Protein AF-0000000078590217 (afdb_homodimer)

Radius of gyration: 34.01 Å; Cα contacts (8 Å, |Δi|>4): 2064; chains: 2; bounding box: 125×107×92 Å

Sequence (1020 aa):
MALLKLSALLLLGFALAVQCAPQKKFRRHMVRGRPMSGFVPKPLKNEKFAGKNLAVAGLFQNKVDHFNASNTAVYNQRYWYNDQWYKPGGPAFLMLGGESAEDPYWVEDGTLEWTQMAAENGAFVFLIEHRFYGESRPTPDMSTPNLVYLSSAQALEDMAAFIIALKQKFPQLAAAPWITFGGSYSGALAAWARVKHPELVAMAVGSSGPVQAEVDFVEYLEVVQNSITRDSAQCAQSVTTAFNLVSSLLTTASGRLSLKTTFNLCEDLDPSNAQQIETFWQTVYSPYMEVVQYSGDSAGLFQKQLTIHNAICRFHDTDASSLTKLKQVNNYFNQLSGYFGCEDIDYQNFIEFMQDTSYGDAQEIRAWVWQTCTEFGYYQSTDSDTAGPFFGGKPALPVKYYIDECTNIYGSQYNSASVASAVANVNAYYGGRDNMQSSYIVLPNGNIDPWHALGKLNSTISTIIPVVIDGTAHCADMYGSSLNDSPSLTAARQKISAQIKEWLQQINQNMALLKLSALLLLGFALAVQCAPQKKFRRHMVRGRPMSGFVPKPLKNEKFAGKNLAVAGLFQNKVDHFNASNTAVYNQRYWYNDQWYKPGGPAFLMLGGESAEDPYWVEDGTLEWTQMAAENGAFVFLIEHRFYGESRPTPDMSTPNLVYLSSAQALEDMAAFIIALKQKFPQLAAAPWITFGGSYSGALAAWARVKHPELVAMAVGSSGPVQAEVDFVEYLEVVQNSITRDSAQCAQSVTTAFNLVSSLLTTASGRLSLKTTFNLCEDLDPSNAQQIETFWQTVYSPYMEVVQYSGDSAGLFQKQLTIHNAICRFHDTDASSLTKLKQVNNYFNQLSGYFGCEDIDYQNFIEFMQDTSYGDAQEIRAWVWQTCTEFGYYQSTDSDTAGPFFGGKPALPVKYYIDECTNIYGSQYNSASVASAVANVNAYYGGRDNMQSSYIVLPNGNIDPWHALGKLNSTISTIIPVVIDGTAHCADMYGSSLNDSPSLTAARQKISAQIKEWLQQINQN

InterPro domains:
  IPR008758 Peptidase S28 [PF05577] (63-496)
  IPR029058 Alpha/Beta hydrolase fold [G3DSA:3.40.50.1820] (60-504)
  IPR029058 Alpha/Beta hydrolase fold [SSF53474] (79-506)
  IPR042269 Serine carboxypeptidase S28, SKS domain [G3DSA:1.20.120.980] (219-396)

Structure (mmCIF, N/CA/C/O backbone):
data_AF-0000000078590217-model_v1
#
loop_
_entity.id
_entity.type
_entity.pdbx_description
1 polymer 'Serine carboxypeptidase S28'
#
loop_
_atom_site.group_PDB
_atom_site.id
_atom_site.type_symbol
_atom_site.label_atom_id
_atom_site.label_alt_id
_atom_site.label_comp_id
_atom_site.label_asym_id
_atom_site.label_entity_id
_atom_site.label_seq_id
_atom_site.pdbx_PDB_ins_code
_atom_site.Cartn_x
_atom_site.Cartn_y
_atom_site.Cartn_z
_atom_site.occupancy
_atom_site.B_iso_or_equiv
_atom_site.auth_seq_id
_atom_site.auth_comp_id
_atom_site.auth_asym_id
_atom_site.auth_atom_id
_atom_site.pdbx_PDB_model_num
ATOM 1 N N . MET A 1 1 ? 62.625 45.531 -32.781 1 22.38 1 MET A N 1
ATOM 2 C CA . MET A 1 1 ? 61.938 46.406 -31.844 1 22.38 1 MET A CA 1
ATOM 3 C C . MET A 1 1 ? 60.5 46.688 -32.281 1 22.38 1 MET A C 1
ATOM 5 O O . MET A 1 1 ? 60.094 47.844 -32.375 1 22.38 1 MET A O 1
ATOM 9 N N . ALA A 1 2 ? 60.062 45.719 -33.219 1 29.25 2 ALA A N 1
ATOM 10 C CA . ALA A 1 2 ? 58.781 45.812 -33.906 1 29.25 2 ALA A CA 1
ATOM 11 C C . ALA A 1 2 ? 57.656 46.062 -32.906 1 29.25 2 ALA A C 1
ATOM 13 O O . ALA A 1 2 ? 57.5 45.312 -31.922 1 29.25 2 ALA A O 1
ATOM 14 N N . LEU A 1 3 ? 57.125 47.281 -32.812 1 24.86 3 LEU A N 1
ATOM 15 C CA . LEU A 1 3 ? 56.125 47.938 -31.953 1 24.86 3 LEU A CA 1
ATOM 16 C C . LEU A 1 3 ? 54.781 47.219 -32.062 1 24.86 3 LEU A C 1
ATOM 18 O O . LEU A 1 3 ? 54.156 47.25 -33.125 1 24.86 3 LEU A O 1
ATOM 22 N N . LEU A 1 4 ? 54.688 46 -31.594 1 29.09 4 LEU A N 1
ATOM 23 C CA . LEU A 1 4 ? 53.438 45.25 -31.562 1 29.09 4 LEU A CA 1
ATOM 24 C C . LEU A 1 4 ? 52.312 46.062 -30.875 1 29.09 4 LEU A C 1
ATOM 26 O O . LEU A 1 4 ? 52.438 46.375 -29.688 1 29.09 4 LEU A O 1
ATOM 30 N N . LYS A 1 5 ? 51.844 47.125 -31.703 1 30.34 5 LYS A N 1
ATOM 31 C CA . LYS A 1 5 ? 50.719 47.906 -31.219 1 30.34 5 LYS A CA 1
ATOM 32 C C . LYS A 1 5 ? 49.594 46.969 -30.719 1 30.34 5 LYS A C 1
ATOM 34 O O . LYS A 1 5 ? 49.062 46.156 -31.484 1 30.34 5 LYS A O 1
ATOM 39 N N . LEU A 1 6 ? 49.5 46.625 -29.391 1 29.3 6 LEU A N 1
ATOM 40 C CA . LEU A 1 6 ? 48.531 45.938 -28.578 1 29.3 6 LEU A CA 1
ATOM 41 C C . LEU A 1 6 ? 47.188 46.625 -28.641 1 29.3 6 LEU A C 1
ATOM 43 O O . LEU A 1 6 ? 47.062 47.781 -28.188 1 29.3 6 LEU A O 1
ATOM 47 N N . SER A 1 7 ? 46.531 46.656 -29.844 1 29.95 7 SER A N 1
ATOM 48 C CA . SER A 1 7 ? 45.188 47.25 -29.875 1 29.95 7 SER A CA 1
ATOM 49 C C . SER A 1 7 ? 44.312 46.656 -28.766 1 29.95 7 SER A C 1
ATOM 51 O O . SER A 1 7 ? 44.25 45.469 -28.578 1 29.95 7 SER A O 1
ATOM 53 N N . ALA A 1 8 ? 44.031 47.5 -27.734 1 31.5 8 ALA A N 1
ATOM 54 C CA . ALA A 1 8 ? 43.125 47.344 -26.609 1 31.5 8 ALA A CA 1
ATOM 55 C C . ALA A 1 8 ? 41.688 47.125 -27.062 1 31.5 8 ALA A C 1
ATOM 57 O O . ALA A 1 8 ? 41.062 48.031 -27.625 1 31.5 8 ALA A O 1
ATOM 58 N N . LEU A 1 9 ? 41.438 46.031 -27.766 1 31.44 9 LEU A N 1
ATOM 59 C CA . LEU A 1 9 ? 40.031 45.812 -28.016 1 31.44 9 LEU A CA 1
ATOM 60 C C . LEU A 1 9 ? 39.219 45.906 -26.719 1 31.44 9 LEU A C 1
ATOM 62 O O . LEU A 1 9 ? 39.469 45.156 -25.766 1 31.44 9 LEU A O 1
ATOM 66 N N . LEU A 1 10 ? 38.719 47.156 -26.422 1 29.91 10 LEU A N 1
ATOM 67 C CA . LEU A 1 10 ? 37.75 47.438 -25.375 1 29.91 10 LEU A CA 1
ATOM 68 C C . LEU A 1 10 ? 36.531 46.531 -25.531 1 29.91 10 LEU A C 1
ATOM 70 O O . LEU A 1 10 ? 35.781 46.625 -26.516 1 29.91 10 LEU A O 1
ATOM 74 N N . LEU A 1 11 ? 36.656 45.25 -25.172 1 30.61 11 LEU A N 1
ATOM 75 C CA . LEU A 1 11 ? 35.469 44.438 -25.047 1 30.61 11 LEU A CA 1
ATOM 76 C C . LEU A 1 11 ? 34.469 45.062 -24.094 1 30.61 11 LEU A C 1
ATOM 78 O O . LEU A 1 11 ? 34.719 45.188 -22.891 1 30.61 11 LEU A O 1
ATOM 82 N N . LEU A 1 12 ? 33.688 46.031 -24.625 1 35.06 12 LEU A N 1
ATOM 83 C CA . LEU A 1 12 ? 32.5 46.469 -23.891 1 35.06 12 LEU A CA 1
ATOM 84 C C . LEU A 1 12 ? 31.609 45.312 -23.5 1 35.06 12 LEU A C 1
ATOM 86 O O . LEU A 1 12 ? 31.078 44.625 -24.359 1 35.06 12 LEU A O 1
ATOM 90 N N . GLY A 1 13 ? 31.953 44.625 -22.422 1 31.02 13 GLY A N 1
ATOM 91 C CA . GLY A 1 13 ? 31.062 43.688 -21.797 1 31.02 13 GLY A CA 1
ATOM 92 C C . GLY A 1 13 ? 29.672 44.219 -21.547 1 31.02 13 GLY A C 1
ATOM 93 O O . GLY A 1 13 ? 29.516 45.219 -20.812 1 31.02 13 GLY A O 1
ATOM 94 N N . PHE A 1 14 ? 28.844 44.219 -22.625 1 36.25 14 PHE A N 1
ATOM 95 C CA . PHE A 1 14 ? 27.438 44.5 -22.375 1 36.25 14 PHE A CA 1
ATOM 96 C C . PHE A 1 14 ? 26.906 43.656 -21.203 1 36.25 14 PHE A C 1
ATOM 98 O O . PHE A 1 14 ? 26.906 42.438 -21.281 1 36.25 14 PHE A O 1
ATOM 105 N N . ALA A 1 15 ? 27.016 44.219 -20 1 35.09 15 ALA A N 1
ATOM 106 C CA . ALA A 1 15 ? 26.266 43.688 -18.859 1 35.09 15 ALA A CA 1
ATOM 107 C C . ALA A 1 15 ? 24.781 43.562 -19.203 1 35.09 15 ALA A C 1
ATOM 109 O O . ALA A 1 15 ? 24.078 44.562 -19.375 1 35.09 15 ALA A O 1
ATOM 110 N N . LEU A 1 16 ? 24.5 42.594 -20.062 1 35.5 16 LEU A N 1
ATOM 111 C CA . LEU A 1 16 ? 23.078 42.281 -20.094 1 35.5 16 LEU A CA 1
ATOM 112 C C . LEU A 1 16 ? 22.516 42.188 -18.672 1 35.5 16 LEU A C 1
ATOM 114 O O . LEU A 1 16 ? 22.891 41.281 -17.906 1 35.5 16 LEU A O 1
ATOM 118 N N . ALA A 1 17 ? 22.141 43.312 -18.156 1 34.88 17 ALA A N 1
ATOM 119 C CA . ALA A 1 17 ? 21.266 43.312 -16.984 1 34.88 17 ALA A CA 1
ATOM 120 C C . ALA A 1 17 ? 20.141 42.281 -17.141 1 34.88 17 ALA A C 1
ATOM 122 O O . ALA A 1 17 ? 19.203 42.5 -17.906 1 34.88 17 ALA A O 1
ATOM 123 N N . VAL A 1 18 ? 20.531 41.094 -17.078 1 35.16 18 VAL A N 1
ATOM 124 C CA . VAL A 1 18 ? 19.391 40.219 -16.828 1 35.16 18 VAL A CA 1
ATOM 125 C C . VAL A 1 18 ? 18.5 40.812 -15.727 1 35.16 18 VAL A C 1
ATOM 127 O O . VAL A 1 18 ? 18.922 40.906 -14.57 1 35.16 18 VAL A O 1
ATOM 130 N N . GLN A 1 19 ? 17.797 41.844 -16.094 1 31.64 19 GLN A N 1
ATOM 131 C CA . GLN A 1 19 ? 16.734 42.25 -15.172 1 31.64 19 GLN A CA 1
ATOM 132 C C . GLN A 1 19 ? 16.031 41 -14.594 1 31.64 19 GLN A C 1
ATOM 134 O O . GLN A 1 19 ? 15.469 40.188 -15.336 1 31.64 19 GLN A O 1
ATOM 139 N N . CYS A 1 20 ? 16.547 40.531 -13.555 1 32.31 20 CYS A N 1
ATOM 140 C CA . CYS A 1 20 ? 15.758 39.562 -12.805 1 32.31 20 CYS A CA 1
ATOM 141 C C . CYS A 1 20 ? 14.289 39.969 -12.75 1 32.31 20 CYS A C 1
ATOM 143 O O . CYS A 1 20 ? 13.977 41.094 -12.359 1 32.31 20 CYS A O 1
ATOM 145 N N . ALA A 1 21 ? 13.539 39.562 -13.625 1 42.19 21 ALA A N 1
ATOM 146 C CA . ALA A 1 21 ? 12.109 39.812 -13.477 1 42.19 21 ALA A CA 1
ATOM 147 C C . ALA A 1 21 ? 11.719 39.906 -12.008 1 42.19 21 ALA A C 1
ATOM 149 O O . ALA A 1 21 ? 12.164 39.125 -11.188 1 42.19 21 ALA A O 1
ATOM 150 N N . PRO A 1 22 ? 11.086 40.969 -11.609 1 38.88 22 PRO A N 1
ATOM 151 C CA . PRO A 1 22 ? 10.648 41.062 -10.211 1 38.88 22 PRO A CA 1
ATOM 152 C C . PRO A 1 22 ? 10.047 39.75 -9.711 1 38.88 22 PRO A C 1
ATOM 154 O O . PRO A 1 22 ? 9.203 39.156 -10.383 1 38.88 22 PRO A O 1
ATOM 157 N N . GLN A 1 23 ? 10.688 39 -8.938 1 44.5 23 GLN A N 1
ATOM 158 C CA . GLN A 1 23 ? 10.211 37.781 -8.297 1 44.5 23 GLN A CA 1
ATOM 159 C C . GLN A 1 23 ? 8.891 38.031 -7.562 1 44.5 23 GLN A C 1
ATOM 161 O O . GLN A 1 23 ? 8.828 38.844 -6.645 1 44.5 23 GLN A O 1
ATOM 166 N N . LYS A 1 24 ? 7.781 38 -8.211 1 48.69 24 LYS A N 1
ATOM 167 C CA . LYS A 1 24 ? 6.465 38.094 -7.594 1 48.69 24 LYS A CA 1
ATOM 168 C C . LYS A 1 24 ? 6.375 37.25 -6.328 1 48.69 24 LYS A C 1
ATOM 170 O O . LYS A 1 24 ? 6.133 36.031 -6.402 1 48.69 24 LYS A O 1
ATOM 175 N N . LYS A 1 25 ? 6.984 37.688 -5.297 1 56.12 25 LYS A N 1
ATOM 176 C CA . LYS A 1 25 ? 6.914 36.969 -4.023 1 56.12 25 LYS A CA 1
ATOM 177 C C . LYS A 1 25 ? 5.582 37.219 -3.326 1 56.12 25 LYS A C 1
ATOM 179 O O . LYS A 1 25 ? 5.129 38.344 -3.223 1 56.12 25 LYS A O 1
ATOM 184 N N . PHE A 1 26 ? 4.617 36.281 -3.482 1 61.06 26 PHE A N 1
ATOM 185 C CA . PHE A 1 26 ? 3.426 36.344 -2.645 1 61.06 26 PHE A CA 1
ATOM 186 C C . PHE A 1 26 ? 3.793 36.219 -1.171 1 61.06 26 PHE A C 1
ATOM 188 O O . PHE A 1 26 ? 4.406 35.25 -0.76 1 61.06 26 PHE A O 1
ATOM 195 N N . ARG A 1 27 ? 3.645 37.25 -0.568 1 61.31 27 ARG A N 1
ATOM 196 C CA . ARG A 1 27 ? 4.078 37.344 0.822 1 61.31 27 ARG A CA 1
ATOM 197 C C . ARG A 1 27 ? 2.988 36.844 1.769 1 61.31 27 ARG A C 1
ATOM 199 O O . ARG A 1 27 ? 1.978 37.531 1.962 1 61.31 27 ARG A O 1
ATOM 206 N N . ARG A 1 28 ? 3.1 35.594 2.109 1 71.19 28 ARG A N 1
ATOM 207 C CA . ARG A 1 28 ? 2.23 35 3.125 1 71.19 28 ARG A CA 1
ATOM 208 C C . ARG A 1 28 ? 3.043 34.25 4.168 1 71.19 28 ARG A C 1
ATOM 210 O O . ARG A 1 28 ? 4.062 33.625 3.84 1 71.19 28 ARG A O 1
ATOM 217 N N . HIS A 1 29 ? 2.596 34.438 5.375 1 73.62 29 HIS A N 1
ATOM 218 C CA . HIS A 1 29 ? 3.316 33.781 6.469 1 73.62 29 HIS A CA 1
ATOM 219 C C . HIS A 1 29 ? 3.045 32.281 6.504 1 73.62 29 HIS A C 1
ATOM 221 O O . HIS A 1 29 ? 3.943 31.5 6.801 1 73.62 29 HIS A O 1
ATOM 227 N N . MET A 1 30 ? 1.796 31.859 6.289 1 81.81 30 MET A N 1
ATOM 228 C CA . MET A 1 30 ? 1.413 30.453 6.352 1 81.81 30 MET A CA 1
ATOM 229 C C . MET A 1 30 ? 0.437 30.109 5.23 1 81.81 30 MET A C 1
ATOM 231 O O . MET A 1 30 ? -0.374 30.938 4.828 1 81.81 30 MET A O 1
ATOM 235 N N . VAL A 1 31 ? 0.634 29.047 4.715 1 80.75 31 VAL A N 1
ATOM 236 C CA . VAL A 1 31 ? -0.308 28.5 3.75 1 80.75 31 VAL A CA 1
ATOM 237 C C . VAL A 1 31 ? -0.817 27.141 4.246 1 80.75 31 VAL A C 1
ATOM 239 O O . VAL A 1 31 ? -0.05 26.188 4.344 1 80.75 31 VAL A O 1
ATOM 242 N N . ARG A 1 32 ? -2.104 27.156 4.574 1 83.38 32 ARG A N 1
ATOM 243 C CA . ARG A 1 32 ? -2.752 25.938 5.047 1 83.38 32 ARG A CA 1
ATOM 244 C C . ARG A 1 32 ? -2.047 25.375 6.277 1 83.38 32 ARG A C 1
ATOM 246 O O . ARG A 1 32 ? -1.693 24.203 6.32 1 83.38 32 ARG A O 1
ATOM 253 N N . GLY A 1 33 ? -1.825 26.219 7.152 1 81.81 33 GLY A N 1
ATOM 254 C CA . GLY A 1 33 ? -1.24 25.859 8.43 1 81.81 33 GLY A CA 1
ATOM 255 C C . GLY A 1 33 ? 0.267 25.688 8.375 1 81.81 33 GLY A C 1
ATOM 256 O O . GLY A 1 33 ? 0.926 25.609 9.414 1 81.81 33 GLY A O 1
ATOM 257 N N . ARG A 1 34 ? 0.763 25.688 7.199 1 81.69 34 ARG A N 1
ATOM 258 C CA . ARG A 1 34 ? 2.195 25.469 7.02 1 81.69 34 ARG A CA 1
ATOM 259 C C . ARG A 1 34 ? 2.938 26.797 6.91 1 81.69 34 ARG A C 1
ATOM 261 O O . ARG A 1 34 ? 2.664 27.594 6.008 1 81.69 34 ARG A O 1
ATOM 268 N N . PRO A 1 35 ? 3.934 27.016 7.801 1 79.44 35 PRO A N 1
ATOM 269 C CA . PRO A 1 35 ? 4.836 28.156 7.566 1 79.44 35 PRO A CA 1
ATOM 270 C C . PRO A 1 35 ? 5.648 28 6.281 1 79.44 35 PRO A C 1
ATOM 272 O O . PRO A 1 35 ? 5.758 26.906 5.742 1 79.44 35 PRO A O 1
ATOM 275 N N . MET A 1 36 ? 6.137 29.078 5.816 1 73 36 MET A N 1
ATOM 276 C CA . MET A 1 36 ? 6.879 29.062 4.559 1 73 36 MET A CA 1
ATOM 277 C C . MET A 1 36 ? 8.102 28.172 4.656 1 73 36 MET A C 1
ATOM 279 O O . MET A 1 36 ? 8.562 27.625 3.648 1 73 36 MET A O 1
ATOM 283 N N . SER A 1 37 ? 8.531 27.875 5.871 1 71.94 37 SER A N 1
ATOM 284 C CA . SER A 1 37 ? 9.734 27.078 6.066 1 71.94 37 SER A CA 1
ATOM 285 C C . SER A 1 37 ? 9.383 25.625 6.406 1 71.94 37 SER A C 1
ATOM 287 O O . SER A 1 37 ? 10.273 24.812 6.633 1 71.94 37 SER A O 1
ATOM 289 N N . GLY A 1 38 ? 8.109 25.297 6.461 1 78.56 38 GLY A N 1
ATOM 290 C CA . GLY A 1 38 ? 7.715 23.938 6.832 1 78.56 38 GLY A CA 1
ATOM 291 C C . GLY A 1 38 ? 7.066 23.859 8.203 1 78.56 38 GLY A C 1
ATOM 292 O O . GLY A 1 38 ? 7.02 24.859 8.93 1 78.56 38 GLY A O 1
ATOM 293 N N . PHE A 1 39 ? 6.621 22.688 8.57 1 83.75 39 PHE A N 1
ATOM 294 C CA . PHE A 1 39 ? 5.809 22.531 9.766 1 83.75 39 PHE A CA 1
ATOM 295 C C . PHE A 1 39 ? 6.691 22.359 11 1 83.75 39 PHE A C 1
ATOM 297 O O . PHE A 1 39 ? 6.215 22.484 12.133 1 83.75 39 PHE A O 1
ATOM 304 N N . VAL A 1 40 ? 7.898 21.984 10.812 1 82.12 40 VAL A N 1
ATOM 305 C CA . VAL A 1 40 ? 8.781 21.797 11.961 1 82.12 40 VAL A CA 1
ATOM 306 C C . VAL A 1 40 ? 9.914 22.828 11.914 1 82.12 40 VAL A C 1
ATOM 308 O O . VAL A 1 40 ? 10.945 22.594 11.281 1 82.12 40 VAL A O 1
ATOM 311 N N . PRO A 1 41 ? 9.719 23.844 12.664 1 74.56 41 PRO A N 1
ATOM 312 C CA . PRO A 1 41 ? 10.758 24.875 12.648 1 74.56 41 PRO A CA 1
ATOM 313 C C . PRO A 1 41 ? 12.125 24.344 13.094 1 74.56 41 PRO A C 1
ATOM 315 O O . PRO A 1 41 ? 12.203 23.531 14.008 1 74.56 41 PRO A O 1
ATOM 318 N N . LYS A 1 42 ? 13.117 24.812 12.461 1 72.62 42 LYS A N 1
ATOM 319 C CA . LYS A 1 42 ? 14.477 24.406 12.797 1 72.62 42 LYS A CA 1
ATOM 320 C C . LYS A 1 42 ? 14.953 25.094 14.078 1 72.62 42 LYS A C 1
ATOM 322 O O . LYS A 1 42 ? 14.703 26.297 14.273 1 72.62 42 LYS A O 1
ATOM 327 N N . PRO A 1 43 ? 15.492 24.328 14.969 1 68.38 43 PRO A N 1
ATOM 328 C CA . PRO A 1 43 ? 16.031 24.984 16.156 1 68.38 43 PRO A CA 1
ATOM 329 C C . PRO A 1 43 ? 17.219 25.891 15.836 1 68.38 43 PRO A C 1
ATOM 331 O O . PRO A 1 43 ? 17.781 25.828 14.742 1 68.38 43 PRO A O 1
ATOM 334 N N . LEU A 1 44 ? 17.344 26.75 16.766 1 67 44 LEU A N 1
ATOM 335 C CA . LEU A 1 44 ? 18.578 27.531 16.656 1 67 44 LEU A CA 1
ATOM 336 C C . LEU A 1 44 ? 19.797 26.609 16.625 1 67 44 LEU A C 1
ATOM 338 O O . LEU A 1 44 ? 19.828 25.594 17.328 1 67 44 LEU A O 1
ATOM 342 N N . LYS A 1 45 ? 20.625 26.891 15.742 1 66.12 45 LYS A N 1
ATOM 343 C CA . LYS A 1 45 ? 21.812 26.062 15.57 1 66.12 45 LYS A CA 1
ATOM 344 C C . LYS A 1 45 ? 22.625 25.984 16.859 1 66.12 45 LYS A C 1
ATOM 346 O O . LYS A 1 45 ? 22.906 27 17.5 1 66.12 45 LYS A O 1
ATOM 351 N N . ASN A 1 46 ? 22.844 24.812 17.203 1 77.06 46 ASN A N 1
ATOM 352 C CA . ASN A 1 46 ? 23.688 24.562 18.359 1 77.06 46 ASN A CA 1
ATOM 353 C C . ASN A 1 46 ? 25.172 24.641 18.016 1 77.06 46 ASN A C 1
ATOM 355 O O . ASN A 1 46 ? 25.703 23.781 17.297 1 77.06 46 ASN A O 1
ATOM 359 N N . GLU A 1 47 ? 25.766 25.578 18.516 1 74 47 GLU A N 1
ATOM 360 C CA . GLU A 1 47 ? 27.141 25.891 18.156 1 74 47 GLU A CA 1
ATOM 361 C C . GLU A 1 47 ? 28.078 24.734 18.516 1 74 47 GLU A C 1
ATOM 363 O O . GLU A 1 47 ? 29.156 24.594 17.906 1 74 47 GLU A O 1
ATOM 368 N N . LYS A 1 48 ? 27.688 23.953 19.422 1 79 48 LYS A N 1
ATOM 369 C CA . LYS A 1 48 ? 28.516 22.828 19.828 1 79 48 LYS A CA 1
ATOM 370 C C . LYS A 1 48 ? 28.656 21.812 18.688 1 79 48 LYS A C 1
ATOM 372 O O . LYS A 1 48 ? 29.656 21.094 18.594 1 79 48 LYS A O 1
ATOM 377 N N . PHE A 1 49 ? 27.703 21.766 17.828 1 78.31 49 PHE A N 1
ATOM 378 C CA . PHE A 1 49 ? 27.688 20.766 16.781 1 78.31 49 PHE A CA 1
ATOM 379 C C . PHE A 1 49 ? 27.891 21.406 15.414 1 78.31 49 PHE A C 1
ATOM 381 O O . PHE A 1 49 ? 28.25 20.719 14.453 1 78.31 49 PHE A O 1
ATOM 388 N N . ALA A 1 50 ? 27.672 22.672 15.422 1 68.62 50 ALA A N 1
ATOM 389 C CA . ALA A 1 50 ? 27.781 23.406 14.164 1 68.62 50 ALA A CA 1
ATOM 390 C C . ALA A 1 50 ? 29.188 23.328 13.602 1 68.62 50 ALA A C 1
ATOM 392 O O . ALA A 1 50 ? 30.172 23.578 14.32 1 68.62 50 ALA A O 1
ATOM 393 N N . GLY A 1 51 ? 29.25 22.953 12.422 1 66 51 GLY A N 1
ATOM 394 C CA . GLY A 1 51 ? 30.531 22.953 11.734 1 66 51 GLY A CA 1
ATOM 395 C C . GLY A 1 51 ? 31.328 21.688 11.953 1 66 51 GLY A C 1
ATOM 396 O O . GLY A 1 51 ? 32.438 21.531 11.398 1 66 51 GLY A O 1
ATOM 397 N N . LYS A 1 52 ? 30.844 20.734 12.688 1 74.19 52 LYS A N 1
ATOM 398 C CA . LYS A 1 52 ? 31.609 19.531 12.969 1 74.19 52 LYS A CA 1
ATOM 399 C C . LYS A 1 52 ? 31.391 18.469 11.883 1 74.19 52 LYS A C 1
ATOM 401 O O . LYS A 1 52 ? 32.094 17.469 11.836 1 74.19 52 LYS A O 1
ATOM 406 N N . ASN A 1 53 ? 30.641 18.703 11.039 1 75.44 53 ASN A N 1
ATOM 407 C CA . ASN A 1 53 ? 30.359 17.828 9.906 1 75.44 53 ASN A CA 1
ATOM 408 C C . ASN A 1 53 ? 30.234 16.375 10.344 1 75.44 53 ASN A C 1
ATOM 410 O O . ASN A 1 53 ? 30.922 15.492 9.82 1 75.44 53 ASN A O 1
ATOM 414 N N . LEU A 1 54 ? 29.344 16.172 11.25 1 87.25 54 LEU A N 1
ATOM 415 C CA . LEU A 1 54 ? 29.188 14.859 11.875 1 87.25 54 LEU A CA 1
ATOM 416 C C . LEU A 1 54 ? 28.312 13.945 11.023 1 87.25 54 LEU A C 1
ATOM 418 O O . LEU A 1 54 ? 28.375 12.719 11.164 1 87.25 54 LEU A O 1
ATOM 422 N N . ALA A 1 55 ? 27.609 14.586 10.141 1 92.94 55 ALA A N 1
ATOM 423 C CA . ALA A 1 55 ? 26.719 13.797 9.297 1 92.94 55 ALA A CA 1
ATOM 424 C C . ALA A 1 55 ? 27.344 13.516 7.938 1 92.94 55 ALA A C 1
ATOM 426 O O . ALA A 1 55 ? 28.094 14.344 7.414 1 92.94 55 ALA A O 1
ATOM 427 N N . VAL A 1 56 ? 27.141 12.414 7.457 1 96.19 56 VAL A N 1
ATOM 428 C CA . VAL A 1 56 ? 27.516 12.07 6.094 1 96.19 56 VAL A CA 1
ATOM 429 C C . VAL A 1 56 ? 26.312 12.211 5.164 1 96.19 56 VAL A C 1
ATOM 431 O O . VAL A 1 56 ? 25.25 11.641 5.43 1 96.19 56 VAL A O 1
ATOM 434 N N . ALA A 1 57 ? 26.469 13.023 4.141 1 96.44 57 ALA A N 1
ATOM 435 C CA . ALA A 1 57 ? 25.422 13.195 3.139 1 96.44 57 ALA A CA 1
ATOM 436 C C . ALA A 1 57 ? 25.516 12.125 2.057 1 96.44 57 ALA A C 1
ATOM 438 O O . ALA A 1 57 ? 26.609 11.711 1.675 1 96.44 57 ALA A O 1
ATOM 439 N N . GLY A 1 58 ? 24.328 11.672 1.589 1 97.06 58 GLY A N 1
ATOM 440 C CA . GLY A 1 58 ? 24.266 10.719 0.491 1 97.06 58 GLY A CA 1
ATOM 441 C C . GLY A 1 58 ? 23.062 10.93 -0.413 1 97.06 58 GLY A C 1
ATOM 442 O O . GLY A 1 58 ? 22.188 11.734 -0.109 1 97.06 58 GLY A O 1
ATOM 443 N N . LEU A 1 59 ? 23.172 10.328 -1.573 1 97.88 59 LEU A N 1
ATOM 444 C CA . LEU A 1 59 ? 22.062 10.242 -2.514 1 97.88 59 LEU A CA 1
ATOM 445 C C . LEU A 1 59 ? 21.625 8.789 -2.689 1 97.88 59 LEU A C 1
ATOM 447 O O . LEU A 1 59 ? 22.453 7.891 -2.816 1 97.88 59 LEU A O 1
ATOM 451 N N . PHE A 1 60 ? 20.391 8.57 -2.596 1 98.19 60 PHE A N 1
ATOM 452 C CA . PHE A 1 60 ? 19.797 7.262 -2.822 1 98.19 60 PHE A CA 1
ATOM 453 C C . PHE A 1 60 ? 18.938 7.266 -4.078 1 98.19 60 PHE A C 1
ATOM 455 O O . PHE A 1 60 ? 18.031 8.102 -4.215 1 98.19 60 PHE A O 1
ATOM 462 N N . GLN A 1 61 ? 19.219 6.352 -4.977 1 97.25 61 GLN A N 1
ATOM 463 C CA . GLN A 1 61 ? 18.391 6.238 -6.168 1 97.25 61 GLN A CA 1
ATOM 464 C C . GLN A 1 61 ? 17.094 5.496 -5.867 1 97.25 61 GLN A C 1
ATOM 466 O O . GLN A 1 61 ? 17.109 4.301 -5.57 1 97.25 61 GLN A O 1
ATOM 471 N N . ASN A 1 62 ? 15.984 6.211 -5.91 1 97.94 62 ASN A N 1
ATOM 472 C CA . ASN A 1 62 ? 14.664 5.66 -5.617 1 97.94 62 ASN A CA 1
ATOM 473 C C . ASN A 1 62 ? 13.758 5.691 -6.848 1 97.94 62 ASN A C 1
ATOM 475 O O . ASN A 1 62 ? 14.039 6.41 -7.809 1 97.94 62 ASN A O 1
ATOM 479 N N . LYS A 1 63 ? 12.727 4.871 -6.855 1 96.06 63 LYS A N 1
ATOM 480 C CA . LYS A 1 63 ? 11.773 4.832 -7.957 1 96.06 63 LYS A CA 1
ATOM 481 C C . LYS A 1 63 ? 10.875 6.066 -7.953 1 96.06 63 LYS A C 1
ATOM 483 O O . LYS A 1 63 ? 10.492 6.559 -6.891 1 96.06 63 LYS A O 1
ATOM 488 N N . VAL A 1 64 ? 10.477 6.5 -9.172 1 97.81 64 VAL A N 1
ATOM 489 C CA . VAL A 1 64 ? 9.516 7.598 -9.281 1 97.81 64 VAL A CA 1
ATOM 490 C C . VAL A 1 64 ? 8.117 7.105 -8.922 1 97.81 64 VAL A C 1
ATOM 492 O O . VAL A 1 64 ? 7.332 7.844 -8.328 1 97.81 64 VAL A O 1
ATOM 495 N N . ASP A 1 65 ? 7.82 5.879 -9.328 1 95.69 65 ASP A N 1
ATOM 496 C CA . ASP A 1 65 ? 6.504 5.289 -9.102 1 95.69 65 ASP A CA 1
ATOM 497 C C . ASP A 1 65 ? 6.625 3.859 -8.578 1 95.69 65 ASP A C 1
ATOM 499 O O . ASP A 1 65 ? 6.988 2.949 -9.328 1 95.69 65 ASP A O 1
ATOM 503 N N . HIS A 1 66 ? 6.246 3.703 -7.344 1 95.31 66 HIS A N 1
ATOM 504 C CA . HIS A 1 66 ? 6.375 2.398 -6.703 1 95.31 66 HIS A CA 1
ATOM 505 C C . HIS A 1 66 ? 5.188 1.501 -7.039 1 95.31 66 HIS A C 1
ATOM 507 O O . HIS A 1 66 ? 5.23 0.293 -6.797 1 95.31 66 HIS A O 1
ATOM 513 N N . PHE A 1 67 ? 4.125 2.033 -7.645 1 93.19 67 PHE A N 1
ATOM 514 C CA . PHE A 1 67 ? 2.889 1.273 -7.801 1 93.19 67 PHE A CA 1
ATOM 515 C C . PHE A 1 67 ? 2.619 0.973 -9.266 1 93.19 67 PHE A C 1
ATOM 517 O O . PHE A 1 67 ? 1.509 0.582 -9.633 1 93.19 67 PHE A O 1
ATOM 524 N N . ASN A 1 68 ? 3.598 1.27 -10.109 1 89.75 68 ASN A N 1
ATOM 525 C CA . ASN A 1 68 ? 3.574 0.946 -11.531 1 89.75 68 ASN A CA 1
ATOM 526 C C . ASN A 1 68 ? 4.883 0.298 -11.984 1 89.75 68 ASN A C 1
ATOM 528 O O . ASN A 1 68 ? 5.867 0.991 -12.234 1 89.75 68 ASN A O 1
ATOM 532 N N . ALA A 1 69 ? 4.883 -0.955 -12.203 1 84.19 69 ALA A N 1
ATOM 533 C CA . ALA A 1 69 ? 6.09 -1.719 -12.516 1 84.19 69 ALA A CA 1
ATOM 534 C C . ALA A 1 69 ? 6.637 -1.335 -13.891 1 84.19 69 ALA A C 1
ATOM 536 O O . ALA A 1 69 ? 7.812 -1.563 -14.18 1 84.19 69 ALA A O 1
ATOM 537 N N . SER A 1 70 ? 5.766 -0.772 -14.711 1 85.19 70 SER A N 1
ATOM 538 C CA . SER A 1 70 ? 6.191 -0.387 -16.062 1 85.19 70 SER A CA 1
ATOM 539 C C . SER A 1 70 ? 6.965 0.928 -16.031 1 85.19 70 SER A C 1
ATOM 541 O O . SER A 1 70 ? 7.637 1.272 -17 1 85.19 70 SER A O 1
ATOM 543 N N . ASN A 1 71 ? 6.785 1.664 -14.992 1 89.75 71 ASN A N 1
ATOM 544 C CA . ASN A 1 71 ? 7.551 2.895 -14.828 1 89.75 71 ASN A CA 1
ATOM 545 C C . ASN A 1 71 ? 8.922 2.623 -14.211 1 89.75 71 ASN A C 1
ATOM 547 O O . ASN A 1 71 ? 9.031 2.379 -13.008 1 89.75 71 ASN A O 1
ATOM 551 N N . THR A 1 72 ? 9.969 2.76 -15.008 1 88.44 72 THR A N 1
ATOM 552 C CA . THR A 1 72 ? 11.297 2.4 -14.539 1 88.44 72 THR A CA 1
ATOM 553 C C . THR A 1 72 ? 12.094 3.645 -14.156 1 88.44 72 THR A C 1
ATOM 555 O O . THR A 1 72 ? 13.289 3.561 -13.867 1 88.44 72 THR A O 1
ATOM 558 N N . ALA A 1 73 ? 11.43 4.785 -14.195 1 93.81 73 ALA A N 1
ATOM 559 C CA . ALA A 1 73 ? 12.125 6.027 -13.875 1 93.81 73 ALA A CA 1
ATOM 560 C C . ALA A 1 73 ? 12.594 6.035 -12.414 1 93.81 73 ALA A C 1
ATOM 562 O O . ALA A 1 73 ? 11.906 5.512 -11.539 1 93.81 73 ALA A O 1
ATOM 563 N N . VAL A 1 74 ? 13.805 6.613 -12.203 1 96.44 74 VAL A N 1
ATOM 564 C CA . VAL A 1 74 ? 14.367 6.754 -10.867 1 96.44 74 VAL A CA 1
ATOM 565 C C . VAL A 1 74 ? 14.797 8.203 -10.633 1 96.44 74 VAL A C 1
ATOM 567 O O . VAL A 1 74 ? 14.82 9.008 -11.57 1 96.44 74 VAL A O 1
ATOM 570 N N . TYR A 1 75 ? 15.008 8.578 -9.422 1 98.19 75 TYR A N 1
ATOM 571 C CA . TYR A 1 75 ? 15.523 9.891 -9.047 1 98.19 75 TYR A CA 1
ATOM 572 C C . TYR A 1 75 ? 16.453 9.789 -7.848 1 98.19 75 TYR A C 1
ATOM 574 O O . TYR A 1 75 ? 16.5 8.758 -7.18 1 98.19 75 TYR A O 1
ATOM 582 N N . ASN A 1 76 ? 17.25 10.797 -7.66 1 98.31 76 ASN A N 1
ATOM 583 C CA . ASN A 1 76 ? 18.156 10.859 -6.512 1 98.31 76 ASN A CA 1
ATOM 584 C C . ASN A 1 76 ? 17.469 11.5 -5.305 1 98.31 76 ASN A C 1
ATOM 586 O O . ASN A 1 76 ? 17.062 12.664 -5.363 1 98.31 76 ASN A O 1
ATOM 590 N N . GLN A 1 77 ? 17.359 10.766 -4.266 1 98.69 77 GLN A N 1
ATOM 591 C CA . GLN A 1 77 ? 16.781 11.227 -3.006 1 98.69 77 GLN A CA 1
ATOM 592 C C . GLN A 1 77 ? 17.875 11.523 -1.979 1 98.69 77 GLN A C 1
ATOM 594 O O . GLN A 1 77 ? 18.766 10.695 -1.745 1 98.69 77 GLN A O 1
ATOM 599 N N . ARG A 1 78 ? 17.797 12.68 -1.372 1 98.5 78 ARG A N 1
ATOM 600 C CA . ARG A 1 78 ? 18.828 13.078 -0.416 1 98.5 78 ARG A CA 1
ATOM 601 C C . ARG A 1 78 ? 18.609 12.422 0.939 1 98.5 78 ARG A C 1
ATOM 603 O O . ARG A 1 78 ? 17.469 12.297 1.395 1 98.5 78 ARG A O 1
ATOM 610 N N . TYR A 1 79 ? 19.719 11.992 1.53 1 98.5 79 TYR A N 1
ATOM 611 C CA . TYR A 1 79 ? 19.656 11.5 2.9 1 98.5 79 TYR A CA 1
ATOM 612 C C . TYR A 1 79 ? 20.953 11.812 3.648 1 98.5 79 TYR A C 1
ATOM 614 O O . TYR A 1 79 ? 21.938 12.234 3.043 1 98.5 79 TYR A O 1
ATOM 622 N N . TRP A 1 80 ? 20.938 11.742 4.969 1 97.81 80 TRP A N 1
ATOM 623 C CA . TRP A 1 80 ? 22.094 11.922 5.848 1 97.81 80 TRP A CA 1
ATOM 624 C C . TRP A 1 80 ? 22.141 10.828 6.914 1 97.81 80 TRP A C 1
ATOM 626 O O . TRP A 1 80 ? 21.109 10.273 7.285 1 97.81 80 TRP A O 1
ATOM 636 N N . TYR A 1 81 ? 23.281 10.469 7.309 1 97.94 81 TYR A N 1
ATOM 637 C CA . TYR A 1 81 ? 23.406 9.555 8.438 1 97.94 81 TYR A CA 1
ATOM 638 C C . TYR A 1 81 ? 24.547 9.953 9.352 1 97.94 81 TYR A C 1
ATOM 640 O O . TYR A 1 81 ? 25.406 10.758 8.969 1 97.94 81 TYR A O 1
ATOM 648 N N . ASN A 1 82 ? 24.5 9.539 10.547 1 97.69 82 ASN A N 1
ATOM 649 C CA . ASN A 1 82 ? 25.5 9.734 11.602 1 97.69 82 ASN A CA 1
ATOM 650 C C . ASN A 1 82 ? 25.562 8.531 12.539 1 97.69 82 ASN A C 1
ATOM 652 O O . ASN A 1 82 ? 24.547 8.164 13.148 1 97.69 82 ASN A O 1
ATOM 656 N N . ASP A 1 83 ? 26.766 7.906 12.656 1 96.12 83 ASP A N 1
ATOM 657 C CA . ASP A 1 83 ? 26.875 6.695 13.461 1 96.12 83 ASP A CA 1
ATOM 658 C C . ASP A 1 83 ? 27.672 6.957 14.734 1 96.12 83 ASP A C 1
ATOM 660 O O . ASP A 1 83 ? 28.219 6.027 15.328 1 96.12 83 ASP A O 1
ATOM 664 N N . GLN A 1 84 ? 27.719 8.164 15.156 1 94.62 84 GLN A N 1
ATOM 665 C CA . GLN A 1 84 ? 28.562 8.508 16.297 1 94.62 84 GLN A CA 1
ATOM 666 C C . GLN A 1 84 ? 28.078 7.832 17.562 1 94.62 84 GLN A C 1
ATOM 668 O O . GLN A 1 84 ? 28.859 7.59 18.484 1 94.62 84 GLN A O 1
ATOM 673 N N . TRP A 1 85 ? 26.812 7.496 17.641 1 96.94 85 TRP A N 1
ATOM 674 C CA . TRP A 1 85 ? 26.234 6.918 18.859 1 96.94 85 TRP A CA 1
ATOM 675 C C . TRP A 1 85 ? 26.094 5.402 18.719 1 96.94 85 TRP A C 1
ATOM 677 O O . TRP A 1 85 ? 25.719 4.723 19.672 1 96.94 85 TRP A O 1
ATOM 687 N N . TYR A 1 86 ? 26.359 4.867 17.562 1 97.5 86 TYR A N 1
ATOM 688 C CA . TYR A 1 86 ? 26.078 3.473 17.25 1 97.5 86 TYR A CA 1
ATOM 689 C C . TYR A 1 86 ? 26.984 2.533 18.031 1 97.5 86 TYR A C 1
ATOM 691 O O . TYR A 1 86 ? 28.172 2.789 18.172 1 97.5 86 TYR A O 1
ATOM 699 N N . LYS A 1 87 ? 26.422 1.516 18.594 1 97.44 87 LYS A N 1
ATOM 700 C CA . LYS A 1 87 ? 27.094 0.353 19.156 1 97.44 87 LYS A CA 1
ATOM 701 C C . LYS A 1 87 ? 26.688 -0.928 18.438 1 97.44 87 LYS A C 1
ATOM 703 O O . LYS A 1 87 ? 25.562 -1.059 17.984 1 97.44 87 LYS A O 1
ATOM 708 N N . PRO A 1 88 ? 27.672 -1.857 18.344 1 95.75 88 PRO A N 1
ATOM 709 C CA . PRO A 1 88 ? 27.328 -3.113 17.672 1 95.75 88 PRO A CA 1
ATOM 710 C C . PRO A 1 88 ? 26.062 -3.76 18.234 1 95.75 88 PRO A C 1
ATOM 712 O O . PRO A 1 88 ? 25.938 -3.914 19.453 1 95.75 88 PRO A O 1
ATOM 715 N N . GLY A 1 89 ? 25.219 -4.043 17.328 1 95 89 GLY A N 1
ATOM 716 C CA . GLY A 1 89 ? 23.953 -4.641 17.734 1 95 89 GLY A CA 1
ATOM 717 C C . GLY A 1 89 ? 22.875 -3.613 18.016 1 95 89 GLY A C 1
ATOM 718 O O . GLY A 1 89 ? 21.719 -3.973 18.25 1 95 89 GLY A O 1
ATOM 719 N N . GLY A 1 90 ? 23.172 -2.352 17.984 1 97.56 90 GLY A N 1
ATOM 720 C CA . GLY A 1 90 ? 22.219 -1.286 18.234 1 97.56 90 GLY A CA 1
ATOM 721 C C . GLY A 1 90 ? 21.188 -1.125 17.125 1 97.56 90 GLY A C 1
ATOM 722 O O . GLY A 1 90 ? 21.344 -1.692 16.047 1 97.56 90 GLY A O 1
ATOM 723 N N . PRO A 1 91 ? 20.156 -0.394 17.422 1 98.44 91 PRO A N 1
ATOM 724 C CA . PRO A 1 91 ? 19.094 -0.177 16.438 1 98.44 91 PRO A CA 1
ATOM 725 C C . PRO A 1 91 ? 19.438 0.896 15.406 1 98.44 91 PRO A C 1
ATOM 727 O O . PRO A 1 91 ? 20.484 1.548 15.523 1 98.44 91 PRO A O 1
ATOM 730 N N . ALA A 1 92 ? 18.641 1.002 14.398 1 98.75 92 ALA A N 1
ATOM 731 C CA . ALA A 1 92 ? 18.703 2.1 13.43 1 98.75 92 ALA A CA 1
ATOM 732 C C . ALA A 1 92 ? 17.516 3.045 13.617 1 98.75 92 ALA A C 1
ATOM 734 O O . ALA A 1 92 ? 16.359 2.607 13.68 1 98.75 92 ALA A O 1
ATOM 735 N N . PHE A 1 93 ? 17.812 4.301 13.836 1 98.88 93 PHE A N 1
ATOM 736 C CA . PHE A 1 93 ? 16.781 5.336 13.922 1 98.88 93 PHE A CA 1
ATOM 737 C C . PHE A 1 93 ? 16.672 6.09 12.602 1 98.88 93 PHE A C 1
ATOM 739 O O . PHE A 1 93 ? 17.672 6.555 12.055 1 98.88 93 PHE A O 1
ATOM 746 N N . LEU A 1 94 ? 15.461 6.203 12.07 1 98.88 94 LEU A N 1
ATOM 747 C CA . LEU A 1 94 ? 15.234 6.879 10.797 1 98.88 94 LEU A CA 1
ATOM 748 C C . LEU A 1 94 ? 14.234 8.016 10.961 1 98.88 94 LEU A C 1
ATOM 750 O O . LEU A 1 94 ? 13.062 7.781 11.289 1 98.88 94 LEU A O 1
ATOM 754 N N . MET A 1 95 ? 14.719 9.219 10.789 1 98.44 95 MET A N 1
ATOM 755 C CA . MET A 1 95 ? 13.844 10.383 10.695 1 98.44 95 MET A CA 1
ATOM 756 C C . MET A 1 95 ? 13.312 10.562 9.281 1 98.44 95 MET A C 1
ATOM 758 O O . MET A 1 95 ? 14.094 10.641 8.328 1 98.44 95 MET A O 1
ATOM 762 N N . LEU A 1 96 ? 11.984 10.578 9.164 1 98.44 96 LEU A N 1
ATOM 763 C CA . LEU A 1 96 ? 11.359 10.836 7.871 1 98.44 96 LEU A CA 1
ATOM 764 C C . LEU A 1 96 ? 11.172 12.328 7.648 1 98.44 96 LEU A C 1
ATOM 766 O O . LEU A 1 96 ? 10.664 13.031 8.523 1 98.44 96 LEU A O 1
ATOM 770 N N . GLY A 1 97 ? 11.609 12.789 6.488 1 96.5 97 GLY A N 1
ATOM 771 C CA . GLY A 1 97 ? 11.375 14.18 6.125 1 96.5 97 GLY A CA 1
ATOM 772 C C . GLY A 1 97 ? 9.922 14.484 5.824 1 96.5 97 GLY A C 1
ATOM 773 O O . GLY A 1 97 ? 9.164 13.594 5.438 1 96.5 97 GLY A O 1
ATOM 774 N N . GLY A 1 98 ? 9.578 15.75 5.988 1 95 98 GLY A N 1
ATOM 775 C CA . GLY A 1 98 ? 8.227 16.219 5.738 1 95 98 GLY A CA 1
ATOM 776 C C . GLY A 1 98 ? 8.148 17.25 4.629 1 95 98 GLY A C 1
ATOM 777 O O . GLY A 1 98 ? 8.75 17.078 3.568 1 95 98 GLY A O 1
ATOM 778 N N . GLU A 1 99 ? 7.43 18.312 4.832 1 94.06 99 GLU A N 1
ATOM 779 C CA . GLU A 1 99 ? 6.992 19.25 3.807 1 94.06 99 GLU A CA 1
ATOM 780 C C . GLU A 1 99 ? 7.992 20.391 3.65 1 94.06 99 GLU A C 1
ATOM 782 O O . GLU A 1 99 ? 7.602 21.562 3.59 1 94.06 99 GLU A O 1
ATOM 787 N N . SER A 1 100 ? 9.281 20.078 3.674 1 93.25 100 SER A N 1
ATOM 788 C CA . SER A 1 100 ? 10.336 21.062 3.443 1 93.25 100 SER A CA 1
ATOM 789 C C . SER A 1 100 ? 11.664 20.375 3.131 1 93.25 100 SER A C 1
ATOM 791 O O . SER A 1 100 ? 11.82 19.172 3.344 1 93.25 100 SER A O 1
ATOM 793 N N . ALA A 1 101 ? 12.531 21.172 2.688 1 93.25 101 ALA A N 1
ATOM 794 C CA . ALA A 1 101 ? 13.906 20.688 2.551 1 93.25 101 ALA A CA 1
ATOM 795 C C . ALA A 1 101 ? 14.477 20.266 3.902 1 93.25 101 ALA A C 1
ATOM 797 O O . ALA A 1 101 ? 14.234 20.938 4.914 1 93.25 101 ALA A O 1
ATOM 798 N N . GLU A 1 102 ? 15.242 19.188 3.904 1 93.38 102 GLU A N 1
ATOM 799 C CA . GLU A 1 102 ? 15.797 18.703 5.16 1 93.38 102 GLU A CA 1
ATOM 800 C C . GLU A 1 102 ? 17.188 19.281 5.414 1 93.38 102 GLU A C 1
ATOM 802 O O . GLU A 1 102 ? 17.844 19.75 4.48 1 93.38 102 GLU A O 1
ATOM 807 N N . ASP A 1 103 ? 17.484 19.297 6.645 1 88.06 103 ASP A N 1
ATOM 808 C CA . ASP A 1 103 ? 18.766 19.797 7.156 1 88.06 103 ASP A CA 1
ATOM 809 C C . ASP A 1 103 ? 19.453 18.75 8.023 1 88.06 103 ASP A C 1
ATOM 811 O O . ASP A 1 103 ? 18.797 18.094 8.836 1 88.06 103 ASP A O 1
ATOM 815 N N . PRO A 1 104 ? 20.766 18.578 7.883 1 91 104 PRO A N 1
ATOM 816 C CA . PRO A 1 104 ? 21.453 17.5 8.602 1 91 104 PRO A CA 1
ATOM 817 C C . PRO A 1 104 ? 21.531 17.766 10.109 1 91 104 PRO A C 1
ATOM 819 O O . PRO A 1 104 ? 21.938 16.875 10.867 1 91 104 PRO A O 1
ATOM 822 N N . TYR A 1 105 ? 21.125 18.938 10.57 1 87.88 105 TYR A N 1
ATOM 823 C CA . TYR A 1 105 ? 21.172 19.219 12.008 1 87.88 105 TYR A CA 1
ATOM 824 C C . TYR A 1 105 ? 20.406 18.156 12.781 1 87.88 105 TYR A C 1
ATOM 826 O O . TYR A 1 105 ? 20.75 17.844 13.922 1 87.88 105 TYR A O 1
ATOM 834 N N . TRP A 1 106 ? 19.391 17.562 12.18 1 90.75 106 TRP A N 1
ATOM 835 C CA . TRP A 1 106 ? 18.562 16.562 12.844 1 90.75 106 TRP A CA 1
ATOM 836 C C . TRP A 1 106 ? 19.375 15.328 13.211 1 90.75 106 TRP A C 1
ATOM 838 O O . TRP A 1 106 ? 19.047 14.625 14.164 1 90.75 106 TRP A O 1
ATOM 848 N N . VAL A 1 107 ? 20.484 15.094 12.445 1 94.44 107 VAL A N 1
ATOM 849 C CA . VAL A 1 107 ? 21.297 13.914 12.75 1 94.44 107 VAL A CA 1
ATOM 850 C C . VAL A 1 107 ? 22.625 14.344 13.375 1 94.44 107 VAL A C 1
ATOM 852 O O . VAL A 1 107 ? 23.453 13.5 13.727 1 94.44 107 VAL A O 1
ATOM 855 N N . GLU A 1 108 ? 22.859 15.602 13.57 1 92.38 108 GLU A N 1
ATOM 856 C CA . GLU A 1 108 ? 24.125 16.078 14.102 1 92.38 108 GLU A CA 1
ATOM 857 C C . GLU A 1 108 ? 23.984 16.578 15.539 1 92.38 108 GLU A C 1
ATOM 859 O O . GLU A 1 108 ? 24.844 16.328 16.375 1 92.38 108 GLU A O 1
ATOM 864 N N . ASP A 1 109 ? 22.891 17.266 15.758 1 91.12 109 ASP A N 1
ATOM 865 C CA . ASP A 1 109 ? 22.688 17.859 17.078 1 91.12 109 ASP A CA 1
ATOM 866 C C . ASP A 1 109 ? 22.359 16.781 18.109 1 91.12 109 ASP A C 1
ATOM 868 O O . ASP A 1 109 ? 21.297 16.172 18.078 1 91.12 109 ASP A O 1
ATOM 872 N N . GLY A 1 110 ? 23.219 16.578 19.062 1 92.25 110 GLY A N 1
ATOM 873 C CA . GLY A 1 110 ? 23.078 15.523 20.062 1 92.25 110 GLY A CA 1
ATOM 874 C C . GLY A 1 110 ? 22.172 15.906 21.203 1 92.25 110 GLY A C 1
ATOM 875 O O . GLY A 1 110 ? 21.953 15.109 22.125 1 92.25 110 GLY A O 1
ATOM 876 N N . THR A 1 111 ? 21.609 17.078 21.125 1 91.12 111 THR A N 1
ATOM 877 C CA . THR A 1 111 ? 20.781 17.547 22.234 1 91.12 111 THR A CA 1
ATOM 878 C C . THR A 1 111 ? 19.312 17.328 21.953 1 91.12 111 THR A C 1
ATOM 880 O O . THR A 1 111 ? 18.469 17.5 22.844 1 91.12 111 THR A O 1
ATOM 883 N N . LEU A 1 112 ? 18.953 16.969 20.75 1 92.94 112 LEU A N 1
ATOM 884 C CA . LEU A 1 112 ? 17.547 16.719 20.406 1 92.94 112 LEU A CA 1
ATOM 885 C C . LEU A 1 112 ? 17.047 15.469 21.109 1 92.94 112 LEU A C 1
ATOM 887 O O . LEU A 1 112 ? 17.812 14.578 21.438 1 92.94 112 LEU A O 1
ATOM 891 N N . GLU A 1 113 ? 15.766 15.445 21.312 1 93.38 113 GLU A N 1
ATOM 892 C CA . GLU A 1 113 ? 15.164 14.328 22.047 1 93.38 113 GLU A CA 1
ATOM 893 C C . GLU A 1 113 ? 15.5 13 21.375 1 93.38 113 GLU A C 1
ATOM 895 O O . GLU A 1 113 ? 15.906 12.047 22.047 1 93.38 113 GLU A O 1
ATOM 900 N N . TRP A 1 114 ? 15.352 12.898 20.031 1 95.69 114 TRP A N 1
ATOM 901 C CA . TRP A 1 114 ? 15.523 11.609 19.375 1 95.69 114 TRP A CA 1
ATOM 902 C C . TRP A 1 114 ? 17 11.227 19.312 1 95.69 114 TRP A C 1
ATOM 904 O O . TRP A 1 114 ? 17.344 10.039 19.359 1 95.69 114 TRP A O 1
ATOM 914 N N . THR A 1 115 ? 17.922 12.203 19.25 1 95.75 115 THR A N 1
ATOM 915 C CA . THR A 1 115 ? 19.344 11.875 19.25 1 95.75 115 THR A CA 1
ATOM 916 C C . THR A 1 115 ? 19.812 11.477 20.641 1 95.75 115 THR A C 1
ATOM 918 O O . THR A 1 115 ? 20.719 10.648 20.781 1 95.75 115 THR A O 1
ATOM 921 N N . GLN A 1 116 ? 19.203 12.047 21.641 1 95.88 116 GLN A N 1
ATOM 922 C CA . GLN A 1 116 ? 19.484 11.57 23 1 95.88 116 GLN A CA 1
ATOM 923 C C . GLN A 1 116 ? 19.047 10.117 23.172 1 95.88 116 GLN A C 1
ATOM 925 O O . GLN A 1 116 ? 19.75 9.328 23.797 1 95.88 116 GLN A O 1
ATOM 930 N N . MET A 1 117 ? 17.891 9.805 22.641 1 97.56 117 MET A N 1
ATOM 931 C CA . MET A 1 117 ? 17.453 8.414 22.641 1 97.56 117 MET A CA 1
ATOM 932 C C . MET A 1 117 ? 18.438 7.527 21.891 1 97.56 117 MET A C 1
ATOM 934 O O . MET A 1 117 ? 18.672 6.383 22.281 1 97.56 117 MET A O 1
ATOM 938 N N . ALA A 1 118 ? 18.969 8.086 20.766 1 98 118 ALA A N 1
ATOM 939 C CA . ALA A 1 118 ? 19.938 7.34 19.984 1 98 118 ALA A CA 1
ATOM 940 C C . ALA A 1 118 ? 21.203 7.047 20.797 1 98 118 ALA A C 1
ATOM 942 O O . ALA A 1 118 ? 21.719 5.926 20.781 1 98 118 ALA A O 1
ATOM 943 N N . ALA A 1 119 ? 21.672 8.016 21.484 1 97.12 119 ALA A N 1
ATOM 944 C CA . ALA A 1 119 ? 22.859 7.852 22.328 1 97.12 119 ALA A CA 1
ATOM 945 C C . ALA A 1 119 ? 22.609 6.82 23.422 1 97.12 119 ALA A C 1
ATOM 947 O O . ALA A 1 119 ? 23.469 5.984 23.703 1 97.12 119 ALA A O 1
ATOM 948 N N . GLU A 1 120 ? 21.453 6.875 23.984 1 97.19 120 GLU A N 1
ATOM 949 C CA . GLU A 1 120 ? 21.094 5.984 25.094 1 97.19 120 GLU A CA 1
ATOM 950 C C . GLU A 1 120 ? 21 4.535 24.625 1 97.19 120 GLU A C 1
ATOM 952 O O . GLU A 1 120 ? 21.297 3.609 25.375 1 97.19 120 GLU A O 1
ATOM 957 N N . ASN A 1 121 ? 20.578 4.32 23.391 1 97.81 121 ASN A N 1
ATOM 958 C CA . ASN A 1 121 ? 20.281 2.973 22.922 1 97.81 121 ASN A CA 1
ATOM 959 C C . ASN A 1 121 ? 21.328 2.469 21.938 1 97.81 121 ASN A C 1
ATOM 961 O O . ASN A 1 121 ? 21.234 1.35 21.438 1 97.81 121 ASN A O 1
ATOM 965 N N . GLY A 1 122 ? 22.375 3.328 21.656 1 98.19 122 GLY A N 1
ATOM 966 C CA . GLY A 1 122 ? 23.422 2.936 20.719 1 98.19 122 GLY A CA 1
ATOM 967 C C . GLY A 1 122 ? 22.922 2.852 19.281 1 98.19 122 GLY A C 1
ATOM 968 O O . GLY A 1 122 ? 23.234 1.895 18.562 1 98.19 122 GLY A O 1
ATOM 969 N N . ALA A 1 123 ? 22.172 3.826 18.859 1 98.56 123 ALA A N 1
ATOM 970 C CA . ALA A 1 123 ? 21.5 3.744 17.562 1 98.56 123 ALA A CA 1
ATOM 971 C C . ALA A 1 123 ? 22.359 4.375 16.469 1 98.56 123 ALA A C 1
ATOM 973 O O . ALA A 1 123 ? 23.125 5.309 16.734 1 98.56 123 ALA A O 1
ATOM 974 N N . PHE A 1 124 ? 22.25 3.828 15.289 1 98.19 124 PHE A N 1
ATOM 975 C CA . PHE A 1 124 ? 22.641 4.445 14.023 1 98.19 124 PHE A CA 1
ATOM 976 C C . PHE A 1 124 ? 21.516 5.344 13.5 1 98.19 124 PHE A C 1
ATOM 978 O O . PHE A 1 124 ? 20.375 4.914 13.398 1 98.19 124 PHE A O 1
ATOM 985 N N . VAL A 1 125 ? 21.875 6.684 13.234 1 98.5 125 VAL A N 1
ATOM 986 C CA . VAL A 1 125 ? 20.766 7.574 12.906 1 98.5 125 VAL A CA 1
ATOM 987 C C . VAL A 1 125 ? 20.828 7.957 11.43 1 98.5 125 VAL A C 1
ATOM 989 O O . VAL A 1 125 ? 21.906 8.156 10.875 1 98.5 125 VAL A O 1
ATOM 992 N N . PHE A 1 126 ? 19.625 8.016 10.797 1 98.69 126 PHE A N 1
ATOM 993 C CA . PHE A 1 126 ? 19.438 8.383 9.398 1 98.69 126 PHE A CA 1
ATOM 994 C C . PHE A 1 126 ? 18.344 9.445 9.25 1 98.69 126 PHE A C 1
ATOM 996 O O . PHE A 1 126 ? 17.438 9.523 10.078 1 98.69 126 PHE A O 1
ATOM 1003 N N . LEU A 1 127 ? 18.5 10.305 8.289 1 98.31 127 LEU A N 1
ATOM 1004 C CA . LEU A 1 127 ? 17.5 11.266 7.832 1 98.31 127 LEU A CA 1
ATOM 1005 C C . LEU A 1 127 ? 17.297 11.164 6.328 1 98.31 127 LEU A C 1
ATOM 1007 O O . LEU A 1 127 ? 18.266 11.156 5.559 1 98.31 127 LEU A O 1
ATOM 1011 N N . ILE A 1 128 ? 16.047 11.008 5.914 1 98.69 128 ILE A N 1
ATOM 1012 C CA . ILE A 1 128 ? 15.773 10.938 4.48 1 98.69 128 ILE A CA 1
ATOM 1013 C C . ILE A 1 128 ?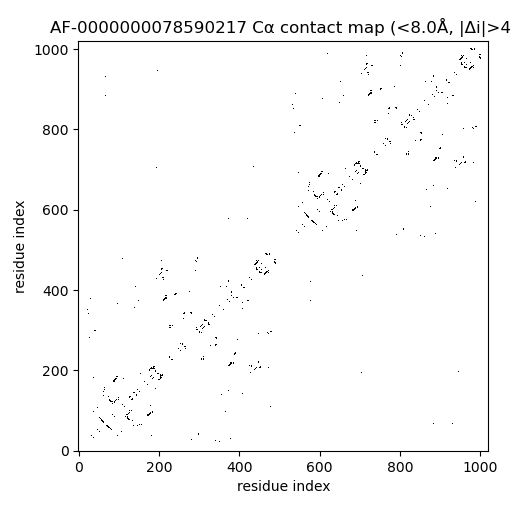 14.789 12.031 4.086 1 98.69 128 ILE A C 1
ATOM 1015 O O . ILE A 1 128 ? 13.789 12.258 4.777 1 98.69 128 ILE A O 1
ATOM 1019 N N . GLU A 1 129 ? 15.109 12.797 3.029 1 98.38 129 GLU A N 1
ATOM 1020 C CA . GLU A 1 129 ? 14.297 13.906 2.553 1 98.38 129 GLU A CA 1
ATOM 1021 C C . GLU A 1 129 ? 13.078 13.406 1.788 1 98.38 129 GLU A C 1
ATOM 1023 O O . GLU A 1 129 ? 13.148 12.391 1.088 1 98.38 129 GLU A O 1
ATOM 1028 N N . HIS A 1 130 ? 11.969 14.039 1.912 1 98.56 130 HIS A N 1
ATOM 1029 C CA . HIS A 1 130 ? 10.719 13.664 1.263 1 98.56 130 HIS A CA 1
ATOM 1030 C C . HIS A 1 130 ? 10.75 13.992 -0.227 1 98.56 130 HIS A C 1
ATOM 1032 O O . HIS A 1 130 ? 11.289 15.023 -0.63 1 98.56 130 HIS A O 1
ATOM 1038 N N . ARG A 1 131 ? 10.188 13.125 -1.03 1 98.69 131 ARG A N 1
ATOM 1039 C CA . ARG A 1 131 ? 10.062 13.406 -2.457 1 98.69 131 ARG A CA 1
ATOM 1040 C C . ARG A 1 131 ? 9.352 14.734 -2.695 1 98.69 131 ARG A C 1
ATOM 1042 O O . ARG A 1 131 ? 8.398 15.07 -1.99 1 98.69 131 ARG A O 1
ATOM 1049 N N . PHE A 1 132 ? 9.828 15.562 -3.703 1 98.38 132 PHE A N 1
ATOM 1050 C CA . PHE A 1 132 ? 9.281 16.812 -4.215 1 98.38 132 PHE A CA 1
ATOM 1051 C C . PHE A 1 132 ? 9.562 17.969 -3.252 1 98.38 132 PHE A C 1
ATOM 1053 O O . PHE A 1 132 ? 9.133 19.094 -3.484 1 98.38 132 PHE A O 1
ATOM 1060 N N . TYR A 1 133 ? 10.25 17.688 -2.191 1 97.38 133 TYR A N 1
ATOM 1061 C CA . TYR A 1 133 ? 10.727 18.75 -1.303 1 97.38 133 TYR A CA 1
ATOM 1062 C C . TYR A 1 133 ? 12.25 18.828 -1.331 1 97.38 133 TYR A C 1
ATOM 1064 O O . TYR A 1 133 ? 12.93 17.844 -1.603 1 97.38 133 TYR A O 1
ATOM 1072 N N . GLY A 1 134 ? 12.742 20.062 -1.062 1 95.94 134 GLY A N 1
ATOM 1073 C CA . GLY A 1 134 ? 14.18 20.25 -1.146 1 95.94 134 GLY A CA 1
ATOM 1074 C C . GLY A 1 134 ? 14.75 19.875 -2.498 1 95.94 134 GLY A C 1
ATOM 1075 O O . GLY A 1 134 ? 14.234 20.297 -3.537 1 95.94 134 GLY A O 1
ATOM 1076 N N . GLU A 1 135 ? 15.797 19.109 -2.457 1 96.94 135 GLU A N 1
ATOM 1077 C CA . GLU A 1 135 ? 16.484 18.75 -3.693 1 96.94 135 GLU A CA 1
ATOM 1078 C C . GLU A 1 135 ? 16.141 17.328 -4.121 1 96.94 135 GLU A C 1
ATOM 1080 O O . GLU A 1 135 ? 16.703 16.812 -5.086 1 96.94 135 GLU A O 1
ATOM 1085 N N . SER A 1 136 ? 15.242 16.688 -3.402 1 98.56 136 SER A N 1
ATOM 1086 C CA . SER A 1 136 ? 14.75 15.375 -3.799 1 98.56 136 SER A CA 1
ATOM 1087 C C . SER A 1 136 ? 13.609 15.492 -4.801 1 98.56 136 SER A C 1
ATOM 1089 O O . SER A 1 136 ? 12.438 15.508 -4.418 1 98.56 136 SER A O 1
ATOM 1091 N N . ARG A 1 137 ? 13.938 15.516 -6.074 1 98.56 137 ARG A N 1
ATOM 1092 C CA . ARG A 1 137 ? 13.039 15.922 -7.148 1 98.56 137 ARG A CA 1
ATOM 1093 C C . ARG A 1 137 ? 12.836 14.781 -8.148 1 98.56 137 ARG A C 1
ATOM 1095 O O . ARG A 1 137 ? 13.594 14.648 -9.102 1 98.56 137 ARG A O 1
ATOM 1102 N N . PRO A 1 138 ? 11.742 14.016 -8.039 1 98.31 138 PRO A N 1
ATOM 1103 C CA . PRO A 1 138 ? 11.531 12.812 -8.844 1 98.31 138 PRO A CA 1
ATOM 1104 C C . PRO A 1 138 ? 11.266 13.125 -10.32 1 98.31 138 PRO A C 1
ATOM 1106 O O . PRO A 1 138 ? 11.461 12.266 -11.18 1 98.31 138 PRO A O 1
ATOM 1109 N N . THR A 1 139 ? 10.797 14.336 -10.672 1 98.38 139 THR A N 1
ATOM 1110 C CA . THR A 1 139 ? 10.391 14.688 -12.031 1 98.38 139 THR A CA 1
ATOM 1111 C C . THR A 1 139 ? 11.047 15.992 -12.469 1 98.38 139 THR A C 1
ATOM 1113 O O . THR A 1 139 ? 11.586 16.734 -11.641 1 98.38 139 THR A O 1
ATOM 1116 N N . PRO A 1 140 ? 11.039 16.234 -13.766 1 97.38 140 PRO A N 1
ATOM 1117 C CA . PRO A 1 140 ? 11.727 17.438 -14.258 1 97.38 140 PRO A CA 1
ATOM 1118 C C . PRO A 1 140 ? 11.07 18.734 -13.789 1 97.38 140 PRO A C 1
ATOM 1120 O O . PRO A 1 140 ? 11.734 19.766 -13.703 1 97.38 140 PRO A O 1
ATOM 1123 N N . ASP A 1 141 ? 9.781 18.703 -13.492 1 98.19 141 ASP A N 1
ATOM 1124 C CA . ASP A 1 141 ? 9.039 19.828 -12.969 1 98.19 141 ASP A CA 1
ATOM 1125 C C . ASP A 1 141 ? 7.883 19.375 -12.086 1 98.19 141 ASP A C 1
ATOM 1127 O O . ASP A 1 141 ? 7.777 18.188 -11.75 1 98.19 141 ASP A O 1
ATOM 1131 N N . MET A 1 142 ? 7.07 20.328 -11.656 1 98.25 142 MET A N 1
ATOM 1132 C CA . MET A 1 142 ? 6 20.031 -10.711 1 98.25 142 MET A CA 1
ATOM 1133 C C . MET A 1 142 ? 4.633 20.234 -11.344 1 98.25 142 MET A C 1
ATOM 1135 O O . MET A 1 142 ? 3.693 20.672 -10.68 1 98.25 142 MET A O 1
ATOM 1139 N N . SER A 1 143 ? 4.516 20.016 -12.641 1 98 143 SER A N 1
ATOM 1140 C CA . SER A 1 143 ? 3.207 20.047 -13.289 1 98 143 SER A CA 1
ATOM 1141 C C . SER A 1 143 ? 2.279 18.984 -12.711 1 98 143 SER A C 1
ATOM 1143 O O . SER A 1 143 ? 2.738 18.031 -12.062 1 98 143 SER A O 1
ATOM 1145 N N . THR A 1 144 ? 0.987 19.125 -12.867 1 96.31 144 THR A N 1
ATOM 1146 C CA . THR A 1 144 ? 0.005 18.25 -12.25 1 96.31 144 THR A CA 1
ATOM 1147 C C . THR A 1 144 ? 0.238 16.797 -12.68 1 96.31 144 THR A C 1
ATOM 1149 O O . THR A 1 144 ? 0.161 15.883 -11.859 1 96.31 144 THR A O 1
ATOM 1152 N N . PRO A 1 145 ? 0.564 16.516 -13.992 1 94.75 145 PRO A N 1
ATOM 1153 C CA . PRO A 1 145 ? 0.858 15.133 -14.375 1 94.75 145 PRO A CA 1
ATOM 1154 C C . PRO A 1 145 ? 2.082 14.57 -13.664 1 94.75 145 PRO A C 1
ATOM 1156 O O . PRO A 1 145 ? 2.227 13.344 -13.547 1 94.75 145 PRO A O 1
ATOM 1159 N N . ASN A 1 146 ? 2.984 15.414 -13.227 1 97.06 146 ASN A N 1
ATOM 1160 C CA . ASN A 1 146 ? 4.172 14.977 -12.492 1 97.06 146 ASN A CA 1
ATOM 1161 C C . ASN A 1 146 ? 3.91 14.898 -10.992 1 97.06 146 ASN A C 1
ATOM 1163 O O . ASN A 1 146 ? 4.441 14.023 -10.312 1 97.06 146 ASN A O 1
ATOM 1167 N N . LEU A 1 147 ? 3.016 15.734 -10.461 1 98.12 147 LEU A N 1
ATOM 1168 C CA . LEU A 1 147 ? 2.752 15.789 -9.023 1 98.12 147 LEU A CA 1
ATOM 1169 C C . LEU A 1 147 ? 1.965 14.562 -8.57 1 98.12 147 LEU A C 1
ATOM 1171 O O . LEU A 1 147 ? 1.867 14.289 -7.375 1 98.12 147 LEU A O 1
ATOM 1175 N N . VAL A 1 148 ? 1.443 13.797 -9.547 1 96.5 148 VAL A N 1
ATOM 1176 C CA . VAL A 1 148 ? 0.675 12.609 -9.188 1 96.5 148 VAL A CA 1
ATOM 1177 C C . VAL A 1 148 ? 1.569 11.617 -8.453 1 96.5 148 VAL A C 1
ATOM 1179 O O . VAL A 1 148 ? 1.077 10.75 -7.73 1 96.5 148 VAL A O 1
ATOM 1182 N N . TYR A 1 149 ? 2.918 11.781 -8.562 1 97.69 149 TYR A N 1
ATOM 1183 C CA . TYR A 1 149 ? 3.867 10.891 -7.898 1 97.69 149 TYR A CA 1
ATOM 1184 C C . TYR A 1 149 ? 4.195 11.391 -6.496 1 97.69 149 TYR A C 1
ATOM 1186 O O . TYR A 1 149 ? 5.043 10.82 -5.809 1 97.69 149 TYR A O 1
ATOM 1194 N N . LEU A 1 150 ? 3.588 12.5 -6.086 1 98.5 150 LEU A N 1
ATOM 1195 C CA . LEU A 1 150 ? 3.689 12.984 -4.711 1 98.5 150 LEU A CA 1
ATOM 1196 C C . LEU A 1 150 ? 2.496 12.516 -3.885 1 98.5 150 LEU A C 1
ATOM 1198 O O . LEU A 1 150 ? 1.386 13.031 -4.043 1 98.5 150 LEU A O 1
ATOM 1202 N N . SER A 1 151 ? 2.744 11.555 -3.068 1 97.94 151 SER A N 1
ATOM 1203 C CA . SER A 1 151 ? 1.752 11.07 -2.113 1 97.94 151 SER A CA 1
ATOM 1204 C C . SER A 1 151 ? 2.418 10.43 -0.899 1 97.94 151 SER A C 1
ATOM 1206 O O . SER A 1 151 ? 3.6 10.086 -0.946 1 97.94 151 SER A O 1
ATOM 1208 N N . SER A 1 152 ? 1.696 10.336 0.157 1 98.38 152 SER A N 1
ATOM 1209 C CA . SER A 1 152 ? 2.193 9.664 1.354 1 98.38 152 SER A CA 1
ATOM 1210 C C . SER A 1 152 ? 2.504 8.195 1.079 1 98.38 152 SER A C 1
ATOM 1212 O O . SER A 1 152 ? 3.471 7.652 1.611 1 98.38 152 SER A O 1
ATOM 1214 N N . ALA A 1 153 ? 1.713 7.543 0.225 1 97.44 153 ALA A N 1
ATOM 1215 C CA . ALA A 1 153 ? 1.953 6.145 -0.115 1 97.44 153 ALA A CA 1
ATOM 1216 C C . ALA A 1 153 ? 3.283 5.977 -0.842 1 97.44 153 ALA A C 1
ATOM 1218 O O . ALA A 1 153 ? 4.059 5.07 -0.531 1 97.44 153 ALA A O 1
ATOM 1219 N N . GLN A 1 154 ? 3.533 6.812 -1.843 1 98 154 GLN A N 1
ATOM 1220 C CA . GLN A 1 154 ? 4.812 6.793 -2.541 1 98 154 GLN A CA 1
ATOM 1221 C C . GLN A 1 154 ? 5.969 7.051 -1.579 1 98 154 GLN A C 1
ATOM 1223 O O . GLN A 1 154 ? 7.012 6.395 -1.662 1 98 154 GLN A O 1
ATOM 1228 N N . ALA A 1 155 ? 5.758 7.996 -0.688 1 98.69 155 ALA A N 1
ATOM 1229 C CA . ALA A 1 155 ? 6.805 8.352 0.263 1 98.69 155 ALA A CA 1
ATOM 1230 C C . ALA A 1 155 ? 7.137 7.176 1.18 1 98.69 155 ALA A C 1
ATOM 1232 O O . ALA A 1 155 ? 8.297 6.957 1.526 1 98.69 155 ALA A O 1
ATOM 1233 N N . LEU A 1 156 ? 6.152 6.438 1.649 1 98.38 156 LEU A N 1
ATOM 1234 C CA . LEU A 1 156 ? 6.391 5.273 2.498 1 98.38 156 LEU A CA 1
ATOM 1235 C C . LEU A 1 156 ? 7.168 4.199 1.748 1 98.38 156 LEU A C 1
ATOM 1237 O O . LEU A 1 156 ? 8.023 3.531 2.326 1 98.38 156 LEU A O 1
ATOM 1241 N N . GLU A 1 157 ? 6.812 4.055 0.456 1 97.75 157 GLU A N 1
ATOM 1242 C CA . GLU A 1 157 ? 7.555 3.066 -0.32 1 97.75 157 GLU A CA 1
ATOM 1243 C C . GLU A 1 157 ? 8.984 3.535 -0.587 1 97.75 157 GLU A C 1
ATOM 1245 O O . GLU A 1 157 ? 9.906 2.721 -0.67 1 97.75 157 GLU A O 1
ATOM 1250 N N . ASP A 1 158 ? 9.219 4.902 -0.708 1 98.5 158 ASP A N 1
ATOM 1251 C CA . ASP A 1 158 ? 10.586 5.406 -0.708 1 98.5 158 ASP A CA 1
ATOM 1252 C C . ASP A 1 158 ? 11.352 4.93 0.525 1 98.5 158 ASP A C 1
ATOM 1254 O O . ASP A 1 158 ? 12.484 4.461 0.416 1 98.5 158 ASP A O 1
ATOM 1258 N N . MET A 1 159 ? 10.719 5.066 1.613 1 98.69 159 MET A N 1
ATOM 1259 C CA . MET A 1 159 ? 11.328 4.676 2.883 1 98.69 159 MET A CA 1
ATOM 1260 C C . MET A 1 159 ? 11.656 3.188 2.893 1 98.69 159 MET A C 1
ATOM 1262 O O . MET A 1 159 ? 12.742 2.789 3.307 1 98.69 159 MET A O 1
ATOM 1266 N N . ALA A 1 160 ? 10.734 2.371 2.486 1 97.56 160 ALA A N 1
ATOM 1267 C CA . ALA A 1 160 ? 10.938 0.923 2.477 1 97.56 160 ALA A CA 1
ATOM 1268 C C . ALA A 1 160 ? 12.133 0.54 1.617 1 97.56 160 ALA A C 1
ATOM 1270 O O . ALA A 1 160 ? 13 -0.232 2.049 1 97.56 160 ALA A O 1
ATOM 1271 N N . ALA A 1 161 ? 12.188 1.102 0.377 1 97 161 ALA A N 1
ATOM 1272 C CA . ALA A 1 161 ? 13.32 0.847 -0.513 1 97 161 ALA A CA 1
ATOM 1273 C C . ALA A 1 161 ? 14.633 1.309 0.117 1 97 161 ALA A C 1
ATOM 1275 O O . ALA A 1 161 ? 15.664 0.645 -0.019 1 97 161 ALA A O 1
ATOM 1276 N N . PHE A 1 162 ? 14.562 2.424 0.796 1 98.56 162 PHE A N 1
ATOM 1277 C CA . PHE A 1 162 ? 15.727 3.002 1.447 1 98.56 162 PHE A CA 1
ATOM 1278 C C . PHE A 1 162 ? 16.25 2.082 2.545 1 98.56 162 PHE A C 1
ATOM 1280 O O . PHE A 1 162 ? 17.438 1.771 2.59 1 98.56 162 PHE A O 1
ATOM 1287 N N . ILE A 1 163 ? 15.398 1.646 3.439 1 98.19 163 ILE A N 1
ATOM 1288 C CA . ILE A 1 163 ? 15.789 0.783 4.551 1 98.19 163 ILE A CA 1
ATOM 1289 C C . ILE A 1 163 ? 16.438 -0.493 4.008 1 98.19 163 ILE A C 1
ATOM 1291 O O . ILE A 1 163 ? 17.5 -0.911 4.48 1 98.19 163 ILE A O 1
ATOM 1295 N N . ILE A 1 164 ? 15.828 -1.104 3.002 1 95.5 164 ILE A N 1
ATOM 1296 C CA . ILE A 1 164 ? 16.328 -2.344 2.422 1 95.5 164 ILE A CA 1
ATOM 1297 C C . ILE A 1 164 ? 17.734 -2.115 1.853 1 95.5 164 ILE A C 1
ATOM 1299 O O . ILE A 1 164 ? 18.641 -2.92 2.076 1 95.5 164 ILE A O 1
ATOM 1303 N N . ALA A 1 165 ? 17.906 -1.009 1.14 1 96.5 165 ALA A N 1
ATOM 1304 C CA . ALA A 1 165 ? 19.203 -0.691 0.536 1 96.5 165 ALA A CA 1
ATOM 1305 C C . ALA A 1 165 ? 20.25 -0.421 1.605 1 96.5 165 ALA A C 1
ATOM 1307 O O . ALA A 1 165 ? 21.406 -0.813 1.456 1 96.5 165 ALA A O 1
ATOM 1308 N N . LEU A 1 166 ? 19.891 0.297 2.668 1 97.75 166 LEU A N 1
ATOM 1309 C CA . LEU A 1 166 ? 20.875 0.67 3.684 1 97.75 166 LEU A CA 1
ATOM 1310 C C . LEU A 1 166 ? 21.266 -0.537 4.527 1 97.75 166 LEU A C 1
ATOM 1312 O O . LEU A 1 166 ? 22.391 -0.611 5.02 1 97.75 166 LEU A O 1
ATOM 1316 N N . LYS A 1 167 ? 20.375 -1.494 4.703 1 95.38 167 LYS A N 1
ATOM 1317 C CA . LYS A 1 167 ? 20.75 -2.748 5.355 1 95.38 167 LYS A CA 1
ATOM 1318 C C . LYS A 1 167 ? 21.812 -3.496 4.562 1 95.38 167 LYS A C 1
ATOM 1320 O O . LYS A 1 167 ? 22.641 -4.195 5.141 1 95.38 167 LYS A O 1
ATOM 1325 N N . GLN A 1 168 ? 21.781 -3.342 3.246 1 94.5 168 GLN A N 1
ATOM 1326 C CA . GLN A 1 168 ? 22.797 -3.951 2.4 1 94.5 168 GLN A CA 1
ATOM 1327 C C . GLN A 1 168 ? 24.094 -3.16 2.459 1 94.5 168 GLN A C 1
ATOM 1329 O O . GLN A 1 168 ? 25.188 -3.746 2.49 1 94.5 168 GLN A O 1
ATOM 1334 N N . LYS A 1 169 ? 23.953 -1.872 2.479 1 96.75 169 LYS A N 1
ATOM 1335 C CA . LYS A 1 169 ? 25.125 -0.991 2.498 1 96.75 169 LYS A CA 1
ATOM 1336 C C . LYS A 1 169 ? 25.891 -1.113 3.814 1 96.75 169 LYS A C 1
ATOM 1338 O O . LYS A 1 169 ? 27.109 -1.023 3.84 1 96.75 169 LYS A O 1
ATOM 1343 N N . PHE A 1 170 ? 25.125 -1.258 4.906 1 97.56 170 PHE A N 1
ATOM 1344 C CA . PHE A 1 170 ? 25.688 -1.393 6.246 1 97.56 170 PHE A CA 1
ATOM 1345 C C . PHE A 1 170 ? 25.328 -2.752 6.84 1 97.56 170 PHE A C 1
ATOM 1347 O O . PHE A 1 170 ? 24.359 -2.879 7.59 1 97.56 170 PHE A O 1
ATOM 1354 N N . PRO A 1 171 ? 26.156 -3.717 6.645 1 95.25 171 PRO A N 1
ATOM 1355 C CA . PRO A 1 171 ? 25.844 -5.086 7.074 1 95.25 171 PRO A CA 1
ATOM 1356 C C . PRO A 1 171 ? 25.609 -5.191 8.578 1 95.25 171 PRO A C 1
ATOM 1358 O O . PRO A 1 171 ? 24.859 -6.066 9.023 1 95.25 171 PRO A O 1
ATOM 1361 N N . GLN A 1 172 ? 26.234 -4.297 9.344 1 95.69 172 GLN A N 1
ATOM 1362 C CA . GLN A 1 172 ? 26.031 -4.316 10.789 1 95.69 172 GLN A CA 1
ATOM 1363 C C . GLN A 1 172 ? 24.594 -3.977 11.156 1 95.69 172 GLN A C 1
ATOM 1365 O O . GLN A 1 172 ? 24.156 -4.191 12.289 1 95.69 172 GLN A O 1
ATOM 1370 N N . LEU A 1 173 ? 23.828 -3.457 10.188 1 97.31 173 LEU A N 1
ATOM 1371 C CA . LEU A 1 173 ? 22.438 -3.1 10.43 1 97.31 173 LEU A CA 1
ATOM 1372 C C . LEU A 1 173 ? 21.484 -4.133 9.828 1 97.31 173 LEU A C 1
ATOM 1374 O O . LEU A 1 173 ? 20.266 -3.963 9.859 1 97.31 173 LEU A O 1
ATOM 1378 N N . ALA A 1 174 ? 21.922 -5.223 9.281 1 93.38 174 ALA A N 1
ATOM 1379 C CA . ALA A 1 174 ? 21.125 -6.215 8.562 1 93.38 174 ALA A CA 1
ATOM 1380 C C . ALA A 1 174 ? 20 -6.746 9.445 1 93.38 174 ALA A C 1
ATOM 1382 O O . ALA A 1 174 ? 18.875 -6.953 8.969 1 93.38 174 ALA A O 1
ATOM 1383 N N . ALA A 1 175 ? 20.312 -6.895 10.719 1 91.19 175 ALA A N 1
ATOM 1384 C CA . ALA A 1 175 ? 19.312 -7.457 11.633 1 91.19 175 ALA A CA 1
ATOM 1385 C C . ALA A 1 175 ? 18.812 -6.402 12.609 1 91.19 175 ALA A C 1
ATOM 1387 O O . ALA A 1 175 ? 18.031 -6.707 13.516 1 91.19 175 ALA A O 1
ATOM 1388 N N . ALA A 1 176 ? 19.25 -5.172 12.453 1 96.31 176 ALA A N 1
ATOM 1389 C CA . ALA A 1 176 ? 18.906 -4.113 13.398 1 96.31 176 ALA A CA 1
ATOM 1390 C C . ALA A 1 176 ? 17.422 -3.752 13.297 1 96.31 176 ALA A C 1
ATOM 1392 O O . ALA A 1 176 ? 16.875 -3.688 12.195 1 96.31 176 ALA A O 1
ATOM 1393 N N . PRO A 1 177 ? 16.719 -3.648 14.438 1 97.38 177 PRO A N 1
ATOM 1394 C CA . PRO A 1 177 ? 15.383 -3.045 14.359 1 97.38 177 PRO A CA 1
ATOM 1395 C C . PRO A 1 177 ? 15.422 -1.578 13.93 1 97.38 177 PRO A C 1
ATOM 1397 O O . PRO A 1 177 ? 16.297 -0.825 14.383 1 97.38 177 PRO A O 1
ATOM 1400 N N . TRP A 1 178 ? 14.547 -1.216 13.078 1 98.5 178 TRP A N 1
ATOM 1401 C CA . TRP A 1 178 ? 14.453 0.164 12.609 1 98.5 178 TRP A CA 1
ATOM 1402 C C . TRP A 1 178 ? 13.289 0.885 13.273 1 98.5 178 TRP A C 1
ATOM 1404 O O . TRP A 1 178 ? 12.18 0.344 13.359 1 98.5 178 TRP A O 1
ATOM 1414 N N . ILE A 1 179 ? 13.5 2.076 13.773 1 98.81 179 ILE A N 1
ATOM 1415 C CA . ILE A 1 179 ? 12.492 2.928 14.398 1 98.81 179 ILE A CA 1
ATOM 1416 C C . ILE A 1 179 ? 12.32 4.207 13.586 1 98.81 179 ILE A C 1
ATOM 1418 O O . ILE A 1 179 ? 13.297 4.883 13.266 1 98.81 179 ILE A O 1
ATOM 1422 N N . THR A 1 180 ? 11.07 4.512 13.219 1 98.88 180 THR A N 1
ATOM 1423 C CA . THR A 1 180 ? 10.828 5.727 12.445 1 98.88 180 THR A CA 1
ATOM 1424 C C . THR A 1 180 ? 10.398 6.867 13.359 1 98.88 180 THR A C 1
ATOM 1426 O O . THR A 1 180 ? 9.68 6.648 14.336 1 98.88 180 THR A O 1
ATOM 1429 N N . PHE A 1 181 ? 10.875 8.031 13.055 1 98.75 181 PHE A N 1
ATOM 1430 C CA . PHE A 1 181 ? 10.547 9.273 13.742 1 98.75 181 PHE A CA 1
ATOM 1431 C C . PHE A 1 181 ? 10.055 10.328 12.758 1 98.75 181 PHE A C 1
ATOM 1433 O O . PHE A 1 181 ? 10.438 10.312 11.586 1 98.75 181 PHE A O 1
ATOM 1440 N N . GLY A 1 182 ? 9.234 11.242 13.188 1 97.5 182 GLY A N 1
ATOM 1441 C CA . GLY A 1 182 ? 8.781 12.383 12.406 1 97.5 182 GLY A CA 1
ATOM 1442 C C . GLY A 1 182 ? 7.906 13.336 13.195 1 97.5 182 GLY A C 1
ATOM 1443 O O . GLY A 1 182 ? 7.418 12.992 14.273 1 97.5 182 GLY A O 1
ATOM 1444 N N . GLY A 1 183 ? 7.766 14.516 12.688 1 96.94 183 GLY A N 1
ATOM 1445 C CA . GLY A 1 183 ? 6.914 15.547 13.266 1 96.94 183 GLY A CA 1
ATOM 1446 C C . GLY A 1 183 ? 5.887 16.094 12.297 1 96.94 183 GLY A C 1
ATOM 1447 O O . GLY A 1 183 ? 6.191 16.312 11.117 1 96.94 183 GLY A O 1
ATOM 1448 N N . SER A 1 184 ? 4.703 16.281 12.844 1 96.38 184 SER A N 1
ATOM 1449 C CA . SER A 1 184 ? 3.635 16.812 12.008 1 96.38 184 SER A CA 1
ATOM 1450 C C . SER A 1 184 ? 3.246 15.828 10.914 1 96.38 184 SER A C 1
ATOM 1452 O O . SER A 1 184 ? 2.955 14.664 11.195 1 96.38 184 SER A O 1
ATOM 1454 N N . TYR A 1 185 ? 3.297 16.344 9.656 1 97.5 185 TYR A N 1
ATOM 1455 C CA . TYR A 1 185 ? 3.018 15.422 8.555 1 97.5 185 TYR A CA 1
ATOM 1456 C C . TYR A 1 185 ? 3.963 14.227 8.586 1 97.5 185 TYR A C 1
ATOM 1458 O O . TYR A 1 185 ? 3.531 13.086 8.438 1 97.5 185 TYR A O 1
ATOM 1466 N N . SER A 1 186 ? 5.18 14.469 8.789 1 97.62 186 SER A N 1
ATOM 1467 C CA . SER A 1 186 ? 6.141 13.367 8.844 1 97.62 186 SER A CA 1
ATOM 1468 C C . SER A 1 186 ? 5.938 12.516 10.094 1 97.62 186 SER A C 1
ATOM 1470 O O . SER A 1 186 ? 6.367 11.367 10.141 1 97.62 186 SER A O 1
ATOM 1472 N N . GLY A 1 187 ? 5.332 13.086 11.156 1 98.44 187 GLY A N 1
ATOM 1473 C CA . GLY A 1 187 ? 4.91 12.266 12.281 1 98.44 187 GLY A CA 1
ATOM 1474 C C . GLY A 1 187 ? 3.861 11.234 11.906 1 98.44 187 GLY A C 1
ATOM 1475 O O . GLY A 1 187 ? 3.934 10.078 12.336 1 98.44 187 GLY A O 1
ATOM 1476 N N . ALA A 1 188 ? 2.873 11.727 11.133 1 98.56 188 ALA A N 1
ATOM 1477 C CA . ALA A 1 188 ? 1.894 10.781 10.609 1 98.56 188 ALA A CA 1
ATOM 1478 C C . ALA A 1 188 ? 2.564 9.727 9.734 1 98.56 188 ALA A C 1
ATOM 1480 O O . ALA A 1 188 ? 2.232 8.539 9.82 1 98.56 188 ALA A O 1
ATOM 1481 N N . LEU A 1 189 ? 3.555 10.125 8.922 1 98.62 189 LEU A N 1
ATOM 1482 C CA . LEU A 1 189 ? 4.285 9.188 8.078 1 98.62 189 LEU A CA 1
ATOM 1483 C C . LEU A 1 189 ? 4.988 8.125 8.922 1 98.62 189 LEU A C 1
ATOM 1485 O O . LEU A 1 189 ? 5.008 6.949 8.555 1 98.62 189 LEU A O 1
ATOM 1489 N N . ALA A 1 190 ? 5.586 8.578 10.016 1 98.75 190 ALA A N 1
ATOM 1490 C CA . ALA A 1 190 ? 6.285 7.637 10.891 1 98.75 190 ALA A CA 1
ATOM 1491 C C . ALA A 1 190 ? 5.336 6.562 11.414 1 98.75 190 ALA A C 1
ATOM 1493 O O . ALA A 1 190 ? 5.664 5.375 11.391 1 98.75 190 ALA A O 1
ATOM 1494 N N . ALA A 1 191 ? 4.191 6.977 11.852 1 98.56 191 ALA A N 1
ATOM 1495 C CA . ALA A 1 191 ? 3.193 6.031 12.336 1 98.56 191 ALA A CA 1
ATOM 1496 C C . ALA A 1 191 ? 2.711 5.117 11.211 1 98.56 191 ALA A C 1
ATOM 1498 O O . ALA A 1 191 ? 2.611 3.902 11.391 1 98.56 191 ALA A O 1
ATOM 1499 N N . TRP A 1 192 ? 2.426 5.734 10.078 1 98.44 192 TRP A N 1
ATOM 1500 C CA . TRP A 1 192 ? 1.923 4.988 8.93 1 98.44 192 TRP A CA 1
ATOM 1501 C C . TRP A 1 192 ? 2.971 4.004 8.414 1 98.44 192 TRP A C 1
ATOM 1503 O O . TRP A 1 192 ? 2.629 2.936 7.906 1 98.44 192 TRP A O 1
ATOM 1513 N N . ALA A 1 193 ? 4.254 4.359 8.586 1 98.19 193 ALA A N 1
ATOM 1514 C CA . ALA A 1 193 ? 5.336 3.449 8.219 1 98.19 193 ALA A CA 1
ATOM 1515 C C . ALA A 1 193 ? 5.223 2.131 8.977 1 98.19 193 ALA A C 1
ATOM 1517 O O . ALA A 1 193 ? 5.379 1.055 8.398 1 98.19 193 ALA A O 1
ATOM 1518 N N . ARG A 1 194 ? 4.945 2.189 10.234 1 97.31 194 ARG A N 1
ATOM 1519 C CA . ARG A 1 194 ? 4.773 0.997 11.062 1 97.31 194 ARG A CA 1
ATOM 1520 C C . ARG A 1 194 ? 3.498 0.249 10.68 1 97.31 194 ARG A C 1
ATOM 1522 O O . ARG A 1 194 ? 3.477 -0.983 10.672 1 97.31 194 ARG A O 1
ATOM 1529 N N . VAL A 1 195 ? 2.475 0.997 10.328 1 95.5 195 VAL A N 1
ATOM 1530 C CA . VAL A 1 195 ? 1.189 0.409 9.961 1 95.5 195 VAL A CA 1
ATOM 1531 C C . VAL A 1 195 ? 1.339 -0.409 8.68 1 95.5 195 VAL A C 1
ATOM 1533 O O . VAL A 1 195 ? 0.836 -1.532 8.594 1 95.5 195 VAL A O 1
ATOM 1536 N N . LYS A 1 196 ? 2.047 0.102 7.727 1 95.25 196 LYS A N 1
ATOM 1537 C CA . LYS A 1 196 ? 2.053 -0.486 6.387 1 95.25 196 LYS A CA 1
ATOM 1538 C C . LYS A 1 196 ? 3.227 -1.443 6.215 1 95.25 196 LYS A C 1
ATOM 1540 O O . LYS A 1 196 ? 3.176 -2.354 5.383 1 95.25 196 LYS A O 1
ATOM 1545 N N . HIS A 1 197 ? 4.344 -1.214 7.02 1 95.69 197 HIS A N 1
ATOM 1546 C CA . HIS A 1 197 ? 5.543 -2.027 6.867 1 95.69 197 HIS A CA 1
ATOM 1547 C C . HIS A 1 197 ? 6.055 -2.518 8.219 1 95.69 197 HIS A C 1
ATOM 1549 O O . HIS A 1 197 ? 7.207 -2.258 8.578 1 95.69 197 HIS A O 1
ATOM 1555 N N . PRO A 1 198 ? 5.254 -3.283 8.914 1 92.56 198 PRO A N 1
ATOM 1556 C CA . PRO A 1 198 ? 5.707 -3.789 10.211 1 92.56 198 PRO A CA 1
ATOM 1557 C C . PRO A 1 198 ? 6.891 -4.746 10.094 1 92.56 198 PRO A C 1
ATOM 1559 O O . PRO A 1 198 ? 7.602 -4.98 11.07 1 92.56 198 PRO A O 1
ATOM 1562 N N . GLU A 1 199 ? 7.18 -5.309 8.898 1 89.19 199 GLU A N 1
ATOM 1563 C CA . GLU A 1 199 ? 8.305 -6.219 8.672 1 89.19 199 GLU A CA 1
ATOM 1564 C C . GLU A 1 199 ? 9.625 -5.461 8.625 1 89.19 199 GLU A C 1
ATOM 1566 O O . GLU A 1 199 ? 10.688 -6.047 8.828 1 89.19 199 GLU A O 1
ATOM 1571 N N . LEU A 1 200 ? 9.516 -4.137 8.352 1 94.94 200 LEU A N 1
ATOM 1572 C CA . LEU A 1 200 ? 10.719 -3.32 8.195 1 94.94 200 LEU A CA 1
ATOM 1573 C C . LEU A 1 200 ? 10.875 -2.355 9.367 1 94.94 200 LEU A C 1
ATOM 1575 O O . LEU A 1 200 ? 11.992 -2.045 9.773 1 94.94 200 LEU A O 1
ATOM 1579 N N . VAL A 1 201 ? 9.75 -1.892 9.875 1 97.31 201 VAL A N 1
ATOM 1580 C CA . VAL A 1 201 ? 9.734 -0.872 10.914 1 97.31 201 VAL A CA 1
ATOM 1581 C C . VAL A 1 201 ? 9.266 -1.485 12.234 1 97.31 201 VAL A C 1
ATOM 1583 O O . VAL A 1 201 ? 8.094 -1.836 12.375 1 97.31 201 VAL A O 1
ATOM 1586 N N . ALA A 1 202 ? 10.172 -1.501 13.148 1 96.81 202 ALA A N 1
ATOM 1587 C CA . ALA A 1 202 ? 9.891 -2.172 14.422 1 96.81 202 ALA A CA 1
ATOM 1588 C C . ALA A 1 202 ? 9.031 -1.298 15.328 1 96.81 202 ALA A C 1
ATOM 1590 O O . ALA A 1 202 ? 8.211 -1.807 16.094 1 96.81 202 ALA A O 1
ATOM 1591 N N . MET A 1 203 ? 9.25 0.003 15.273 1 98 203 MET A N 1
ATOM 1592 C CA . MET A 1 203 ? 8.57 0.979 16.125 1 98 203 MET A CA 1
ATOM 1593 C C . MET A 1 203 ? 8.5 2.34 15.445 1 98 203 MET A C 1
ATOM 1595 O O . MET A 1 203 ? 9.211 2.584 14.461 1 98 203 MET A O 1
ATOM 1599 N N . ALA A 1 204 ? 7.586 3.182 16.031 1 98.81 204 ALA A N 1
ATOM 1600 C CA . ALA A 1 204 ? 7.488 4.527 15.469 1 98.81 204 ALA A CA 1
ATOM 1601 C C . ALA A 1 204 ? 7.164 5.551 16.562 1 98.81 204 ALA A C 1
ATOM 1603 O O . ALA A 1 204 ? 6.457 5.238 17.516 1 98.81 204 ALA A O 1
ATOM 1604 N N . VAL A 1 205 ? 7.73 6.684 16.422 1 98.88 205 VAL A N 1
ATOM 1605 C CA . VAL A 1 205 ? 7.34 7.867 17.188 1 98.88 205 VAL A CA 1
ATOM 1606 C C . VAL A 1 205 ? 6.867 8.961 16.234 1 98.88 205 VAL A C 1
ATOM 1608 O O . VAL A 1 205 ? 7.652 9.484 15.445 1 98.88 205 VAL A O 1
ATOM 1611 N N . GLY A 1 206 ? 5.613 9.258 16.266 1 98.69 206 GLY A N 1
ATOM 1612 C CA . GLY A 1 206 ? 5.016 10.273 15.414 1 98.69 206 GLY A CA 1
ATOM 1613 C C . GLY A 1 206 ? 4.551 11.492 16.188 1 98.69 206 GLY A C 1
ATOM 1614 O O . GLY A 1 206 ? 3.379 11.594 16.547 1 98.69 206 GLY A O 1
ATOM 1615 N N . SER A 1 207 ? 5.41 12.492 16.297 1 98.38 207 SER A N 1
ATOM 1616 C CA . SER A 1 207 ? 5.121 13.688 17.078 1 98.38 207 SER A CA 1
ATOM 1617 C C . SER A 1 207 ? 4.172 14.625 16.328 1 98.38 207 SER A C 1
ATOM 1619 O O . SER A 1 207 ? 4.434 15 15.188 1 98.38 207 SER A O 1
ATOM 1621 N N . SER A 1 208 ? 3.084 15.023 17.031 1 98.06 208 SER A N 1
ATOM 1622 C CA . SER A 1 208 ? 2.104 15.961 16.484 1 98.06 208 SER A CA 1
ATOM 1623 C C . SER A 1 208 ? 1.589 15.484 15.125 1 98.06 208 SER A C 1
ATOM 1625 O O . SER A 1 208 ? 1.351 16.297 14.227 1 98.06 208 SER A O 1
ATOM 1627 N N . GLY A 1 209 ? 1.557 14.148 14.906 1 97.69 209 GLY A N 1
ATOM 1628 C CA . GLY A 1 209 ? 1.136 13.594 13.633 1 97.69 209 GLY A CA 1
ATOM 1629 C C . GLY A 1 209 ? -0.37 13.586 13.453 1 97.69 209 GLY A C 1
ATOM 1630 O O . GLY A 1 209 ? -1.088 12.922 14.203 1 97.69 209 GLY A O 1
ATOM 1631 N N . PRO A 1 210 ? -0.899 14.398 12.531 1 98.19 210 PRO A N 1
ATOM 1632 C CA . PRO A 1 210 ? -2.332 14.336 12.234 1 98.19 210 PRO A CA 1
ATOM 1633 C C . PRO A 1 210 ? -2.713 13.094 11.438 1 98.19 210 PRO A C 1
ATOM 1635 O O . PRO A 1 210 ? -2.904 13.172 10.219 1 98.19 210 PRO A O 1
ATOM 1638 N N . VAL A 1 211 ? -2.975 11.977 12.117 1 98.38 211 VAL A N 1
ATOM 1639 C CA . VAL A 1 211 ? -3.209 10.695 11.469 1 98.38 211 VAL A CA 1
ATOM 1640 C C . VAL A 1 211 ? -4.633 10.641 10.922 1 98.38 211 VAL A C 1
ATOM 1642 O O . VAL A 1 211 ? -4.973 9.75 10.141 1 98.38 211 VAL A O 1
ATOM 1645 N N . GLN A 1 212 ? -5.504 11.602 11.281 1 98.44 212 GLN A N 1
ATOM 1646 C CA . GLN A 1 212 ? -6.84 11.742 10.719 1 98.44 212 GLN A CA 1
ATOM 1647 C C . GLN A 1 212 ? -6.867 12.82 9.633 1 98.44 212 GLN A C 1
ATOM 1649 O O . GLN A 1 212 ? -6.5 13.969 9.891 1 98.44 212 GLN A O 1
ATOM 1654 N N . ALA A 1 213 ? -7.238 12.445 8.406 1 98.12 213 ALA A N 1
ATOM 1655 C CA . ALA A 1 213 ? -7.492 13.445 7.371 1 98.12 213 ALA A CA 1
ATOM 1656 C C . ALA A 1 213 ? -8.906 14 7.477 1 98.12 213 ALA A C 1
ATOM 1658 O O . ALA A 1 213 ? -9.828 13.297 7.898 1 98.12 213 ALA A O 1
ATOM 1659 N N . GLU A 1 214 ? -8.977 15.203 7.156 1 98.44 214 GLU A N 1
ATOM 1660 C CA . GLU A 1 214 ? -10.266 15.891 7.277 1 98.44 214 GLU A CA 1
ATOM 1661 C C . GLU A 1 214 ? -10.367 17.047 6.301 1 98.44 214 GLU A C 1
ATOM 1663 O O . GLU A 1 214 ? -9.453 17.875 6.211 1 98.44 214 GLU A O 1
ATOM 1668 N N . VAL A 1 215 ? -11.5 17.109 5.562 1 98.31 215 VAL A N 1
ATOM 1669 C CA . VAL A 1 215 ? -11.648 18.188 4.602 1 98.31 215 VAL A CA 1
ATOM 1670 C C . VAL A 1 215 ? -11.703 19.531 5.34 1 98.31 215 VAL A C 1
ATOM 1672 O O . VAL A 1 215 ? -10.695 20.234 5.422 1 98.31 215 VAL A O 1
ATOM 1675 N N . ASP A 1 216 ? -12.789 19.734 6.047 1 98.56 216 ASP A N 1
ATOM 1676 C CA . ASP A 1 216 ? -13 20.969 6.809 1 98.56 216 ASP A CA 1
ATOM 1677 C C . ASP A 1 216 ? -12.484 20.812 8.234 1 98.56 216 ASP A C 1
ATOM 1679 O O . ASP A 1 216 ? -13.188 20.297 9.109 1 98.56 216 ASP A O 1
ATOM 1683 N N . PHE A 1 217 ? -11.344 21.328 8.477 1 98.31 217 PHE A N 1
ATOM 1684 C CA . PHE A 1 217 ? -10.641 21.203 9.758 1 98.31 217 PHE A CA 1
ATOM 1685 C C . PHE A 1 217 ? -10.969 22.391 10.656 1 98.31 217 PHE A C 1
ATOM 1687 O O . PHE A 1 217 ? -10.086 23.188 11 1 98.31 217 PHE A O 1
ATOM 1694 N N . VAL A 1 218 ? -12.195 22.5 11.094 1 98.12 218 VAL A N 1
ATOM 1695 C CA . VAL A 1 218 ? -12.703 23.625 11.852 1 98.12 218 VAL A CA 1
ATOM 1696 C C . VAL A 1 218 ? -12.055 23.672 13.227 1 98.12 218 VAL A C 1
ATOM 1698 O O . VAL A 1 218 ? -11.922 24.734 13.828 1 98.12 218 VAL A O 1
ATOM 1701 N N . GLU A 1 219 ? -11.633 22.469 13.672 1 98.38 219 GLU A N 1
ATOM 1702 C CA . GLU A 1 219 ? -11.062 22.359 15.016 1 98.38 219 GLU A CA 1
ATOM 1703 C C . GLU A 1 219 ? -9.766 23.156 15.133 1 98.38 219 GLU A C 1
ATOM 1705 O O . GLU A 1 219 ? -9.375 23.547 16.234 1 98.38 219 GLU A O 1
ATOM 1710 N N . TYR A 1 220 ? -9.102 23.422 13.992 1 98.31 220 TYR A N 1
ATOM 1711 C CA . TYR A 1 220 ? -7.867 24.188 14.023 1 98.31 220 TYR A CA 1
ATOM 1712 C C . TYR A 1 220 ? -8.078 25.531 14.727 1 98.31 220 TYR A C 1
ATOM 1714 O O . TYR A 1 220 ? -7.398 25.844 15.703 1 98.31 220 TYR A O 1
ATOM 1722 N N . LEU A 1 221 ? -9.055 26.281 14.289 1 98.25 221 LEU A N 1
ATOM 1723 C CA . LEU A 1 221 ? -9.281 27.625 14.836 1 98.25 221 LEU A CA 1
ATOM 1724 C C . LEU A 1 221 ? -9.984 27.531 16.188 1 98.25 221 LEU A C 1
ATOM 1726 O O . LEU A 1 221 ? -9.875 28.438 17.016 1 98.25 221 LEU A O 1
ATOM 1730 N N . GLU A 1 222 ? -10.711 26.406 16.406 1 98.62 222 GLU A N 1
ATOM 1731 C CA . GLU A 1 222 ? -11.242 26.203 17.75 1 98.62 222 GLU A CA 1
ATOM 1732 C C . GLU A 1 222 ? -10.125 26.094 18.781 1 98.62 222 GLU A C 1
ATOM 1734 O O . GLU A 1 222 ? -10.211 26.672 19.859 1 98.62 222 GLU A O 1
ATOM 1739 N N . VAL A 1 223 ? -9.078 25.375 18.406 1 98.56 223 VAL A N 1
ATOM 1740 C CA . VAL A 1 223 ? -7.965 25.203 19.328 1 98.56 223 VAL A CA 1
ATOM 1741 C C . VAL A 1 223 ? -7.199 26.531 19.469 1 98.56 223 VAL A C 1
ATOM 1743 O O . VAL A 1 223 ? -6.719 26.859 20.547 1 98.56 223 VAL A O 1
ATOM 1746 N N . VAL A 1 224 ? -7.086 27.281 18.391 1 98.5 224 VAL A N 1
ATOM 1747 C CA . VAL A 1 224 ? -6.449 28.594 18.484 1 98.5 224 VAL A CA 1
ATOM 1748 C C . VAL A 1 224 ? -7.195 29.469 19.484 1 98.5 224 VAL A C 1
ATOM 1750 O O . VAL A 1 224 ? -6.586 30.062 20.375 1 98.5 224 VAL A O 1
ATOM 1753 N N . GLN A 1 225 ? -8.508 29.547 19.359 1 98.44 225 GLN A N 1
ATOM 1754 C CA . GLN A 1 225 ? -9.352 30.281 20.297 1 98.44 225 GLN A CA 1
ATOM 1755 C C . GLN A 1 225 ? -9.141 29.797 21.734 1 98.44 225 GLN A C 1
ATOM 1757 O O . GLN A 1 225 ? -8.922 30.609 22.641 1 98.44 225 GLN A O 1
ATOM 1762 N N . ASN A 1 226 ? -9.195 28.5 21.906 1 98.38 226 ASN A N 1
ATOM 1763 C CA . ASN A 1 226 ? -9.086 27.922 23.234 1 98.38 226 ASN A CA 1
ATOM 1764 C C . ASN A 1 226 ? -7.719 28.188 23.859 1 98.38 226 ASN A C 1
ATOM 1766 O O . ASN A 1 226 ? -7.617 28.422 25.062 1 98.38 226 ASN A O 1
ATOM 1770 N N . SER A 1 227 ? -6.695 28.156 23.062 1 98.38 227 SER A N 1
ATOM 1771 C CA . SER A 1 227 ? -5.34 28.344 23.562 1 98.38 227 SER A CA 1
ATOM 1772 C C . SER A 1 227 ? -5.113 29.797 23.984 1 98.38 227 SER A C 1
ATOM 1774 O O . SER A 1 227 ? -4.453 30.062 24.984 1 98.38 227 SER A O 1
ATOM 1776 N N . ILE A 1 228 ? -5.641 30.734 23.234 1 98.5 228 ILE A N 1
ATOM 1777 C CA . ILE A 1 228 ? -5.578 32.125 23.609 1 98.5 228 ILE A CA 1
ATOM 1778 C C . ILE A 1 228 ? -6.352 32.344 24.906 1 98.5 228 ILE A C 1
ATOM 1780 O O . ILE A 1 228 ? -5.887 33.062 25.812 1 98.5 228 ILE A O 1
ATOM 1784 N N . THR A 1 229 ? -7.535 31.719 25 1 98.19 229 THR A N 1
ATOM 1785 C CA . THR A 1 229 ? -8.367 31.812 26.203 1 98.19 229 THR A CA 1
ATOM 1786 C C . THR A 1 229 ? -7.637 31.266 27.422 1 98.19 229 THR A C 1
ATOM 1788 O O . THR A 1 229 ? -7.734 31.812 28.516 1 98.19 229 THR A O 1
ATOM 1791 N N . ARG A 1 230 ? -6.977 30.172 27.219 1 96.56 230 ARG A N 1
ATOM 1792 C CA . ARG A 1 230 ? -6.207 29.531 28.281 1 96.56 230 ARG A CA 1
ATOM 1793 C C . ARG A 1 230 ? -5.125 30.469 28.812 1 96.56 230 ARG A C 1
ATOM 1795 O O . ARG A 1 230 ? -4.82 30.469 30 1 96.56 230 ARG A O 1
ATOM 1802 N N . ASP A 1 231 ? -4.531 31.219 27.922 1 96.56 231 ASP A N 1
ATOM 1803 C CA . ASP A 1 231 ? -3.506 32.188 28.328 1 96.56 231 ASP A CA 1
ATOM 1804 C C . ASP A 1 231 ? -4.113 33.344 29.125 1 96.56 231 ASP A C 1
ATOM 1806 O O . ASP A 1 231 ? -3.617 33.688 30.203 1 96.56 231 ASP A O 1
ATOM 1810 N N . SER A 1 232 ? -5.184 33.875 28.594 1 97.44 232 SER A N 1
ATOM 1811 C CA . SER A 1 232 ? -5.902 34.969 29.234 1 97.44 232 SER A CA 1
ATOM 1812 C C . SER A 1 232 ? -7.324 35.094 28.688 1 97.44 232 SER A C 1
ATOM 1814 O O . SER A 1 232 ? -7.523 35.312 27.5 1 97.44 232 SER A O 1
ATOM 1816 N N . ALA A 1 233 ? -8.281 34.969 29.562 1 97.5 233 ALA A N 1
ATOM 1817 C CA . ALA A 1 233 ? -9.68 35.125 29.156 1 97.5 233 ALA A CA 1
ATOM 1818 C C . ALA A 1 233 ? -9.953 36.562 28.656 1 97.5 233 ALA A C 1
ATOM 1820 O O . ALA A 1 233 ? -10.734 36.75 27.719 1 97.5 233 ALA A O 1
ATOM 1821 N N . GLN A 1 234 ? -9.367 37.5 29.312 1 97.88 234 GLN A N 1
ATOM 1822 C CA . GLN A 1 234 ? -9.508 38.875 28.906 1 97.88 234 GLN A CA 1
ATOM 1823 C C . GLN A 1 234 ? -8.922 39.125 27.516 1 97.88 234 GLN A C 1
ATOM 1825 O O . GLN A 1 234 ? -9.516 39.812 26.688 1 97.88 234 GLN A O 1
ATOM 1830 N N . CYS A 1 235 ? -7.742 38.531 27.344 1 98.44 235 CYS A N 1
ATOM 1831 C CA . CYS A 1 235 ? -7.113 38.625 26.031 1 98.44 235 CYS A CA 1
ATOM 1832 C C . CYS A 1 235 ? -8.016 38.031 24.969 1 98.44 235 CYS A C 1
ATOM 1834 O O . CYS A 1 235 ? -8.195 38.625 23.906 1 98.44 235 CYS A O 1
ATOM 1836 N N . ALA A 1 236 ? -8.609 36.875 25.219 1 98.56 236 ALA A N 1
ATOM 1837 C CA . ALA A 1 236 ? -9.5 36.219 24.281 1 98.56 236 ALA A CA 1
ATOM 1838 C C . ALA A 1 236 ? -10.703 37.094 23.938 1 98.56 236 ALA A C 1
ATOM 1840 O O . ALA A 1 236 ? -11.094 37.188 22.781 1 98.56 236 ALA A O 1
ATOM 1841 N N . GLN A 1 237 ? -11.266 37.656 24.953 1 98.31 237 GLN A N 1
ATOM 1842 C CA . GLN A 1 237 ? -12.391 38.562 24.734 1 98.31 237 GLN A CA 1
ATOM 1843 C C . GLN A 1 237 ? -11.984 39.75 23.859 1 98.31 237 GLN A C 1
ATOM 1845 O O . GLN A 1 237 ? -12.742 40.188 22.984 1 98.31 237 GLN A O 1
ATOM 1850 N N . SER A 1 238 ? -10.82 40.281 24.156 1 98.69 238 SER A N 1
ATOM 1851 C CA . SER A 1 238 ? -10.297 41.406 23.359 1 98.69 238 SER A CA 1
ATOM 1852 C C . SER A 1 238 ? -10.102 41 21.906 1 98.69 238 SER A C 1
ATOM 1854 O O . SER A 1 238 ? -10.422 41.75 20.984 1 98.69 238 SER A O 1
ATOM 1856 N N . VAL A 1 239 ? -9.531 39.812 21.672 1 98.81 239 VAL A N 1
ATOM 1857 C CA . VAL A 1 239 ? -9.273 39.312 20.328 1 98.81 239 VAL A CA 1
ATOM 1858 C C . VAL A 1 239 ? -10.594 39.188 19.562 1 98.81 239 VAL A C 1
ATOM 1860 O O . VAL A 1 239 ? -10.703 39.656 18.438 1 98.81 239 VAL A O 1
ATOM 1863 N N . THR A 1 240 ? -11.602 38.531 20.141 1 98.69 240 THR A N 1
ATOM 1864 C CA . THR A 1 240 ? -12.875 38.344 19.453 1 98.69 240 THR A CA 1
ATOM 1865 C C . THR A 1 240 ? -13.555 39.688 19.203 1 98.69 240 THR A C 1
ATOM 1867 O O . THR A 1 240 ? -14.172 39.875 18.141 1 98.69 240 THR A O 1
ATOM 1870 N N . THR A 1 241 ? -13.492 40.594 20.141 1 98.56 241 THR A N 1
ATOM 1871 C CA . THR A 1 241 ? -14.039 41.938 19.922 1 98.56 241 THR A CA 1
ATOM 1872 C C . THR A 1 241 ? -13.367 42.625 18.734 1 98.56 241 THR A C 1
ATOM 1874 O O . THR A 1 241 ? -14.039 43.219 17.891 1 98.56 241 THR A O 1
ATOM 1877 N N . ALA A 1 242 ? -12.078 42.531 18.703 1 98.75 242 ALA A N 1
ATOM 1878 C CA . ALA A 1 242 ? -11.305 43.156 17.625 1 98.75 242 ALA A CA 1
ATOM 1879 C C . ALA A 1 242 ? -11.656 42.531 16.266 1 98.75 242 ALA A C 1
ATOM 1881 O O . ALA A 1 242 ? -11.836 43.281 15.289 1 98.75 242 ALA A O 1
ATOM 1882 N N . PHE A 1 243 ? -11.758 41.25 16.109 1 98.62 243 PHE A N 1
ATOM 1883 C CA . PHE A 1 243 ? -12.055 40.594 14.836 1 98.62 243 PHE A CA 1
ATOM 1884 C C . PHE A 1 243 ? -13.484 40.906 14.398 1 98.62 243 PHE A C 1
ATOM 1886 O O . PHE A 1 243 ? -13.766 41.031 13.203 1 98.62 243 PHE A O 1
ATOM 1893 N N . ASN A 1 244 ? -14.383 40.969 15.328 1 98.25 244 ASN A N 1
ATOM 1894 C CA . ASN A 1 244 ? -15.75 41.344 14.977 1 98.25 244 ASN A CA 1
ATOM 1895 C C . ASN A 1 244 ? -15.82 42.781 14.492 1 98.25 244 ASN A C 1
ATOM 1897 O O . ASN A 1 244 ? -16.625 43.125 13.633 1 98.25 244 ASN A O 1
ATOM 1901 N N . LEU A 1 245 ? -15.008 43.656 15.078 1 98.5 245 LEU A N 1
ATOM 1902 C CA . LEU A 1 245 ? -14.898 45 14.547 1 98.5 245 LEU A CA 1
ATOM 1903 C C . LEU A 1 245 ? -14.406 45 13.109 1 98.5 245 LEU A C 1
ATOM 1905 O O . LEU A 1 245 ? -14.875 45.781 12.273 1 98.5 245 LEU A O 1
ATOM 1909 N N . VAL A 1 246 ? -13.414 44.156 12.844 1 98.56 246 VAL A N 1
ATOM 1910 C CA . VAL A 1 246 ? -12.922 44.031 11.477 1 98.56 246 VAL A CA 1
ATOM 1911 C C . VAL A 1 246 ? -14.078 43.719 10.539 1 98.56 246 VAL A C 1
ATOM 1913 O O . VAL A 1 246 ? -14.211 44.312 9.469 1 98.56 246 VAL A O 1
ATOM 1916 N N . SER A 1 247 ? -14.867 42.719 10.906 1 98.06 247 SER A N 1
ATOM 1917 C CA . SER A 1 247 ? -16.031 42.312 10.109 1 98.06 247 SER A CA 1
ATOM 1918 C C . SER A 1 247 ? -16.953 43.5 9.844 1 98.06 247 SER A C 1
ATOM 1920 O O . SER A 1 247 ? -17.438 43.688 8.719 1 98.06 247 SER A O 1
ATOM 1922 N N . SER A 1 248 ? -17.172 44.281 10.82 1 97.88 248 SER A N 1
ATOM 1923 C CA . SER A 1 248 ? -18.031 45.469 10.688 1 97.88 248 SER A CA 1
ATOM 1924 C C . SER A 1 248 ? -17.422 46.5 9.758 1 97.88 248 SER A C 1
ATOM 1926 O O . SER A 1 248 ? -18.109 47.062 8.914 1 97.88 248 SER A O 1
ATOM 1928 N N . LEU A 1 249 ? -16.141 46.719 9.93 1 98.38 249 LEU A N 1
ATOM 1929 C CA . LEU A 1 249 ? -15.438 47.75 9.164 1 98.38 249 LEU A CA 1
ATOM 1930 C C . LEU A 1 249 ? -15.367 47.375 7.691 1 98.38 249 LEU A C 1
ATOM 1932 O O . LEU A 1 249 ? -15.312 48.25 6.824 1 98.38 249 LEU A O 1
ATOM 1936 N N . LEU A 1 250 ? -15.43 46.094 7.344 1 98.12 250 LEU A N 1
ATOM 1937 C CA . LEU A 1 250 ? -15.383 45.625 5.965 1 98.12 250 LEU A CA 1
ATOM 1938 C C . LEU A 1 250 ? -16.609 46.094 5.188 1 98.12 250 LEU A C 1
ATOM 1940 O O . LEU A 1 250 ? -16.578 46.156 3.957 1 98.12 250 LEU A O 1
ATOM 1944 N N . THR A 1 251 ? -17.656 46.5 5.891 1 96.81 251 THR A N 1
ATOM 1945 C CA . THR A 1 251 ? -18.938 46.781 5.238 1 96.81 251 THR A CA 1
ATOM 1946 C C . THR A 1 251 ? -19 48.25 4.766 1 96.81 251 THR A C 1
ATOM 1948 O O . THR A 1 251 ? -19.906 48.594 4.008 1 96.81 251 THR A O 1
ATOM 1951 N N . THR A 1 252 ? -18.047 49.125 5.176 1 97.81 252 THR A N 1
ATOM 1952 C CA . THR A 1 252 ? -18.062 50.531 4.781 1 97.81 252 THR A CA 1
ATOM 1953 C C . THR A 1 252 ? -16.766 50.906 4.074 1 97.81 252 THR A C 1
ATOM 1955 O O . THR A 1 252 ? -15.711 50.312 4.32 1 97.81 252 THR A O 1
ATOM 1958 N N . ALA A 1 253 ? -16.828 51.938 3.26 1 97.38 253 ALA A N 1
ATOM 1959 C CA . ALA A 1 253 ? -15.656 52.406 2.533 1 97.38 253 ALA A CA 1
ATOM 1960 C C . ALA A 1 253 ? -14.594 52.938 3.494 1 97.38 253 ALA A C 1
ATOM 1962 O O . ALA A 1 253 ? -13.406 52.656 3.336 1 97.38 253 ALA A O 1
ATOM 1963 N N . SER A 1 254 ? -15.016 53.75 4.414 1 97.94 254 SER A N 1
ATOM 1964 C CA . SER A 1 254 ? -14.078 54.281 5.391 1 97.94 254 SER A CA 1
ATOM 1965 C C . SER A 1 254 ? -13.469 53.188 6.25 1 97.94 254 SER A C 1
ATOM 1967 O O . SER A 1 254 ? -12.297 53.25 6.617 1 97.94 254 SER A O 1
ATOM 1969 N N . GLY A 1 255 ? -14.297 52.25 6.605 1 98.44 255 GLY A N 1
ATOM 1970 C CA . GLY A 1 255 ? -13.797 51.094 7.359 1 98.44 255 GLY A CA 1
ATOM 1971 C C . GLY A 1 255 ? -12.727 50.312 6.621 1 98.44 255 GLY A C 1
ATOM 1972 O O . GLY A 1 255 ? -11.711 49.938 7.207 1 98.44 255 GLY A O 1
ATOM 1973 N N . ARG A 1 256 ? -12.961 50.031 5.328 1 98.5 256 ARG A N 1
ATOM 1974 C CA . ARG A 1 256 ? -12.016 49.312 4.5 1 98.5 256 ARG A CA 1
ATOM 1975 C C . ARG A 1 256 ? -10.695 50.062 4.371 1 98.5 256 ARG A C 1
ATOM 1977 O O . ARG A 1 256 ? -9.625 49.438 4.328 1 98.5 256 ARG A O 1
ATOM 1984 N N . LEU A 1 257 ? -10.734 51.344 4.309 1 98 257 LEU A N 1
ATOM 1985 C CA . LEU A 1 257 ? -9.523 52.156 4.281 1 98 257 LEU A CA 1
ATOM 1986 C C . LEU A 1 257 ? -8.758 52.031 5.594 1 98 257 LEU A C 1
ATOM 1988 O O . LEU A 1 257 ? -7.527 51.969 5.594 1 98 257 LEU A O 1
ATOM 1992 N N . SER A 1 258 ? -9.484 52.062 6.723 1 98.19 258 SER A N 1
ATOM 1993 C CA . SER A 1 258 ? -8.867 51.875 8.031 1 98.19 258 SER A CA 1
ATOM 1994 C C . SER A 1 258 ? -8.172 50.531 8.141 1 98.19 258 SER A C 1
ATOM 1996 O O . SER A 1 258 ? -7.078 50.438 8.695 1 98.19 258 SER A O 1
ATOM 1998 N N . LEU A 1 259 ? -8.859 49.562 7.613 1 98.5 259 LEU A N 1
ATOM 1999 C CA . LEU A 1 259 ? -8.297 48.219 7.66 1 98.5 259 LEU A CA 1
ATOM 2000 C C . LEU A 1 259 ? -7.051 48.094 6.793 1 98.5 259 LEU A C 1
ATOM 2002 O O . LEU A 1 259 ? -6.086 47.438 7.16 1 98.5 259 LEU A O 1
ATOM 2006 N N . LYS A 1 260 ? -7.086 48.656 5.594 1 97.62 260 LYS A N 1
ATOM 2007 C CA . LYS A 1 260 ? -5.898 48.688 4.738 1 97.62 260 LYS A CA 1
ATOM 2008 C C . LYS A 1 260 ? -4.699 49.25 5.477 1 97.62 260 LYS A C 1
ATOM 2010 O O . LYS A 1 260 ? -3.592 48.719 5.395 1 97.62 260 LYS A O 1
ATOM 2015 N N . THR A 1 261 ? -4.918 50.344 6.199 1 96.5 261 THR A N 1
ATOM 2016 C CA . THR A 1 261 ? -3.852 51 6.949 1 96.5 261 THR A CA 1
ATOM 2017 C C . THR A 1 261 ? -3.412 50.125 8.133 1 96.5 261 THR A C 1
ATOM 2019 O O . THR A 1 261 ? -2.215 49.969 8.375 1 96.5 261 THR A O 1
ATOM 2022 N N . THR A 1 262 ? -4.367 49.656 8.844 1 97.19 262 THR A N 1
ATOM 2023 C CA . THR A 1 262 ? -4.113 48.875 10.047 1 97.19 262 THR A CA 1
ATOM 2024 C C . THR A 1 262 ? -3.217 47.656 9.734 1 97.19 262 THR A C 1
ATOM 2026 O O . THR A 1 262 ? -2.266 47.406 10.461 1 97.19 262 THR A O 1
ATOM 2029 N N . PHE A 1 263 ? -3.482 46.969 8.625 1 95.75 263 PHE A N 1
ATOM 2030 C CA . PHE A 1 263 ? -2.779 45.75 8.32 1 95.75 263 PHE A CA 1
ATOM 2031 C C . PHE A 1 263 ? -1.744 45.969 7.223 1 95.75 263 PHE A C 1
ATOM 2033 O O . PHE A 1 263 ? -1.142 45 6.727 1 95.75 263 PHE A O 1
ATOM 2040 N N . ASN A 1 264 ? -1.535 47.156 6.844 1 93.44 264 ASN A N 1
ATOM 2041 C CA . ASN A 1 264 ? -0.571 47.531 5.809 1 93.44 264 ASN A CA 1
ATOM 2042 C C . ASN A 1 264 ? -0.752 46.688 4.551 1 93.44 264 ASN A C 1
ATOM 2044 O O . ASN A 1 264 ? 0.187 46.031 4.094 1 93.44 264 ASN A O 1
ATOM 2048 N N . LEU A 1 265 ? -1.966 46.75 3.955 1 94.88 265 LEU A N 1
ATOM 2049 C CA . LEU A 1 265 ? -2.299 45.938 2.791 1 94.88 265 LEU A CA 1
ATOM 2050 C C . LEU A 1 265 ? -1.77 46.594 1.513 1 94.88 265 LEU A C 1
ATOM 2052 O O . LEU A 1 265 ? -1.777 47.812 1.377 1 94.88 265 LEU A O 1
ATOM 2056 N N . CYS A 1 266 ? -1.35 45.781 0.572 1 92.19 266 CYS A N 1
ATOM 2057 C CA . CYS A 1 266 ? -0.876 46.281 -0.716 1 92.19 266 CYS A CA 1
ATOM 2058 C C . CYS A 1 266 ? -2.037 46.75 -1.574 1 92.19 266 CYS A C 1
ATOM 2060 O O . CYS A 1 266 ? -1.876 47.656 -2.387 1 92.19 266 CYS A O 1
ATOM 2062 N N . GLU A 1 267 ? -3.15 46.125 -1.443 1 94.25 267 GLU A N 1
ATOM 2063 C CA . GLU A 1 267 ? -4.316 46.406 -2.277 1 94.25 267 GLU A CA 1
ATOM 2064 C C . GLU A 1 267 ? -5.445 47 -1.458 1 94.25 267 GLU A C 1
ATOM 2066 O O . GLU A 1 267 ? -5.52 46.812 -0.245 1 94.25 267 GLU A O 1
ATOM 2071 N N . ASP A 1 268 ? -6.297 47.719 -2.168 1 96.75 268 ASP A N 1
ATOM 2072 C CA . ASP A 1 268 ? -7.543 48.125 -1.541 1 96.75 268 ASP A CA 1
ATOM 2073 C C . ASP A 1 268 ? -8.5 46.969 -1.374 1 96.75 268 ASP A C 1
ATOM 2075 O O . ASP A 1 268 ? -8.516 46.031 -2.195 1 96.75 268 ASP A O 1
ATOM 2079 N N . LEU A 1 269 ? -9.266 47 -0.3 1 98.06 269 LEU A N 1
ATOM 2080 C CA . LEU A 1 269 ? -10.281 46 -0.081 1 98.06 269 LEU A CA 1
ATOM 2081 C C . LEU A 1 269 ? -11.516 46.25 -0.936 1 98.06 269 LEU A C 1
ATOM 2083 O O . LEU A 1 269 ? -12.109 47.344 -0.859 1 98.06 269 LEU A O 1
ATOM 2087 N N . ASP A 1 270 ? -11.852 45.281 -1.739 1 97.25 270 ASP A N 1
ATOM 2088 C CA . ASP A 1 270 ? -13.031 45.344 -2.605 1 97.25 270 ASP A CA 1
ATOM 2089 C C . ASP A 1 270 ? -14.102 44.375 -2.137 1 97.25 270 ASP A C 1
ATOM 2091 O O . ASP A 1 270 ? -14.008 43.156 -2.381 1 97.25 270 ASP A O 1
ATOM 2095 N N . PRO A 1 271 ? -15.156 44.875 -1.481 1 95 271 PRO A N 1
ATOM 2096 C CA . PRO A 1 271 ? -16.172 43.969 -0.911 1 95 271 PRO A CA 1
ATOM 2097 C C . PRO A 1 271 ? -16.891 43.156 -1.971 1 95 271 PRO A C 1
ATOM 2099 O O . PRO A 1 271 ? -17.578 42.156 -1.641 1 95 271 PRO A O 1
ATOM 2102 N N . SER A 1 272 ? -16.797 43.531 -3.23 1 95.62 272 SER A N 1
ATOM 2103 C CA . SER A 1 272 ? -17.469 42.781 -4.297 1 95.62 272 SER A CA 1
ATOM 2104 C C . SER A 1 272 ? -16.609 41.594 -4.758 1 95.62 272 SER A C 1
ATOM 2106 O O . SER A 1 272 ? -17.078 40.75 -5.531 1 95.62 272 SER A O 1
ATOM 2108 N N . ASN A 1 273 ? -15.438 41.562 -4.34 1 97.06 273 ASN A N 1
ATOM 2109 C CA . ASN A 1 273 ? -14.523 40.469 -4.648 1 97.06 273 ASN A CA 1
ATOM 2110 C C . ASN A 1 273 ? -14.375 39.5 -3.469 1 97.06 273 ASN A C 1
ATOM 2112 O O . ASN A 1 273 ? -13.445 39.625 -2.676 1 97.06 273 ASN A O 1
ATOM 2116 N N . ALA A 1 274 ? -15.18 38.5 -3.404 1 96.81 274 ALA A N 1
ATOM 2117 C CA . ALA A 1 274 ? -15.273 37.594 -2.271 1 96.81 274 ALA A CA 1
ATOM 2118 C C . ALA A 1 274 ? -13.945 36.875 -2.023 1 96.81 274 ALA A C 1
ATOM 2120 O O . ALA A 1 274 ? -13.539 36.688 -0.874 1 96.81 274 ALA A O 1
ATOM 2121 N N . GLN A 1 275 ? -13.258 36.531 -3.088 1 96.38 275 GLN A N 1
ATOM 2122 C CA . GLN A 1 275 ? -12.008 35.812 -2.953 1 96.38 275 GLN A CA 1
ATOM 2123 C C . GLN A 1 275 ? -10.922 36.688 -2.34 1 96.38 275 GLN A C 1
ATOM 2125 O O . GLN A 1 275 ? -10.102 36.219 -1.553 1 96.38 275 GLN A O 1
ATOM 2130 N N . GLN A 1 276 ? -10.906 37.875 -2.719 1 96.62 276 GLN A N 1
ATOM 2131 C CA . GLN A 1 276 ? -9.945 38.812 -2.123 1 96.62 276 GLN A CA 1
ATOM 2132 C C . GLN A 1 276 ? -10.219 39 -0.633 1 96.62 276 GLN A C 1
ATOM 2134 O O . GLN A 1 276 ? -9.281 39.062 0.17 1 96.62 276 GLN A O 1
ATOM 2139 N N . ILE A 1 277 ? -11.516 39.156 -0.332 1 97.62 277 ILE A N 1
ATOM 2140 C CA . ILE A 1 277 ? -11.898 39.344 1.064 1 97.62 277 ILE A CA 1
ATOM 2141 C C . ILE A 1 277 ? -11.508 38.125 1.87 1 97.62 277 ILE A C 1
ATOM 2143 O O . ILE A 1 277 ? -11.008 38.219 2.994 1 97.62 277 ILE A O 1
ATOM 2147 N N . GLU A 1 278 ? -11.719 36.938 1.319 1 96.88 278 GLU A N 1
ATOM 2148 C CA . GLU A 1 278 ? -11.336 35.719 1.988 1 96.88 278 GLU A CA 1
ATOM 2149 C C . GLU A 1 278 ? -9.82 35.625 2.143 1 96.88 278 GLU A C 1
ATOM 2151 O O . GLU A 1 278 ? -9.32 35.188 3.182 1 96.88 278 GLU A O 1
ATOM 2156 N N . THR A 1 279 ? -9.094 36 1.143 1 95.44 279 THR A N 1
ATOM 2157 C CA . THR A 1 279 ? -7.641 36.031 1.232 1 95.44 279 THR A CA 1
ATOM 2158 C C . THR A 1 279 ? -7.191 37 2.324 1 95.44 279 THR A C 1
ATOM 2160 O O . THR A 1 279 ? -6.219 36.75 3.029 1 95.44 279 THR A O 1
ATOM 2163 N N . PHE A 1 280 ? -7.898 38.125 2.416 1 96 280 PHE A N 1
ATOM 2164 C CA . PHE A 1 280 ? -7.652 39.094 3.479 1 96 280 PHE A CA 1
ATOM 2165 C C . PHE A 1 280 ? -7.816 38.438 4.848 1 96 280 PHE A C 1
ATOM 2167 O O . PHE A 1 280 ? -6.941 38.562 5.711 1 96 280 PHE A O 1
ATOM 2174 N N . TRP A 1 281 ? -8.898 37.75 5.039 1 96.31 281 TRP A N 1
ATOM 2175 C CA . TRP A 1 281 ? -9.141 37.094 6.316 1 96.31 281 TRP A CA 1
ATOM 2176 C C . TRP A 1 281 ? -8.023 36.094 6.629 1 96.31 281 TRP A C 1
ATOM 2178 O O . TRP A 1 281 ? -7.527 36.031 7.758 1 96.31 281 TRP A O 1
ATOM 2188 N N . GLN A 1 282 ? -7.641 35.281 5.645 1 94.06 282 GLN A N 1
ATOM 2189 C CA . GLN A 1 282 ? -6.555 34.312 5.848 1 94.06 282 GLN A CA 1
ATOM 2190 C C . GLN A 1 282 ? -5.27 35.031 6.277 1 94.06 282 GLN A C 1
ATOM 2192 O O . GLN A 1 282 ? -4.535 34.531 7.129 1 94.06 282 GLN A O 1
ATOM 2197 N N . THR A 1 283 ? -5.02 36.125 5.699 1 91.5 283 THR A N 1
ATOM 2198 C CA . THR A 1 283 ? -3.822 36.906 5.984 1 91.5 283 THR A CA 1
ATOM 2199 C C . THR A 1 283 ? -3.84 37.406 7.422 1 91.5 283 THR A C 1
ATOM 2201 O O . THR A 1 283 ? -2.836 37.344 8.133 1 91.5 283 THR A O 1
ATOM 2204 N N . VAL A 1 284 ? -4.93 37.969 7.855 1 93.25 284 VAL A N 1
ATOM 2205 C CA . VAL A 1 284 ? -4.973 38.594 9.164 1 93.25 284 VAL A CA 1
ATOM 2206 C C . VAL A 1 284 ? -5.02 37.531 10.258 1 93.25 284 VAL A C 1
ATOM 2208 O O . VAL A 1 284 ? -4.605 37.781 11.398 1 93.25 284 VAL A O 1
ATOM 2211 N N . TYR A 1 285 ? -5.52 36.281 9.914 1 95 285 TYR A N 1
ATOM 2212 C CA . TYR A 1 285 ? -5.531 35.188 10.875 1 95 285 TYR A CA 1
ATOM 2213 C C . TYR A 1 285 ? -4.129 34.656 11.102 1 95 285 TYR A C 1
ATOM 2215 O O . TYR A 1 285 ? -3.826 34.125 12.172 1 95 285 TYR A O 1
ATOM 2223 N N . SER A 1 286 ? -3.227 34.719 10.188 1 92.62 286 SER A N 1
ATOM 2224 C CA . SER A 1 286 ? -1.973 33.969 10.094 1 92.62 286 SER A CA 1
ATOM 2225 C C . SER A 1 286 ? -1.103 34.219 11.32 1 92.62 286 SER A C 1
ATOM 2227 O O . SER A 1 286 ? -0.541 33.281 11.875 1 92.62 286 SER A O 1
ATOM 2229 N N . PRO A 1 287 ? -0.93 35.469 11.797 1 93.38 287 PRO A N 1
ATOM 2230 C CA . PRO A 1 287 ? -0.097 35.656 12.984 1 93.38 287 PRO A CA 1
ATOM 2231 C C . PRO A 1 287 ? -0.639 34.938 14.211 1 93.38 287 PRO A C 1
ATOM 2233 O O . PRO A 1 287 ? 0.132 34.344 14.977 1 93.38 287 PRO A O 1
ATOM 2236 N N . TYR A 1 288 ? -1.959 34.969 14.414 1 96.56 288 TYR A N 1
ATOM 2237 C CA . TYR A 1 288 ? -2.578 34.281 15.547 1 96.56 288 TYR A CA 1
ATOM 2238 C C . TYR A 1 288 ? -2.436 32.781 15.438 1 96.56 288 TYR A C 1
ATOM 2240 O O . TYR A 1 288 ? -2.123 32.094 16.422 1 96.56 288 TYR A O 1
ATOM 2248 N N . MET A 1 289 ? -2.645 32.281 14.211 1 96.25 289 MET A N 1
ATOM 2249 C CA . MET A 1 289 ? -2.525 30.859 13.945 1 96.25 289 MET A CA 1
ATOM 2250 C C . MET A 1 289 ? -1.101 30.375 14.195 1 96.25 289 MET A C 1
ATOM 2252 O O . MET A 1 289 ? -0.887 29.406 14.914 1 96.25 289 MET A O 1
ATOM 2256 N N . GLU A 1 290 ? -0.123 31.031 13.656 1 94.5 290 GLU A N 1
ATOM 2257 C CA . GLU A 1 290 ? 1.268 30.594 13.727 1 94.5 290 GLU A CA 1
ATOM 2258 C C . GLU A 1 290 ? 1.811 30.703 15.148 1 94.5 290 GLU A C 1
ATOM 2260 O O . GLU A 1 290 ? 2.51 29.812 15.633 1 94.5 290 GLU A O 1
ATOM 2265 N N . VAL A 1 291 ? 1.516 31.828 15.805 1 95.94 291 VAL A N 1
ATOM 2266 C CA . VAL A 1 291 ? 1.982 32.031 17.172 1 95.94 291 VAL A CA 1
ATOM 2267 C C . VAL A 1 291 ? 1.45 30.906 18.062 1 95.94 291 VAL A C 1
ATOM 2269 O O . VAL A 1 291 ? 2.203 30.312 18.844 1 95.94 291 VAL A O 1
ATOM 2272 N N . VAL A 1 292 ? 0.188 30.609 17.969 1 97.44 292 VAL A N 1
ATOM 2273 C CA . VAL A 1 292 ? -0.411 29.578 18.812 1 97.44 292 VAL A CA 1
ATOM 2274 C C . VAL A 1 292 ? 0.192 28.219 18.469 1 97.44 292 VAL A C 1
ATOM 2276 O O . VAL A 1 292 ? 0.518 27.438 19.359 1 97.44 292 VAL A O 1
ATOM 2279 N N . GLN A 1 293 ? 0.379 27.922 17.219 1 96.19 293 GLN A N 1
ATOM 2280 C CA . GLN A 1 293 ? 0.842 26.625 16.734 1 96.19 293 GLN A CA 1
ATOM 2281 C C . GLN A 1 293 ? 2.223 26.281 17.297 1 96.19 293 GLN A C 1
ATOM 2283 O O . GLN A 1 293 ? 2.549 25.109 17.5 1 96.19 293 GLN A O 1
ATOM 2288 N N . TYR A 1 294 ? 3.029 27.328 17.672 1 94.38 294 TYR A N 1
ATOM 2289 C CA . TYR A 1 294 ? 4.406 27.031 18.047 1 94.38 294 TYR A CA 1
ATOM 2290 C C . TYR A 1 294 ? 4.762 27.672 19.375 1 94.38 294 TYR A C 1
ATOM 2292 O O . TYR A 1 294 ? 5.922 27.656 19.797 1 94.38 294 TYR A O 1
ATOM 2300 N N . SER A 1 295 ? 3.818 28.203 20.047 1 95.06 295 SER A N 1
ATOM 2301 C CA . SER A 1 295 ? 4.047 28.984 21.25 1 95.06 295 SER A CA 1
ATOM 2302 C C . SER A 1 295 ? 4.816 28.172 22.297 1 95.06 295 SER A C 1
ATOM 2304 O O . SER A 1 295 ? 4.359 27.109 22.719 1 95.06 295 SER A O 1
ATOM 2306 N N . GLY A 1 296 ? 5.961 28.688 22.688 1 91.12 296 GLY A N 1
ATOM 2307 C CA . GLY A 1 296 ? 6.699 28.094 23.781 1 91.12 296 GLY A CA 1
ATOM 2308 C C . GLY A 1 296 ? 7.645 26.984 23.344 1 91.12 296 GLY A C 1
ATOM 2309 O O . GLY A 1 296 ? 8.43 26.484 24.156 1 91.12 296 GLY A O 1
ATOM 2310 N N . ASP A 1 297 ? 7.613 26.656 22.078 1 88.5 297 ASP A N 1
ATOM 2311 C CA . ASP A 1 297 ? 8.531 25.641 21.578 1 88.5 297 ASP A CA 1
ATOM 2312 C C . ASP A 1 297 ? 9.977 26.141 21.609 1 88.5 297 ASP A C 1
ATOM 2314 O O . ASP A 1 297 ? 10.234 27.328 21.406 1 88.5 297 ASP A O 1
ATOM 2318 N N . SER A 1 298 ? 10.836 25.188 21.938 1 84 298 SER A N 1
ATOM 2319 C CA . SER A 1 298 ? 12.258 25.531 21.906 1 84 298 SER A CA 1
ATOM 2320 C C . SER A 1 298 ? 12.766 25.625 20.469 1 84 298 SER A C 1
ATOM 2322 O O . SER A 1 298 ? 13.719 24.938 20.094 1 84 298 SER A O 1
ATOM 2324 N N . ALA A 1 299 ? 12.164 26.469 19.703 1 81.69 299 ALA A N 1
ATOM 2325 C CA . ALA A 1 299 ? 12.453 26.656 18.281 1 81.69 299 ALA A CA 1
ATOM 2326 C C . ALA A 1 299 ? 12.555 28.141 17.938 1 81.69 299 ALA A C 1
ATOM 2328 O O . ALA A 1 299 ? 11.586 28.734 17.469 1 81.69 299 ALA A O 1
ATOM 2329 N N . GLY A 1 300 ? 13.664 28.672 18.172 1 81.69 300 GLY A N 1
ATOM 2330 C CA . GLY A 1 300 ? 13.93 30.047 17.766 1 81.69 300 GLY A CA 1
ATOM 2331 C C . GLY A 1 300 ? 13.094 31.062 18.531 1 81.69 300 GLY A C 1
ATOM 2332 O O . GLY A 1 300 ? 13.062 31.047 19.766 1 81.69 300 GLY A O 1
ATOM 2333 N N . LEU A 1 301 ? 12.359 31.844 17.688 1 87.69 301 LEU A N 1
ATOM 2334 C CA . LEU A 1 301 ? 11.641 33 18.234 1 87.69 301 LEU A CA 1
ATOM 2335 C C . LEU A 1 301 ? 10.398 32.562 19 1 87.69 301 LEU A C 1
ATOM 2337 O O . LEU A 1 301 ? 9.852 33.312 19.797 1 87.69 301 LEU A O 1
ATOM 2341 N N . PHE A 1 302 ? 9.977 31.328 18.844 1 90.06 302 PHE A N 1
ATOM 2342 C CA . PHE A 1 302 ? 8.719 30.875 19.422 1 90.06 302 PHE A CA 1
ATOM 2343 C C . PHE A 1 302 ? 8.898 30.516 20.891 1 90.06 302 PHE A C 1
ATOM 2345 O O . PHE A 1 302 ? 7.922 30.359 21.625 1 90.06 302 PHE A O 1
ATOM 2352 N N . GLN A 1 303 ? 10.109 30.375 21.312 1 89.38 303 GLN A N 1
ATOM 2353 C CA . GLN A 1 303 ? 10.391 30 22.688 1 89.38 303 GLN A CA 1
ATOM 2354 C C . GLN A 1 303 ? 9.961 31.109 23.656 1 89.38 303 GLN A C 1
ATOM 2356 O O . GLN A 1 303 ? 9.406 30.844 24.719 1 89.38 303 GLN A O 1
ATOM 2361 N N . LYS A 1 304 ? 10.18 32.375 23.203 1 91.75 304 LYS A N 1
ATOM 2362 C CA . LYS A 1 304 ? 9.922 33.469 24.141 1 91.75 304 LYS A CA 1
ATOM 2363 C C . LYS A 1 304 ? 9.227 34.625 23.453 1 91.75 304 LYS A C 1
ATOM 2365 O O . LYS A 1 304 ? 8.258 35.188 23.984 1 91.75 304 LYS A O 1
ATOM 2370 N N . GLN A 1 305 ? 9.664 35 22.25 1 94.38 305 GLN A N 1
ATOM 2371 C CA . GLN A 1 305 ? 9.211 36.25 21.625 1 94.38 305 GLN A CA 1
ATOM 2372 C C . GLN A 1 305 ? 7.855 36.062 20.953 1 94.38 305 GLN A C 1
ATOM 2374 O O . GLN A 1 305 ? 7 36.938 21.016 1 94.38 305 GLN A O 1
ATOM 2379 N N . LEU A 1 306 ? 7.684 34.938 20.312 1 94.44 306 LEU A N 1
ATOM 2380 C CA . LEU A 1 306 ? 6.457 34.688 19.578 1 94.44 306 LEU A CA 1
ATOM 2381 C C . LEU A 1 306 ? 5.574 33.688 20.312 1 94.44 306 LEU A C 1
ATOM 2383 O O . LEU A 1 306 ? 5.121 32.719 19.719 1 94.44 306 LEU A O 1
ATOM 2387 N N . THR A 1 307 ? 5.355 33.906 21.547 1 96.56 307 THR A N 1
ATOM 2388 C CA . THR A 1 307 ? 4.414 33.125 22.359 1 96.56 307 THR A CA 1
ATOM 2389 C C . THR A 1 307 ? 3.051 33.812 22.391 1 96.56 307 THR A C 1
ATOM 2391 O O . THR A 1 307 ? 2.93 34.969 22.078 1 96.56 307 THR A O 1
ATOM 2394 N N . ILE A 1 308 ? 2.045 33.094 22.812 1 98.12 308 ILE A N 1
ATOM 2395 C CA . ILE A 1 308 ? 0.698 33.625 22.922 1 98.12 308 ILE A CA 1
ATOM 2396 C C . ILE A 1 308 ? 0.714 34.844 23.844 1 98.12 308 ILE A C 1
ATOM 2398 O O . ILE A 1 308 ? 0.136 35.875 23.516 1 98.12 308 ILE A O 1
ATOM 2402 N N . HIS A 1 309 ? 1.402 34.75 24.953 1 97.62 309 HIS A N 1
ATOM 2403 C CA . HIS A 1 309 ? 1.441 35.812 25.922 1 97.62 309 HIS A CA 1
ATOM 2404 C C . HIS A 1 309 ? 2.162 37.031 25.375 1 97.62 309 HIS A C 1
ATOM 2406 O O . HIS A 1 309 ? 1.659 38.156 25.469 1 97.62 309 HIS A O 1
ATOM 2412 N N . ASN A 1 310 ? 3.289 36.812 24.75 1 97.81 310 ASN A N 1
ATOM 2413 C CA . ASN A 1 310 ? 4.164 37.938 24.391 1 97.81 310 ASN A CA 1
ATOM 2414 C C . ASN A 1 310 ? 3.795 38.531 23.031 1 97.81 310 ASN A C 1
ATOM 2416 O O . ASN A 1 310 ? 4.031 39.719 22.781 1 97.81 310 ASN A O 1
ATOM 2420 N N . ALA A 1 311 ? 3.219 37.719 22.203 1 98.12 311 ALA A N 1
ATOM 2421 C CA . ALA A 1 311 ? 3.016 38.188 20.828 1 98.12 311 ALA A CA 1
ATOM 2422 C C . ALA A 1 311 ? 1.547 38.531 20.578 1 98.12 311 ALA A C 1
ATOM 2424 O O . ALA A 1 311 ? 1.216 39.188 19.594 1 98.12 311 ALA A O 1
ATOM 2425 N N . ILE A 1 312 ? 0.634 38.094 21.406 1 98.44 312 ILE A N 1
ATOM 2426 C CA . ILE A 1 312 ? -0.788 38.375 21.219 1 98.44 312 ILE A CA 1
ATOM 2427 C C . ILE A 1 312 ? -1.341 39.094 22.438 1 98.44 312 ILE A C 1
ATOM 2429 O O . ILE A 1 312 ? -1.669 40.281 22.359 1 98.44 312 ILE A O 1
ATOM 2433 N N . CYS A 1 313 ? -1.284 38.5 23.594 1 98.56 313 CYS A N 1
ATOM 2434 C CA . CYS A 1 313 ? -2.023 39 24.75 1 98.56 313 CYS A CA 1
ATOM 2435 C C . CYS A 1 313 ? -1.388 40.25 25.312 1 98.56 313 CYS A C 1
ATOM 2437 O O . CYS A 1 313 ? -2.084 41.125 25.844 1 98.56 313 CYS A O 1
ATOM 2439 N N . ARG A 1 314 ? -0.102 40.344 25.156 1 98.19 314 ARG A N 1
ATOM 2440 C CA . ARG A 1 314 ? 0.561 41.562 25.578 1 98.19 314 ARG A CA 1
ATOM 2441 C C . ARG A 1 314 ? -0.087 42.781 24.922 1 98.19 314 ARG A C 1
ATOM 2443 O O . ARG A 1 314 ? -0.194 43.844 25.547 1 98.19 314 ARG A O 1
ATOM 2450 N N . PHE A 1 315 ? -0.495 42.688 23.734 1 98.19 315 PHE A N 1
ATOM 2451 C CA . PHE A 1 315 ? -1.073 43.812 23 1 98.19 315 PHE A CA 1
ATOM 2452 C C . PHE A 1 315 ? -2.574 43.906 23.25 1 98.19 315 PHE A C 1
ATOM 2454 O O . PHE A 1 315 ? -3.143 45 23.266 1 98.19 315 PHE A O 1
ATOM 2461 N N . HIS A 1 316 ? -3.236 42.844 23.438 1 98.12 316 HIS A N 1
ATOM 2462 C CA . HIS A 1 316 ? -4.688 42.812 23.562 1 98.12 316 HIS A CA 1
ATOM 2463 C C . HIS A 1 316 ? -5.121 43.156 24.984 1 98.12 316 HIS A C 1
ATOM 2465 O O . HIS A 1 316 ? -6.266 43.562 25.219 1 98.12 316 HIS A O 1
ATOM 2471 N N . ASP A 1 317 ? -4.254 42.875 25.906 1 96.31 317 ASP A N 1
ATOM 2472 C CA . ASP A 1 317 ? -4.566 43.188 27.297 1 96.31 317 ASP A CA 1
ATOM 2473 C C . ASP A 1 317 ? -4.184 44.625 27.656 1 96.31 317 ASP A C 1
ATOM 2475 O O . ASP A 1 317 ? -3.424 44.875 28.594 1 96.31 317 ASP A O 1
ATOM 2479 N N . THR A 1 318 ? -4.547 45.5 26.859 1 96.44 318 THR A N 1
ATOM 2480 C CA . THR A 1 318 ? -4.332 46.938 27.062 1 96.44 318 THR A CA 1
ATOM 2481 C C . THR A 1 318 ? -5.633 47.719 26.859 1 96.44 318 THR A C 1
ATOM 2483 O O . THR A 1 318 ? -6.664 47.125 26.531 1 96.44 318 THR A O 1
ATOM 2486 N N . ASP A 1 319 ? -5.527 49.094 27.016 1 95.94 319 ASP A N 1
ATOM 2487 C CA . ASP A 1 319 ? -6.707 49.938 26.844 1 95.94 319 ASP A CA 1
ATOM 2488 C C . ASP A 1 319 ? -6.719 50.562 25.453 1 95.94 319 ASP A C 1
ATOM 2490 O O . ASP A 1 319 ? -7.535 51.438 25.172 1 95.94 319 ASP A O 1
ATOM 2494 N N . ALA A 1 320 ? -5.875 50.094 24.625 1 97.12 320 ALA A N 1
ATOM 2495 C CA . ALA A 1 320 ? -5.844 50.625 23.266 1 97.12 320 ALA A CA 1
ATOM 2496 C C . ALA A 1 320 ? -7.102 50.219 22.5 1 97.12 320 ALA A C 1
ATOM 2498 O O . ALA A 1 320 ? -7.863 49.375 22.938 1 97.12 320 ALA A O 1
ATOM 2499 N N . SER A 1 321 ? -7.301 50.969 21.375 1 97.69 321 SER A N 1
ATOM 2500 C CA . SER A 1 321 ? -8.422 50.594 20.516 1 97.69 321 SER A CA 1
ATOM 2501 C C . SER A 1 321 ? -8.195 49.219 19.875 1 97.69 321 SER A C 1
ATOM 2503 O O . SER A 1 321 ? -7.051 48.781 19.703 1 97.69 321 SER A O 1
ATOM 2505 N N . SER A 1 322 ? -9.258 48.594 19.484 1 97.69 322 SER A N 1
ATOM 2506 C CA . SER A 1 322 ? -9.18 47.281 18.844 1 97.69 322 SER A CA 1
ATOM 2507 C C . SER A 1 322 ? -8.289 47.312 17.609 1 97.69 322 SER A C 1
ATOM 2509 O O . SER A 1 322 ? -7.488 46.406 17.391 1 97.69 322 SER A O 1
ATOM 2511 N N . LEU A 1 323 ? -8.406 48.281 16.797 1 97.88 323 LEU A N 1
ATOM 2512 C CA . LEU A 1 323 ? -7.602 48.375 15.586 1 97.88 323 LEU A CA 1
ATOM 2513 C C . LEU A 1 323 ? -6.121 48.531 15.922 1 97.88 323 LEU A C 1
ATOM 2515 O O . LEU A 1 323 ? -5.258 48 15.234 1 97.88 323 LEU A O 1
ATOM 2519 N N . THR A 1 324 ? -5.852 49.375 16.953 1 98.12 324 THR A N 1
ATOM 2520 C CA . THR A 1 324 ? -4.469 49.531 17.391 1 98.12 324 THR A CA 1
ATOM 2521 C C . THR A 1 324 ? -3.885 48.219 17.859 1 98.12 324 THR A C 1
ATOM 2523 O O . THR A 1 324 ? -2.738 47.875 17.547 1 98.12 324 THR A O 1
ATOM 2526 N N . LYS A 1 325 ? -4.664 47.5 18.625 1 98.5 325 LYS A N 1
ATOM 2527 C CA . LYS A 1 325 ? -4.23 46.188 19.125 1 98.5 325 LYS A CA 1
ATOM 2528 C C . LYS A 1 325 ? -3.902 45.25 17.969 1 98.5 325 LYS A C 1
ATOM 2530 O O . LYS A 1 325 ? -2.861 44.594 17.984 1 98.5 325 LYS A O 1
ATOM 2535 N N . LEU A 1 326 ? -4.82 45.156 16.969 1 98.31 326 LEU A N 1
ATOM 2536 C CA . LEU A 1 326 ? -4.605 44.312 15.805 1 98.31 326 LEU A CA 1
ATOM 2537 C C . LEU A 1 326 ? -3.352 44.75 15.055 1 98.31 326 LEU A C 1
ATOM 2539 O O . LEU A 1 326 ? -2.574 43.906 14.609 1 98.31 326 LEU A O 1
ATOM 2543 N N . LYS A 1 327 ? -3.148 46 14.891 1 97.5 327 LYS A N 1
ATOM 2544 C CA . LYS A 1 327 ? -1.979 46.562 14.203 1 97.5 327 LYS A CA 1
ATOM 2545 C C . LYS A 1 327 ? -0.691 46.156 14.922 1 97.5 327 LYS A C 1
ATOM 2547 O O . LYS A 1 327 ? 0.295 45.781 14.281 1 97.5 327 LYS A O 1
ATOM 2552 N N . GLN A 1 328 ? -0.67 46.25 16.219 1 97.81 328 GLN A N 1
ATOM 2553 C CA . GLN A 1 328 ? 0.518 45.938 17.016 1 97.81 328 GLN A CA 1
ATOM 2554 C C . GLN A 1 328 ? 0.892 44.469 16.906 1 97.81 328 GLN A C 1
ATOM 2556 O O . GLN A 1 328 ? 2.068 44.125 16.766 1 97.81 328 GLN A O 1
ATOM 2561 N N . VAL A 1 329 ? -0.132 43.562 16.984 1 97.38 329 VAL A N 1
ATOM 2562 C CA . VAL A 1 329 ? 0.134 42.156 16.812 1 97.38 329 VAL A CA 1
ATOM 2563 C C . VAL A 1 329 ? 0.719 41.906 15.422 1 97.38 329 VAL A C 1
ATOM 2565 O O . VAL A 1 329 ? 1.735 41.219 15.281 1 97.38 329 VAL A O 1
ATOM 2568 N N . ASN A 1 330 ? 0.056 42.438 14.422 1 94.69 330 ASN A N 1
ATOM 2569 C CA . ASN A 1 330 ? 0.491 42.281 13.039 1 94.69 330 ASN A CA 1
ATOM 2570 C C . ASN A 1 330 ? 1.913 42.781 12.828 1 94.69 330 ASN A C 1
ATOM 2572 O O . ASN A 1 330 ? 2.742 42.094 12.227 1 94.69 330 ASN A O 1
ATOM 2576 N N . ASN A 1 331 ? 2.232 43.969 13.281 1 94.25 331 ASN A N 1
ATOM 2577 C CA . ASN A 1 331 ? 3.547 44.594 13.109 1 94.25 331 ASN A CA 1
ATOM 2578 C C . ASN A 1 331 ? 4.629 43.812 13.844 1 94.25 331 ASN A C 1
ATOM 2580 O O . ASN A 1 331 ? 5.727 43.625 13.32 1 94.25 331 ASN A O 1
ATOM 2584 N N . TYR A 1 332 ? 4.332 43.438 15.07 1 95.12 332 TYR A N 1
ATOM 2585 C CA . TYR A 1 332 ? 5.293 42.688 15.867 1 95.12 332 TYR A CA 1
ATOM 2586 C C . TYR A 1 332 ? 5.652 41.344 15.188 1 95.12 332 TYR A C 1
ATOM 2588 O O . TYR A 1 332 ? 6.828 41 15.078 1 95.12 332 TYR A O 1
ATOM 2596 N N . PHE A 1 333 ? 4.609 40.688 14.758 1 93.5 333 PHE A N 1
ATOM 2597 C CA . PHE A 1 333 ? 4.812 39.406 14.086 1 93.5 333 PHE A CA 1
ATOM 2598 C C . PHE A 1 333 ? 5.617 39.594 12.805 1 93.5 333 PHE A C 1
ATOM 2600 O O . PHE A 1 333 ? 6.566 38.844 12.547 1 93.5 333 PHE A O 1
ATOM 2607 N N . ASN A 1 334 ? 5.234 40.5 11.961 1 90.38 334 ASN A N 1
ATOM 2608 C CA . ASN A 1 334 ? 5.922 40.781 10.703 1 90.38 334 ASN A CA 1
ATOM 2609 C C . ASN A 1 334 ? 7.383 41.156 10.93 1 90.38 334 ASN A C 1
ATOM 2611 O O . ASN A 1 334 ? 8.266 40.719 10.203 1 90.38 334 ASN A O 1
ATOM 2615 N N . GLN A 1 335 ? 7.59 41.938 11.898 1 90 335 GLN A N 1
ATOM 2616 C CA . GLN A 1 335 ? 8.945 42.375 12.219 1 90 335 GLN A CA 1
ATOM 2617 C C . GLN A 1 335 ? 9.836 41.188 12.586 1 90 335 GLN A C 1
ATOM 2619 O O . GLN A 1 335 ? 10.938 41.062 12.047 1 90 335 GLN A O 1
ATOM 2624 N N . LEU A 1 336 ? 9.344 40.375 13.438 1 89.12 336 LEU A N 1
ATOM 2625 C CA . LEU A 1 336 ? 10.133 39.25 13.922 1 89.12 336 LEU A CA 1
ATOM 2626 C C . LEU A 1 336 ? 10.281 38.188 12.844 1 89.12 336 LEU A C 1
ATOM 2628 O O . LEU A 1 336 ? 11.297 37.5 12.789 1 89.12 336 LEU A O 1
ATOM 2632 N N . SER A 1 337 ? 9.273 38.125 12.016 1 84.5 337 SER A N 1
ATOM 2633 C CA . SER A 1 337 ? 9.312 37.125 10.945 1 84.5 337 SER A CA 1
ATOM 2634 C C . SER A 1 337 ? 10.117 37.625 9.75 1 84.5 337 SER A C 1
ATOM 2636 O O . SER A 1 337 ? 10.297 36.906 8.773 1 84.5 337 SER A O 1
ATOM 2638 N N . GLY A 1 338 ? 10.555 38.844 9.82 1 78.88 338 GLY A N 1
ATOM 2639 C CA . GLY A 1 338 ? 11.352 39.438 8.758 1 78.88 338 GLY A CA 1
ATOM 2640 C C . GLY A 1 338 ? 10.523 39.844 7.551 1 78.88 338 GLY A C 1
ATOM 2641 O O . GLY A 1 338 ? 11.016 39.781 6.418 1 78.88 338 GLY A O 1
ATOM 2642 N N . TYR A 1 339 ? 9.383 40 7.797 1 76.19 339 TYR A N 1
ATOM 2643 C CA . TYR A 1 339 ? 8.484 40.469 6.738 1 76.19 339 TYR A CA 1
ATOM 2644 C C . TYR A 1 339 ? 8.367 41.969 6.742 1 76.19 339 TYR A C 1
ATOM 2646 O O . TYR A 1 339 ? 7.82 42.562 7.68 1 76.19 339 TYR A O 1
ATOM 2654 N N . PHE A 1 340 ? 8.992 42.469 5.617 1 78.5 340 PHE A N 1
ATOM 2655 C CA . PHE A 1 340 ? 8.977 43.938 5.516 1 78.5 340 PHE A CA 1
ATOM 2656 C C . PHE A 1 340 ? 8.148 44.375 4.312 1 78.5 340 PHE A C 1
ATOM 2658 O O . PHE A 1 340 ? 8.156 43.719 3.27 1 78.5 340 PHE A O 1
ATOM 2665 N N . GLY A 1 341 ? 7.105 45.156 4.531 1 80.38 341 GLY A N 1
ATOM 2666 C CA . GLY A 1 341 ? 6.281 45.688 3.453 1 80.38 341 GLY A CA 1
ATOM 2667 C C . GLY A 1 341 ? 4.801 45.438 3.654 1 80.38 341 GLY A C 1
ATOM 2668 O O . GLY A 1 341 ? 4.379 45 4.734 1 80.38 341 GLY A O 1
ATOM 2669 N N . CYS A 1 342 ? 4.148 45.656 2.543 1 89.06 342 CYS A N 1
ATOM 2670 C CA . CYS A 1 342 ? 2.697 45.531 2.631 1 89.06 342 CYS A CA 1
ATOM 2671 C C . CYS A 1 342 ? 2.277 44.062 2.486 1 89.06 342 CYS A C 1
ATOM 2673 O O . CYS A 1 342 ? 3.031 43.25 1.956 1 89.06 342 CYS A O 1
ATOM 2675 N N . GLU A 1 343 ? 1.167 43.688 3.006 1 88.94 343 GLU A N 1
ATOM 2676 C CA . GLU A 1 343 ? 0.598 42.344 2.93 1 88.94 343 GLU A CA 1
ATOM 2677 C C . GLU A 1 343 ? -0.246 42.156 1.67 1 88.94 343 GLU A C 1
ATOM 2679 O O . GLU A 1 343 ? -1.146 42.969 1.406 1 88.94 343 GLU A O 1
ATOM 2684 N N . ASP A 1 344 ? 0.034 41.094 0.926 1 87.94 344 ASP A N 1
ATOM 2685 C CA . ASP A 1 344 ? -0.708 40.812 -0.3 1 87.94 344 ASP A CA 1
ATOM 2686 C C . ASP A 1 344 ? -2.021 40.094 0.005 1 87.94 344 ASP A C 1
ATOM 2688 O O . ASP A 1 344 ? -2.029 39.062 0.686 1 87.94 344 ASP A O 1
ATOM 2692 N N . ILE A 1 345 ? -3.102 40.594 -0.556 1 93.88 345 ILE A N 1
ATOM 2693 C CA . ILE A 1 345 ? -4.387 39.938 -0.347 1 93.88 345 ILE A CA 1
ATOM 2694 C C . ILE A 1 345 ? -5.051 39.656 -1.694 1 93.88 345 ILE A C 1
ATOM 2696 O O . ILE A 1 345 ? -6.242 39.375 -1.755 1 93.88 345 ILE A O 1
ATOM 2700 N N . ASP A 1 346 ? -4.328 39.875 -2.777 1 93.5 346 ASP A N 1
ATOM 2701 C CA . ASP A 1 346 ? -4.871 39.594 -4.102 1 93.5 346 ASP A CA 1
ATOM 2702 C C . ASP A 1 346 ? -4.906 38.094 -4.367 1 93.5 346 ASP A C 1
ATOM 2704 O O . ASP A 1 346 ? -3.857 37.438 -4.473 1 93.5 346 ASP A O 1
ATOM 2708 N N . TYR A 1 347 ? -6.074 37.594 -4.5 1 95.12 347 TYR A N 1
ATOM 2709 C CA . TYR A 1 347 ? -6.293 36.156 -4.703 1 95.12 347 TYR A CA 1
ATOM 2710 C C . TYR A 1 347 ? -5.656 35.688 -6.008 1 95.12 347 TYR A C 1
ATOM 2712 O O . TYR A 1 347 ? -5.008 34.625 -6.047 1 95.12 347 TYR A O 1
ATOM 2720 N N . GLN A 1 348 ? -5.805 36.438 -7.062 1 94.5 348 GLN A N 1
ATOM 2721 C CA . GLN A 1 348 ? -5.301 36.031 -8.375 1 94.5 348 GLN A CA 1
ATOM 2722 C C . GLN A 1 348 ? -3.775 36 -8.391 1 94.5 348 GLN A C 1
ATOM 2724 O O . GLN A 1 348 ? -3.17 35.156 -9.047 1 94.5 348 GLN A O 1
ATOM 2729 N N . ASN A 1 349 ? -3.205 36.969 -7.672 1 92.44 349 ASN A N 1
ATOM 2730 C CA . ASN A 1 349 ? -1.75 36.969 -7.551 1 92.44 349 ASN A CA 1
ATOM 2731 C C . ASN A 1 349 ? -1.25 35.688 -6.891 1 92.44 349 ASN A C 1
ATOM 2733 O O . ASN A 1 349 ? -0.237 35.125 -7.309 1 92.44 349 ASN A O 1
ATOM 2737 N N . PHE A 1 350 ? -1.899 35.281 -5.891 1 93.06 350 PHE A N 1
ATOM 2738 C CA . PHE A 1 350 ? -1.525 34.031 -5.211 1 93.06 350 PHE A CA 1
ATOM 2739 C C . PHE A 1 350 ? -1.669 32.844 -6.141 1 93.06 350 PHE A C 1
ATOM 2741 O O . PHE A 1 350 ? -0.789 31.984 -6.195 1 93.06 350 PHE A O 1
ATOM 2748 N N . ILE A 1 351 ? -2.773 32.781 -6.859 1 96.19 351 ILE A N 1
ATOM 2749 C CA . ILE A 1 351 ? -3.027 31.688 -7.781 1 96.19 351 ILE A CA 1
ATOM 2750 C C . ILE A 1 351 ? -1.922 31.625 -8.836 1 96.19 351 ILE A C 1
ATOM 2752 O O . ILE A 1 351 ? -1.396 30.562 -9.133 1 96.19 351 ILE A O 1
ATOM 2756 N N . GLU A 1 352 ? -1.579 32.719 -9.375 1 93.88 352 GLU A N 1
ATOM 2757 C CA . GLU A 1 352 ? -0.535 32.781 -10.391 1 93.88 352 GLU A CA 1
ATOM 2758 C C . GLU A 1 352 ? 0.808 32.312 -9.828 1 93.88 352 GLU A C 1
ATOM 2760 O O . GLU A 1 352 ? 1.548 31.594 -10.5 1 93.88 352 GLU A O 1
ATOM 2765 N N . PHE A 1 353 ? 1.117 32.781 -8.633 1 93.12 353 PHE A N 1
ATOM 2766 C CA . PHE A 1 353 ? 2.322 32.312 -7.945 1 93.12 353 PHE A CA 1
ATOM 2767 C C . PHE A 1 353 ? 2.338 30.812 -7.812 1 93.12 353 PHE A C 1
ATOM 2769 O O . PHE A 1 353 ? 3.338 30.156 -8.133 1 93.12 353 PHE A O 1
ATOM 2776 N N . MET A 1 354 ? 1.223 30.234 -7.469 1 96.25 354 MET A N 1
ATOM 2777 C CA . MET A 1 354 ? 1.098 28.797 -7.195 1 96.25 354 MET A CA 1
ATOM 2778 C C . MET A 1 354 ? 1.075 28 -8.492 1 96.25 354 MET A C 1
ATOM 2780 O O . MET A 1 354 ? 1.292 26.797 -8.484 1 96.25 354 MET A O 1
ATOM 2784 N N . GLN A 1 355 ? 0.835 28.594 -9.562 1 96.62 355 GLN A N 1
ATOM 2785 C CA . GLN A 1 355 ? 0.761 27.891 -10.844 1 96.62 355 GLN A CA 1
ATOM 2786 C C . GLN A 1 355 ? 2.148 27.719 -11.461 1 96.62 355 GLN A C 1
ATOM 2788 O O . GLN A 1 355 ? 2.307 27.031 -12.461 1 96.62 355 GLN A O 1
ATOM 2793 N N . ASP A 1 356 ? 3.148 28.359 -10.773 1 95.69 356 ASP A N 1
ATOM 2794 C CA . ASP A 1 356 ? 4.523 28.094 -11.188 1 95.69 356 ASP A CA 1
ATOM 2795 C C . ASP A 1 356 ? 4.891 26.625 -10.953 1 95.69 356 ASP A C 1
ATOM 2797 O O . ASP A 1 356 ? 4.914 26.172 -9.812 1 95.69 356 ASP A O 1
ATOM 2801 N N . THR A 1 357 ? 5.25 25.875 -11.977 1 97.62 357 THR A N 1
ATOM 2802 C CA . THR A 1 357 ? 5.465 24.438 -11.867 1 97.62 357 THR A CA 1
ATOM 2803 C C . THR A 1 357 ? 6.953 24.125 -11.797 1 97.62 357 THR A C 1
ATOM 2805 O O . THR A 1 357 ? 7.344 22.953 -11.82 1 97.62 357 THR A O 1
ATOM 2808 N N . SER A 1 358 ? 7.809 25.125 -11.773 1 96.38 358 SER A N 1
ATOM 2809 C CA . SER A 1 358 ? 9.242 24.891 -11.633 1 96.38 358 SER A CA 1
ATOM 2810 C C . SER A 1 358 ? 9.609 24.547 -10.195 1 96.38 358 SER A C 1
ATOM 2812 O O . SER A 1 358 ? 8.797 24.734 -9.281 1 96.38 358 SER A O 1
ATOM 2814 N N . TYR A 1 359 ? 10.805 23.969 -10.039 1 96.31 359 TYR A N 1
ATOM 2815 C CA . TYR A 1 359 ? 11.359 23.812 -8.695 1 96.31 359 TYR A CA 1
ATOM 2816 C C . TYR A 1 359 ? 11.945 25.125 -8.195 1 96.31 359 TYR A C 1
ATOM 2818 O O . TYR A 1 359 ? 13.141 25.219 -7.918 1 96.31 359 TYR A O 1
ATOM 2826 N N . GLY A 1 360 ? 11.094 26.109 -8.07 1 92.38 360 GLY A N 1
ATOM 2827 C CA . GLY A 1 360 ? 11.469 27.469 -7.68 1 92.38 360 GLY A CA 1
ATOM 2828 C C . GLY A 1 360 ? 10.844 27.906 -6.367 1 92.38 360 GLY A C 1
ATOM 2829 O O . GLY A 1 360 ? 10.734 27.109 -5.43 1 92.38 360 GLY A O 1
ATOM 2830 N N . ASP A 1 361 ? 10.438 29.078 -6.266 1 87.88 361 ASP A N 1
ATOM 2831 C CA . ASP A 1 361 ? 9.992 29.719 -5.027 1 87.88 361 ASP A CA 1
ATOM 2832 C C . ASP A 1 361 ? 8.719 29.062 -4.504 1 87.88 361 ASP A C 1
ATOM 2834 O O . ASP A 1 361 ? 8.5 28.984 -3.291 1 87.88 361 ASP A O 1
ATOM 2838 N N . ALA A 1 362 ? 7.875 28.578 -5.379 1 92.31 362 ALA A N 1
ATOM 2839 C CA . ALA A 1 362 ? 6.582 28.047 -4.965 1 92.31 362 ALA A CA 1
ATOM 2840 C C . ALA A 1 362 ? 6.68 26.547 -4.672 1 92.31 362 ALA A C 1
ATOM 2842 O O . ALA A 1 362 ? 5.723 25.938 -4.184 1 92.31 362 ALA A O 1
ATOM 2843 N N . GLN A 1 363 ? 7.801 25.938 -4.875 1 94.19 363 GLN A N 1
ATOM 2844 C CA . GLN A 1 363 ? 7.957 24.484 -4.898 1 94.19 363 GLN A CA 1
ATOM 2845 C C . GLN A 1 363 ? 7.34 23.844 -3.662 1 94.19 363 GLN A C 1
ATOM 2847 O O . GLN A 1 363 ? 6.426 23.016 -3.773 1 94.19 363 GLN A O 1
ATOM 2852 N N . GLU A 1 364 ? 7.832 24.234 -2.535 1 93.62 364 GLU A N 1
ATOM 2853 C CA . GLU A 1 364 ? 7.465 23.547 -1.304 1 93.62 364 GLU A CA 1
ATOM 2854 C C . GLU A 1 364 ? 6 23.781 -0.952 1 93.62 364 GLU A C 1
ATOM 2856 O O . GLU A 1 364 ? 5.309 22.875 -0.493 1 93.62 364 GLU A O 1
ATOM 2861 N N . ILE A 1 365 ? 5.555 25.016 -1.201 1 94.62 365 ILE A N 1
ATOM 2862 C CA . ILE A 1 365 ? 4.164 25.328 -0.912 1 94.62 365 ILE A CA 1
ATOM 2863 C C . ILE A 1 365 ? 3.252 24.625 -1.913 1 94.62 365 ILE A C 1
ATOM 2865 O O . ILE A 1 365 ? 2.195 24.109 -1.544 1 94.62 365 ILE A O 1
ATOM 2869 N N . ARG A 1 366 ? 3.652 24.672 -3.154 1 96.62 366 ARG A N 1
ATOM 2870 C CA . ARG A 1 366 ? 2.875 23.984 -4.18 1 96.62 366 ARG A CA 1
ATOM 2871 C C . ARG A 1 366 ? 2.746 22.5 -3.863 1 96.62 366 ARG A C 1
ATOM 2873 O O . ARG A 1 366 ? 1.675 21.922 -4.035 1 96.62 366 ARG A O 1
ATOM 2880 N N . ALA A 1 367 ? 3.826 21.891 -3.365 1 97.69 367 ALA A N 1
ATOM 2881 C CA . ALA A 1 367 ? 3.822 20.484 -2.996 1 97.69 367 ALA A CA 1
ATOM 2882 C C . ALA A 1 367 ? 2.857 20.219 -1.843 1 97.69 367 ALA A C 1
ATOM 2884 O O . ALA A 1 367 ? 2.047 19.297 -1.903 1 97.69 367 ALA A O 1
ATOM 2885 N N . TRP A 1 368 ? 2.932 21.031 -0.856 1 97.31 368 TRP A N 1
ATOM 2886 C CA . TRP A 1 368 ? 2.088 20.828 0.319 1 97.31 368 TRP A CA 1
ATOM 2887 C C . TRP A 1 368 ? 0.616 21.016 -0.032 1 97.31 368 TRP A C 1
ATOM 2889 O O . TRP A 1 368 ? -0.229 20.219 0.366 1 97.31 368 TRP A O 1
ATOM 2899 N N . VAL A 1 369 ? 0.316 22.062 -0.771 1 97.75 369 VAL A N 1
ATOM 2900 C CA . VAL A 1 369 ? -1.069 22.328 -1.147 1 97.75 369 VAL A CA 1
ATOM 2901 C C . VAL A 1 369 ? -1.597 21.172 -2.004 1 97.75 369 VAL A C 1
ATOM 2903 O O . VAL A 1 369 ? -2.76 20.781 -1.882 1 97.75 369 VAL A O 1
ATOM 2906 N N . TRP A 1 370 ? -0.729 20.625 -2.836 1 98.25 370 TRP A N 1
ATOM 2907 C CA . TRP A 1 370 ? -1.109 19.453 -3.617 1 98.25 370 TRP A CA 1
ATOM 2908 C C . TRP A 1 370 ? -1.559 18.328 -2.709 1 98.25 370 TRP A C 1
ATOM 2910 O O . TRP A 1 370 ? -2.611 17.719 -2.932 1 98.25 370 TRP A O 1
ATOM 2920 N N . GLN A 1 371 ? -0.792 18.016 -1.732 1 98.25 371 GLN A N 1
ATOM 2921 C CA . GLN A 1 371 ? -1.12 16.922 -0.819 1 98.25 371 GLN A CA 1
ATOM 2922 C C . GLN A 1 371 ? -2.418 17.219 -0.069 1 98.25 371 GLN A C 1
ATOM 2924 O O . GLN A 1 371 ? -3.189 16.297 0.217 1 98.25 371 GLN A O 1
ATOM 2929 N N . THR A 1 372 ? -2.676 18.484 0.285 1 98.31 372 THR A N 1
ATOM 2930 C CA . THR A 1 372 ? -3.938 18.812 0.942 1 98.31 372 THR A CA 1
ATOM 2931 C C . THR A 1 372 ? -5.113 18.594 -0.008 1 98.31 372 THR A C 1
ATOM 2933 O O . THR A 1 372 ? -6.207 18.234 0.423 1 98.31 372 THR A O 1
ATOM 2936 N N . CYS A 1 373 ? -4.922 18.859 -1.321 1 98.31 373 CYS A N 1
ATOM 2937 C CA . CYS A 1 373 ? -5.98 18.734 -2.316 1 98.31 373 CYS A CA 1
ATOM 2938 C C . CYS A 1 373 ? -6.211 17.266 -2.691 1 98.31 373 CYS A C 1
ATOM 2940 O O . CYS A 1 373 ? -7.324 16.891 -3.049 1 98.31 373 CYS A O 1
ATOM 2942 N N . THR A 1 374 ? -5.148 16.453 -2.512 1 98.25 374 THR A N 1
ATOM 2943 C CA . THR A 1 374 ? -5.242 15.125 -3.111 1 98.25 374 THR A CA 1
ATOM 2944 C C . THR A 1 374 ? -5.141 14.039 -2.041 1 98.25 374 THR A C 1
ATOM 2946 O O . THR A 1 374 ? -5.191 12.852 -2.352 1 98.25 374 THR A O 1
ATOM 2949 N N . GLU A 1 375 ? -5.004 14.445 -0.774 1 97.94 375 GLU A N 1
ATOM 2950 C CA . GLU A 1 375 ? -4.914 13.43 0.268 1 97.94 375 GLU A CA 1
ATOM 2951 C C . GLU A 1 375 ? -5.621 13.883 1.542 1 97.94 375 GLU A C 1
ATOM 2953 O O . GLU A 1 375 ? -6.484 13.172 2.064 1 97.94 375 GLU A O 1
ATOM 2958 N N . PHE A 1 376 ? -5.352 15.148 2.082 1 98.25 376 PHE A N 1
ATOM 2959 C CA . PHE A 1 376 ? -5.531 15.312 3.52 1 98.25 376 PHE A CA 1
ATOM 2960 C C . PHE A 1 376 ? -6.664 16.297 3.818 1 98.25 376 PHE A C 1
ATOM 2962 O O . PHE A 1 376 ? -7.293 16.219 4.875 1 98.25 376 PHE A O 1
ATOM 2969 N N . GLY A 1 377 ? -6.891 17.25 2.859 1 98.25 377 GLY A N 1
ATOM 2970 C CA . GLY A 1 377 ? -7.719 18.375 3.268 1 98.25 377 GLY A CA 1
ATOM 2971 C C . GLY A 1 377 ? -7.031 19.297 4.258 1 98.25 377 GLY A C 1
ATOM 2972 O O . GLY A 1 377 ? -6.012 19.906 3.938 1 98.25 377 GLY A O 1
ATOM 2973 N N . TYR A 1 378 ? -7.469 19.312 5.484 1 98.25 378 TYR A N 1
ATOM 2974 C CA . TYR A 1 378 ? -6.867 20.078 6.57 1 98.25 378 TYR A CA 1
ATOM 2975 C C . TYR A 1 378 ? -7.152 21.562 6.41 1 98.25 378 TYR A C 1
ATOM 2977 O O . TYR A 1 378 ? -6.293 22.406 6.691 1 98.25 378 TYR A O 1
ATOM 2985 N N . TYR A 1 379 ? -8.328 21.906 5.879 1 98.25 379 TYR A N 1
ATOM 2986 C CA . TYR A 1 379 ? -8.609 23.312 5.613 1 98.25 379 TYR A CA 1
ATOM 2987 C C . TYR A 1 379 ? -9.086 24.016 6.879 1 98.25 379 TYR A C 1
ATOM 2989 O O . TYR A 1 379 ? -10.102 23.641 7.469 1 98.25 379 TYR A O 1
ATOM 2997 N N . GLN A 1 380 ? -8.43 25.031 7.281 1 97.44 380 GLN A N 1
ATOM 2998 C CA . GLN A 1 380 ? -8.641 25.734 8.555 1 97.44 380 GLN A CA 1
ATOM 2999 C C . GLN A 1 380 ? -9.68 26.844 8.406 1 97.44 380 GLN A C 1
ATOM 3001 O O . GLN A 1 380 ? -9.367 28.016 8.609 1 97.44 380 GLN A O 1
ATOM 3006 N N . SER A 1 381 ? -10.93 26.484 8.211 1 97.94 381 SER A N 1
ATOM 3007 C CA . SER A 1 381 ? -12.016 27.422 7.914 1 97.94 381 SER A CA 1
ATOM 3008 C C . SER A 1 381 ? -12.602 28.016 9.188 1 97.94 381 SER A C 1
ATOM 3010 O O . SER A 1 381 ? -12.234 27.609 10.297 1 97.94 381 SER A O 1
ATOM 3012 N N . THR A 1 382 ? -13.43 29.031 9.031 1 98.44 382 THR A N 1
ATOM 3013 C CA . THR A 1 382 ? -14.195 29.594 10.133 1 98.44 382 THR A CA 1
ATOM 3014 C C . THR A 1 382 ? -15.633 29.078 10.109 1 98.44 382 THR A C 1
ATOM 3016 O O . THR A 1 382 ? -16.562 29.797 10.516 1 98.44 382 THR A O 1
ATOM 3019 N N . ASP A 1 383 ? -15.805 27.859 9.656 1 98.19 383 ASP A N 1
ATOM 3020 C CA . ASP A 1 383 ? -17.125 27.266 9.555 1 98.19 383 ASP A CA 1
ATOM 3021 C C . ASP A 1 383 ? -17.641 26.797 10.922 1 98.19 383 ASP A C 1
ATOM 3023 O O . ASP A 1 383 ? -18.812 26.469 11.078 1 98.19 383 ASP A O 1
ATOM 3027 N N . SER A 1 384 ? -16.812 26.859 11.898 1 97.62 384 SER A N 1
ATOM 3028 C CA . SER A 1 384 ? -17.141 26.406 13.25 1 97.62 384 SER A CA 1
ATOM 3029 C C . SER A 1 384 ? -18.172 27.297 13.898 1 97.62 384 SER A C 1
ATOM 3031 O O . SER A 1 384 ? -18.141 28.516 13.742 1 97.62 384 SER A O 1
ATOM 3033 N N . ASP A 1 385 ? -19.047 26.719 14.727 1 96.62 385 ASP A N 1
ATOM 3034 C CA . ASP A 1 385 ? -20.062 27.453 15.453 1 96.62 385 ASP A CA 1
ATOM 3035 C C . ASP A 1 385 ? -19.453 28.297 16.562 1 96.62 385 ASP A C 1
ATOM 3037 O O . ASP A 1 385 ? -20.047 29.297 17 1 96.62 385 ASP A O 1
ATOM 3041 N N . THR A 1 386 ? -18.281 27.891 17 1 96.19 386 THR A N 1
ATOM 3042 C CA . THR A 1 386 ? -17.656 28.609 18.109 1 96.19 386 THR A CA 1
ATOM 3043 C C . THR A 1 386 ? -16.516 29.484 17.609 1 96.19 386 THR A C 1
ATOM 3045 O O . THR A 1 386 ? -16.469 30.672 17.922 1 96.19 386 THR A O 1
ATOM 3048 N N . ALA A 1 387 ? -15.641 28.938 16.75 1 96.88 387 ALA A N 1
ATOM 3049 C CA . ALA A 1 387 ? -14.477 29.703 16.297 1 96.88 387 ALA A CA 1
ATOM 3050 C C . ALA A 1 387 ? -14.883 30.734 15.234 1 96.88 387 ALA A C 1
ATOM 3052 O O . ALA A 1 387 ? -14.281 31.797 15.141 1 96.88 387 ALA A O 1
ATOM 3053 N N . GLY A 1 388 ? -15.914 30.391 14.445 1 97.19 388 GLY A N 1
ATOM 3054 C CA . GLY A 1 388 ? -16.359 31.328 13.43 1 97.19 388 GLY A CA 1
ATOM 3055 C C . GLY A 1 388 ? -16.672 32.719 13.977 1 97.19 388 GLY A C 1
ATOM 3056 O O . GLY A 1 388 ? -15.977 33.688 13.656 1 97.19 388 GLY A O 1
ATOM 3057 N N . PRO A 1 389 ? -17.656 32.75 14.914 1 97.31 389 PRO A N 1
ATOM 3058 C CA . PRO A 1 389 ? -18 34.062 15.508 1 97.31 389 PRO A CA 1
ATOM 3059 C C . PRO A 1 389 ? -16.828 34.688 16.266 1 97.31 389 PRO A C 1
ATOM 3061 O O . PRO A 1 389 ? -16.703 35.906 16.312 1 97.31 389 PRO A O 1
ATOM 3064 N N . PHE A 1 390 ? -15.992 33.875 16.812 1 97.88 390 PHE A N 1
ATOM 3065 C CA . PHE A 1 390 ? -14.82 34.375 17.531 1 97.88 390 PHE A CA 1
ATOM 3066 C C . PHE A 1 390 ? -13.883 35.094 16.594 1 97.88 390 PHE A C 1
ATOM 3068 O O . PHE A 1 390 ? -13.281 36.125 16.969 1 97.88 390 PHE A O 1
ATOM 3075 N N . PHE A 1 391 ? -13.805 34.625 15.383 1 97.94 391 PHE A N 1
ATOM 3076 C CA . PHE A 1 391 ? -12.867 35.219 14.422 1 97.94 391 PHE A CA 1
ATOM 3077 C C . PHE A 1 391 ? -13.594 36.031 13.375 1 97.94 391 PHE A C 1
ATOM 3079 O O . PHE A 1 391 ? -13.164 36.094 12.219 1 97.94 391 PHE A O 1
ATOM 3086 N N . GLY A 1 392 ? -14.703 36.656 13.672 1 96.69 392 GLY A N 1
ATOM 3087 C CA . GLY A 1 392 ? -15.281 37.75 12.898 1 96.69 392 GLY A CA 1
ATOM 3088 C C . GLY A 1 392 ? -16.406 37.281 11.977 1 96.69 392 GLY A C 1
ATOM 3089 O O . GLY A 1 392 ? -16.984 38.094 11.258 1 96.69 392 GLY A O 1
ATOM 3090 N N . GLY A 1 393 ? -16.703 35.875 11.953 1 95.38 393 GLY A N 1
ATOM 3091 C CA . GLY A 1 393 ? -17.812 35.469 11.109 1 95.38 393 GLY A CA 1
ATOM 3092 C C . GLY A 1 393 ? -17.906 33.969 10.922 1 95.38 393 GLY A C 1
ATOM 3093 O O . GLY A 1 393 ? -16.891 33.281 10.836 1 95.38 393 GLY A O 1
ATOM 3094 N N . LYS A 1 394 ? -19.109 33.562 10.688 1 95.94 394 LYS A N 1
ATOM 3095 C CA . LYS A 1 394 ? -19.391 32.156 10.391 1 95.94 394 LYS A CA 1
ATOM 3096 C C . LYS A 1 394 ? -20.109 32.031 9.047 1 95.94 394 LYS A C 1
ATOM 3098 O O . LYS A 1 394 ? -21.344 31.938 9 1 95.94 394 LYS A O 1
ATOM 3103 N N . PRO A 1 395 ? -19.391 31.828 7.84 1 94.81 395 PRO A N 1
ATOM 3104 C CA . PRO A 1 395 ? -17.922 31.875 7.828 1 94.81 395 PRO A CA 1
ATOM 3105 C C . PRO A 1 395 ? -17.375 33.188 7.258 1 94.81 395 PRO A C 1
ATOM 3107 O O . PRO A 1 395 ? -17.969 33.75 6.348 1 94.81 395 PRO A O 1
ATOM 3110 N N . ALA A 1 396 ? -16.391 33.688 7.781 1 96.88 396 ALA A N 1
ATOM 3111 C CA . ALA A 1 396 ? -15.57 34.719 7.148 1 96.88 396 ALA A CA 1
ATOM 3112 C C . ALA A 1 396 ? -14.594 34.094 6.148 1 96.88 396 ALA A C 1
ATOM 3114 O O . ALA A 1 396 ? -14.281 34.688 5.121 1 96.88 396 ALA A O 1
ATOM 3115 N N . LEU A 1 397 ? -14.164 32.938 6.395 1 97.62 397 LEU A N 1
ATOM 3116 C CA . LEU A 1 397 ? -13.281 32.156 5.562 1 97.62 397 LEU A CA 1
ATOM 3117 C C . LEU A 1 397 ? -13.812 30.719 5.414 1 97.62 397 LEU A C 1
ATOM 3119 O O . LEU A 1 397 ? -13.391 29.812 6.148 1 97.62 397 LEU A O 1
ATOM 3123 N N . PRO A 1 398 ? -14.617 30.5 4.418 1 98.12 398 PRO A N 1
ATOM 3124 C CA . PRO A 1 398 ? -15.273 29.203 4.25 1 98.12 398 PRO A CA 1
ATOM 3125 C C . PRO A 1 398 ? -14.344 28.141 3.678 1 98.12 398 PRO A C 1
ATOM 3127 O O . PRO A 1 398 ? -13.375 28.469 2.984 1 98.12 398 PRO A O 1
ATOM 3130 N N . VAL A 1 399 ? -14.664 26.891 3.924 1 98.44 399 VAL A N 1
ATOM 3131 C CA . VAL A 1 399 ? -13.914 25.766 3.414 1 98.44 399 VAL A CA 1
ATOM 3132 C C . VAL A 1 399 ? -13.852 25.812 1.89 1 98.44 399 VAL A C 1
ATOM 3134 O O . VAL A 1 399 ? -12.852 25.438 1.284 1 98.44 399 VAL A O 1
ATOM 3137 N N . LYS A 1 400 ? -14.844 26.375 1.26 1 97.88 400 LYS A N 1
ATOM 3138 C CA . LYS A 1 400 ? -14.914 26.484 -0.194 1 97.88 400 LYS A CA 1
ATOM 3139 C C . LYS A 1 400 ? -13.734 27.281 -0.743 1 97.88 400 LYS A C 1
ATOM 3141 O O . LYS A 1 400 ? -13.25 27.016 -1.844 1 97.88 400 LYS A O 1
ATOM 3146 N N . TYR A 1 401 ? -13.273 28.266 -0.023 1 97.5 401 TYR A N 1
ATOM 3147 C CA . TYR A 1 401 ? -12.117 29.062 -0.414 1 97.5 401 TYR A CA 1
ATOM 3148 C C . TYR A 1 401 ? -10.914 28.172 -0.712 1 97.5 401 TYR A C 1
ATOM 3150 O O . TYR A 1 401 ? -10.25 28.328 -1.739 1 97.5 401 TYR A O 1
ATOM 3158 N N . TYR A 1 402 ? -10.656 27.203 0.145 1 98 402 TYR A N 1
ATOM 3159 C CA . TYR A 1 402 ? -9.523 26.297 0.01 1 98 402 TYR A CA 1
ATOM 3160 C C . TYR A 1 402 ? -9.727 25.344 -1.155 1 98 402 TYR A C 1
ATOM 3162 O O . TYR A 1 402 ? -8.789 25.047 -1.904 1 98 402 TYR A O 1
ATOM 3170 N N . ILE A 1 403 ? -10.891 24.844 -1.284 1 98.31 403 ILE A N 1
ATOM 3171 C CA . ILE A 1 403 ? -11.211 23.906 -2.359 1 98.31 403 ILE A CA 1
ATOM 3172 C C . ILE A 1 403 ? -11.086 24.609 -3.707 1 98.31 403 ILE A C 1
ATOM 3174 O O . ILE A 1 403 ? -10.562 24.047 -4.668 1 98.31 403 ILE A O 1
ATOM 3178 N N . ASP A 1 404 ? -11.57 25.891 -3.764 1 97.88 404 ASP A N 1
ATOM 3179 C CA . ASP A 1 404 ? -11.453 26.672 -4.992 1 97.88 404 ASP A CA 1
ATOM 3180 C C . ASP A 1 404 ? -9.984 26.859 -5.375 1 97.88 404 ASP A C 1
ATOM 3182 O O . ASP A 1 404 ? -9.648 26.891 -6.559 1 97.88 404 ASP A O 1
ATOM 3186 N N . GLU A 1 405 ? -9.156 27.047 -4.387 1 97.69 405 GLU A N 1
ATOM 3187 C CA . GLU A 1 405 ? -7.727 27.141 -4.664 1 97.69 405 GLU A CA 1
ATOM 3188 C C . GLU A 1 405 ? -7.199 25.891 -5.344 1 97.69 405 GLU A C 1
ATOM 3190 O O . GLU A 1 405 ? -6.371 25.969 -6.25 1 97.69 405 GLU A O 1
ATOM 3195 N N . CYS A 1 406 ? -7.66 24.703 -4.867 1 98.25 406 CYS A N 1
ATOM 3196 C CA . CYS A 1 406 ? -7.246 23.453 -5.512 1 98.25 406 CYS A CA 1
ATOM 3197 C C . CYS A 1 406 ? -7.605 23.469 -6.992 1 98.25 406 CYS A C 1
ATOM 3199 O O . CYS A 1 406 ? -6.77 23.141 -7.84 1 98.25 406 CYS A O 1
ATOM 3201 N N . THR A 1 407 ? -8.82 23.859 -7.254 1 98.19 407 THR A N 1
ATOM 3202 C CA . THR A 1 407 ? -9.32 23.922 -8.625 1 98.19 407 THR A CA 1
ATOM 3203 C C . THR A 1 407 ? -8.523 24.922 -9.453 1 98.19 407 THR A C 1
ATOM 3205 O O . THR A 1 407 ? -8.117 24.625 -10.578 1 98.19 407 THR A O 1
ATOM 3208 N N . ASN A 1 408 ? -8.312 26.094 -8.898 1 98.25 408 ASN A N 1
ATOM 3209 C CA . ASN A 1 408 ? -7.695 27.188 -9.633 1 98.25 408 ASN A CA 1
ATOM 3210 C C . ASN A 1 408 ? -6.203 26.953 -9.836 1 98.25 408 ASN A C 1
ATOM 3212 O O . ASN A 1 408 ? -5.633 27.391 -10.836 1 98.25 408 ASN A O 1
ATOM 3216 N N . ILE A 1 409 ? -5.566 26.25 -8.922 1 98.12 409 ILE A N 1
ATOM 3217 C CA . ILE A 1 409 ? -4.125 26.031 -9 1 98.12 409 ILE A CA 1
ATOM 3218 C C . ILE A 1 409 ? -3.822 24.828 -9.883 1 98.12 409 ILE A C 1
ATOM 3220 O O . ILE A 1 409 ? -2.906 24.875 -10.711 1 98.12 409 ILE A O 1
ATOM 3224 N N . TYR A 1 410 ? -4.656 23.734 -9.742 1 98.19 410 TYR A N 1
ATOM 3225 C CA . TYR A 1 410 ? -4.215 22.469 -10.312 1 98.19 410 TYR A CA 1
ATOM 3226 C C . TYR A 1 410 ? -5.133 22.031 -11.445 1 98.19 410 TYR A C 1
ATOM 3228 O O . TYR A 1 410 ? -4.762 21.188 -12.258 1 98.19 410 TYR A O 1
ATOM 3236 N N . GLY A 1 411 ? -6.371 22.5 -11.461 1 96.81 411 GLY A N 1
ATOM 3237 C CA . GLY A 1 411 ? -7.293 22.141 -12.523 1 96.81 411 GLY A CA 1
ATOM 3238 C C . GLY A 1 411 ? -8.688 21.812 -12.016 1 96.81 411 GLY A C 1
ATOM 3239 O O . GLY A 1 411 ? -8.875 21.547 -10.828 1 96.81 411 GLY A O 1
ATOM 3240 N N . SER A 1 412 ? -9.617 21.781 -12.898 1 95.81 412 SER A N 1
ATOM 3241 C CA . SER A 1 412 ? -11.039 21.688 -12.57 1 95.81 412 SER A CA 1
ATOM 3242 C C . SER A 1 412 ? -11.383 20.344 -11.953 1 95.81 412 SER A C 1
ATOM 3244 O O . SER A 1 412 ? -12.383 20.203 -11.242 1 95.81 412 SER A O 1
ATOM 3246 N N . GLN A 1 413 ? -10.57 19.328 -12.164 1 93.5 413 GLN A N 1
ATOM 3247 C CA . GLN A 1 413 ? -10.859 18.016 -11.625 1 93.5 413 GLN A CA 1
ATOM 3248 C C . GLN A 1 413 ? -10.609 17.969 -10.117 1 93.5 413 GLN A C 1
ATOM 3250 O O . GLN A 1 413 ? -11.07 17.047 -9.438 1 93.5 413 GLN A O 1
ATOM 3255 N N . TYR A 1 414 ? -9.867 18.891 -9.648 1 97.12 414 TYR A N 1
ATOM 3256 C CA . TYR A 1 414 ? -9.633 18.984 -8.211 1 97.12 414 TYR A CA 1
ATOM 3257 C C . TYR A 1 414 ? -10.641 19.922 -7.555 1 97.12 414 TYR A C 1
ATOM 3259 O O . TYR A 1 414 ? -10.391 21.125 -7.418 1 97.12 414 TYR A O 1
ATOM 3267 N N . ASN A 1 415 ? -11.773 19.391 -7.172 1 97.38 415 ASN A N 1
ATOM 3268 C CA . ASN A 1 415 ? -12.938 20.109 -6.668 1 97.38 415 ASN A CA 1
ATOM 3269 C C . ASN A 1 415 ? -13.477 19.484 -5.387 1 97.38 415 ASN A C 1
ATOM 3271 O O . ASN A 1 415 ? -12.805 18.656 -4.766 1 97.38 415 ASN A O 1
ATOM 3275 N N . SER A 1 416 ? -14.633 19.922 -4.996 1 97.31 416 SER A N 1
ATOM 3276 C CA . SER A 1 416 ? -15.195 19.484 -3.727 1 97.31 416 SER A CA 1
ATOM 3277 C C . SER A 1 416 ? -15.336 17.969 -3.68 1 97.31 416 SER A C 1
ATOM 3279 O O . SER A 1 416 ? -14.977 17.344 -2.682 1 97.31 416 SER A O 1
ATOM 3281 N N . ALA A 1 417 ? -15.805 17.406 -4.73 1 95.06 417 ALA A N 1
ATOM 3282 C CA . ALA A 1 417 ? -16.031 15.961 -4.777 1 95.06 417 ALA A CA 1
ATOM 3283 C C . ALA A 1 417 ? -14.703 15.203 -4.734 1 95.06 417 ALA A C 1
ATOM 3285 O O . ALA A 1 417 ? -14.578 14.195 -4.031 1 95.06 417 ALA A O 1
ATOM 3286 N N . SER A 1 418 ? -13.711 15.617 -5.52 1 95.56 418 SER A N 1
ATOM 3287 C CA . SER A 1 418 ? -12.422 14.93 -5.566 1 95.56 418 SER A CA 1
ATOM 3288 C C . SER A 1 418 ? -11.688 15.039 -4.234 1 95.56 418 SER A C 1
ATOM 3290 O O . SER A 1 418 ? -11.039 14.086 -3.795 1 95.56 418 SER A O 1
ATOM 3292 N N . VAL A 1 419 ? -11.797 16.188 -3.58 1 97.31 419 VAL A N 1
ATOM 3293 C CA . VAL A 1 419 ? -11.156 16.391 -2.287 1 97.31 419 VAL A CA 1
ATOM 3294 C C . VAL A 1 419 ? -11.797 15.469 -1.244 1 97.31 419 VAL A C 1
ATOM 3296 O O . VAL A 1 419 ? -11.102 14.836 -0.449 1 97.31 419 VAL A O 1
ATOM 3299 N N . ALA A 1 420 ? -13.07 15.43 -1.251 1 96.44 420 ALA A N 1
ATOM 3300 C CA . ALA A 1 420 ? -13.773 14.547 -0.323 1 96.44 420 ALA A CA 1
ATOM 3301 C C . ALA A 1 420 ? -13.367 13.094 -0.532 1 96.44 420 ALA A C 1
ATOM 3303 O O . ALA A 1 420 ? -13.156 12.352 0.434 1 96.44 420 ALA A O 1
ATOM 3304 N N . SER A 1 421 ? -13.281 12.711 -1.756 1 93.69 421 SER A N 1
ATOM 3305 C CA . SER A 1 421 ? -12.883 11.352 -2.094 1 93.69 421 SER A CA 1
ATOM 3306 C C . SER A 1 421 ? -11.453 11.07 -1.646 1 93.69 421 SER A C 1
ATOM 3308 O O . SER A 1 421 ? -11.156 9.977 -1.145 1 93.69 421 SER A O 1
ATOM 3310 N N . ALA A 1 422 ? -10.609 11.992 -1.842 1 95.38 422 ALA A N 1
ATOM 3311 C CA . ALA A 1 422 ? -9.203 11.844 -1.467 1 95.38 422 ALA A CA 1
ATOM 3312 C C . ALA A 1 422 ? -9.062 11.641 0.039 1 95.38 422 ALA A C 1
ATOM 3314 O O . ALA A 1 422 ? -8.305 10.773 0.487 1 95.38 422 ALA A O 1
ATOM 3315 N N . VAL A 1 423 ? -9.75 12.422 0.782 1 97.12 423 VAL A N 1
ATOM 3316 C CA . VAL A 1 423 ? -9.703 12.352 2.238 1 97.12 423 VAL A CA 1
ATOM 3317 C C . VAL A 1 423 ? -10.234 10.992 2.703 1 97.12 423 VAL A C 1
ATOM 3319 O O . VAL A 1 423 ? -9.633 10.352 3.568 1 97.12 423 VAL A O 1
ATOM 3322 N N . ALA A 1 424 ? -11.289 10.562 2.117 1 93.75 424 ALA A N 1
ATOM 3323 C CA . ALA A 1 424 ? -11.859 9.258 2.451 1 93.75 424 ALA A CA 1
ATOM 3324 C C . ALA A 1 424 ? -10.875 8.133 2.135 1 93.75 424 ALA A C 1
ATOM 3326 O O . ALA A 1 424 ? -10.75 7.176 2.898 1 93.75 424 ALA A O 1
ATOM 3327 N N . ASN A 1 425 ? -10.203 8.266 1.023 1 92.94 425 ASN A N 1
ATOM 3328 C CA . ASN A 1 425 ? -9.25 7.246 0.594 1 92.94 425 ASN A CA 1
ATOM 3329 C C . ASN A 1 425 ? -8.078 7.125 1.568 1 92.94 425 ASN A C 1
ATOM 3331 O O . ASN A 1 425 ? -7.648 6.016 1.89 1 92.94 425 ASN A O 1
ATOM 3335 N N . VAL A 1 426 ? -7.594 8.211 2.018 1 95.94 426 VAL A N 1
ATOM 3336 C CA . VAL A 1 426 ? -6.457 8.203 2.934 1 95.94 426 VAL A CA 1
ATOM 3337 C C . VAL A 1 426 ? -6.863 7.562 4.258 1 95.94 426 VAL A C 1
ATOM 3339 O O . VAL A 1 426 ? -6.125 6.746 4.809 1 95.94 426 VAL A O 1
ATOM 3342 N N . ASN A 1 427 ? -8.008 7.961 4.75 1 95.31 427 ASN A N 1
ATOM 3343 C CA . ASN A 1 427 ? -8.477 7.395 6.012 1 95.31 427 ASN A CA 1
ATOM 3344 C C . ASN A 1 427 ? -8.734 5.898 5.891 1 95.31 427 ASN A C 1
ATOM 3346 O O . ASN A 1 427 ? -8.492 5.141 6.832 1 95.31 427 ASN A O 1
ATOM 3350 N N . ALA A 1 428 ? -9.203 5.52 4.738 1 91.69 428 ALA A N 1
ATOM 3351 C CA . ALA A 1 428 ? -9.422 4.094 4.512 1 91.69 428 ALA A CA 1
ATOM 3352 C C . ALA A 1 428 ? -8.094 3.344 4.41 1 91.69 428 ALA A C 1
ATOM 3354 O O . ALA A 1 428 ? -7.973 2.215 4.891 1 91.69 428 ALA A O 1
ATOM 3355 N N . TYR A 1 429 ? -7.133 3.908 3.729 1 94.5 429 TYR A N 1
ATOM 3356 C CA . TYR A 1 429 ? -5.852 3.273 3.455 1 94.5 429 TYR A CA 1
ATOM 3357 C C . TYR A 1 429 ? -5.055 3.072 4.738 1 94.5 429 TYR A C 1
ATOM 3359 O O . TYR A 1 429 ? -4.402 2.041 4.918 1 94.5 429 TYR A O 1
ATOM 3367 N N . TYR A 1 430 ? -5.156 4.023 5.723 1 95.94 430 TYR A N 1
ATOM 3368 C CA . TYR A 1 430 ? -4.309 3.984 6.91 1 95.94 430 TYR A CA 1
ATOM 3369 C C . TYR A 1 430 ? -5.125 3.654 8.156 1 95.94 430 TYR A C 1
ATOM 3371 O O . TYR A 1 430 ? -4.566 3.367 9.211 1 95.94 430 TYR A O 1
ATOM 3379 N N . GLY A 1 431 ? -6.41 3.783 8.086 1 93.12 431 GLY A N 1
ATOM 3380 C CA . GLY A 1 431 ? -7.281 3.48 9.211 1 93.12 431 GLY A CA 1
ATOM 3381 C C . GLY A 1 431 ? -7.719 4.715 9.969 1 93.12 431 GLY A C 1
ATOM 3382 O O . GLY A 1 431 ? -8.57 4.633 10.859 1 93.12 431 GLY A O 1
ATOM 3383 N N . GLY A 1 432 ? -7.176 5.926 9.586 1 94.75 432 GLY A N 1
ATOM 3384 C CA . GLY A 1 432 ? -7.477 7.113 10.367 1 94.75 432 GLY A CA 1
ATOM 3385 C C . GLY A 1 432 ? -7.117 6.973 11.836 1 94.75 432 GLY A C 1
ATOM 3386 O O . GLY A 1 432 ? -6.418 6.035 12.219 1 94.75 432 GLY A O 1
ATOM 3387 N N . ARG A 1 433 ? -7.582 7.922 12.586 1 94.94 433 ARG A N 1
ATOM 3388 C CA . ARG A 1 433 ? -7.281 7.969 14.016 1 94.94 433 ARG A CA 1
ATOM 3389 C C . ARG A 1 433 ? -7.961 6.824 14.758 1 94.94 433 ARG A C 1
ATOM 3391 O O . ARG A 1 433 ? -7.379 6.238 15.672 1 94.94 433 ARG A O 1
ATOM 3398 N N . ASP 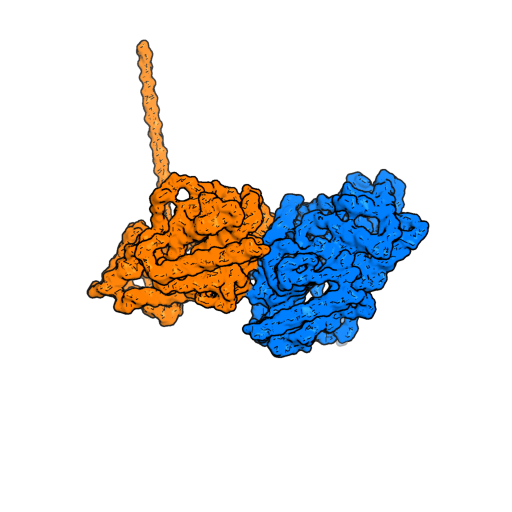A 1 434 ? -9.102 6.473 14.359 1 91.94 434 ASP A N 1
ATOM 3399 C CA . ASP A 1 434 ? -9.953 5.613 15.172 1 91.94 434 ASP A CA 1
ATOM 3400 C C . ASP A 1 434 ? -9.781 4.145 14.789 1 91.94 434 ASP A C 1
ATOM 3402 O O . ASP A 1 434 ? -10.016 3.252 15.609 1 91.94 434 ASP A O 1
ATOM 3406 N N . ASN A 1 435 ? -9.312 3.92 13.57 1 90.94 435 ASN A N 1
ATOM 3407 C CA . ASN A 1 435 ? -9.266 2.539 13.109 1 90.94 435 ASN A CA 1
ATOM 3408 C C . ASN A 1 435 ? -7.836 2.109 12.781 1 90.94 435 ASN A C 1
ATOM 3410 O O . ASN A 1 435 ? -7.625 1.064 12.164 1 90.94 435 ASN A O 1
ATOM 3414 N N . MET A 1 436 ? -6.891 2.869 13.188 1 91.69 436 MET A N 1
ATOM 3415 C CA . MET A 1 436 ? -5.492 2.488 12.984 1 91.69 436 MET A CA 1
ATOM 3416 C C . MET A 1 436 ? -5.164 1.214 13.758 1 91.69 436 MET A C 1
ATOM 3418 O O . MET A 1 436 ? -5.285 1.173 14.984 1 91.69 436 MET A O 1
ATOM 3422 N N . GLN A 1 437 ? -4.863 0.137 13.055 1 88.94 437 GLN A N 1
ATOM 3423 C CA . GLN A 1 437 ? -4.496 -1.134 13.672 1 88.94 437 GLN A CA 1
ATOM 3424 C C . GLN A 1 437 ? -3.023 -1.455 13.43 1 88.94 437 GLN A C 1
ATOM 3426 O O . GLN A 1 437 ? -2.604 -1.648 12.289 1 88.94 437 GLN A O 1
ATOM 3431 N N . SER A 1 438 ? -2.26 -1.437 14.438 1 92.56 438 SER A N 1
ATOM 3432 C CA . SER A 1 438 ? -0.828 -1.716 14.453 1 92.56 438 SER A CA 1
ATOM 3433 C C . SER A 1 438 ? -0.318 -1.895 15.883 1 92.56 438 SER A C 1
ATOM 3435 O O . SER A 1 438 ? -1.098 -2.172 16.797 1 92.56 438 SER A O 1
ATOM 3437 N N . SER A 1 439 ? 0.99 -1.893 16.031 1 92.88 439 SER A N 1
ATOM 3438 C CA . SER A 1 439 ? 1.617 -2.014 17.344 1 92.88 439 SER A CA 1
ATOM 3439 C C . SER A 1 439 ? 2.902 -1.197 17.422 1 92.88 439 SER A C 1
ATOM 3441 O O . SER A 1 439 ? 3.502 -0.875 16.391 1 92.88 439 SER A O 1
ATOM 3443 N N . TYR A 1 440 ? 3.262 -0.803 18.641 1 97.25 440 TYR A N 1
ATOM 3444 C CA . TYR A 1 440 ? 4.543 -0.192 18.984 1 97.25 440 TYR A CA 1
ATOM 3445 C C . TYR A 1 440 ? 4.688 1.174 18.328 1 97.25 440 TYR A C 1
ATOM 3447 O O . TYR A 1 440 ? 5.676 1.434 17.641 1 97.25 440 TYR A O 1
ATOM 3455 N N . ILE A 1 441 ? 3.666 1.993 18.562 1 98.56 441 ILE A N 1
ATOM 3456 C CA . ILE A 1 441 ? 3.645 3.363 18.062 1 98.56 441 ILE A CA 1
ATOM 3457 C C . ILE A 1 441 ? 3.412 4.332 19.219 1 98.56 441 ILE A C 1
ATOM 3459 O O . ILE A 1 441 ? 2.484 4.148 20.016 1 98.56 441 ILE A O 1
ATOM 3463 N N . VAL A 1 442 ? 4.312 5.309 19.391 1 98.81 442 VAL A N 1
ATOM 3464 C CA . VAL A 1 442 ? 4.113 6.398 20.344 1 98.81 442 VAL A CA 1
ATOM 3465 C C . VAL A 1 442 ? 3.699 7.664 19.609 1 98.81 442 VAL A C 1
ATOM 3467 O O . VAL A 1 442 ? 4.344 8.062 18.625 1 98.81 442 VAL A O 1
ATOM 3470 N N . LEU A 1 443 ? 2.609 8.336 20.062 1 98.69 443 LEU A N 1
ATOM 3471 C CA . LEU A 1 443 ? 2.053 9.492 19.375 1 98.69 443 LEU A CA 1
ATOM 3472 C C . LEU A 1 443 ? 1.931 10.68 20.328 1 98.69 443 LEU A C 1
ATOM 3474 O O . LEU A 1 443 ? 0.87 10.906 20.906 1 98.69 443 LEU A O 1
ATOM 3478 N N . PRO A 1 444 ? 2.988 11.492 20.422 1 98.62 444 PRO A N 1
ATOM 3479 C CA . PRO A 1 444 ? 2.922 12.703 21.234 1 98.62 444 PRO A CA 1
ATOM 3480 C C . PRO A 1 444 ? 2.098 13.812 20.578 1 98.62 444 PRO A C 1
ATOM 3482 O O . PRO A 1 444 ? 2.195 14.031 19.375 1 98.62 444 PRO A O 1
ATOM 3485 N N . ASN A 1 445 ? 1.269 14.539 21.391 1 98.31 445 ASN A N 1
ATOM 3486 C CA . ASN A 1 445 ? 0.447 15.664 20.938 1 98.31 445 ASN A CA 1
ATOM 3487 C C . ASN A 1 445 ? 0.322 16.719 22.031 1 98.31 445 ASN A C 1
ATOM 3489 O O . ASN A 1 445 ? -0.139 16.438 23.141 1 98.31 445 ASN A O 1
ATOM 3493 N N . GLY A 1 446 ? 0.728 17.984 21.719 1 97.94 446 GLY A N 1
ATOM 3494 C CA . GLY A 1 446 ? 0.466 19.078 22.641 1 97.94 446 GLY A CA 1
ATOM 3495 C C . GLY A 1 446 ? -0.942 19.625 22.531 1 97.94 446 GLY A C 1
ATOM 3496 O O . GLY A 1 446 ? -1.48 19.75 21.422 1 97.94 446 GLY A O 1
ATOM 3497 N N . ASN A 1 447 ? -1.517 20 23.609 1 97.12 447 ASN A N 1
ATOM 3498 C CA . ASN A 1 447 ? -2.924 20.391 23.547 1 97.12 447 ASN A CA 1
ATOM 3499 C C . ASN A 1 447 ? -3.092 21.859 23.188 1 97.12 447 ASN A C 1
ATOM 3501 O O . ASN A 1 447 ? -4.207 22.312 22.922 1 97.12 447 ASN A O 1
ATOM 3505 N N . ILE A 1 448 ? -1.992 22.641 23.141 1 96.94 448 ILE A N 1
ATOM 3506 C CA . ILE A 1 448 ? -2.008 24 22.578 1 96.94 448 ILE A CA 1
ATOM 3507 C C . ILE A 1 448 ? -1.927 23.922 21.062 1 96.94 448 ILE A C 1
ATOM 3509 O O . ILE A 1 448 ? -2.389 24.828 20.359 1 96.94 448 ILE A O 1
ATOM 3513 N N . ASP A 1 449 ? -1.381 22.875 20.562 1 97.31 449 ASP A N 1
ATOM 3514 C CA . ASP A 1 449 ? -1.197 22.594 19.141 1 97.31 449 ASP A CA 1
ATOM 3515 C C . ASP A 1 449 ? -2.539 22.375 18.438 1 97.31 449 ASP A C 1
ATOM 3517 O O . ASP A 1 449 ? -3.248 21.422 18.734 1 97.31 449 ASP A O 1
ATOM 3521 N N . PRO A 1 450 ? -2.873 23.234 17.5 1 98.12 450 PRO A N 1
ATOM 3522 C CA . PRO A 1 450 ? -4.152 23.016 16.812 1 98.12 450 PRO A CA 1
ATOM 3523 C C . PRO A 1 450 ? -4.227 21.656 16.125 1 98.12 450 PRO A C 1
ATOM 3525 O O . PRO A 1 450 ? -5.305 21.047 16.062 1 98.12 450 PRO A O 1
ATOM 3528 N N . TRP A 1 451 ? -3.125 21.109 15.734 1 98.06 451 TRP A N 1
ATOM 3529 C CA . TRP A 1 451 ? -3.092 19.891 14.93 1 98.06 451 TRP A CA 1
ATOM 3530 C C . TRP A 1 451 ? -3.385 18.656 15.797 1 98.06 451 TRP A C 1
ATOM 3532 O O . TRP A 1 451 ? -3.701 17.594 15.273 1 98.06 451 TRP A O 1
ATOM 3542 N N . HIS A 1 452 ? -3.303 18.766 17.141 1 98.25 452 HIS A N 1
ATOM 3543 C CA . HIS A 1 452 ? -3.566 17.625 18 1 98.25 452 HIS A CA 1
ATOM 3544 C C . HIS A 1 452 ? -4.996 17.125 17.828 1 98.25 452 HIS A C 1
ATOM 3546 O O . HIS A 1 452 ? -5.285 15.953 18.094 1 98.25 452 HIS A O 1
ATOM 3552 N N . ALA A 1 453 ? -5.863 18.062 17.344 1 98.25 453 ALA A N 1
ATOM 3553 C CA . ALA A 1 453 ? -7.266 17.703 17.141 1 98.25 453 ALA A CA 1
ATOM 3554 C C . ALA A 1 453 ? -7.402 16.562 16.125 1 98.25 453 ALA A C 1
ATOM 3556 O O . ALA A 1 453 ? -8.398 15.836 16.141 1 98.25 453 ALA A O 1
ATOM 3557 N N . LEU A 1 454 ? -6.402 16.422 15.289 1 98.25 454 LEU A N 1
ATOM 3558 C CA . LEU A 1 454 ? -6.434 15.375 14.266 1 98.25 454 LEU A CA 1
ATOM 3559 C C . LEU A 1 454 ? -5.48 14.234 14.625 1 98.25 454 LEU A C 1
ATOM 3561 O O . LEU A 1 454 ? -5.316 13.297 13.844 1 98.25 454 LEU A O 1
ATOM 3565 N N . GLY A 1 455 ? -4.828 14.305 15.773 1 98.12 455 GLY A N 1
ATOM 3566 C CA . GLY A 1 455 ? -3.982 13.234 16.266 1 98.12 455 GLY A CA 1
ATOM 3567 C C . GLY A 1 455 ? -4.762 12.133 16.969 1 98.12 455 GLY A C 1
ATOM 3568 O O . GLY A 1 455 ? -5.98 12.227 17.125 1 98.12 455 GLY A O 1
ATOM 3569 N N . LYS A 1 456 ? -4.156 11.086 17.266 1 97.31 456 LYS A N 1
ATOM 3570 C CA . LYS A 1 456 ? -4.723 10.039 18.109 1 97.31 456 LYS A CA 1
ATOM 3571 C C . LYS A 1 456 ? -4.461 10.32 19.578 1 97.31 456 LYS A C 1
ATOM 3573 O O . LYS A 1 456 ? -3.328 10.195 20.047 1 97.31 456 LYS A O 1
ATOM 3578 N N . LEU A 1 457 ? -5.508 10.625 20.344 1 97.56 457 LEU A N 1
ATOM 3579 C CA . LEU A 1 457 ? -5.352 11.148 21.688 1 97.56 457 LEU A CA 1
ATOM 3580 C C . LEU A 1 457 ? -5.727 10.086 22.734 1 97.56 457 LEU A C 1
ATOM 3582 O O . LEU A 1 457 ? -5.438 10.25 23.922 1 97.56 457 LEU A O 1
ATOM 3586 N N . ASN A 1 458 ? -6.348 9.047 22.266 1 95.69 458 ASN A N 1
ATOM 3587 C CA . ASN A 1 458 ? -6.688 7.879 23.078 1 95.69 458 ASN A CA 1
ATOM 3588 C C . ASN A 1 458 ? -6.578 6.59 22.266 1 95.69 458 ASN A C 1
ATOM 3590 O O . ASN A 1 458 ? -6.637 6.621 21.031 1 95.69 458 ASN A O 1
ATOM 3594 N N . SER A 1 459 ? -6.297 5.531 22.953 1 94.62 459 SER A N 1
ATOM 3595 C CA . SER A 1 459 ? -6.164 4.262 22.25 1 94.62 459 SER A CA 1
ATOM 3596 C C . SER A 1 459 ? -6.625 3.096 23.109 1 94.62 459 SER A C 1
ATOM 3598 O O . SER A 1 459 ? -6.395 3.084 24.328 1 94.62 459 SER A O 1
ATOM 3600 N N . THR A 1 460 ? -7.285 2.09 22.469 1 90.94 460 THR A N 1
ATOM 3601 C CA . THR A 1 460 ? -7.648 0.85 23.141 1 90.94 460 THR A CA 1
ATOM 3602 C C . THR A 1 460 ? -6.582 -0.221 22.922 1 90.94 460 THR A C 1
ATOM 3604 O O . THR A 1 460 ? -6.613 -1.276 23.562 1 90.94 460 THR A O 1
ATOM 3607 N N . ILE A 1 461 ? -5.711 0.018 22.031 1 90.94 461 ILE A N 1
ATOM 3608 C CA . ILE A 1 461 ? -4.59 -0.878 21.781 1 90.94 461 ILE A CA 1
ATOM 3609 C C . ILE A 1 461 ? -3.43 -0.526 22.703 1 90.94 461 ILE A C 1
ATOM 3611 O O . ILE A 1 461 ? -2.924 0.598 22.688 1 90.94 461 ILE A O 1
ATOM 3615 N N . SER A 1 462 ? -2.887 -1.42 23.469 1 93.38 462 SER A N 1
ATOM 3616 C CA . SER A 1 462 ? -1.946 -1.154 24.547 1 93.38 462 SER A CA 1
ATOM 3617 C C . SER A 1 462 ? -0.585 -0.728 24.016 1 93.38 462 SER A C 1
ATOM 3619 O O . SER A 1 462 ? 0.182 -0.058 24.703 1 93.38 462 SER A O 1
ATOM 3621 N N . THR A 1 463 ? -0.309 -1.084 22.734 1 95.81 463 THR A N 1
ATOM 3622 C CA . THR A 1 463 ? 1.017 -0.787 22.203 1 95.81 463 THR A CA 1
ATOM 3623 C C . THR A 1 463 ? 0.964 0.411 21.266 1 95.81 463 THR A C 1
ATOM 3625 O O . THR A 1 463 ? 1.944 0.712 20.578 1 95.81 463 THR A O 1
ATOM 3628 N N . ILE A 1 464 ? -0.164 0.975 21.109 1 97.38 464 ILE A N 1
ATOM 3629 C CA . ILE A 1 464 ? -0.283 2.314 20.547 1 97.38 464 ILE A CA 1
ATOM 3630 C C . ILE A 1 464 ? -0.499 3.328 21.656 1 97.38 464 ILE A C 1
ATOM 3632 O O . ILE A 1 464 ? -1.563 3.357 22.281 1 97.38 464 ILE A O 1
ATOM 3636 N N . ILE A 1 465 ? 0.503 4.188 21.875 1 98 465 ILE A N 1
ATOM 3637 C CA . ILE A 1 465 ? 0.539 4.98 23.094 1 98 465 ILE A CA 1
ATOM 3638 C C . ILE A 1 465 ? 0.43 6.465 22.75 1 98 465 ILE A C 1
ATOM 3640 O O . ILE A 1 465 ? 1.438 7.117 22.469 1 98 465 ILE A O 1
ATOM 3644 N N . PRO A 1 466 ? -0.756 7.035 22.891 1 97.94 466 PRO A N 1
ATOM 3645 C CA . PRO A 1 466 ? -0.845 8.5 22.828 1 97.94 466 PRO A CA 1
ATOM 3646 C C . PRO A 1 466 ? -0.209 9.18 24.031 1 97.94 466 PRO A C 1
ATOM 3648 O O . PRO A 1 466 ? -0.385 8.727 25.172 1 97.94 466 PRO A O 1
ATOM 3651 N N . VAL A 1 467 ? 0.586 10.219 23.812 1 98.31 467 VAL A N 1
ATOM 3652 C CA . VAL A 1 467 ? 1.172 11.039 24.859 1 98.31 467 VAL A CA 1
ATOM 3653 C C . VAL A 1 467 ? 0.682 12.477 24.734 1 98.31 467 VAL A C 1
ATOM 3655 O O . VAL A 1 467 ? 1.31 13.289 24.047 1 98.31 467 VAL A O 1
ATOM 3658 N N . VAL A 1 468 ? -0.385 12.812 25.422 1 98.06 468 VAL A N 1
ATOM 3659 C CA . VAL A 1 468 ? -0.918 14.172 25.391 1 98.06 468 VAL A CA 1
ATOM 3660 C C . VAL A 1 468 ? -0.14 15.062 26.344 1 98.06 468 VAL A C 1
ATOM 3662 O O . VAL A 1 468 ? -0.052 14.766 27.547 1 98.06 468 VAL A O 1
ATOM 3665 N N . ILE A 1 469 ? 0.358 16.125 25.891 1 98.25 469 ILE A N 1
ATOM 3666 C CA . ILE A 1 469 ? 1.228 17 26.672 1 98.25 469 ILE A CA 1
ATOM 3667 C C . ILE A 1 469 ? 0.5 18.297 26.984 1 98.25 469 ILE A C 1
ATOM 3669 O O . ILE A 1 469 ? 0.256 19.109 26.078 1 98.25 469 ILE A O 1
ATOM 3673 N N . ASP A 1 470 ? 0.292 18.5 28.188 1 97.06 470 ASP A N 1
ATOM 3674 C CA . ASP A 1 470 ? -0.441 19.703 28.609 1 97.06 470 ASP A CA 1
ATOM 3675 C C . ASP A 1 470 ? 0.423 20.953 28.469 1 97.06 470 ASP A C 1
ATOM 3677 O O . ASP A 1 470 ? 1.544 21 28.969 1 97.06 470 ASP A O 1
ATOM 3681 N N . GLY A 1 471 ? -0.084 21.938 27.734 1 95.75 471 GLY A N 1
ATOM 3682 C CA . GLY A 1 471 ? 0.541 23.25 27.688 1 95.75 471 GLY A CA 1
ATOM 3683 C C . GLY A 1 471 ? 1.613 23.359 26.625 1 95.75 471 GLY A C 1
ATOM 3684 O O . GLY A 1 471 ? 2.412 24.297 26.641 1 95.75 471 GLY A O 1
ATOM 3685 N N . THR A 1 472 ? 1.636 22.406 25.781 1 96.31 472 THR A N 1
ATOM 3686 C CA . THR A 1 472 ? 2.689 22.484 24.781 1 96.31 472 THR A CA 1
ATOM 3687 C C . THR A 1 472 ? 2.092 22.594 23.375 1 96.31 472 THR A C 1
ATOM 3689 O O . THR A 1 472 ? 0.934 22.234 23.156 1 96.31 472 THR A O 1
ATOM 3692 N N . ALA A 1 473 ? 2.961 23.125 22.516 1 95.94 473 ALA A N 1
ATOM 3693 C CA . ALA A 1 473 ? 2.539 23.391 21.141 1 95.94 473 ALA A CA 1
ATOM 3694 C C . ALA A 1 473 ? 3.084 22.328 20.188 1 95.94 473 ALA A C 1
ATOM 3696 O O . ALA A 1 473 ? 3.355 21.188 20.594 1 95.94 473 ALA A O 1
ATOM 3697 N N . HIS A 1 474 ? 3.086 22.688 18.859 1 95.69 474 HIS A N 1
ATOM 3698 C CA . HIS A 1 474 ? 3.311 21.766 17.75 1 95.69 474 HIS A CA 1
ATOM 3699 C C . HIS A 1 474 ? 4.734 21.219 17.766 1 95.69 474 HIS A C 1
ATOM 3701 O O . HIS A 1 474 ? 5.695 21.984 17.641 1 95.69 474 HIS A O 1
ATOM 3707 N N . CYS A 1 475 ? 4.938 19.875 17.953 1 95.25 475 CYS A N 1
ATOM 3708 C CA . CYS A 1 475 ? 6.195 19.141 17.875 1 95.25 475 CYS A CA 1
ATOM 3709 C C . CYS A 1 475 ? 7.148 19.562 18.984 1 95.25 475 CYS A C 1
ATOM 3711 O O . CYS A 1 475 ? 8.367 19.406 18.859 1 95.25 475 CYS A O 1
ATOM 3713 N N . ALA A 1 476 ? 6.668 20.094 20.078 1 95.12 476 ALA A N 1
ATOM 3714 C CA . ALA A 1 476 ? 7.508 20.609 21.156 1 95.12 476 ALA A CA 1
ATOM 3715 C C . ALA A 1 476 ? 8.438 19.531 21.688 1 95.12 476 ALA A C 1
ATOM 3717 O O . ALA A 1 476 ? 9.57 19.812 22.078 1 95.12 476 ALA A O 1
ATOM 3718 N N . ASP A 1 477 ? 7.992 18.359 21.688 1 96.31 477 ASP A N 1
ATOM 3719 C CA . ASP A 1 477 ? 8.711 17.25 22.297 1 96.31 477 ASP A CA 1
ATOM 3720 C C . ASP A 1 477 ? 9.953 16.891 21.484 1 96.31 477 ASP A C 1
ATOM 3722 O O . ASP A 1 477 ? 10.836 16.172 21.984 1 96.31 477 ASP A O 1
ATOM 3726 N N . MET A 1 478 ? 10.07 17.359 20.281 1 95 478 MET A N 1
ATOM 3727 C CA . MET A 1 478 ? 11.133 16.906 19.391 1 95 478 MET A CA 1
ATOM 3728 C C . MET A 1 478 ? 12.43 17.672 19.672 1 95 478 MET A C 1
ATOM 3730 O O . MET A 1 478 ? 13.508 17.219 19.297 1 95 478 MET A O 1
ATOM 3734 N N . TYR A 1 479 ? 12.312 18.812 20.266 1 91.75 479 TYR A N 1
ATOM 3735 C CA . TYR A 1 479 ? 13.477 19.672 20.484 1 91.75 479 TYR A CA 1
ATOM 3736 C C . TYR A 1 479 ? 14.211 19.281 21.766 1 91.75 479 TYR A C 1
ATOM 3738 O O . TYR A 1 479 ? 13.734 18.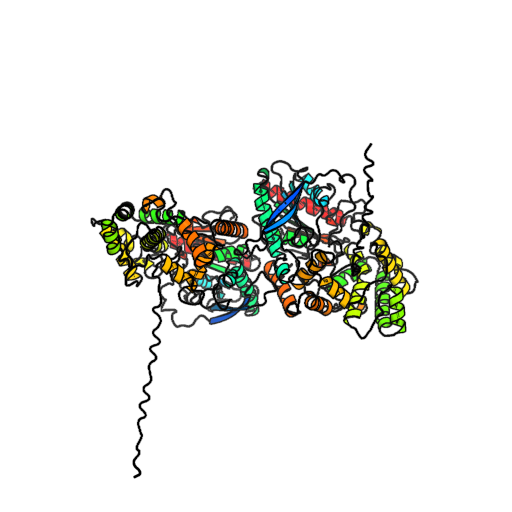422 22.516 1 91.75 479 TYR A O 1
ATOM 3746 N N . GLY A 1 480 ? 15.367 19.875 21.938 1 87.75 480 GLY A N 1
ATOM 3747 C CA . GLY A 1 480 ? 16.156 19.562 23.125 1 87.75 480 GLY A CA 1
ATOM 3748 C C . GLY A 1 480 ? 15.555 20.125 24.406 1 87.75 480 GLY A C 1
ATOM 3749 O O . GLY A 1 480 ? 14.773 21.078 24.359 1 87.75 480 GLY A O 1
ATOM 3750 N N . SER A 1 481 ? 15.945 19.484 25.438 1 87.75 481 SER A N 1
ATOM 3751 C CA . SER A 1 481 ? 15.508 19.953 26.734 1 87.75 481 SER A CA 1
ATOM 3752 C C . SER A 1 481 ? 15.969 21.391 26.984 1 87.75 481 SER A C 1
ATOM 3754 O O . SER A 1 481 ? 17.016 21.797 26.5 1 87.75 481 SER A O 1
ATOM 3756 N N . SER A 1 482 ? 15.172 22.062 27.672 1 85.38 482 SER A N 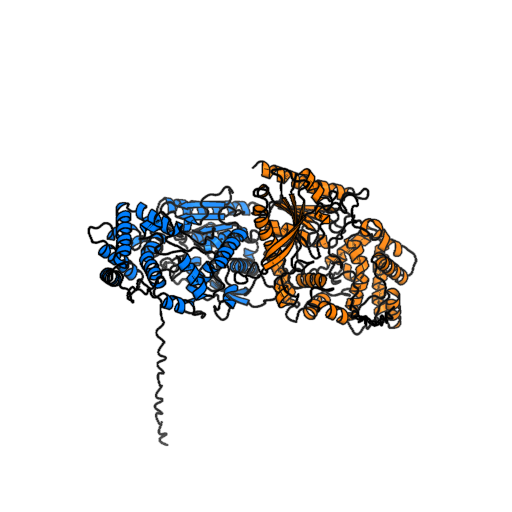1
ATOM 3757 C CA . SER A 1 482 ? 15.438 23.453 28.047 1 85.38 482 SER A CA 1
ATOM 3758 C C . SER A 1 482 ? 15.008 23.734 29.469 1 85.38 482 SER A C 1
ATOM 3760 O O . SER A 1 482 ? 14.117 23.078 30.016 1 85.38 482 SER A O 1
ATOM 3762 N N . LEU A 1 483 ? 15.68 24.719 30.047 1 85.94 483 LEU A N 1
ATOM 3763 C CA . LEU A 1 483 ? 15.312 25.156 31.391 1 85.94 483 LEU A CA 1
ATOM 3764 C C . LEU A 1 483 ? 13.898 25.734 31.406 1 85.94 483 LEU A C 1
ATOM 3766 O O . LEU A 1 483 ? 13.258 25.797 32.469 1 85.94 483 LEU A O 1
ATOM 3770 N N . ASN A 1 484 ? 13.391 26.047 30.344 1 84.25 484 ASN A N 1
ATOM 3771 C CA . ASN A 1 484 ? 12.07 26.656 30.234 1 84.25 484 ASN A CA 1
ATOM 3772 C C . ASN A 1 484 ? 10.992 25.594 30 1 84.25 484 ASN A C 1
ATOM 3774 O O . ASN A 1 484 ? 9.805 25.922 29.922 1 84.25 484 ASN A O 1
ATOM 3778 N N . ASP A 1 485 ? 11.375 24.375 29.953 1 90.94 485 ASP A N 1
ATOM 3779 C CA . ASP A 1 485 ? 10.406 23.312 29.703 1 90.94 485 ASP A CA 1
ATOM 3780 C C . ASP A 1 485 ? 9.383 23.219 30.844 1 90.94 485 ASP A C 1
ATOM 3782 O O . ASP A 1 485 ? 9.742 23.375 32 1 90.94 485 ASP A O 1
ATOM 3786 N N . SER A 1 486 ? 8.156 23.062 30.484 1 92.38 486 SER A N 1
ATOM 3787 C CA . SER A 1 486 ? 7.16 22.719 31.5 1 92.38 486 SER A CA 1
ATOM 3788 C C . SER A 1 486 ? 7.387 21.312 32.062 1 92.38 486 SER A C 1
ATOM 3790 O O . SER A 1 486 ? 7.988 20.469 31.391 1 92.38 486 SER A O 1
ATOM 3792 N N . PRO A 1 487 ? 6.898 21.094 33.281 1 95 487 PRO A N 1
ATOM 3793 C CA . PRO A 1 487 ? 6.996 19.734 33.812 1 95 487 PRO A CA 1
ATOM 3794 C C . PRO A 1 487 ? 6.32 18.688 32.938 1 95 487 PRO A C 1
ATOM 3796 O O . PRO A 1 487 ? 6.812 17.562 32.812 1 95 487 PRO A O 1
ATOM 3799 N N . SER A 1 488 ? 5.219 19.078 32.312 1 97.06 488 SER A N 1
ATOM 3800 C CA . SER A 1 488 ? 4.508 18.141 31.438 1 97.06 488 SER A CA 1
ATOM 3801 C C . SER A 1 488 ? 5.352 17.766 30.234 1 97.06 488 SER A C 1
ATOM 3803 O O . SER A 1 488 ? 5.328 16.609 29.797 1 97.06 488 SER A O 1
ATOM 3805 N N . LEU A 1 489 ? 6.035 18.688 29.672 1 97.12 489 LEU A N 1
ATOM 3806 C CA . LEU A 1 489 ? 6.902 18.406 28.531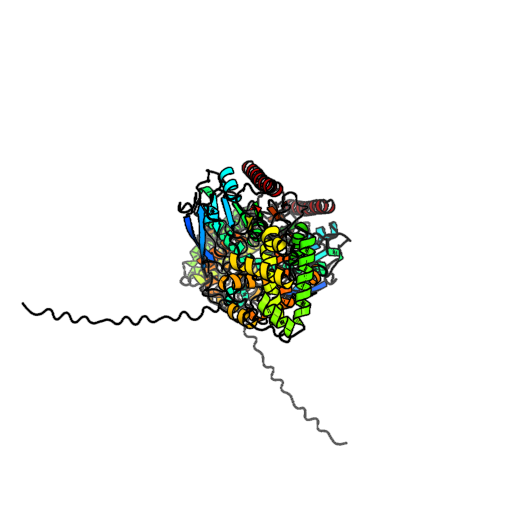 1 97.12 489 LEU A CA 1
ATOM 3807 C C . LEU A 1 489 ? 8.047 17.484 28.938 1 97.12 489 LEU A C 1
ATOM 3809 O O . LEU A 1 489 ? 8.375 16.547 28.219 1 97.12 489 LEU A O 1
ATOM 3813 N N . THR A 1 490 ? 8.672 17.766 30.062 1 96.44 490 THR A N 1
ATOM 3814 C CA . THR A 1 490 ? 9.742 16.938 30.578 1 96.44 490 THR A CA 1
ATOM 3815 C C . THR A 1 490 ? 9.258 15.5 30.797 1 96.44 490 THR A C 1
ATOM 3817 O O . THR A 1 490 ? 9.922 14.547 30.391 1 96.44 490 THR A O 1
ATOM 3820 N N . ALA A 1 491 ? 8.109 15.398 31.391 1 97.5 491 ALA A N 1
ATOM 3821 C CA . ALA A 1 491 ? 7.535 14.086 31.672 1 97.5 491 ALA A CA 1
ATOM 3822 C C . ALA A 1 491 ? 7.23 13.336 30.375 1 97.5 491 ALA A C 1
ATOM 3824 O O . ALA A 1 491 ? 7.406 12.117 30.297 1 97.5 491 ALA A O 1
ATOM 3825 N N . ALA A 1 492 ? 6.711 14.062 29.438 1 97.88 492 ALA A N 1
ATOM 3826 C CA . ALA A 1 492 ? 6.379 13.453 28.156 1 97.88 492 ALA A CA 1
ATOM 3827 C C . ALA A 1 492 ? 7.625 12.898 27.469 1 97.88 492 ALA A C 1
ATOM 3829 O O . ALA A 1 492 ? 7.605 11.781 26.938 1 97.88 492 ALA A O 1
ATOM 3830 N N . ARG A 1 493 ? 8.672 13.648 27.422 1 97.31 493 ARG A N 1
ATOM 3831 C CA . ARG A 1 493 ? 9.93 13.195 26.828 1 97.31 493 ARG A CA 1
ATOM 3832 C C . ARG A 1 493 ? 10.445 11.938 27.516 1 97.31 493 ARG A C 1
ATOM 3834 O O . ARG A 1 493 ? 10.906 11.008 26.859 1 97.31 493 ARG A O 1
ATOM 3841 N N . GLN A 1 494 ? 10.359 11.938 28.797 1 96.81 494 GLN A N 1
ATOM 3842 C CA . GLN A 1 494 ? 10.789 10.773 29.562 1 96.81 494 GLN A CA 1
ATOM 3843 C C . GLN A 1 494 ? 9.93 9.555 29.234 1 96.81 494 GLN A C 1
ATOM 3845 O O . GLN A 1 494 ? 10.445 8.445 29.094 1 96.81 494 GLN A O 1
ATOM 3850 N N . LYS A 1 495 ? 8.664 9.805 29.109 1 97.81 495 LYS A N 1
ATOM 3851 C CA . LYS A 1 495 ? 7.754 8.711 28.781 1 97.81 495 LYS A CA 1
ATOM 3852 C C . LYS A 1 495 ? 8.07 8.133 27.406 1 97.81 495 LYS A C 1
ATOM 3854 O O . LYS A 1 495 ? 8.086 6.91 27.234 1 97.81 495 LYS A O 1
ATOM 3859 N N . ILE A 1 496 ? 8.289 8.945 26.469 1 98.19 496 ILE A N 1
ATOM 3860 C CA . ILE A 1 496 ? 8.602 8.516 25.109 1 98.19 496 ILE A CA 1
ATOM 3861 C C . ILE A 1 496 ? 9.898 7.707 25.109 1 98.19 496 ILE A C 1
ATOM 3863 O O . ILE A 1 496 ? 9.938 6.594 24.578 1 98.19 496 ILE A O 1
ATOM 3867 N N . SER A 1 497 ? 10.914 8.273 25.719 1 97.81 497 SER A N 1
ATOM 3868 C CA . SER A 1 497 ? 12.219 7.629 25.75 1 97.81 497 SER A CA 1
ATOM 3869 C C . SER A 1 497 ? 12.164 6.297 26.5 1 97.81 497 SER A C 1
ATOM 3871 O O . SER A 1 497 ? 12.727 5.301 26.031 1 97.81 497 SER A O 1
ATOM 3873 N N . ALA A 1 498 ? 11.492 6.273 27.594 1 97.88 498 ALA A N 1
ATOM 3874 C CA . ALA A 1 498 ? 11.391 5.059 28.406 1 97.88 498 ALA A CA 1
ATOM 3875 C C . ALA A 1 498 ? 10.656 3.957 27.641 1 97.88 498 ALA A C 1
ATOM 3877 O O . ALA A 1 498 ? 11.016 2.781 27.734 1 97.88 498 ALA A O 1
ATOM 3878 N N . GLN A 1 499 ? 9.625 4.348 26.938 1 97.88 499 GLN A N 1
ATOM 3879 C CA . GLN A 1 499 ? 8.836 3.367 26.203 1 97.88 499 GLN A CA 1
ATOM 3880 C C . GLN A 1 499 ? 9.648 2.734 25.078 1 97.88 499 GLN A C 1
ATOM 3882 O O . GLN A 1 499 ? 9.594 1.521 24.875 1 97.88 499 GLN A O 1
ATOM 3887 N N . ILE A 1 500 ? 10.359 3.52 24.312 1 98 500 ILE A N 1
ATOM 3888 C CA . ILE A 1 500 ? 11.195 3.014 23.234 1 98 500 ILE A CA 1
ATOM 3889 C C . ILE A 1 500 ? 12.273 2.088 23.797 1 98 500 ILE A C 1
ATOM 3891 O O . ILE A 1 500 ? 12.523 1.013 23.25 1 98 500 ILE A O 1
ATOM 3895 N N . LYS A 1 501 ? 12.898 2.518 24.891 1 97 501 LYS A N 1
ATOM 3896 C CA . LYS A 1 501 ? 13.922 1.704 25.547 1 97 501 LYS A CA 1
ATOM 3897 C C . LYS A 1 501 ? 13.352 0.357 25.984 1 97 501 LYS A C 1
ATOM 3899 O O . LYS A 1 501 ? 13.977 -0.684 25.766 1 97 501 LYS A O 1
ATOM 3904 N N . GLU A 1 502 ? 12.195 0.375 26.547 1 97.19 502 GLU A N 1
ATOM 3905 C CA . GLU A 1 502 ? 11.547 -0.848 27.016 1 97.19 502 GLU A CA 1
ATOM 3906 C C . GLU A 1 502 ? 11.273 -1.804 25.859 1 97.19 502 GLU A C 1
ATOM 3908 O O . GLU A 1 502 ? 11.555 -3 25.953 1 97.19 502 GLU A O 1
ATOM 3913 N N . TRP A 1 503 ? 10.711 -1.271 24.812 1 97.25 503 TRP A N 1
ATOM 3914 C CA . TRP A 1 503 ? 10.383 -2.107 23.672 1 97.25 503 TRP A CA 1
ATOM 3915 C C . TRP A 1 503 ? 11.648 -2.664 23.016 1 97.25 503 TRP A C 1
ATOM 3917 O O . TRP A 1 503 ? 11.656 -3.801 22.547 1 97.25 503 TRP A O 1
ATOM 3927 N N . LEU A 1 504 ? 12.711 -1.864 22.938 1 96.38 504 LEU A N 1
ATOM 3928 C CA . LEU A 1 504 ? 13.969 -2.322 22.375 1 96.38 504 LEU A CA 1
ATOM 3929 C C . LEU A 1 504 ? 14.57 -3.451 23.203 1 96.38 504 LEU A C 1
ATOM 3931 O O . LEU A 1 504 ? 15.141 -4.398 22.656 1 96.38 504 LEU A O 1
ATOM 3935 N N . GLN A 1 505 ? 14.406 -3.348 24.469 1 94.25 505 GLN A N 1
ATOM 3936 C CA . GLN A 1 505 ? 14.883 -4.406 25.359 1 94.25 505 GLN A CA 1
ATOM 3937 C C . GLN A 1 505 ? 14.094 -5.695 25.141 1 94.25 505 GLN A C 1
ATOM 3939 O O . GLN A 1 505 ? 14.664 -6.789 25.188 1 94.25 505 GLN A O 1
ATOM 3944 N N . GLN A 1 506 ? 12.828 -5.582 24.891 1 91.5 506 GLN A N 1
ATOM 3945 C CA . GLN A 1 506 ? 11.977 -6.742 24.641 1 91.5 506 GLN A CA 1
ATOM 3946 C C . GLN A 1 506 ? 12.375 -7.449 23.344 1 91.5 506 GLN A C 1
ATOM 3948 O O . GLN A 1 506 ? 12.359 -8.68 23.266 1 91.5 506 GLN A O 1
ATOM 3953 N N . ILE A 1 507 ? 12.664 -6.703 22.312 1 86.44 507 ILE A N 1
ATOM 3954 C CA . ILE A 1 507 ? 13.055 -7.258 21.016 1 86.44 507 ILE A CA 1
ATOM 3955 C C . ILE A 1 507 ? 14.383 -8.008 21.172 1 86.44 507 ILE A C 1
ATOM 3957 O O . ILE A 1 507 ? 14.578 -9.055 20.547 1 86.44 507 ILE A O 1
ATOM 3961 N N . ASN A 1 508 ? 15.32 -7.527 21.953 1 80.5 508 ASN A N 1
ATOM 3962 C CA . ASN A 1 508 ? 16.641 -8.125 22.125 1 80.5 508 ASN A CA 1
ATOM 3963 C C . ASN A 1 508 ? 16.562 -9.406 22.938 1 80.5 508 ASN A C 1
ATOM 3965 O O . ASN A 1 508 ? 17.453 -10.258 22.844 1 80.5 508 ASN A O 1
ATOM 3969 N N . GLN A 1 509 ? 15.539 -9.555 23.688 1 73.88 509 GLN A N 1
ATOM 3970 C CA . GLN A 1 509 ? 15.375 -10.758 24.5 1 73.88 509 GLN A CA 1
ATOM 3971 C C . GLN A 1 509 ? 14.727 -11.883 23.688 1 73.88 509 GLN A C 1
ATOM 3973 O O . GLN A 1 509 ? 14.883 -13.062 24.016 1 73.88 509 GLN A O 1
ATOM 3978 N N . ASN A 1 510 ? 13.992 -11.594 22.656 1 63.28 510 ASN A N 1
ATOM 3979 C CA . ASN A 1 510 ? 13.328 -12.602 21.844 1 63.28 510 ASN A CA 1
ATOM 3980 C C . ASN A 1 510 ? 14.188 -13.008 20.656 1 63.28 510 ASN A C 1
ATOM 3982 O O . ASN A 1 510 ? 13.984 -14.078 20.078 1 63.28 510 ASN A O 1
ATOM 3986 N N . MET B 1 1 ? -63.562 -10.508 -57.188 1 25.48 1 MET B N 1
ATOM 3987 C CA . MET B 1 1 ? -62.688 -11.641 -56.969 1 25.48 1 MET B CA 1
ATOM 3988 C C . MET B 1 1 ? -61.25 -11.305 -57.406 1 25.48 1 MET B C 1
ATOM 3990 O O . MET B 1 1 ? -60.875 -11.609 -58.562 1 25.48 1 MET B O 1
ATOM 3994 N N . ALA B 1 2 ? -60.969 -9.977 -57.219 1 32.31 2 ALA B N 1
ATOM 3995 C CA . ALA B 1 2 ? -59.688 -9.391 -57.625 1 32.31 2 ALA B CA 1
ATOM 3996 C C . ALA B 1 2 ? -58.5 -10.195 -57.094 1 32.31 2 ALA B C 1
ATOM 3998 O O . ALA B 1 2 ? -58.469 -10.539 -55.906 1 32.31 2 ALA B O 1
ATOM 3999 N N . LEU B 1 3 ? -57.781 -10.898 -58.031 1 28.23 3 LEU B N 1
ATOM 4000 C CA . LEU B 1 3 ? -56.562 -11.727 -58.031 1 28.23 3 LEU B CA 1
ATOM 4001 C C . LEU B 1 3 ? -55.438 -11.047 -57.281 1 28.23 3 LEU B C 1
ATOM 4003 O O . LEU B 1 3 ? -55.156 -9.875 -57.5 1 28.23 3 LEU B O 1
ATOM 4007 N N . LEU B 1 4 ? -55.094 -11.57 -56.062 1 25.97 4 LEU B N 1
ATOM 4008 C CA . LEU B 1 4 ? -54.188 -11.5 -54.906 1 25.97 4 LEU B CA 1
ATOM 4009 C C . LEU B 1 4 ? -52.75 -11.695 -55.344 1 25.97 4 LEU B C 1
ATOM 4011 O O . LEU B 1 4 ? -52.312 -12.828 -55.562 1 25.97 4 LEU B O 1
ATOM 4015 N N . LYS B 1 5 ? -52.406 -11.055 -56.625 1 32.16 5 LYS B N 1
ATOM 4016 C CA . LYS B 1 5 ? -51.062 -11.523 -57 1 32.16 5 LYS B CA 1
ATOM 4017 C C . LYS B 1 5 ? -50.062 -11.227 -55.906 1 32.16 5 LYS B C 1
ATOM 4019 O O . LYS B 1 5 ? -49.719 -10.062 -55.656 1 32.16 5 LYS B O 1
ATOM 4024 N N . LEU B 1 6 ? -50.062 -11.945 -54.719 1 27.05 6 LEU B N 1
ATOM 4025 C CA . LEU B 1 6 ? -49.062 -11.805 -53.656 1 27.05 6 LEU B CA 1
ATOM 4026 C C . LEU B 1 6 ? -47.656 -12.117 -54.156 1 27.05 6 LEU B C 1
ATOM 4028 O O . LEU B 1 6 ? -47.375 -13.25 -54.562 1 27.05 6 LEU B O 1
ATOM 4032 N N . SER B 1 7 ? -47.094 -11.211 -55 1 28.94 7 SER B N 1
ATOM 4033 C CA . SER B 1 7 ? -45.719 -11.414 -55.375 1 28.94 7 SER B CA 1
ATOM 4034 C C . SER B 1 7 ? -44.844 -11.68 -54.156 1 28.94 7 SER B C 1
ATOM 4036 O O . SER B 1 7 ? -44.875 -10.93 -53.188 1 28.94 7 SER B O 1
ATOM 4038 N N . ALA B 1 8 ? -44.5 -12.961 -53.938 1 29.36 8 ALA B N 1
ATOM 4039 C CA . ALA B 1 8 ? -43.562 -13.5 -52.969 1 29.36 8 ALA B CA 1
ATOM 4040 C C . ALA B 1 8 ? -42.156 -12.914 -53.156 1 29.36 8 ALA B C 1
ATOM 4042 O O . ALA B 1 8 ? -41.531 -13.156 -54.188 1 29.36 8 ALA B O 1
ATOM 4043 N N . LEU B 1 9 ? -42.031 -11.617 -52.875 1 30.84 9 LEU B N 1
ATOM 4044 C CA . LEU B 1 9 ? -40.656 -11.141 -52.875 1 30.84 9 LEU B CA 1
ATOM 4045 C C . LEU B 1 9 ? -39.781 -12.055 -52.031 1 30.84 9 LEU B C 1
ATOM 4047 O O . LEU B 1 9 ? -40.031 -12.234 -50.844 1 30.84 9 LEU B O 1
ATOM 4051 N N . LEU B 1 10 ? -39.219 -13.102 -52.656 1 29.75 10 LEU B N 1
ATOM 4052 C CA . LEU B 1 10 ? -38.156 -13.938 -52.094 1 29.75 10 LEU B CA 1
ATOM 4053 C C . LEU B 1 10 ? -37 -13.078 -51.594 1 29.75 10 LEU B C 1
ATOM 4055 O O . LEU B 1 10 ? -36.312 -12.398 -52.375 1 29.75 10 LEU B O 1
ATOM 4059 N N . LEU B 1 11 ? -37.219 -12.422 -50.438 1 30.39 11 LEU B N 1
ATOM 4060 C CA . LEU B 1 11 ? -36.062 -11.828 -49.75 1 30.39 11 LEU B CA 1
ATOM 4061 C C . LEU B 1 11 ? -34.969 -12.859 -49.562 1 30.39 11 LEU B C 1
ATOM 4063 O O . LEU B 1 11 ? -35.156 -13.836 -48.812 1 30.39 11 LEU B O 1
ATOM 4067 N N . LEU B 1 12 ? -34.156 -13.078 -50.594 1 33.81 12 LEU B N 1
ATOM 4068 C CA . LEU B 1 12 ? -32.906 -13.82 -50.406 1 33.81 12 LEU B CA 1
ATOM 4069 C C . LEU B 1 12 ? -32.094 -13.211 -49.281 1 33.81 12 LEU B C 1
ATOM 4071 O O . LEU B 1 12 ? -31.625 -12.078 -49.375 1 33.81 12 LEU B O 1
ATOM 4075 N N . GLY B 1 13 ? -32.438 -13.508 -48.031 1 30.16 13 GLY B N 1
ATOM 4076 C CA . GLY B 1 13 ? -31.562 -13.234 -46.906 1 30.16 13 GLY B CA 1
ATOM 4077 C C . GLY B 1 13 ? -30.125 -13.688 -47.125 1 30.16 13 GLY B C 1
ATOM 4078 O O . GLY B 1 13 ? -29.875 -14.875 -47.344 1 30.16 13 GLY B O 1
ATOM 4079 N N . PHE B 1 14 ? -29.359 -12.828 -47.812 1 36 14 PHE B N 1
ATOM 4080 C CA . PHE B 1 14 ? -27.922 -13.086 -47.844 1 36 14 PHE B CA 1
ATOM 4081 C C . PHE B 1 14 ? -27.406 -13.344 -46.438 1 36 14 PHE B C 1
ATOM 4083 O O . PHE B 1 14 ? -27.469 -12.469 -45.562 1 36 14 PHE B O 1
ATOM 4090 N N . ALA B 1 15 ? -27.453 -14.586 -46 1 33.81 15 ALA B N 1
ATOM 4091 C CA . ALA B 1 15 ? -26.656 -15.008 -44.844 1 33.81 15 ALA B CA 1
ATOM 4092 C C . ALA B 1 15 ? -25.203 -14.555 -44.969 1 33.81 15 ALA B C 1
ATOM 4094 O O . ALA B 1 15 ? -24.469 -15.047 -45.844 1 33.81 15 ALA B O 1
ATOM 4095 N N . LEU B 1 16 ? -24.969 -13.25 -44.781 1 34.75 16 LEU B N 1
ATOM 4096 C CA . LEU B 1 16 ? -23.562 -12.93 -44.562 1 34.75 16 LEU B CA 1
ATOM 4097 C C . LEU B 1 16 ? -22.922 -13.898 -43.594 1 34.75 16 LEU B C 1
ATOM 4099 O O . LEU B 1 16 ? -23.25 -13.898 -42.406 1 34.75 16 LEU B O 1
ATOM 4103 N N . ALA B 1 17 ? -22.547 -15.039 -44.156 1 35.78 17 ALA B N 1
ATOM 4104 C CA . ALA B 1 17 ? -21.594 -15.859 -43.406 1 35.78 17 ALA B CA 1
ATOM 4105 C C . ALA B 1 17 ? -20.484 -15 -42.812 1 35.78 17 ALA B C 1
ATOM 4107 O O . ALA B 1 17 ? -19.609 -14.508 -43.5 1 35.78 17 ALA B O 1
ATOM 4108 N N . VAL B 1 18 ? -20.844 -14.266 -41.844 1 35.19 18 VAL B N 1
ATOM 4109 C CA . VAL B 1 18 ? -19.703 -13.797 -41.062 1 35.19 18 VAL B CA 1
ATOM 4110 C C . VAL B 1 18 ? -18.719 -14.938 -40.844 1 35.19 18 VAL B C 1
ATOM 4112 O O . VAL B 1 18 ? -19.031 -15.906 -40.156 1 35.19 18 VAL B O 1
ATOM 4115 N N . GLN B 1 19 ? -18.016 -15.211 -41.938 1 30.33 19 GLN B N 1
ATOM 4116 C CA . GLN B 1 19 ? -16.844 -16.047 -41.656 1 30.33 19 GLN B CA 1
ATOM 4117 C C . GLN B 1 19 ? -16.188 -15.664 -40.344 1 30.33 19 GLN B C 1
ATOM 4119 O O . GLN B 1 19 ? -15.727 -14.531 -40.188 1 30.33 19 GLN B O 1
ATOM 4124 N N . CYS B 1 20 ? -16.641 -16.203 -39.312 1 31.91 20 CYS B N 1
ATOM 4125 C CA . CYS B 1 20 ? -15.82 -16.109 -38.125 1 31.91 20 CYS B CA 1
ATOM 4126 C C . CYS B 1 20 ? -14.344 -16.25 -38.469 1 31.91 20 CYS B C 1
ATOM 4128 O O . CYS B 1 20 ? -13.938 -17.219 -39.125 1 31.91 20 CYS B O 1
ATOM 4130 N N . ALA B 1 21 ? -13.719 -15.234 -38.688 1 42.5 21 ALA B N 1
ATOM 4131 C CA . ALA B 1 21 ? -12.273 -15.367 -38.812 1 42.5 21 ALA B CA 1
ATOM 4132 C C . ALA B 1 21 ? -11.75 -16.562 -38.031 1 42.5 21 ALA B C 1
ATOM 4134 O O . ALA B 1 21 ? -12.172 -16.797 -36.906 1 42.5 21 ALA B O 1
ATOM 4135 N N . PRO B 1 22 ? -11.023 -17.484 -38.688 1 38.25 22 PRO B N 1
ATOM 4136 C CA . PRO B 1 22 ? -10.469 -18.578 -37.875 1 38.25 22 PRO B CA 1
ATOM 4137 C C . PRO B 1 22 ? -9.93 -18.125 -36.531 1 38.25 22 PRO B C 1
ATOM 4139 O O . PRO B 1 22 ? -9.188 -17.141 -36.469 1 38.25 22 PRO B O 1
ATOM 4142 N N . GLN B 1 23 ? -10.609 -18.312 -35.5 1 43.88 23 GLN B N 1
ATOM 4143 C CA . GLN B 1 23 ? -10.164 -18.031 -34.156 1 43.88 23 GLN B CA 1
ATOM 4144 C C . GLN B 1 23 ? -8.766 -18.609 -33.906 1 43.88 23 GLN B C 1
ATOM 4146 O O . GLN B 1 23 ? -8.539 -19.812 -34.062 1 43.88 23 GLN B O 1
ATOM 4151 N N . LYS B 1 24 ? -7.73 -17.922 -34.25 1 49.41 24 LYS B N 1
ATOM 4152 C CA . LYS B 1 24 ? -6.355 -18.312 -33.969 1 49.41 24 LYS B CA 1
ATOM 4153 C C . LYS B 1 24 ? -6.23 -18.859 -32.562 1 49.41 24 LYS B C 1
ATOM 4155 O O . LYS B 1 24 ? -6.012 -18.109 -31.609 1 49.41 24 LYS B O 1
ATOM 4160 N N . LYS B 1 25 ? -6.816 -19.969 -32.281 1 56.75 25 LYS B N 1
ATOM 4161 C CA . LYS B 1 25 ? -6.738 -20.562 -30.938 1 56.75 25 LYS B CA 1
ATOM 4162 C C . LYS B 1 25 ? -5.398 -21.25 -30.719 1 56.75 25 LYS B C 1
ATOM 4164 O O . LYS B 1 25 ? -4.945 -22.016 -31.578 1 56.75 25 LYS B O 1
ATOM 4169 N N . PHE B 1 26 ? -4.41 -20.578 -30.078 1 60.56 26 PHE B N 1
ATOM 4170 C CA . PHE B 1 26 ? -3.227 -21.281 -29.609 1 60.56 26 PHE B CA 1
ATOM 4171 C C . PHE B 1 26 ? -3.6 -22.312 -28.547 1 60.56 26 PHE B C 1
ATOM 4173 O O . PHE B 1 26 ? -4.168 -21.984 -27.516 1 60.56 26 PHE B O 1
ATOM 4180 N N . ARG B 1 27 ? -3.508 -23.438 -28.922 1 62.09 27 ARG B N 1
ATOM 4181 C CA . ARG B 1 27 ? -3.945 -24.547 -28.078 1 62.09 27 ARG B CA 1
ATOM 4182 C C . ARG B 1 27 ? -2.854 -24.938 -27.094 1 62.09 27 ARG B C 1
ATOM 4184 O O . ARG B 1 27 ? -1.83 -25.5 -27.484 1 62.09 27 ARG B O 1
ATOM 4191 N N . ARG B 1 28 ? -2.994 -24.406 -25.922 1 71.69 28 ARG B N 1
ATOM 4192 C CA . ARG B 1 28 ? -2.131 -24.812 -24.812 1 71.69 28 ARG B CA 1
ATOM 4193 C C . ARG B 1 28 ? -2.953 -25.125 -23.562 1 71.69 28 ARG B C 1
ATOM 4195 O O . ARG B 1 28 ? -3.977 -24.484 -23.312 1 71.69 28 ARG B O 1
ATOM 4202 N N . HIS B 1 29 ? -2.521 -26.156 -22.922 1 74.31 29 HIS B N 1
ATOM 4203 C CA . HIS B 1 29 ? -3.252 -26.594 -21.734 1 74.31 29 HIS B CA 1
ATOM 4204 C C . HIS B 1 29 ? -2.988 -25.656 -20.562 1 74.31 29 HIS B C 1
ATOM 4206 O O . HIS B 1 29 ? -3.893 -25.375 -19.781 1 74.31 29 HIS B O 1
ATOM 4212 N N . MET B 1 30 ? -1.749 -25.219 -20.375 1 81.69 30 MET B N 1
ATOM 4213 C CA . MET B 1 30 ? -1.367 -24.375 -19.25 1 81.69 30 MET B CA 1
ATOM 4214 C C . MET B 1 30 ? -0.381 -23.297 -19.688 1 81.69 30 MET B C 1
ATOM 4216 O O . MET B 1 30 ? 0.432 -23.516 -20.594 1 81.69 30 MET B O 1
ATOM 4220 N N . VAL B 1 31 ? -0.578 -22.219 -19.219 1 80.81 31 VAL B N 1
ATOM 4221 C CA . VAL B 1 31 ? 0.371 -21.125 -19.391 1 80.81 31 VAL B CA 1
ATOM 4222 C C . VAL B 1 31 ? 0.87 -20.641 -18.031 1 80.81 31 VAL B C 1
ATOM 4224 O O . VAL B 1 31 ? 0.099 -20.094 -17.234 1 80.81 31 VAL B O 1
ATOM 4227 N N . ARG B 1 32 ? 2.152 -20.891 -17.828 1 83.56 32 ARG B N 1
ATOM 4228 C CA . ARG B 1 32 ? 2.791 -20.469 -16.594 1 83.56 32 ARG B CA 1
ATOM 4229 C C . ARG B 1 32 ? 2.076 -21.062 -15.375 1 83.56 32 ARG B C 1
ATOM 4231 O O . ARG B 1 32 ? 1.714 -20.328 -14.453 1 83.56 32 ARG B O 1
ATOM 4238 N N . GLY B 1 33 ? 1.861 -22.266 -15.461 1 81.88 33 GLY B N 1
ATOM 4239 C CA . GLY B 1 33 ? 1.265 -23.016 -14.359 1 81.88 33 GLY B CA 1
ATOM 4240 C C . GLY B 1 33 ? -0.243 -22.859 -14.289 1 81.88 33 GLY B C 1
ATOM 4241 O O . GLY B 1 33 ? -0.911 -23.609 -13.562 1 81.88 33 GLY B O 1
ATOM 4242 N N . ARG B 1 34 ? -0.739 -21.969 -15.039 1 81.69 34 ARG B N 1
ATOM 4243 C CA . ARG B 1 34 ? -2.17 -21.688 -15.008 1 81.69 34 ARG B CA 1
ATOM 4244 C C . ARG B 1 34 ? -2.904 -22.453 -16.109 1 81.69 34 ARG B C 1
ATOM 4246 O O . ARG B 1 34 ? -2.625 -22.266 -17.297 1 81.69 34 ARG B O 1
ATOM 4253 N N . PRO B 1 35 ? -3.898 -23.266 -15.719 1 79.44 35 PRO B N 1
ATOM 4254 C CA . PRO B 1 35 ? -4.797 -23.797 -16.734 1 79.44 35 PRO B CA 1
ATOM 4255 C C . PRO B 1 35 ? -5.598 -22.719 -17.453 1 79.44 35 PRO B C 1
ATOM 4257 O O . PRO B 1 35 ? -5.711 -21.594 -16.953 1 79.44 35 PRO B O 1
ATOM 4260 N N . MET B 1 36 ? -6.074 -23.047 -18.594 1 72.94 36 MET B N 1
ATOM 4261 C CA . MET B 1 36 ? -6.805 -22.078 -19.391 1 72.94 36 MET B CA 1
ATOM 4262 C C . MET B 1 36 ? -8.039 -21.562 -18.656 1 72.94 36 MET B C 1
ATOM 4264 O O . MET B 1 36 ? -8.492 -20.453 -18.891 1 72.94 36 MET B O 1
ATOM 4268 N N . SER B 1 37 ? -8.477 -22.312 -17.656 1 71.94 37 SER B N 1
ATOM 4269 C CA . SER B 1 37 ? -9.688 -21.953 -16.922 1 71.94 37 SER B CA 1
ATOM 4270 C C . SER B 1 37 ? -9.352 -21.281 -15.594 1 71.94 37 SER B C 1
ATOM 4272 O O . SER B 1 37 ? -10.242 -20.922 -14.82 1 71.94 37 SER B O 1
ATOM 4274 N N . GLY B 1 38 ? -8.07 -21.125 -15.289 1 78.5 38 GLY B N 1
ATOM 4275 C CA . GLY B 1 38 ? -7.684 -20.531 -14.016 1 78.5 38 GLY B CA 1
ATOM 4276 C C . GLY B 1 38 ? -7.051 -21.547 -13.062 1 78.5 38 GLY B C 1
ATOM 4277 O O . GLY B 1 38 ? -7.008 -22.734 -13.359 1 78.5 38 GLY B O 1
ATOM 4278 N N . PHE B 1 39 ? -6.613 -21.062 -11.922 1 83.69 39 PHE B N 1
ATOM 4279 C CA . PHE B 1 39 ? -5.82 -21.891 -11.016 1 83.69 39 PHE B CA 1
ATOM 4280 C C . PHE B 1 39 ? -6.715 -22.719 -10.117 1 83.69 39 PHE B C 1
ATOM 4282 O O . PHE B 1 39 ? -6.254 -23.672 -9.477 1 83.69 39 PHE B O 1
ATOM 4289 N N . VAL B 1 40 ? -7.914 -22.328 -9.953 1 82.19 40 VAL B N 1
ATOM 4290 C CA . VAL B 1 40 ? -8.812 -23.078 -9.078 1 82.19 40 VAL B CA 1
ATOM 4291 C C . VAL B 1 40 ? -9.93 -23.703 -9.898 1 82.19 40 VAL B C 1
ATOM 4293 O O . VAL B 1 40 ? -10.953 -23.062 -10.164 1 82.19 40 VAL B O 1
ATOM 4296 N N . PRO B 1 41 ? -9.75 -24.922 -10.188 1 73.81 41 PRO B N 1
ATOM 4297 C CA . PRO B 1 41 ? -10.789 -25.578 -11 1 73.81 41 PRO B CA 1
ATOM 4298 C C . PRO B 1 41 ? -12.156 -25.562 -10.32 1 73.81 41 PRO B C 1
ATOM 4300 O O . PRO B 1 41 ? -12.242 -25.734 -9.102 1 73.81 41 PRO B O 1
ATOM 4303 N N . LYS B 1 42 ? -13.156 -25.359 -11.102 1 72.69 42 LYS B N 1
ATOM 4304 C CA . LYS B 1 42 ? -14.523 -25.375 -10.586 1 72.69 42 LYS B CA 1
ATOM 4305 C C . LYS B 1 42 ? -15 -26.781 -10.297 1 72.69 42 LYS B C 1
ATOM 4307 O O . LYS B 1 42 ? -14.742 -27.703 -11.078 1 72.69 42 LYS B O 1
ATOM 4312 N N . PRO B 1 43 ? -15.547 -26.953 -9.125 1 68.12 43 PRO B N 1
ATOM 4313 C CA . PRO B 1 43 ? -16.094 -28.297 -8.859 1 68.12 43 PRO B CA 1
ATOM 4314 C C . PRO B 1 43 ? -17.266 -28.641 -9.773 1 68.12 43 PRO B C 1
ATOM 4316 O O . PRO B 1 43 ? -17.828 -27.766 -10.438 1 68.12 43 PRO B O 1
ATOM 4319 N N . LEU B 1 44 ? -17.391 -29.906 -9.828 1 67 44 LEU B N 1
ATOM 4320 C CA . LEU B 1 44 ? -18.625 -30.328 -10.492 1 67 44 LEU B CA 1
ATOM 4321 C C . LEU B 1 44 ? -19.844 -29.703 -9.828 1 67 44 LEU B C 1
ATOM 4323 O O . LEU B 1 44 ? -19.891 -29.594 -8.602 1 67 44 LEU B O 1
ATOM 4327 N N . LYS B 1 45 ? -20.672 -29.266 -10.641 1 65.5 45 LYS B N 1
ATOM 4328 C CA . LYS B 1 45 ? -21.875 -28.594 -10.148 1 65.5 45 LYS B CA 1
ATOM 4329 C C . LYS B 1 45 ? -22.688 -29.516 -9.242 1 65.5 45 LYS B C 1
ATOM 4331 O O . LYS B 1 45 ? -22.984 -30.656 -9.609 1 65.5 45 LYS B O 1
ATOM 4336 N N . ASN B 1 46 ? -22.906 -29.016 -8.117 1 76.56 46 ASN B N 1
ATOM 4337 C CA . ASN B 1 46 ? -23.766 -29.719 -7.176 1 76.56 46 ASN B CA 1
ATOM 4338 C C . ASN B 1 46 ? -25.25 -29.484 -7.48 1 76.56 46 ASN B C 1
ATOM 4340 O O . ASN B 1 46 ? -25.766 -28.391 -7.301 1 76.56 46 ASN B O 1
ATOM 4344 N N . GLU B 1 47 ? -25.875 -30.469 -7.875 1 73.69 47 GLU B N 1
ATOM 4345 C CA . GLU B 1 47 ? -27.25 -30.391 -8.359 1 73.69 47 GLU B CA 1
ATOM 4346 C C . GLU B 1 47 ? -28.188 -29.922 -7.254 1 73.69 47 GLU B C 1
ATOM 4348 O O . GLU B 1 47 ? -29.25 -29.344 -7.531 1 73.69 47 GLU B O 1
ATOM 4353 N N . LYS B 1 48 ? -27.812 -30.109 -6.062 1 78.25 48 LYS B N 1
ATOM 4354 C CA . LYS B 1 48 ? -28.641 -29.688 -4.941 1 78.25 48 LYS B CA 1
ATOM 4355 C C . LYS B 1 48 ? -28.75 -28.156 -4.898 1 78.25 48 LYS B C 1
ATOM 4357 O O . LYS B 1 48 ? -29.75 -27.625 -4.406 1 78.25 48 LYS B O 1
ATOM 4362 N N . PHE B 1 49 ? -27.797 -27.484 -5.414 1 78.19 49 PHE B N 1
ATOM 4363 C CA . PHE B 1 49 ? -27.766 -26.031 -5.32 1 78.19 49 PHE B CA 1
ATOM 4364 C C . PHE B 1 49 ? -27.953 -25.391 -6.691 1 78.19 49 PHE B C 1
ATOM 4366 O O . PHE B 1 49 ? -28.312 -24.219 -6.793 1 78.19 49 PHE B O 1
ATOM 4373 N N . ALA B 1 50 ? -27.719 -26.203 -7.652 1 68.12 50 ALA B N 1
ATOM 4374 C CA . ALA B 1 50 ? -27.812 -25.703 -9.023 1 68.12 50 ALA B CA 1
ATOM 4375 C C . ALA B 1 50 ? -29.219 -25.234 -9.352 1 68.12 50 ALA B C 1
ATOM 4377 O O . ALA B 1 50 ? -30.203 -25.953 -9.094 1 68.12 50 ALA B O 1
ATOM 4378 N N . GLY B 1 51 ? -29.266 -24.094 -9.812 1 66.12 51 GLY B N 1
ATOM 4379 C CA . GLY B 1 51 ? -30.547 -23.578 -10.273 1 66.12 51 GLY B CA 1
ATOM 4380 C C . GLY B 1 51 ? -31.359 -22.922 -9.18 1 66.12 51 GLY B C 1
ATOM 4381 O O . GLY B 1 51 ? -32.469 -22.406 -9.43 1 66.12 51 GLY B O 1
ATOM 4382 N N . LYS B 1 52 ? -30.891 -22.875 -7.961 1 74.88 52 LYS B N 1
ATOM 4383 C CA . LYS B 1 52 ? -31.672 -22.297 -6.867 1 74.88 52 LYS B CA 1
ATOM 4384 C C . LYS B 1 52 ? -31.438 -20.797 -6.75 1 74.88 52 LYS B C 1
ATOM 4386 O O . LYS B 1 52 ? -32.156 -20.109 -6.016 1 74.88 52 LYS B O 1
ATOM 4391 N N . ASN B 1 53 ? -30.656 -20.297 -7.488 1 76.12 53 ASN B N 1
ATOM 4392 C CA . ASN B 1 53 ? -30.375 -18.875 -7.543 1 76.12 53 ASN B CA 1
ATOM 4393 C C . ASN B 1 53 ? -30.25 -18.266 -6.148 1 76.12 53 ASN B C 1
ATOM 4395 O O . ASN B 1 53 ? -30.938 -17.297 -5.824 1 76.12 53 ASN B O 1
ATOM 4399 N N . LEU B 1 54 ? -29.375 -18.859 -5.395 1 87.25 54 LEU B N 1
ATOM 4400 C CA . LEU B 1 54 ? -29.234 -18.484 -3.986 1 87.25 54 LEU B CA 1
ATOM 4401 C C . LEU B 1 54 ? -28.359 -17.25 -3.83 1 87.25 54 LEU B C 1
ATOM 4403 O O . LEU B 1 54 ? -28.406 -16.578 -2.797 1 87.25 54 LEU B O 1
ATOM 4407 N N . ALA B 1 55 ? -27.656 -17 -4.875 1 93 55 ALA B N 1
ATOM 4408 C CA . ALA B 1 55 ? -26.75 -15.844 -4.812 1 93 55 ALA B CA 1
ATOM 4409 C C . ALA B 1 55 ? -27.359 -14.625 -5.48 1 93 55 ALA B C 1
ATOM 4411 O O . ALA B 1 55 ? -28.109 -14.75 -6.457 1 93 55 ALA B O 1
ATOM 4412 N N . VAL B 1 56 ? -27.156 -13.531 -4.941 1 96.19 56 VAL B N 1
ATOM 4413 C CA . VAL B 1 56 ? -27.531 -12.266 -5.559 1 96.19 56 VAL B CA 1
ATOM 4414 C C . VAL B 1 56 ? -26.312 -11.648 -6.25 1 96.19 56 VAL B C 1
ATOM 4416 O O . VAL B 1 56 ? -25.266 -11.492 -5.637 1 96.19 56 VAL B O 1
ATOM 4419 N N . ALA B 1 57 ? -26.469 -11.383 -7.539 1 96.44 57 ALA B N 1
ATOM 4420 C CA . ALA B 1 57 ? -25.422 -10.727 -8.305 1 96.44 57 ALA B CA 1
ATOM 4421 C C . ALA B 1 57 ? -25.5 -9.211 -8.172 1 96.44 57 ALA B C 1
ATOM 4423 O O . ALA B 1 57 ? -26.594 -8.648 -8.094 1 96.44 57 ALA B O 1
ATOM 4424 N N . GLY B 1 58 ? -24.312 -8.555 -8.109 1 97.12 58 GLY B N 1
ATOM 4425 C CA . GLY B 1 58 ? -24.25 -7.102 -8.086 1 97.12 58 GLY B CA 1
ATOM 4426 C C . GLY B 1 58 ? -23.031 -6.547 -8.812 1 97.12 58 GLY B C 1
ATOM 4427 O O . GLY B 1 58 ? -22.156 -7.305 -9.227 1 97.12 58 GLY B O 1
ATOM 4428 N N . LEU B 1 59 ? -23.125 -5.285 -9.094 1 97.94 59 LEU B N 1
ATOM 4429 C CA . LEU B 1 59 ? -22 -4.508 -9.617 1 97.94 59 LEU B CA 1
ATOM 4430 C C . LEU B 1 59 ? -21.562 -3.447 -8.617 1 97.94 59 LEU B C 1
ATOM 4432 O O . LEU B 1 59 ? -22.406 -2.768 -8.016 1 97.94 59 LEU B O 1
ATOM 4436 N N . PHE B 1 60 ? -20.344 -3.381 -8.383 1 98.19 60 PHE B N 1
ATOM 4437 C CA . PHE B 1 60 ? -19.75 -2.371 -7.516 1 98.19 60 PHE B CA 1
ATOM 4438 C C . PHE B 1 60 ? -18.875 -1.412 -8.32 1 98.19 60 PHE B C 1
ATOM 4440 O O . PHE B 1 60 ? -17.984 -1.842 -9.047 1 98.19 60 PHE B O 1
ATOM 4447 N N . GLN B 1 61 ? -19.156 -0.139 -8.188 1 97.31 61 GLN B N 1
ATOM 4448 C CA . GLN B 1 61 ? -18.312 0.849 -8.867 1 97.31 61 GLN B CA 1
ATOM 4449 C C . GLN B 1 61 ? -17.016 1.086 -8.094 1 97.31 61 GLN B C 1
ATOM 4451 O O . GLN B 1 61 ? -17.047 1.621 -6.984 1 97.31 61 GLN B O 1
ATOM 4456 N N . ASN B 1 62 ? -15.922 0.667 -8.664 1 97.94 62 ASN B N 1
ATOM 4457 C CA . ASN B 1 62 ? -14.602 0.791 -8.039 1 97.94 62 ASN B CA 1
ATOM 4458 C C . ASN B 1 62 ? -13.688 1.707 -8.852 1 97.94 62 ASN B C 1
ATOM 4460 O O . ASN B 1 62 ? -13.953 1.984 -10.016 1 97.94 62 ASN B O 1
ATOM 4464 N N . LYS B 1 63 ? -12.656 2.236 -8.219 1 96.19 63 LYS B N 1
ATOM 4465 C CA . LYS B 1 63 ? -11.688 3.102 -8.891 1 96.19 63 LYS B CA 1
ATOM 4466 C C . LYS B 1 63 ? -10.789 2.301 -9.828 1 96.19 63 LYS B C 1
ATOM 4468 O O . LYS B 1 63 ? -10.414 1.168 -9.516 1 96.19 63 LYS B O 1
ATOM 4473 N N . VAL B 1 64 ? -10.383 2.947 -10.945 1 97.81 64 VAL B N 1
ATOM 4474 C CA . VAL B 1 64 ? -9.422 2.326 -11.852 1 97.81 64 VAL B CA 1
ATOM 4475 C C . VAL B 1 64 ? -8.031 2.361 -11.227 1 97.81 64 VAL B C 1
ATOM 4477 O O . VAL B 1 64 ? -7.242 1.429 -11.406 1 97.81 64 VAL B O 1
ATOM 4480 N N . ASP B 1 65 ? -7.734 3.455 -10.547 1 95.75 65 ASP B N 1
ATOM 4481 C CA . ASP B 1 65 ? -6.422 3.656 -9.938 1 95.75 65 ASP B CA 1
ATOM 4482 C C . ASP B 1 65 ? -6.551 4.176 -8.508 1 95.75 65 ASP B C 1
ATOM 4484 O O . ASP B 1 65 ? -6.914 5.332 -8.297 1 95.75 65 ASP B O 1
ATOM 4488 N N . HIS B 1 66 ? -6.176 3.332 -7.594 1 95.38 66 HIS B N 1
ATOM 4489 C CA . HIS B 1 66 ? -6.316 3.68 -6.184 1 95.38 66 HIS B CA 1
ATOM 4490 C C . HIS B 1 66 ? -5.129 4.512 -5.703 1 95.38 66 HIS B C 1
ATOM 4492 O O . HIS B 1 66 ? -5.176 5.102 -4.625 1 95.38 66 HIS B O 1
ATOM 4498 N N . PHE B 1 67 ? -4.055 4.633 -6.484 1 93.19 67 PHE B N 1
ATOM 4499 C CA . PHE B 1 67 ? -2.82 5.234 -5.992 1 93.19 67 PHE B CA 1
ATOM 4500 C C . PHE B 1 67 ? -2.539 6.551 -6.703 1 93.19 67 PHE B C 1
ATOM 4502 O O . PHE B 1 67 ? -1.427 7.078 -6.625 1 93.19 67 PHE B O 1
ATOM 4509 N N . ASN B 1 68 ? -3.51 7.008 -7.473 1 90 68 ASN B N 1
ATOM 4510 C CA . ASN B 1 68 ? -3.479 8.305 -8.133 1 90 68 ASN B CA 1
ATOM 4511 C C . ASN B 1 68 ? -4.781 9.07 -7.938 1 90 68 ASN B C 1
ATOM 4513 O O . ASN B 1 68 ? -5.766 8.828 -8.641 1 90 68 ASN B O 1
ATOM 4517 N N . ALA B 1 69 ? -4.785 10.039 -7.117 1 84.69 69 ALA B N 1
ATOM 4518 C CA . ALA B 1 69 ? -5.992 10.781 -6.742 1 84.69 69 ALA B CA 1
ATOM 4519 C C . ALA B 1 69 ? -6.527 11.586 -7.918 1 84.69 69 ALA B C 1
ATOM 4521 O O . ALA B 1 69 ? -7.703 11.961 -7.938 1 84.69 69 ALA B O 1
ATOM 4522 N N . SER B 1 70 ? -5.645 11.852 -8.875 1 85.38 70 SER B N 1
ATOM 4523 C CA . SER B 1 70 ? -6.059 12.641 -10.031 1 85.38 70 SER B CA 1
ATOM 4524 C C . SER B 1 70 ? -6.828 11.789 -11.031 1 85.38 70 SER B C 1
ATOM 4526 O O . SER B 1 70 ? -7.488 12.32 -11.93 1 85.38 70 SER B O 1
ATOM 4528 N N . ASN B 1 71 ? -6.66 10.508 -10.93 1 89.75 71 ASN B N 1
ATOM 4529 C CA . ASN B 1 71 ? -7.422 9.602 -11.773 1 89.75 71 ASN B CA 1
ATOM 4530 C C . ASN B 1 71 ? -8.797 9.297 -11.18 1 89.75 71 ASN B C 1
ATOM 4532 O O . ASN B 1 71 ? -8.906 8.523 -10.227 1 89.75 71 ASN B O 1
ATOM 4536 N N . THR B 1 72 ? -9.836 9.82 -11.797 1 88.44 72 THR B N 1
ATOM 4537 C CA . THR B 1 72 ? -11.172 9.688 -11.227 1 88.44 72 THR B CA 1
ATOM 4538 C C . THR B 1 72 ? -11.969 8.609 -11.945 1 88.44 72 THR B C 1
ATOM 4540 O O . THR B 1 72 ? -13.164 8.445 -11.703 1 88.44 72 THR B O 1
ATOM 4543 N N . ALA B 1 73 ? -11.305 7.91 -12.836 1 93.94 73 ALA B N 1
ATOM 4544 C CA . ALA B 1 73 ? -12 6.871 -13.594 1 93.94 73 ALA B CA 1
ATOM 4545 C C . ALA B 1 73 ? -12.477 5.75 -12.672 1 93.94 73 ALA B C 1
ATOM 4547 O O . ALA B 1 73 ? -11.797 5.406 -11.703 1 93.94 73 ALA B O 1
ATOM 4548 N N . VAL B 1 74 ? -13.68 5.211 -12.992 1 96.5 74 VAL B N 1
ATOM 4549 C CA . VAL B 1 74 ? -14.258 4.098 -12.25 1 96.5 74 VAL B CA 1
ATOM 4550 C C . VAL B 1 74 ? -14.68 2.994 -13.219 1 96.5 74 VAL B C 1
ATOM 4552 O O . VAL B 1 74 ? -14.703 3.203 -14.43 1 96.5 74 VAL B O 1
ATOM 4555 N N . TYR B 1 75 ? -14.906 1.829 -12.727 1 98.19 75 TYR B N 1
ATOM 4556 C CA . TYR B 1 75 ? -15.422 0.704 -13.5 1 98.19 75 TYR B CA 1
ATOM 4557 C C . TYR B 1 75 ? -16.375 -0.145 -12.656 1 98.19 75 TYR B C 1
ATOM 4559 O O . TYR B 1 75 ? -16.422 0.004 -11.43 1 98.19 75 TYR B O 1
ATOM 4567 N N . ASN B 1 76 ? -17.156 -0.936 -13.32 1 98.31 76 ASN B N 1
ATOM 4568 C CA . ASN B 1 76 ? -18.062 -1.854 -12.641 1 98.31 76 ASN B CA 1
ATOM 4569 C C . ASN B 1 76 ? -17.391 -3.193 -12.352 1 98.31 76 ASN B C 1
ATOM 4571 O O . ASN B 1 76 ? -16.984 -3.895 -13.273 1 98.31 76 ASN B O 1
ATOM 4575 N N . GLN B 1 77 ? -17.297 -3.512 -11.109 1 98.69 77 GLN B N 1
ATOM 4576 C CA . GLN B 1 77 ? -16.719 -4.777 -10.656 1 98.69 77 GLN B CA 1
ATOM 4577 C C . GLN B 1 77 ? -17.828 -5.75 -10.234 1 98.69 77 GLN B C 1
ATOM 4579 O O . GLN B 1 77 ? -18.703 -5.395 -9.453 1 98.69 77 GLN B O 1
ATOM 4584 N N . ARG B 1 78 ? -17.75 -6.949 -10.727 1 98.5 78 ARG B N 1
ATOM 4585 C CA . ARG B 1 78 ? -18.781 -7.938 -10.438 1 98.5 78 ARG B CA 1
ATOM 4586 C C . ARG B 1 78 ? -18.562 -8.555 -9.055 1 98.5 78 ARG B C 1
ATOM 4588 O O . ARG B 1 78 ? -17.438 -8.836 -8.664 1 98.5 78 ARG B O 1
ATOM 4595 N N . TYR B 1 79 ? -19.688 -8.742 -8.367 1 98.5 79 TYR B N 1
ATOM 4596 C CA . TYR B 1 79 ? -19.656 -9.477 -7.105 1 98.5 79 TYR B CA 1
ATOM 4597 C C . TYR B 1 79 ? -20.953 -10.25 -6.875 1 98.5 79 TYR B C 1
ATOM 4599 O O . TYR B 1 79 ? -21.922 -10.055 -7.598 1 98.5 79 TYR B O 1
ATOM 4607 N N . TRP B 1 80 ? -20.953 -11.219 -5.969 1 97.81 80 TRP B N 1
ATOM 4608 C CA . TRP B 1 80 ? -22.109 -12.008 -5.555 1 97.81 80 TRP B CA 1
ATOM 4609 C C . TRP B 1 80 ? -22.156 -12.125 -4.035 1 97.81 80 TRP B C 1
ATOM 4611 O O . TRP B 1 80 ? -21.125 -12.055 -3.359 1 97.81 80 TRP B O 1
ATOM 4621 N N . TYR B 1 81 ? -23.312 -12.195 -3.514 1 97.88 81 TYR B N 1
ATOM 4622 C CA . TYR B 1 81 ? -23.438 -12.469 -2.086 1 97.88 81 TYR B CA 1
ATOM 4623 C C . TYR B 1 81 ? -24.594 -13.422 -1.813 1 97.88 81 TYR B C 1
ATOM 4625 O O . TYR B 1 81 ? -25.438 -13.648 -2.684 1 97.88 81 TYR B O 1
ATOM 4633 N N . ASN B 1 82 ? -24.562 -14.062 -0.72 1 97.69 82 ASN B N 1
ATOM 4634 C CA . ASN B 1 82 ? -25.562 -14.992 -0.201 1 97.69 82 ASN B CA 1
ATOM 4635 C C . ASN B 1 82 ? -25.641 -14.938 1.322 1 97.69 82 ASN B C 1
ATOM 4637 O O . ASN B 1 82 ? -24.641 -15.156 2.006 1 97.69 82 ASN B O 1
ATOM 4641 N N . ASP B 1 83 ? -26.859 -14.641 1.863 1 96.12 83 ASP B N 1
ATOM 4642 C CA . ASP B 1 83 ? -26.984 -14.469 3.309 1 96.12 83 ASP B CA 1
ATOM 4643 C C . ASP B 1 83 ? -27.797 -15.617 3.92 1 96.12 83 ASP B C 1
ATOM 4645 O O . ASP B 1 83 ? -28.344 -15.477 5.012 1 96.12 83 ASP B O 1
ATOM 4649 N N . GLN B 1 84 ? -27.828 -16.703 3.262 1 94.62 84 GLN B N 1
ATOM 4650 C CA . GLN B 1 84 ? -28.688 -17.797 3.725 1 94.62 84 GLN B CA 1
ATOM 4651 C C . GLN B 1 84 ? -28.203 -18.344 5.066 1 94.62 84 GLN B C 1
ATOM 4653 O O . GLN B 1 84 ? -29 -18.891 5.844 1 94.62 84 GLN B O 1
ATOM 4658 N N . TRP B 1 85 ? -26.953 -18.188 5.387 1 96.94 85 TRP B N 1
ATOM 4659 C CA . TRP B 1 85 ? -26.375 -18.734 6.613 1 96.94 85 TRP B CA 1
ATOM 4660 C C . TRP B 1 85 ? -26.25 -17.672 7.688 1 96.94 85 TRP B C 1
ATOM 4662 O O . TRP B 1 85 ? -25.875 -17.953 8.828 1 96.94 85 TRP B O 1
ATOM 4672 N N . TYR B 1 86 ? -26.5 -16.438 7.352 1 97.5 86 TYR B N 1
ATOM 4673 C CA . TYR B 1 86 ? -26.219 -15.297 8.211 1 97.5 86 TYR B CA 1
ATOM 4674 C C . TYR B 1 86 ? -27.125 -15.289 9.43 1 97.5 86 TYR B C 1
ATOM 4676 O O . TYR B 1 86 ? -28.328 -15.555 9.32 1 97.5 86 TYR B O 1
ATOM 4684 N N . LYS B 1 87 ? -26.594 -15.055 10.57 1 97.44 87 LYS B N 1
ATOM 4685 C CA . LYS B 1 87 ? -27.266 -14.75 11.828 1 97.44 87 LYS B CA 1
ATOM 4686 C C . LYS B 1 87 ? -26.859 -13.367 12.344 1 97.44 87 LYS B C 1
ATOM 4688 O O . LYS B 1 87 ? -25.719 -12.945 12.156 1 97.44 87 LYS B O 1
ATOM 4693 N N . PRO B 1 88 ? -27.844 -12.703 12.984 1 95.69 88 PRO B N 1
ATOM 4694 C CA . PRO B 1 88 ? -27.484 -11.383 13.523 1 95.69 88 PRO B CA 1
ATOM 4695 C C . PRO B 1 88 ? -26.234 -11.414 14.391 1 95.69 88 PRO B C 1
ATOM 4697 O O . PRO B 1 88 ? -26.125 -12.25 15.289 1 95.69 88 PRO B O 1
ATOM 4700 N N . GLY B 1 89 ? -25.375 -10.539 14.047 1 94.88 89 GLY B N 1
ATOM 4701 C CA . GLY B 1 89 ? -24.109 -10.484 14.781 1 94.88 89 GLY B CA 1
ATOM 4702 C C . GLY B 1 89 ? -23.031 -11.359 14.172 1 94.88 89 GLY B C 1
ATOM 4703 O O . GLY B 1 89 ? -21.875 -11.32 14.609 1 94.88 89 GLY B O 1
ATOM 4704 N N . GLY B 1 90 ? -23.328 -12.141 13.18 1 97.5 90 GLY B N 1
ATOM 4705 C CA . GLY B 1 90 ? -22.375 -13.023 12.531 1 97.5 90 GLY B CA 1
ATOM 4706 C C . GLY B 1 90 ? -21.344 -12.273 11.711 1 97.5 90 GLY B C 1
ATOM 4707 O O . GLY B 1 90 ? -21.484 -11.078 11.453 1 97.5 90 GLY B O 1
ATOM 4708 N N . PRO B 1 91 ? -20.312 -12.961 11.336 1 98.44 91 PRO B N 1
ATOM 4709 C CA . PRO B 1 91 ? -19.234 -12.359 10.555 1 98.44 91 PRO B CA 1
ATOM 4710 C C . PRO B 1 91 ? -19.578 -12.258 9.07 1 98.44 91 PRO B C 1
ATOM 4712 O O . PRO B 1 91 ? -20.609 -12.758 8.633 1 98.44 91 PRO B O 1
ATOM 4715 N N . ALA B 1 92 ? -18.781 -11.555 8.336 1 98.75 92 ALA B N 1
ATOM 4716 C CA . ALA B 1 92 ? -18.812 -11.516 6.879 1 98.75 92 ALA B CA 1
ATOM 4717 C C . ALA B 1 92 ? -17.625 -12.273 6.281 1 98.75 92 ALA B C 1
ATOM 4719 O O . ALA B 1 92 ? -16.484 -12.039 6.664 1 98.75 92 ALA B O 1
ATOM 4720 N N . PHE B 1 93 ? -17.922 -13.25 5.469 1 98.88 93 PHE B N 1
ATOM 4721 C CA . PHE B 1 93 ? -16.891 -13.984 4.734 1 98.88 93 PHE B CA 1
ATOM 4722 C C . PHE B 1 93 ? -16.766 -13.461 3.311 1 98.88 93 PHE B C 1
ATOM 4724 O O . PHE B 1 93 ? -17.766 -13.336 2.596 1 98.88 93 PHE B O 1
ATOM 4731 N N . LEU B 1 94 ? -15.547 -13.125 2.883 1 98.88 94 LEU B N 1
ATOM 4732 C CA . LEU B 1 94 ? -15.312 -12.594 1.547 1 98.88 94 LEU B CA 1
ATOM 4733 C C . LEU B 1 94 ? -14.305 -13.445 0.787 1 98.88 94 LEU B C 1
ATOM 4735 O O . LEU B 1 94 ? -13.141 -13.547 1.184 1 98.88 94 LEU B O 1
ATOM 4739 N N . MET B 1 95 ? -14.781 -14.078 -0.242 1 98.38 95 MET B N 1
ATOM 4740 C CA . MET B 1 95 ? -13.898 -14.758 -1.188 1 98.38 95 MET B CA 1
ATOM 4741 C C . MET B 1 95 ? -13.359 -13.789 -2.229 1 98.38 95 MET B C 1
ATOM 4743 O O . MET B 1 95 ? -14.133 -13.102 -2.906 1 98.38 95 MET B O 1
ATOM 4747 N N . LEU B 1 96 ? -12.023 -13.727 -2.301 1 98.44 96 LEU B N 1
ATOM 4748 C CA . LEU B 1 96 ? -11.391 -12.898 -3.324 1 98.44 96 LEU B CA 1
ATOM 4749 C C . LEU B 1 96 ? -11.195 -13.688 -4.613 1 98.44 96 LEU B C 1
ATOM 4751 O O . LEU B 1 96 ? -10.688 -14.812 -4.59 1 98.44 96 LEU B O 1
ATOM 4755 N N . GLY B 1 97 ? -11.617 -13.086 -5.711 1 96.5 97 GLY B N 1
ATOM 4756 C CA . GLY B 1 97 ? -11.383 -13.703 -7.004 1 96.5 97 GLY B CA 1
ATOM 4757 C C . GLY B 1 97 ? -9.922 -13.672 -7.418 1 96.5 97 GLY B C 1
ATOM 4758 O O . GLY B 1 97 ? -9.156 -12.812 -6.969 1 96.5 97 GLY B O 1
ATOM 4759 N N . GLY B 1 98 ? -9.578 -14.625 -8.273 1 95 98 GLY B N 1
ATOM 4760 C CA . GLY B 1 98 ? -8.219 -14.734 -8.781 1 95 98 GLY B CA 1
ATOM 4761 C C . GLY B 1 98 ? -8.125 -14.547 -10.289 1 95 98 GLY B C 1
ATOM 4762 O O . GLY B 1 98 ? -8.719 -13.617 -10.836 1 95 98 GLY B O 1
ATOM 4763 N N . GLU B 1 99 ? -7.398 -15.375 -10.969 1 94.06 99 GLU B N 1
ATOM 4764 C CA . GLU B 1 99 ? -6.957 -15.203 -12.344 1 94.06 99 GLU B CA 1
ATOM 4765 C C . GLU B 1 99 ? -7.949 -15.812 -13.328 1 94.06 99 GLU B C 1
ATOM 4767 O O . GLU B 1 99 ? -7.562 -16.562 -14.227 1 94.06 99 GLU B O 1
ATOM 4772 N N . SER B 1 100 ? -9.242 -15.625 -13.086 1 93.19 100 SER B N 1
ATOM 4773 C CA . SER B 1 100 ? -10.289 -16.078 -13.992 1 93.19 100 SER B CA 1
ATOM 4774 C C . SER B 1 100 ? -11.617 -15.391 -13.68 1 93.19 100 SER B C 1
ATOM 4776 O O . SER B 1 100 ? -11.781 -14.781 -12.625 1 93.19 100 SER B O 1
ATOM 4778 N N . ALA B 1 101 ? -12.477 -15.539 -14.586 1 93.25 101 ALA B N 1
ATOM 4779 C CA . ALA B 1 101 ? -13.852 -15.125 -14.32 1 93.25 101 ALA B CA 1
ATOM 4780 C C . ALA B 1 101 ? -14.438 -15.898 -13.141 1 93.25 101 ALA B C 1
ATOM 4782 O O . ALA B 1 101 ? -14.195 -17.094 -13 1 93.25 101 ALA B O 1
ATOM 4783 N N . GLU B 1 102 ? -15.211 -15.219 -12.328 1 93.31 102 GLU B N 1
ATOM 4784 C CA . GLU B 1 102 ? -15.781 -15.867 -11.148 1 93.31 102 GLU B CA 1
ATOM 4785 C C . GLU B 1 102 ? -17.172 -16.422 -11.438 1 93.31 102 GLU B C 1
ATOM 4787 O O . GLU B 1 102 ? -17.828 -15.992 -12.391 1 93.31 102 GLU B O 1
ATOM 4792 N N . ASP B 1 103 ? -17.469 -17.375 -10.672 1 87.81 103 ASP B N 1
ATOM 4793 C CA . ASP B 1 103 ? -18.75 -18.078 -10.727 1 87.81 103 ASP B CA 1
ATOM 4794 C C . ASP B 1 103 ? -19.438 -18.062 -9.367 1 87.81 103 ASP B C 1
ATOM 4796 O O . ASP B 1 103 ? -18.797 -18.266 -8.336 1 87.81 103 ASP B O 1
ATOM 4800 N N . PRO B 1 104 ? -20.75 -17.844 -9.336 1 90.88 104 PRO B N 1
ATOM 4801 C CA . PRO B 1 104 ? -21.453 -17.703 -8.055 1 90.88 104 PRO B CA 1
ATOM 4802 C C . PRO B 1 104 ? -21.531 -19.016 -7.285 1 90.88 104 PRO B C 1
ATOM 4804 O O . PRO B 1 104 ? -21.953 -19.031 -6.121 1 90.88 104 PRO B O 1
ATOM 4807 N N . TYR B 1 105 ? -21.141 -20.141 -7.871 1 87.62 105 TYR B N 1
ATOM 4808 C CA . TYR B 1 105 ? -21.188 -21.406 -7.156 1 87.62 105 TYR B CA 1
ATOM 4809 C C . TYR B 1 105 ? -20.438 -21.328 -5.832 1 87.62 105 TYR B C 1
ATOM 4811 O O . TYR B 1 105 ? -20.812 -22 -4.863 1 87.62 105 TYR B O 1
ATOM 4819 N N . TRP B 1 106 ? -19.422 -20.484 -5.762 1 90.62 106 TRP B N 1
ATOM 4820 C CA . TRP B 1 106 ? -18.609 -20.359 -4.559 1 90.62 106 TRP B CA 1
ATOM 4821 C C . TRP B 1 106 ? -19.438 -19.844 -3.385 1 90.62 106 TRP B C 1
ATOM 4823 O O . TRP B 1 106 ? -19.125 -20.125 -2.227 1 90.62 106 TRP B O 1
ATOM 4833 N N . VAL B 1 107 ? -20.547 -19.109 -3.719 1 94.31 107 VAL B N 1
ATOM 4834 C CA . VAL B 1 107 ? -21.359 -18.578 -2.629 1 94.31 107 VAL B CA 1
ATOM 4835 C C . VAL B 1 107 ? -22.688 -19.312 -2.568 1 94.31 107 VAL B C 1
ATOM 4837 O O . VAL B 1 107 ? -23.531 -19.047 -1.703 1 94.31 107 VAL B O 1
ATOM 4840 N N . GLU B 1 108 ? -22.922 -20.281 -3.412 1 92.31 108 GLU B N 1
ATOM 4841 C CA . GLU B 1 108 ? -24.203 -20.984 -3.451 1 92.31 108 GLU B CA 1
ATOM 4842 C C . GLU B 1 108 ? -24.062 -22.406 -2.902 1 92.31 108 GLU B C 1
ATOM 4844 O O . GLU B 1 108 ? -24.938 -22.891 -2.184 1 92.31 108 GLU B O 1
ATOM 4849 N N . ASP B 1 109 ? -22.969 -23.031 -3.275 1 91 109 ASP B N 1
ATOM 4850 C CA . ASP B 1 109 ? -22.766 -24.422 -2.881 1 91 109 ASP B CA 1
ATOM 4851 C C . ASP B 1 109 ? -22.469 -24.531 -1.39 1 91 109 ASP B C 1
ATOM 4853 O O . ASP B 1 109 ? -21.391 -24.109 -0.938 1 91 109 ASP B O 1
ATOM 4857 N N . GLY B 1 110 ? -23.328 -25.125 -0.633 1 92.19 110 GLY B N 1
ATOM 4858 C CA . GLY B 1 110 ? -23.203 -25.219 0.813 1 92.19 110 GLY B CA 1
ATOM 4859 C C . GLY B 1 110 ? -22.297 -26.344 1.268 1 92.19 110 GLY B C 1
ATOM 4860 O O . GLY B 1 110 ? -22.094 -26.531 2.467 1 92.19 110 GLY B O 1
ATOM 4861 N N . THR B 1 111 ? -21.719 -27.031 0.324 1 91 111 THR B N 1
ATOM 4862 C CA . THR B 1 111 ? -20.906 -28.188 0.694 1 91 111 THR B CA 1
ATOM 4863 C C . THR B 1 111 ? -19.422 -27.828 0.688 1 91 111 THR B C 1
ATOM 4865 O O . THR B 1 111 ? -18.594 -28.625 1.139 1 91 111 THR B O 1
ATOM 4868 N N . LEU B 1 112 ? -19.062 -26.688 0.193 1 92.81 112 LEU B N 1
ATOM 4869 C CA . LEU B 1 112 ? -17.672 -26.266 0.175 1 92.81 112 LEU B CA 1
ATOM 4870 C C . LEU B 1 112 ? -17.156 -26 1.589 1 92.81 112 LEU B C 1
ATOM 4872 O O . LEU B 1 112 ? -17.953 -25.688 2.482 1 92.81 112 LEU B O 1
ATOM 4876 N N . GLU B 1 113 ? -15.891 -26.141 1.748 1 93.31 113 GLU B N 1
ATOM 4877 C CA . GLU B 1 113 ? -15.297 -25.984 3.072 1 93.31 113 GLU B CA 1
ATOM 4878 C C . GLU B 1 113 ? -15.633 -24.609 3.658 1 93.31 113 GLU B C 1
ATOM 4880 O O . GLU B 1 113 ? -16.047 -24.516 4.816 1 93.31 113 GLU B O 1
ATOM 4885 N N . TRP B 1 114 ? -15.469 -23.516 2.871 1 95.56 114 TRP B N 1
ATOM 4886 C CA . TRP B 1 114 ? -15.648 -22.188 3.436 1 95.56 114 TRP B CA 1
ATOM 4887 C C . TRP B 1 114 ? -17.125 -21.891 3.678 1 95.56 114 TRP B C 1
ATOM 4889 O O . TRP B 1 114 ? -17.484 -21.156 4.605 1 95.56 114 TRP B O 1
ATOM 4899 N N . THR B 1 115 ? -18.047 -22.484 2.885 1 95.69 115 THR B N 1
ATOM 4900 C CA . THR B 1 115 ? -19.469 -22.25 3.123 1 95.69 115 THR B CA 1
ATOM 4901 C C . THR B 1 115 ? -19.953 -23.062 4.32 1 95.69 115 THR B C 1
ATOM 4903 O O . THR B 1 115 ? -20.859 -22.641 5.039 1 95.69 115 THR B O 1
ATOM 4906 N N . GLN B 1 116 ? -19.359 -24.203 4.531 1 95.75 116 GLN B N 1
ATOM 4907 C CA . GLN B 1 116 ? -19.656 -24.938 5.762 1 95.75 116 GLN B CA 1
ATOM 4908 C C . GLN B 1 116 ? -19.219 -24.141 6.992 1 95.75 116 GLN B C 1
ATOM 4910 O O . GLN B 1 116 ? -19.938 -24.109 7.996 1 95.75 116 GLN B O 1
ATOM 4915 N N . MET B 1 117 ? -18.062 -23.531 6.902 1 97.5 117 MET B N 1
ATOM 4916 C CA . MET B 1 117 ? -17.625 -22.641 7.973 1 97.5 117 MET B CA 1
ATOM 4917 C C . MET B 1 117 ? -18.609 -21.484 8.156 1 97.5 117 MET B C 1
ATOM 4919 O O . MET B 1 117 ? -18.859 -21.047 9.281 1 97.5 117 MET B O 1
ATOM 4923 N N . ALA B 1 118 ? -19.125 -20.984 7.012 1 98 118 ALA B N 1
ATOM 4924 C CA . ALA B 1 118 ? -20.094 -19.906 7.066 1 98 118 ALA B CA 1
ATOM 4925 C C . ALA B 1 118 ? -21.359 -20.328 7.809 1 98 118 ALA B C 1
ATOM 4927 O O . ALA B 1 118 ? -21.875 -19.594 8.648 1 98 118 ALA B O 1
ATOM 4928 N N . ALA B 1 119 ? -21.844 -21.484 7.5 1 97.06 119 ALA B N 1
ATOM 4929 C CA . ALA B 1 119 ? -23.031 -22.016 8.156 1 97.06 119 ALA B CA 1
ATOM 4930 C C . ALA B 1 119 ? -22.797 -22.203 9.656 1 97.06 119 ALA B C 1
ATOM 4932 O O . ALA B 1 119 ? -23.656 -21.875 10.469 1 97.06 119 ALA B O 1
ATOM 4933 N N . GLU B 1 120 ? -21.641 -22.672 9.984 1 97.19 120 GLU B N 1
ATOM 4934 C CA . GLU B 1 120 ? -21.312 -22.953 11.375 1 97.19 120 GLU B CA 1
ATOM 4935 C C . GLU B 1 120 ? -21.203 -21.656 12.188 1 97.19 120 GLU B C 1
ATOM 4937 O O . GLU B 1 120 ? -21.516 -21.641 13.375 1 97.19 120 GLU B O 1
ATOM 4942 N N . ASN B 1 121 ? -20.781 -20.578 11.555 1 97.81 121 ASN B N 1
ATOM 4943 C CA . ASN B 1 121 ? -20.469 -19.344 12.289 1 97.81 121 ASN B CA 1
ATOM 4944 C C . ASN B 1 121 ? -21.516 -18.266 12.047 1 97.81 121 ASN B C 1
ATOM 4946 O O . ASN B 1 121 ? -21.422 -17.172 12.578 1 97.81 121 ASN B O 1
ATOM 4950 N N . GLY B 1 122 ? -22.562 -18.594 11.188 1 98.19 122 GLY B N 1
ATOM 4951 C CA . GLY B 1 122 ? -23.594 -17.625 10.875 1 98.19 122 GLY B CA 1
ATOM 4952 C C . GLY B 1 122 ? -23.094 -16.469 10.023 1 98.19 122 GLY B C 1
ATOM 4953 O O . GLY B 1 122 ? -23.391 -15.312 10.297 1 98.19 122 GLY B O 1
ATOM 4954 N N . ALA B 1 123 ? -22.328 -16.781 9.016 1 98.56 123 ALA B N 1
ATOM 4955 C CA . ALA B 1 123 ? -21.641 -15.742 8.25 1 98.56 123 ALA B CA 1
ATOM 4956 C C . ALA B 1 123 ? -22.484 -15.297 7.059 1 98.56 123 ALA B C 1
ATOM 4958 O O . ALA B 1 123 ? -23.25 -16.094 6.504 1 98.56 123 ALA B O 1
ATOM 4959 N N . PHE B 1 124 ? -22.375 -14.039 6.719 1 98.25 124 PHE B N 1
ATOM 4960 C CA . PHE B 1 124 ? -22.75 -13.461 5.434 1 98.25 124 PHE B CA 1
ATOM 4961 C C . PHE B 1 124 ? -21.625 -13.641 4.418 1 98.25 124 PHE B C 1
ATOM 4963 O O . PHE B 1 124 ? -20.469 -13.289 4.688 1 98.25 124 PHE B O 1
ATOM 4970 N N . VAL B 1 125 ? -21.969 -14.289 3.209 1 98.5 125 VAL B N 1
ATOM 4971 C CA . VAL B 1 125 ? -20.859 -14.625 2.328 1 98.5 125 VAL B CA 1
ATOM 4972 C C . VAL B 1 125 ? -20.891 -13.734 1.086 1 98.5 125 VAL B C 1
ATOM 4974 O O . VAL B 1 125 ? -21.969 -13.438 0.567 1 98.5 125 VAL B O 1
ATOM 4977 N N . PHE B 1 126 ? -19.688 -13.297 0.642 1 98.69 126 PHE B N 1
ATOM 4978 C CA . PHE B 1 126 ? -19.484 -12.461 -0.534 1 98.69 126 PHE B CA 1
ATOM 4979 C C . PHE B 1 126 ? -18.406 -13.039 -1.43 1 98.69 126 PHE B C 1
ATOM 4981 O O . PHE B 1 126 ? -17.5 -13.719 -0.95 1 98.69 126 PHE B O 1
ATOM 4988 N N . LEU B 1 127 ? -18.547 -12.852 -2.709 1 98.31 127 LEU B N 1
ATOM 4989 C CA . LEU B 1 127 ? -17.547 -13.125 -3.725 1 98.31 127 LEU B CA 1
ATOM 4990 C C . LEU B 1 127 ? -17.312 -11.898 -4.609 1 98.31 127 LEU B C 1
ATOM 4992 O O . LEU B 1 127 ? -18.266 -11.305 -5.109 1 98.31 127 LEU B O 1
ATOM 4996 N N . ILE B 1 128 ? -16.047 -11.484 -4.746 1 98.69 128 ILE B N 1
ATOM 4997 C CA . ILE B 1 128 ? -15.773 -10.344 -5.609 1 98.69 128 ILE B CA 1
ATOM 4998 C C . ILE B 1 128 ? -14.781 -10.75 -6.695 1 98.69 128 ILE B C 1
ATOM 5000 O O . ILE B 1 128 ? -13.789 -11.422 -6.414 1 98.69 128 ILE B O 1
ATOM 5004 N N . GLU B 1 129 ? -15.102 -10.422 -7.961 1 98.38 129 GLU B N 1
ATOM 5005 C CA . GLU B 1 129 ? -14.273 -10.773 -9.117 1 98.38 129 GLU B CA 1
ATOM 5006 C C . GLU B 1 129 ? -13.047 -9.875 -9.211 1 98.38 129 GLU B C 1
ATOM 5008 O O . GLU B 1 129 ? -13.117 -8.688 -8.883 1 98.38 129 GLU B O 1
ATOM 5013 N N . HIS B 1 130 ? -11.938 -10.383 -9.609 1 98.56 130 HIS B N 1
ATOM 5014 C CA . HIS B 1 130 ? -10.68 -9.648 -9.727 1 98.56 130 HIS B CA 1
ATOM 5015 C C . HIS B 1 130 ? -10.703 -8.711 -10.93 1 98.56 130 HIS B C 1
ATOM 5017 O O . HIS B 1 130 ? -11.234 -9.062 -11.984 1 98.56 130 HIS B O 1
ATOM 5023 N N . ARG B 1 131 ? -10.133 -7.543 -10.773 1 98.69 131 ARG B N 1
ATOM 5024 C CA . ARG B 1 131 ? -9.992 -6.625 -11.906 1 98.69 131 ARG B CA 1
ATOM 5025 C C . ARG B 1 131 ? -9.281 -7.301 -13.07 1 98.69 131 ARG B C 1
ATOM 5027 O O . ARG B 1 131 ? -8.328 -8.062 -12.867 1 98.69 131 ARG B O 1
ATOM 5034 N N . PHE B 1 132 ? -9.734 -7.066 -14.359 1 98.38 132 PHE B N 1
ATOM 5035 C CA . PHE B 1 132 ? -9.18 -7.477 -15.641 1 98.38 132 PHE B CA 1
ATOM 5036 C C . PHE B 1 132 ? -9.469 -8.953 -15.906 1 98.38 132 PHE B C 1
ATOM 5038 O O . PHE B 1 132 ? -9.016 -9.508 -16.906 1 98.38 132 PHE B O 1
ATOM 5045 N N . TYR B 1 133 ? -10.172 -9.586 -15.023 1 97.31 133 TYR B N 1
ATOM 5046 C CA . TYR B 1 133 ? -10.656 -10.938 -15.266 1 97.31 133 TYR B CA 1
ATOM 5047 C C . TYR B 1 133 ? -12.172 -10.969 -15.367 1 97.31 133 TYR B C 1
ATOM 5049 O O . TYR B 1 133 ? -12.859 -10.125 -14.773 1 97.31 133 TYR B O 1
ATOM 5057 N N . GLY B 1 134 ? -12.664 -11.961 -16.141 1 95.88 134 GLY B N 1
ATOM 5058 C CA . GLY B 1 134 ? -14.102 -12.016 -16.359 1 95.88 134 GLY B CA 1
ATOM 5059 C C . GLY B 1 134 ? -14.664 -10.734 -16.953 1 95.88 134 GLY B C 1
ATOM 5060 O O . GLY B 1 134 ? -14.125 -10.203 -17.922 1 95.88 134 GLY B O 1
ATOM 5061 N N . GLU B 1 135 ? -15.711 -10.266 -16.344 1 96.88 135 GLU B N 1
ATOM 5062 C CA . GLU B 1 135 ? -16.391 -9.086 -16.859 1 96.88 135 GLU B CA 1
ATOM 5063 C C . GLU B 1 135 ? -16.047 -7.844 -16.047 1 96.88 135 GLU B C 1
ATOM 5065 O O . GLU B 1 135 ? -16.609 -6.766 -16.266 1 96.88 135 GLU B O 1
ATOM 5070 N N . SER B 1 136 ? -15.172 -7.992 -15.086 1 98.56 136 SER B N 1
ATOM 5071 C CA . SER B 1 136 ? -14.672 -6.848 -14.328 1 98.56 136 SER B CA 1
ATOM 5072 C C . SER B 1 136 ? -13.523 -6.164 -15.055 1 98.56 136 SER B C 1
ATOM 5074 O O . SER B 1 136 ? -12.352 -6.477 -14.812 1 98.56 136 SER B O 1
ATOM 5076 N N . ARG B 1 137 ? -13.836 -5.191 -15.891 1 98.56 137 ARG B N 1
ATOM 5077 C CA . ARG B 1 137 ? -12.93 -4.629 -16.891 1 98.56 137 ARG B CA 1
ATOM 5078 C C . ARG B 1 137 ? -12.719 -3.137 -16.656 1 98.56 137 ARG B C 1
ATOM 5080 O O . ARG B 1 137 ? -13.469 -2.311 -17.172 1 98.56 137 ARG B O 1
ATOM 5087 N N . PRO B 1 138 ? -11.633 -2.734 -15.977 1 98.38 138 PRO B N 1
ATOM 5088 C CA . PRO B 1 138 ? -11.422 -1.345 -15.57 1 98.38 138 PRO B CA 1
ATOM 5089 C C . PRO B 1 138 ? -11.141 -0.417 -16.75 1 98.38 138 PRO B C 1
ATOM 5091 O O . PRO B 1 138 ? -11.336 0.797 -16.641 1 98.38 138 PRO B O 1
ATOM 5094 N N . THR B 1 139 ? -10.664 -0.93 -17.906 1 98.38 139 THR B N 1
ATOM 5095 C CA . THR B 1 139 ? -10.242 -0.117 -19.031 1 98.38 139 THR B CA 1
ATOM 5096 C C . THR B 1 139 ? -10.898 -0.61 -20.328 1 98.38 139 THR B C 1
ATOM 5098 O O . THR B 1 139 ? -11.438 -1.717 -20.375 1 98.38 139 THR B O 1
ATOM 5101 N N . PRO B 1 140 ? -10.875 0.229 -21.344 1 97.44 140 PRO B N 1
ATOM 5102 C CA . PRO B 1 140 ? -11.555 -0.156 -22.594 1 97.44 140 PRO B CA 1
ATOM 5103 C C . PRO B 1 140 ? -10.898 -1.351 -23.281 1 97.44 140 PRO B C 1
ATOM 5105 O O . PRO B 1 140 ? -11.555 -2.084 -24.016 1 97.44 140 PRO B O 1
ATOM 5108 N N . ASP B 1 141 ? -9.617 -1.567 -23.047 1 98.19 141 ASP B N 1
ATOM 5109 C CA . ASP B 1 141 ? -8.867 -2.703 -23.578 1 98.19 141 ASP B CA 1
ATOM 5110 C C . ASP B 1 141 ? -7.719 -3.09 -22.641 1 98.19 141 ASP B C 1
ATOM 5112 O O . ASP B 1 141 ? -7.621 -2.582 -21.531 1 98.19 141 ASP B O 1
ATOM 5116 N N . MET B 1 142 ? -6.91 -4.043 -23.094 1 98.25 142 MET B N 1
ATOM 5117 C CA . MET B 1 142 ? -5.848 -4.578 -22.25 1 98.25 142 MET B CA 1
ATOM 5118 C C . MET B 1 142 ? -4.473 -4.23 -22.812 1 98.25 142 MET B C 1
ATOM 5120 O O . MET B 1 142 ? -3.539 -5.027 -22.719 1 98.25 142 MET B O 1
ATOM 5124 N N . SER B 1 143 ? -4.352 -3.092 -23.484 1 98 143 SER B N 1
ATOM 5125 C CA . SER B 1 143 ? -3.037 -2.621 -23.906 1 98 143 SER B CA 1
ATOM 5126 C C . SER B 1 143 ? -2.117 -2.387 -22.719 1 98 143 SER B C 1
ATOM 5128 O O . SER B 1 143 ? -2.584 -2.277 -21.578 1 98 143 SER B O 1
ATOM 5130 N N . THR B 1 144 ? -0.823 -2.361 -22.922 1 96.31 144 THR B N 1
ATOM 5131 C CA . THR B 1 144 ? 0.154 -2.268 -21.844 1 96.31 144 THR B CA 1
ATOM 5132 C C . THR B 1 144 ? -0.081 -1.012 -21 1 96.31 144 THR B C 1
ATOM 5134 O O . THR B 1 144 ? -0.011 -1.056 -19.781 1 96.31 144 THR B O 1
ATOM 5137 N N . PRO B 1 145 ? -0.4 0.174 -21.625 1 94.69 145 PRO B N 1
ATOM 5138 C CA . PRO B 1 145 ? -0.694 1.357 -20.812 1 94.69 145 PRO B CA 1
ATOM 5139 C C . PRO B 1 145 ? -1.925 1.176 -19.938 1 94.69 145 PRO B C 1
ATOM 5141 O O . PRO B 1 145 ? -2.072 1.868 -18.922 1 94.69 145 PRO B O 1
ATOM 5144 N N . ASN B 1 146 ? -2.828 0.293 -20.297 1 97.12 146 ASN B N 1
ATOM 5145 C CA . ASN B 1 146 ? -4.023 0.017 -19.516 1 97.12 146 ASN B CA 1
ATOM 5146 C C . ASN B 1 146 ? -3.771 -1.086 -18.484 1 97.12 146 ASN B C 1
ATOM 5148 O O . ASN B 1 146 ? -4.312 -1.046 -17.375 1 97.12 146 ASN B O 1
ATOM 5152 N N . LEU B 1 147 ? -2.875 -2.029 -18.781 1 98.12 147 LEU B N 1
ATOM 5153 C CA . LEU B 1 147 ? -2.619 -3.164 -17.891 1 98.12 147 LEU B CA 1
ATOM 5154 C C . LEU B 1 147 ? -1.843 -2.729 -16.656 1 98.12 147 LEU B C 1
ATOM 5156 O O . LEU B 1 147 ? -1.757 -3.475 -15.68 1 98.12 147 LEU B O 1
ATOM 5160 N N . VAL B 1 148 ? -1.314 -1.482 -16.703 1 96.5 148 VAL B N 1
ATOM 5161 C CA . VAL B 1 148 ? -0.554 -0.998 -15.547 1 96.5 148 VAL B CA 1
ATOM 5162 C C . VAL B 1 148 ? -1.459 -0.925 -14.32 1 96.5 148 VAL B C 1
ATOM 5164 O O . VAL B 1 148 ? -0.977 -0.917 -13.188 1 96.5 148 VAL B O 1
ATOM 5167 N N . TYR B 1 149 ? -2.807 -0.944 -14.531 1 97.69 149 TYR B N 1
ATOM 5168 C CA . TYR B 1 149 ? -3.766 -0.876 -13.43 1 97.69 149 TYR B CA 1
ATOM 5169 C C . TYR B 1 149 ? -4.102 -2.27 -12.914 1 97.69 149 TYR B C 1
ATOM 5171 O O . TYR B 1 149 ? -4.949 -2.424 -12.031 1 97.69 149 TYR B O 1
ATOM 5179 N N . LEU B 1 150 ? -3.498 -3.301 -13.492 1 98.5 150 LEU B N 1
ATOM 5180 C CA . LEU B 1 150 ? -3.609 -4.664 -12.984 1 98.5 150 LEU B CA 1
ATOM 5181 C C . LEU B 1 150 ? -2.424 -5.004 -12.086 1 98.5 150 LEU B C 1
ATOM 5183 O O . LEU B 1 150 ? -1.31 -5.207 -12.57 1 98.5 150 LEU B O 1
ATOM 5187 N N . SER B 1 151 ? -2.684 -5.008 -10.828 1 97.94 151 SER B N 1
ATOM 5188 C CA . SER B 1 151 ? -1.702 -5.434 -9.836 1 97.94 151 SER B CA 1
ATOM 5189 C C . SER B 1 151 ? -2.381 -5.945 -8.57 1 97.94 151 SER B C 1
ATOM 5191 O O . SER B 1 151 ? -3.562 -5.68 -8.336 1 97.94 151 SER B O 1
ATOM 5193 N N . SER B 1 152 ? -1.669 -6.691 -7.805 1 98.44 152 SER B N 1
ATOM 5194 C CA . SER B 1 152 ? -2.178 -7.176 -6.527 1 98.44 152 SER B CA 1
ATOM 5195 C C . SER B 1 152 ? -2.492 -6.02 -5.582 1 98.44 152 SER B C 1
ATOM 5197 O O . SER B 1 152 ? -3.467 -6.074 -4.832 1 98.44 152 SER B O 1
ATOM 5199 N N . ALA B 1 153 ? -1.696 -4.949 -5.617 1 97.44 153 ALA B N 1
ATOM 5200 C CA . ALA B 1 153 ? -1.939 -3.791 -4.766 1 97.44 153 ALA B CA 1
ATOM 5201 C C . ALA B 1 153 ? -3.264 -3.119 -5.117 1 97.44 153 ALA B C 1
ATOM 5203 O O . ALA B 1 153 ? -4.047 -2.775 -4.227 1 97.44 153 ALA B O 1
ATOM 5204 N N . GLN B 1 154 ? -3.502 -2.889 -6.406 1 98 154 GLN B N 1
ATOM 5205 C CA . GLN B 1 154 ? -4.777 -2.334 -6.848 1 98 154 GLN B CA 1
ATOM 5206 C C . GLN B 1 154 ? -5.941 -3.232 -6.438 1 98 154 GLN B C 1
ATOM 5208 O O . GLN B 1 154 ? -6.984 -2.744 -6 1 98 154 GLN B O 1
ATOM 5213 N N . ALA B 1 155 ? -5.73 -4.523 -6.59 1 98.69 155 ALA B N 1
ATOM 5214 C CA . ALA B 1 155 ? -6.785 -5.477 -6.262 1 98.69 155 ALA B CA 1
ATOM 5215 C C . ALA B 1 155 ? -7.129 -5.426 -4.773 1 98.69 155 ALA B C 1
ATOM 5217 O O . ALA B 1 155 ? -8.297 -5.551 -4.395 1 98.69 155 ALA B O 1
ATOM 5218 N N . LEU B 1 156 ? -6.156 -5.316 -3.898 1 98.44 156 LEU B N 1
ATOM 5219 C CA . LEU B 1 156 ? -6.402 -5.223 -2.463 1 98.44 156 LEU B CA 1
ATOM 5220 C C . LEU B 1 156 ? -7.18 -3.953 -2.129 1 98.44 156 LEU B C 1
ATOM 5222 O O . LEU B 1 156 ? -8.047 -3.965 -1.25 1 98.44 156 LEU B O 1
ATOM 5226 N N . GLU B 1 157 ? -6.809 -2.867 -2.844 1 97.75 157 GLU B N 1
ATOM 5227 C CA . GLU B 1 157 ? -7.547 -1.636 -2.594 1 97.75 157 GLU B CA 1
ATOM 5228 C C . GLU B 1 157 ? -8.969 -1.727 -3.135 1 97.75 157 GLU B C 1
ATOM 5230 O O . GLU B 1 157 ? -9.898 -1.138 -2.57 1 97.75 157 GLU B O 1
ATOM 5235 N N . ASP B 1 158 ? -9.203 -2.512 -4.262 1 98.5 158 ASP B N 1
ATOM 5236 C CA . ASP B 1 158 ? -10.57 -2.832 -4.66 1 98.5 158 ASP B CA 1
ATOM 5237 C C . ASP B 1 158 ? -11.352 -3.467 -3.508 1 98.5 158 ASP B C 1
ATOM 5239 O O . ASP B 1 158 ? -12.484 -3.076 -3.229 1 98.5 158 ASP B O 1
ATOM 5243 N N . MET B 1 159 ? -10.727 -4.398 -2.91 1 98.69 159 MET B N 1
ATOM 5244 C CA . MET B 1 159 ? -11.344 -5.117 -1.801 1 98.69 159 MET B CA 1
ATOM 5245 C C . MET B 1 159 ? -11.68 -4.168 -0.655 1 98.69 159 MET B C 1
ATOM 5247 O O . MET B 1 159 ? -12.773 -4.223 -0.094 1 98.69 159 MET B O 1
ATOM 5251 N N . ALA B 1 160 ? -10.766 -3.328 -0.283 1 97.62 160 ALA B N 1
ATOM 5252 C CA . ALA B 1 160 ? -10.969 -2.393 0.818 1 97.62 160 ALA B CA 1
ATOM 5253 C C . ALA B 1 160 ? -12.164 -1.483 0.548 1 97.62 160 ALA B C 1
ATOM 5255 O O . ALA B 1 160 ? -13.031 -1.319 1.408 1 97.62 160 ALA B O 1
ATOM 5256 N N . ALA B 1 161 ? -12.203 -0.896 -0.681 1 97.06 161 ALA B N 1
ATOM 5257 C CA . ALA B 1 161 ? -13.328 -0.047 -1.068 1 97.06 161 ALA B CA 1
ATOM 5258 C C . ALA B 1 161 ? -14.641 -0.822 -1.029 1 97.06 161 ALA B C 1
ATOM 5260 O O . ALA B 1 161 ? -15.672 -0.287 -0.619 1 97.06 161 ALA B O 1
ATOM 5261 N N . PHE B 1 162 ? -14.57 -2.057 -1.446 1 98.56 162 PHE B N 1
ATOM 5262 C CA . PHE B 1 162 ? -15.742 -2.922 -1.482 1 98.56 162 PHE B CA 1
ATOM 5263 C C . PHE B 1 162 ? -16.281 -3.172 -0.076 1 98.56 162 PHE B C 1
ATOM 5265 O O . PHE B 1 162 ? -17.469 -3.002 0.181 1 98.56 162 PHE B O 1
ATOM 5272 N N . ILE B 1 163 ? -15.445 -3.584 0.842 1 98.19 163 ILE B N 1
ATOM 5273 C CA . ILE B 1 163 ? -15.844 -3.877 2.213 1 98.19 163 ILE B CA 1
ATOM 5274 C C . ILE B 1 163 ? -16.484 -2.641 2.838 1 98.19 163 ILE B C 1
ATOM 5276 O O . ILE B 1 163 ? -17.547 -2.73 3.451 1 98.19 163 ILE B O 1
ATOM 5280 N N . ILE B 1 164 ? -15.875 -1.477 2.664 1 95.5 164 ILE B N 1
ATOM 5281 C CA . ILE B 1 164 ? -16.375 -0.234 3.236 1 95.5 164 ILE B CA 1
ATOM 5282 C C . ILE B 1 164 ? -17.766 0.061 2.684 1 95.5 164 ILE B C 1
ATOM 5284 O O . ILE B 1 164 ? -18.688 0.408 3.438 1 95.5 164 ILE B O 1
ATOM 5288 N N . ALA B 1 165 ? -17.938 -0.104 1.374 1 96.5 165 ALA B N 1
ATOM 5289 C CA . ALA B 1 165 ? -19.219 0.161 0.731 1 96.5 165 ALA B CA 1
ATOM 5290 C C . ALA B 1 165 ? -20.281 -0.828 1.202 1 96.5 165 ALA B C 1
ATOM 5292 O O . ALA B 1 165 ? -21.438 -0.456 1.396 1 96.5 165 ALA B O 1
ATOM 5293 N N . LEU B 1 166 ? -19.938 -2.109 1.343 1 97.75 166 LEU B N 1
ATOM 5294 C CA . LEU B 1 166 ? -20.922 -3.125 1.701 1 97.75 166 LEU B CA 1
ATOM 5295 C C . LEU B 1 166 ? -21.328 -2.992 3.164 1 97.75 166 LEU B C 1
ATOM 5297 O O . LEU B 1 166 ? -22.453 -3.322 3.529 1 97.75 166 LEU B O 1
ATOM 5301 N N . LYS B 1 167 ? -20.438 -2.506 4.016 1 95.38 167 LYS B N 1
ATOM 5302 C CA . LYS B 1 167 ? -20.812 -2.205 5.395 1 95.38 167 LYS B CA 1
ATOM 5303 C C . LYS B 1 167 ? -21.875 -1.113 5.449 1 95.38 167 LYS B C 1
ATOM 5305 O O . LYS B 1 167 ? -22.719 -1.104 6.352 1 95.38 167 LYS B O 1
ATOM 5310 N N . GLN B 1 168 ? -21.828 -0.198 4.484 1 94.56 168 GLN B N 1
ATOM 5311 C CA . GLN B 1 168 ? -22.844 0.843 4.402 1 94.56 168 GLN B CA 1
ATOM 5312 C C . GLN B 1 168 ? -24.141 0.294 3.82 1 94.56 168 GLN B C 1
ATOM 5314 O O . GLN B 1 168 ? -25.234 0.646 4.281 1 94.56 168 GLN B O 1
ATOM 5319 N N . LYS B 1 169 ? -24 -0.553 2.846 1 96.75 169 LYS B N 1
ATOM 5320 C CA . LYS B 1 169 ? -25.172 -1.129 2.17 1 96.75 169 LYS B CA 1
ATOM 5321 C C . LYS B 1 169 ? -25.938 -2.061 3.1 1 96.75 169 LYS B C 1
ATOM 5323 O O . LYS B 1 169 ? -27.172 -2.135 3.033 1 96.75 169 LYS B O 1
ATOM 5328 N N . PHE B 1 170 ? -25.188 -2.799 3.918 1 97.62 170 PHE B N 1
ATOM 5329 C CA . PHE B 1 170 ? -25.75 -3.738 4.875 1 97.62 170 PHE B CA 1
ATOM 5330 C C . PHE B 1 170 ? -25.422 -3.324 6.305 1 97.62 170 PHE B C 1
ATOM 5332 O O . PHE B 1 170 ? -24.453 -3.822 6.895 1 97.62 170 PHE B O 1
ATOM 5339 N N . PRO B 1 171 ? -26.25 -2.557 6.91 1 95.38 171 PRO B N 1
ATOM 5340 C CA . PRO B 1 171 ? -25.953 -2.006 8.234 1 95.38 171 PRO B CA 1
ATOM 5341 C C . PRO B 1 171 ? -25.719 -3.09 9.289 1 95.38 171 PRO B C 1
ATOM 5343 O O . PRO B 1 171 ? -24.969 -2.871 10.25 1 95.38 171 PRO B O 1
ATOM 5346 N N . GLN B 1 172 ? -26.344 -4.254 9.086 1 95.69 172 GLN B N 1
ATOM 5347 C CA . GLN B 1 172 ? -26.156 -5.348 10.031 1 95.69 172 GLN B CA 1
ATOM 5348 C C . GLN B 1 172 ? -24.719 -5.848 10.016 1 95.69 172 GLN B C 1
ATOM 5350 O O . GLN B 1 172 ? -24.297 -6.582 10.914 1 95.69 172 GLN B O 1
ATOM 5355 N N . LEU B 1 173 ? -23.938 -5.438 9.008 1 97.31 173 LEU B N 1
ATOM 5356 C CA . LEU B 1 173 ? -22.547 -5.863 8.906 1 97.31 173 LEU B CA 1
ATOM 5357 C C . LEU B 1 173 ? -21.594 -4.738 9.32 1 97.31 173 LEU B C 1
ATOM 5359 O O . LEU B 1 173 ? -20.375 -4.879 9.219 1 97.31 173 LEU B O 1
ATOM 5363 N N . ALA B 1 174 ? -22.047 -3.627 9.805 1 93.44 174 ALA B N 1
ATOM 5364 C CA . ALA B 1 174 ? -21.25 -2.447 10.117 1 93.44 174 ALA B CA 1
ATOM 5365 C C . ALA B 1 174 ? -20.125 -2.785 11.094 1 93.44 174 ALA B C 1
ATOM 5367 O O . ALA B 1 174 ? -19 -2.291 10.961 1 93.44 174 ALA B O 1
ATOM 5368 N N . ALA B 1 175 ? -20.438 -3.67 12.023 1 91.25 175 ALA B N 1
ATOM 5369 C CA . ALA B 1 175 ? -19.453 -4.016 13.047 1 91.25 175 ALA B CA 1
ATOM 5370 C C . ALA B 1 175 ? -18.953 -5.449 12.867 1 91.25 175 ALA B C 1
ATOM 5372 O O . ALA B 1 175 ? -18.188 -5.953 13.688 1 91.25 175 ALA B O 1
ATOM 5373 N N . ALA B 1 176 ? -19.391 -6.109 11.812 1 96.38 176 ALA B N 1
ATOM 5374 C CA . ALA B 1 176 ? -19.047 -7.512 11.609 1 96.38 176 ALA B CA 1
ATOM 5375 C C . ALA B 1 176 ? -17.562 -7.668 11.281 1 96.38 176 ALA B C 1
ATOM 5377 O O . ALA B 1 176 ? -17 -6.867 10.531 1 96.38 176 ALA B O 1
ATOM 5378 N N . PRO B 1 177 ? -16.859 -8.617 11.945 1 97.38 177 PRO B N 1
ATOM 5379 C CA . PRO B 1 177 ? -15.523 -8.945 11.445 1 97.38 177 PRO B CA 1
ATOM 5380 C C . PRO B 1 177 ? -15.555 -9.562 10.047 1 97.38 177 PRO B C 1
ATOM 5382 O O . PRO B 1 177 ? -16.422 -10.391 9.75 1 97.38 177 PRO B O 1
ATOM 5385 N N . TRP B 1 178 ? -14.672 -9.141 9.219 1 98.5 178 TRP B N 1
ATOM 5386 C CA . TRP B 1 178 ? -14.57 -9.672 7.863 1 98.5 178 TRP B CA 1
ATOM 5387 C C . TRP B 1 178 ? -13.406 -10.648 7.746 1 98.5 178 TRP B C 1
ATOM 5389 O O . TRP B 1 178 ? -12.305 -10.367 8.227 1 98.5 178 TRP B O 1
ATOM 5399 N N . ILE B 1 179 ? -13.609 -11.789 7.156 1 98.81 179 ILE B N 1
ATOM 5400 C CA . ILE B 1 179 ? -12.609 -12.82 6.918 1 98.81 179 ILE B CA 1
ATOM 5401 C C . ILE B 1 179 ? -12.422 -13.016 5.414 1 98.81 179 ILE B C 1
ATOM 5403 O O . ILE B 1 179 ? -13.398 -13.203 4.684 1 98.81 179 ILE B O 1
ATOM 5407 N N . THR B 1 180 ? -11.18 -12.93 4.961 1 98.88 180 THR B N 1
ATOM 5408 C CA . THR B 1 180 ? -10.922 -13.117 3.537 1 98.88 180 THR B CA 1
ATOM 5409 C C . THR B 1 180 ? -10.492 -14.555 3.25 1 98.88 180 THR B C 1
ATOM 5411 O O . THR B 1 180 ? -9.781 -15.172 4.047 1 98.88 180 THR B O 1
ATOM 5414 N N . PHE B 1 181 ? -10.961 -15.062 2.156 1 98.69 181 PHE B N 1
ATOM 5415 C CA . PHE B 1 181 ? -10.633 -16.391 1.649 1 98.69 181 PHE B CA 1
ATOM 5416 C C . PHE B 1 181 ? -10.133 -16.312 0.211 1 98.69 181 PHE B C 1
ATOM 5418 O O . PHE B 1 181 ? -10.508 -15.406 -0.533 1 98.69 181 PHE B O 1
ATOM 5425 N N . GLY B 1 182 ? -9.312 -17.234 -0.208 1 97.44 182 GLY B N 1
ATOM 5426 C CA . GLY B 1 182 ? -8.852 -17.375 -1.58 1 97.44 182 GLY B CA 1
ATOM 5427 C C . GLY B 1 182 ? -7.977 -18.594 -1.794 1 97.44 182 GLY B C 1
ATOM 5428 O O . GLY B 1 182 ? -7.5 -19.203 -0.832 1 97.44 182 GLY B O 1
ATOM 5429 N N . GLY B 1 183 ? -7.82 -18.953 -3.025 1 96.88 183 GLY B N 1
ATOM 5430 C CA . GLY B 1 183 ? -6.973 -20.062 -3.428 1 96.88 183 GLY B CA 1
ATOM 5431 C C . GLY B 1 183 ? -5.938 -19.672 -4.469 1 96.88 183 GLY B C 1
ATOM 5432 O O . GLY B 1 183 ? -6.234 -18.922 -5.395 1 96.88 183 GLY B O 1
ATOM 5433 N N . SER B 1 184 ? -4.758 -20.234 -4.254 1 96.38 184 SER B N 1
ATOM 5434 C CA . SER B 1 184 ? -3.684 -19.938 -5.195 1 96.38 184 SER B CA 1
ATOM 5435 C C . SER B 1 184 ? -3.287 -18.469 -5.133 1 96.38 184 SER B C 1
ATOM 5437 O O . SER B 1 184 ? -2.998 -17.938 -4.059 1 96.38 184 SER B O 1
ATOM 5439 N N . TYR B 1 185 ? -3.318 -17.828 -6.324 1 97.5 185 TYR B N 1
ATOM 5440 C CA . TYR B 1 185 ? -3.031 -16.391 -6.328 1 97.5 185 TYR B CA 1
ATOM 5441 C C . TYR B 1 185 ? -3.98 -15.641 -5.398 1 97.5 185 TYR B C 1
ATOM 5443 O O . TYR B 1 185 ? -3.551 -14.797 -4.617 1 97.5 185 TYR B O 1
ATOM 5451 N N . SER B 1 186 ? -5.203 -15.945 -5.465 1 97.56 186 SER B N 1
ATOM 5452 C CA . SER B 1 186 ? -6.168 -15.281 -4.598 1 97.56 186 SER B CA 1
ATOM 5453 C C . SER B 1 186 ? -5.98 -15.695 -3.141 1 97.56 186 SER B C 1
ATOM 5455 O O . SER B 1 186 ? -6.414 -14.992 -2.229 1 97.56 186 SER B O 1
ATOM 5457 N N . GLY B 1 187 ? -5.375 -16.875 -2.889 1 98.44 187 GLY B N 1
ATOM 5458 C CA . GLY B 1 187 ? -4.969 -17.203 -1.532 1 98.44 187 GLY B CA 1
ATOM 5459 C C . GLY B 1 187 ? -3.922 -16.266 -0.972 1 98.44 187 GLY B C 1
ATOM 5460 O O . GLY B 1 187 ? -4.004 -15.852 0.187 1 98.44 187 GLY B O 1
ATOM 5461 N N . ALA B 1 188 ? -2.926 -16 -1.841 1 98.56 188 ALA B N 1
ATOM 5462 C CA . ALA B 1 188 ? -1.947 -14.984 -1.446 1 98.56 188 ALA B CA 1
ATOM 5463 C C . ALA B 1 188 ? -2.619 -13.641 -1.197 1 98.56 188 ALA B C 1
ATOM 5465 O O . ALA B 1 188 ? -2.293 -12.945 -0.232 1 98.56 188 ALA B O 1
ATOM 5466 N N . LEU B 1 189 ? -3.59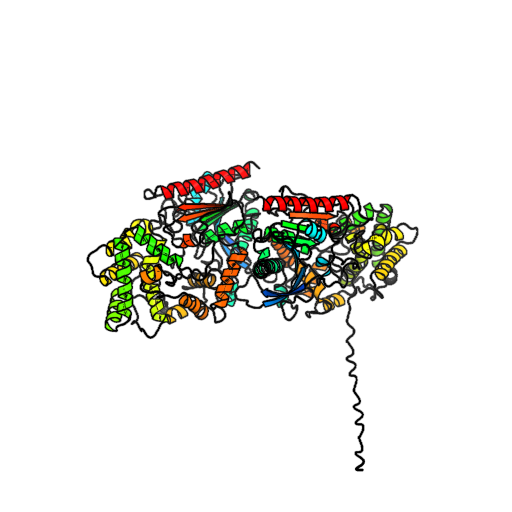4 -13.273 -2.031 1 98.56 189 LEU B N 1
ATOM 5467 C CA . LEU B 1 189 ? -4.328 -12.023 -1.863 1 98.56 189 LEU B CA 1
ATOM 5468 C C . LEU B 1 189 ? -5.039 -11.984 -0.517 1 98.56 189 LEU B C 1
ATOM 5470 O O . LEU B 1 189 ? -5.062 -10.945 0.151 1 98.56 189 LEU B O 1
ATOM 5474 N N . ALA B 1 190 ? -5.648 -13.109 -0.168 1 98.75 190 ALA B N 1
ATOM 5475 C CA . ALA B 1 190 ? -6.359 -13.172 1.104 1 98.75 190 ALA B CA 1
ATOM 5476 C C . ALA B 1 190 ? -5.422 -12.891 2.273 1 98.75 190 ALA B C 1
ATOM 5478 O O . ALA B 1 190 ? -5.754 -12.117 3.172 1 98.75 190 ALA B O 1
ATOM 5479 N N . ALA B 1 191 ? -4.277 -13.5 2.244 1 98.62 191 ALA B N 1
ATOM 5480 C CA . ALA B 1 191 ? -3.287 -13.273 3.291 1 98.62 191 ALA B CA 1
ATOM 5481 C C . ALA B 1 191 ? -2.799 -11.82 3.275 1 98.62 191 ALA B C 1
ATOM 5483 O O . ALA B 1 191 ? -2.709 -11.18 4.324 1 98.62 191 ALA B O 1
ATOM 5484 N N . TRP B 1 192 ? -2.508 -11.344 2.078 1 98.5 192 TRP B N 1
ATOM 5485 C CA . TRP B 1 192 ? -1.998 -9.984 1.918 1 98.5 192 TRP B CA 1
ATOM 5486 C C . TRP B 1 192 ? -3.045 -8.953 2.334 1 98.5 192 TRP B C 1
ATOM 5488 O O . TRP B 1 192 ? -2.705 -7.879 2.83 1 98.5 192 TRP B O 1
ATOM 5498 N N . ALA B 1 193 ? -4.324 -9.305 2.156 1 98.25 193 ALA B N 1
ATOM 5499 C CA . ALA B 1 193 ? -5.406 -8.438 2.611 1 98.25 193 ALA B CA 1
ATOM 5500 C C . ALA B 1 193 ? -5.305 -8.172 4.109 1 98.25 193 ALA B C 1
ATOM 5502 O O . ALA B 1 193 ? -5.465 -7.039 4.562 1 98.25 193 ALA B O 1
ATOM 5503 N N . ARG B 1 194 ? -5.035 -9.172 4.875 1 97.31 194 ARG B N 1
ATOM 5504 C CA . ARG B 1 194 ? -4.871 -9.039 6.32 1 97.31 194 ARG B CA 1
ATOM 5505 C C . ARG B 1 194 ? -3.6 -8.273 6.66 1 97.31 194 ARG B C 1
ATOM 5507 O O . ARG B 1 194 ? -3.582 -7.477 7.598 1 97.31 194 ARG B O 1
ATOM 5514 N N . VAL B 1 195 ? -2.574 -8.484 5.863 1 95.44 195 VAL B N 1
ATOM 5515 C CA . VAL B 1 195 ? -1.287 -7.836 6.09 1 95.44 195 VAL B CA 1
ATOM 5516 C C . VAL B 1 195 ? -1.431 -6.328 5.895 1 95.44 195 VAL B C 1
ATOM 5518 O O . VAL B 1 195 ? -0.93 -5.539 6.703 1 95.44 195 VAL B O 1
ATOM 5521 N N . LYS B 1 196 ? -2.127 -5.922 4.887 1 95.25 196 LYS B N 1
ATOM 5522 C CA . LYS B 1 196 ? -2.125 -4.52 4.48 1 95.25 196 LYS B CA 1
ATOM 5523 C C . LYS B 1 196 ? -3.305 -3.768 5.09 1 95.25 196 LYS B C 1
ATOM 5525 O O . LYS B 1 196 ? -3.25 -2.547 5.258 1 95.25 196 LYS B O 1
ATOM 5530 N N . HIS B 1 197 ? -4.43 -4.531 5.43 1 95.62 197 HIS B N 1
ATOM 5531 C CA . HIS B 1 197 ? -5.633 -3.887 5.945 1 95.62 197 HIS B CA 1
ATOM 5532 C C . HIS B 1 197 ? -6.156 -4.605 7.184 1 95.62 197 HIS B C 1
ATOM 5534 O O . HIS B 1 197 ? -7.305 -5.051 7.207 1 95.62 197 HIS B O 1
ATOM 5540 N N . PRO B 1 198 ? -5.355 -4.645 8.219 1 92.5 198 PRO B N 1
ATOM 5541 C CA . PRO B 1 198 ? -5.82 -5.316 9.438 1 92.5 198 PRO B CA 1
ATOM 5542 C C . PRO B 1 198 ? -7.008 -4.605 10.086 1 92.5 198 PRO B C 1
ATOM 5544 O O . PRO B 1 198 ? -7.723 -5.207 10.891 1 92.5 198 PRO B O 1
ATOM 5547 N N . GLU B 1 199 ? -7.285 -3.334 9.758 1 89.12 199 GLU B N 1
ATOM 5548 C CA . GLU B 1 199 ? -8.414 -2.576 10.297 1 89.12 199 GLU B CA 1
ATOM 5549 C C . GLU B 1 199 ? -9.727 -3.021 9.672 1 89.12 199 GLU B C 1
ATOM 5551 O O . GLU B 1 199 ? -10.797 -2.803 10.242 1 89.12 199 GLU B O 1
ATOM 5556 N N . LEU B 1 200 ? -9.625 -3.658 8.477 1 94.88 200 LEU B N 1
ATOM 5557 C CA . LEU B 1 200 ? -10.812 -4.059 7.738 1 94.88 200 LEU B CA 1
ATOM 5558 C C . LEU B 1 200 ? -10.977 -5.574 7.746 1 94.88 200 LEU B C 1
ATOM 5560 O O . LEU B 1 200 ? -12.102 -6.082 7.754 1 94.88 200 LEU B O 1
ATOM 5564 N N . VAL B 1 201 ? -9.852 -6.27 7.73 1 97.31 201 VAL B N 1
ATOM 5565 C CA . VAL B 1 201 ? -9.844 -7.727 7.613 1 97.31 201 VAL B CA 1
ATOM 5566 C C . VAL B 1 201 ? -9.383 -8.344 8.93 1 97.31 201 VAL B C 1
ATOM 5568 O O . VAL B 1 201 ? -8.211 -8.234 9.305 1 97.31 201 VAL B O 1
ATOM 5571 N N . ALA B 1 202 ? -10.297 -9.031 9.531 1 96.81 202 ALA B N 1
ATOM 5572 C CA . ALA B 1 202 ? -10.023 -9.57 10.859 1 96.81 202 ALA B CA 1
ATOM 5573 C C . ALA B 1 202 ? -9.172 -10.828 10.773 1 96.81 202 ALA B C 1
ATOM 5575 O O . ALA B 1 202 ? -8.367 -11.102 11.672 1 96.81 202 ALA B O 1
ATOM 5576 N N . MET B 1 203 ? -9.383 -11.625 9.742 1 98 203 MET B N 1
ATOM 5577 C CA . MET B 1 203 ? -8.711 -12.906 9.555 1 98 203 MET B CA 1
ATOM 5578 C C . MET B 1 203 ? -8.633 -13.258 8.07 1 98 203 MET B C 1
ATOM 5580 O O . MET B 1 203 ? -9.328 -12.664 7.246 1 98 203 MET B O 1
ATOM 5584 N N . ALA B 1 204 ? -7.715 -14.258 7.812 1 98.81 204 ALA B N 1
ATOM 5585 C CA . ALA B 1 204 ? -7.609 -14.688 6.422 1 98.81 204 ALA B CA 1
ATOM 5586 C C . ALA B 1 204 ? -7.289 -16.188 6.336 1 98.81 204 ALA B C 1
ATOM 5588 O O . ALA B 1 204 ? -6.59 -16.719 7.195 1 98.81 204 ALA B O 1
ATOM 5589 N N . VAL B 1 205 ? -7.848 -16.797 5.379 1 98.88 205 VAL B N 1
ATOM 5590 C CA . VAL B 1 205 ? -7.461 -18.141 4.965 1 98.88 205 VAL B CA 1
ATOM 5591 C C . VAL B 1 205 ? -6.973 -18.109 3.518 1 98.88 205 VAL B C 1
ATOM 5593 O O . VAL B 1 205 ? -7.746 -17.844 2.598 1 98.88 205 VAL B O 1
ATOM 5596 N N . GLY B 1 206 ? -5.723 -18.344 3.318 1 98.69 206 GLY B N 1
ATOM 5597 C CA . GLY B 1 206 ? -5.109 -18.344 1.999 1 98.69 206 GLY B CA 1
ATOM 5598 C C . GLY B 1 206 ? -4.648 -19.719 1.552 1 98.69 206 GLY B C 1
ATOM 5599 O O . GLY B 1 206 ? -3.477 -20.062 1.712 1 98.69 206 GLY B O 1
ATOM 5600 N N . SER B 1 207 ? -5.5 -20.438 0.866 1 98.38 207 SER B N 1
ATOM 5601 C CA . SER B 1 207 ? -5.219 -21.812 0.456 1 98.38 207 SER B CA 1
ATOM 5602 C C . SER B 1 207 ? -4.262 -21.844 -0.729 1 98.38 207 SER B C 1
ATOM 5604 O O . SER B 1 207 ? -4.512 -21.219 -1.758 1 98.38 207 SER B O 1
ATOM 5606 N N . SER B 1 208 ? -3.17 -22.641 -0.588 1 98.06 208 SER B N 1
ATOM 5607 C CA . SER B 1 208 ? -2.182 -22.828 -1.646 1 98.06 208 SER B CA 1
ATOM 5608 C C . SER B 1 208 ? -1.656 -21.484 -2.148 1 98.06 208 SER B C 1
ATOM 5610 O O . SER B 1 208 ? -1.405 -21.312 -3.344 1 98.06 208 SER B O 1
ATOM 5612 N N . GLY B 1 209 ? -1.635 -20.453 -1.265 1 97.75 209 GLY B N 1
ATOM 5613 C CA . GLY B 1 209 ? -1.207 -19.125 -1.657 1 97.75 209 GLY B CA 1
ATOM 5614 C C . GLY B 1 209 ? 0.301 -18.984 -1.756 1 97.75 209 GLY B C 1
ATOM 5615 O O . GLY B 1 209 ? 1.009 -19.141 -0.757 1 97.75 209 GLY B O 1
ATOM 5616 N N . PRO B 1 210 ? 0.846 -18.797 -2.955 1 98.19 210 PRO B N 1
ATOM 5617 C CA . PRO B 1 210 ? 2.281 -18.531 -3.086 1 98.19 210 PRO B CA 1
ATOM 5618 C C . PRO B 1 210 ? 2.664 -17.125 -2.639 1 98.19 210 PRO B C 1
ATOM 5620 O O . PRO B 1 210 ? 2.869 -16.234 -3.475 1 98.19 210 PRO B O 1
ATOM 5623 N N . VAL B 1 211 ? 2.916 -16.938 -1.35 1 98.44 211 VAL B N 1
ATOM 5624 C CA . VAL B 1 211 ? 3.148 -15.617 -0.778 1 98.44 211 VAL B CA 1
ATOM 5625 C C . VAL B 1 211 ? 4.578 -15.172 -1.075 1 98.44 211 VAL B C 1
ATOM 5627 O O . VAL B 1 211 ? 4.922 -14 -0.888 1 98.44 211 VAL B O 1
ATOM 5630 N N . GLN B 1 212 ? 5.453 -16.062 -1.572 1 98.5 212 GLN B N 1
ATOM 5631 C CA . GLN B 1 212 ? 6.797 -15.727 -2.035 1 98.5 212 GLN B CA 1
ATOM 5632 C C . GLN B 1 212 ? 6.836 -15.594 -3.557 1 98.5 212 GLN B C 1
ATOM 5634 O O . GLN B 1 212 ? 6.477 -16.531 -4.273 1 98.5 212 GLN B O 1
ATOM 5639 N N . ALA B 1 213 ? 7.215 -14.422 -4.066 1 98.12 213 ALA B N 1
ATOM 5640 C CA . ALA B 1 213 ? 7.48 -14.266 -5.496 1 98.12 213 ALA B CA 1
ATOM 5641 C C . ALA B 1 213 ? 8.898 -14.719 -5.844 1 98.12 213 ALA B C 1
ATOM 5643 O O . ALA B 1 213 ? 9.812 -14.594 -5.023 1 98.12 213 ALA B O 1
ATOM 5644 N N . GLU B 1 214 ? 8.969 -15.227 -6.969 1 98.38 214 GLU B N 1
ATOM 5645 C CA . GLU B 1 214 ? 10.258 -15.766 -7.406 1 98.38 214 GLU B CA 1
ATOM 5646 C C . GLU B 1 214 ? 10.367 -15.766 -8.93 1 98.38 214 GLU B C 1
ATOM 5648 O O . GLU B 1 214 ? 9.453 -16.219 -9.625 1 98.38 214 GLU B O 1
ATOM 5653 N N . VAL B 1 215 ? 11.508 -15.242 -9.43 1 98.31 215 VAL B N 1
ATOM 5654 C CA . VAL B 1 215 ? 11.664 -15.203 -10.875 1 98.31 215 VAL B CA 1
ATOM 5655 C C . VAL B 1 215 ? 11.719 -16.625 -11.43 1 98.31 215 VAL B C 1
ATOM 5657 O O . VAL B 1 215 ? 10.719 -17.141 -11.938 1 98.31 215 VAL B O 1
ATOM 5660 N N . ASP B 1 216 ? 12.805 -17.312 -11.133 1 98.56 216 ASP B N 1
ATOM 5661 C CA . ASP B 1 216 ? 13.016 -18.672 -11.586 1 98.56 216 ASP B CA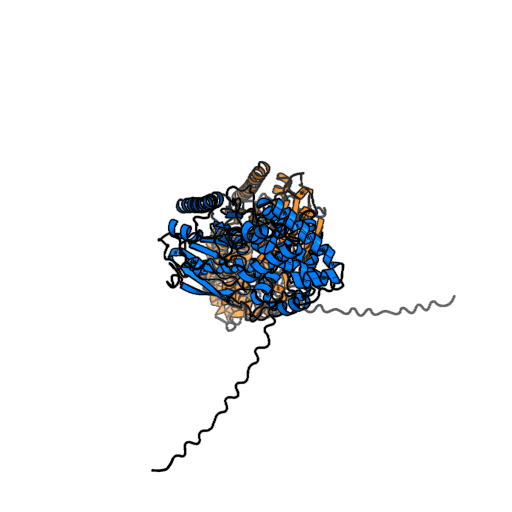 1
ATOM 5662 C C . ASP B 1 216 ? 12.492 -19.688 -10.562 1 98.56 216 ASP B C 1
ATOM 5664 O O . ASP B 1 216 ? 13.18 -20.016 -9.602 1 98.56 216 ASP B O 1
ATOM 5668 N N . PHE B 1 217 ? 11.336 -20.188 -10.812 1 98.31 217 PHE B N 1
ATOM 5669 C CA . PHE B 1 217 ? 10.625 -21.094 -9.914 1 98.31 217 PHE B CA 1
ATOM 5670 C C . PHE B 1 217 ? 10.953 -22.547 -10.242 1 98.31 217 PHE B C 1
ATOM 5672 O O . PHE B 1 217 ? 10.062 -23.312 -10.633 1 98.31 217 PHE B O 1
ATOM 5679 N N . VAL B 1 218 ? 12.172 -22.938 -10.023 1 98.12 218 VAL B N 1
ATOM 5680 C CA . VAL B 1 218 ? 12.68 -24.25 -10.406 1 98.12 218 VAL B CA 1
ATOM 5681 C C . VAL B 1 218 ? 12.016 -25.328 -9.555 1 98.12 218 VAL B C 1
ATOM 5683 O O . VAL B 1 218 ? 11.883 -26.484 -9.984 1 98.12 218 VAL B O 1
ATOM 5686 N N . GLU B 1 219 ? 11.594 -24.891 -8.344 1 98.38 219 GLU B N 1
ATOM 5687 C CA . GLU B 1 219 ? 11.016 -25.859 -7.402 1 98.38 219 GLU B CA 1
ATOM 5688 C C . GLU B 1 219 ? 9.719 -26.453 -7.945 1 98.38 219 GLU B C 1
ATOM 5690 O O . GLU B 1 219 ? 9.32 -27.547 -7.543 1 98.38 219 GLU B O 1
ATOM 5695 N N . TYR B 1 220 ? 9.062 -25.734 -8.875 1 98.31 220 TYR B N 1
ATOM 5696 C CA . TYR B 1 220 ? 7.828 -26.266 -9.453 1 98.31 220 TYR B CA 1
ATOM 5697 C C . TYR B 1 220 ? 8.039 -27.656 -10.031 1 98.31 220 TYR B C 1
ATOM 5699 O O . TYR B 1 220 ? 7.355 -28.609 -9.648 1 98.31 220 TYR B O 1
ATOM 5707 N N . LEU B 1 221 ? 9.023 -27.812 -10.891 1 98.31 221 LEU B N 1
ATOM 5708 C CA . LEU B 1 221 ? 9.258 -29.094 -11.555 1 98.31 221 LEU B CA 1
ATOM 5709 C C . LEU B 1 221 ? 9.945 -30.078 -10.617 1 98.31 221 LEU B C 1
ATOM 5711 O O . LEU B 1 221 ? 9.828 -31.297 -10.781 1 98.31 221 LEU B O 1
ATOM 5715 N N . GLU B 1 222 ? 10.664 -29.516 -9.609 1 98.62 222 GLU B N 1
ATOM 5716 C CA . GLU B 1 222 ? 11.188 -30.422 -8.578 1 98.62 222 GLU B CA 1
ATOM 5717 C C . GLU B 1 222 ? 10.055 -31.141 -7.848 1 98.62 222 GLU B C 1
ATOM 5719 O O . GLU B 1 222 ? 10.133 -32.344 -7.602 1 98.62 222 GLU B O 1
ATOM 5724 N N . VAL B 1 223 ? 9.016 -30.391 -7.547 1 98.56 223 VAL B N 1
ATOM 5725 C CA . VAL B 1 223 ? 7.895 -30.984 -6.832 1 98.56 223 VAL B CA 1
ATOM 5726 C C . VAL B 1 223 ? 7.133 -31.938 -7.762 1 98.56 223 VAL B C 1
ATOM 5728 O O . VAL B 1 223 ? 6.648 -32.969 -7.328 1 98.56 223 VAL B O 1
ATOM 5731 N N . VAL B 1 224 ? 7.027 -31.594 -9.023 1 98.5 224 VAL B N 1
ATOM 5732 C CA . VAL B 1 224 ? 6.395 -32.5 -9.984 1 98.5 224 VAL B CA 1
ATOM 5733 C C . VAL B 1 224 ? 7.137 -33.844 -10 1 98.5 224 VAL B C 1
ATOM 5735 O O . VAL B 1 224 ? 6.523 -34.906 -9.883 1 98.5 224 VAL B O 1
ATOM 5738 N N . GLN B 1 225 ? 8.453 -33.781 -10.125 1 98.44 225 GLN B N 1
ATOM 5739 C CA . GLN B 1 225 ? 9.289 -35 -10.094 1 98.44 225 GLN B CA 1
ATOM 5740 C C . GLN B 1 225 ? 9.062 -35.781 -8.805 1 98.44 225 GLN B C 1
ATOM 5742 O O . GLN B 1 225 ? 8.844 -37 -8.844 1 98.44 225 GLN B O 1
ATOM 5747 N N . ASN B 1 226 ? 9.117 -35.062 -7.699 1 98.38 226 ASN B N 1
ATOM 5748 C CA . ASN B 1 226 ? 8.992 -35.719 -6.395 1 98.38 226 ASN B CA 1
ATOM 5749 C C . ASN B 1 226 ? 7.625 -36.344 -6.211 1 98.38 226 ASN B C 1
ATOM 5751 O O . ASN B 1 226 ? 7.512 -37.438 -5.617 1 98.38 226 ASN B O 1
ATOM 5755 N N . SER B 1 227 ? 6.609 -35.719 -6.703 1 98.38 227 SER B N 1
ATOM 5756 C CA . SER B 1 227 ? 5.254 -36.25 -6.547 1 98.38 227 SER B CA 1
ATOM 5757 C C . SER B 1 227 ? 5.027 -37.469 -7.395 1 98.38 227 SER B C 1
ATOM 5759 O O . SER B 1 227 ? 4.359 -38.438 -6.957 1 98.38 227 SER B O 1
ATOM 5761 N N . ILE B 1 228 ? 5.566 -37.5 -8.594 1 98.5 228 ILE B N 1
ATOM 5762 C CA . ILE B 1 228 ? 5.504 -38.719 -9.422 1 98.5 228 ILE B CA 1
ATOM 5763 C C . ILE B 1 228 ? 6.27 -39.844 -8.742 1 98.5 228 ILE B C 1
ATOM 5765 O O . ILE B 1 228 ? 5.797 -40.969 -8.703 1 98.5 228 ILE B O 1
ATOM 5769 N N . THR B 1 229 ? 7.445 -39.5 -8.18 1 98.19 229 THR B N 1
ATOM 5770 C CA . THR B 1 229 ? 8.266 -40.5 -7.488 1 98.19 229 THR B CA 1
ATOM 5771 C C . THR B 1 229 ? 7.527 -41.062 -6.281 1 98.19 229 THR B C 1
ATOM 5773 O O . THR B 1 229 ? 7.617 -42.25 -6 1 98.19 229 THR B O 1
ATOM 5776 N N . ARG B 1 230 ? 6.859 -40.219 -5.578 1 96.5 230 ARG B N 1
ATOM 5777 C CA . ARG B 1 230 ? 6.078 -40.625 -4.414 1 96.5 230 ARG B CA 1
ATOM 5778 C C . ARG B 1 230 ? 4.992 -41.625 -4.805 1 96.5 230 ARG B C 1
ATOM 5780 O O . ARG B 1 230 ? 4.68 -42.531 -4.043 1 96.5 230 ARG B O 1
ATOM 5787 N N . ASP B 1 231 ? 4.41 -41.406 -5.953 1 96.5 231 ASP B N 1
ATOM 5788 C CA . ASP B 1 231 ? 3.383 -42.344 -6.434 1 96.5 231 ASP B CA 1
ATOM 5789 C C . ASP B 1 231 ? 3.988 -43.688 -6.805 1 96.5 231 ASP B C 1
ATOM 5791 O O . ASP B 1 231 ? 3.486 -44.75 -6.387 1 96.5 231 ASP B O 1
ATOM 5795 N N . SER B 1 232 ? 5.074 -43.656 -7.559 1 97.44 232 SER B N 1
ATOM 5796 C CA . SER B 1 232 ? 5.789 -44.844 -7.98 1 97.44 232 SER B CA 1
ATOM 5797 C C . SER B 1 232 ? 7.219 -44.5 -8.406 1 97.44 232 SER B C 1
ATOM 5799 O O . SER B 1 232 ? 7.43 -43.719 -9.336 1 97.44 232 SER B O 1
ATOM 5801 N N . ALA B 1 233 ? 8.172 -45.125 -7.75 1 97.5 233 ALA B N 1
ATOM 5802 C CA . ALA B 1 233 ? 9.57 -44.906 -8.117 1 97.5 233 ALA B CA 1
ATOM 5803 C C . ALA B 1 233 ? 9.852 -45.438 -9.523 1 97.5 233 ALA B C 1
ATOM 5805 O O . ALA B 1 233 ? 10.641 -44.844 -10.266 1 97.5 233 ALA B O 1
ATOM 5806 N N . GLN B 1 234 ? 9.258 -46.531 -9.828 1 97.88 234 GLN B N 1
ATOM 5807 C CA . GLN B 1 234 ? 9.414 -47.125 -11.164 1 97.88 234 GLN B CA 1
ATOM 5808 C C . GLN B 1 234 ? 8.836 -46.188 -12.234 1 97.88 234 GLN B C 1
ATOM 5810 O O . GLN B 1 234 ? 9.438 -46 -13.297 1 97.88 234 GLN B O 1
ATOM 5815 N N . CYS B 1 235 ? 7.656 -45.688 -11.914 1 98.44 235 CYS B N 1
ATOM 5816 C CA . CYS B 1 235 ? 7.035 -44.719 -12.82 1 98.44 235 CYS B CA 1
ATOM 5817 C C . CYS B 1 235 ? 7.945 -43.531 -13.055 1 98.44 235 CYS B C 1
ATOM 5819 O O . CYS B 1 235 ? 8.133 -43.094 -14.195 1 98.44 235 CYS B O 1
ATOM 5821 N N . ALA B 1 236 ? 8.539 -43 -11.992 1 98.56 236 ALA B N 1
ATOM 5822 C CA . ALA B 1 236 ? 9.438 -41.844 -12.086 1 98.56 236 ALA B CA 1
ATOM 5823 C C . ALA B 1 236 ? 10.641 -42.156 -12.977 1 98.56 236 ALA B C 1
ATOM 5825 O O . ALA B 1 236 ? 11.039 -41.344 -13.797 1 98.56 236 ALA B O 1
ATOM 5826 N N . GLN B 1 237 ? 11.203 -43.312 -12.75 1 98.31 237 GLN B N 1
ATOM 5827 C CA . GLN B 1 237 ? 12.328 -43.719 -13.57 1 98.31 237 GLN B CA 1
ATOM 5828 C C . GLN B 1 237 ? 11.93 -43.812 -15.039 1 98.31 237 GLN B C 1
ATOM 5830 O O . GLN B 1 237 ? 12.695 -43.438 -15.922 1 98.31 237 GLN B O 1
ATOM 5835 N N . SER B 1 238 ? 10.766 -44.375 -15.281 1 98.69 238 SER B N 1
ATOM 5836 C CA . SER B 1 238 ? 10.25 -44.469 -16.641 1 98.69 238 SER B CA 1
ATOM 5837 C C . SER B 1 238 ? 10.07 -43.094 -17.266 1 98.69 238 SER B C 1
ATOM 5839 O O . SER B 1 238 ? 10.406 -42.906 -18.438 1 98.69 238 SER B O 1
ATOM 5841 N N . VAL B 1 239 ? 9.492 -42.156 -16.516 1 98.81 239 VAL B N 1
ATOM 5842 C CA . VAL B 1 239 ? 9.25 -40.812 -16.984 1 98.81 239 VAL B CA 1
ATOM 5843 C C . VAL B 1 239 ? 10.57 -40.156 -17.375 1 98.81 239 VAL B C 1
ATOM 5845 O O . VAL B 1 239 ? 10.688 -39.594 -18.469 1 98.81 239 VAL B O 1
ATOM 5848 N N . THR B 1 240 ? 11.578 -40.188 -16.5 1 98.69 240 THR B N 1
ATOM 5849 C CA . THR B 1 240 ? 12.852 -39.531 -16.797 1 98.69 240 THR B CA 1
ATOM 5850 C C . THR B 1 240 ? 13.539 -40.219 -17.984 1 98.69 240 THR B C 1
ATOM 5852 O O . THR B 1 240 ? 14.164 -39.531 -18.797 1 98.69 240 THR B O 1
ATOM 5855 N N . THR B 1 241 ? 13.477 -41.5 -18.078 1 98.56 241 THR B N 1
ATOM 5856 C CA . THR B 1 241 ? 14.023 -42.219 -19.234 1 98.56 241 THR B CA 1
ATOM 5857 C C . THR B 1 241 ? 13.367 -41.719 -20.531 1 98.56 241 THR B C 1
ATOM 5859 O O . THR B 1 241 ? 14.047 -41.5 -21.531 1 98.56 241 THR B O 1
ATOM 5862 N N . ALA B 1 242 ? 12.078 -41.625 -20.484 1 98.75 242 ALA B N 1
ATOM 5863 C CA . ALA B 1 242 ? 11.32 -41.219 -21.656 1 98.75 242 ALA B CA 1
ATOM 5864 C C . ALA B 1 242 ? 11.68 -39.781 -22.062 1 98.75 242 ALA B C 1
ATOM 5866 O O . ALA B 1 242 ? 11.875 -39.5 -23.25 1 98.75 242 ALA B O 1
ATOM 5867 N N . PHE B 1 243 ? 11.781 -38.812 -21.156 1 98.62 243 PHE B N 1
ATOM 5868 C CA . PHE B 1 243 ? 12.078 -37.438 -21.5 1 98.62 243 PHE B CA 1
ATOM 5869 C C . PHE B 1 243 ? 13.516 -37.281 -21.984 1 98.62 243 PHE B C 1
ATOM 5871 O O . PHE B 1 243 ? 13.805 -36.469 -22.844 1 98.62 243 PHE B O 1
ATOM 5878 N N . ASN B 1 244 ? 14.414 -38.062 -21.438 1 98.25 244 ASN B N 1
ATOM 5879 C CA . ASN B 1 244 ? 15.781 -38.031 -21.938 1 98.25 244 ASN B CA 1
ATOM 5880 C C . ASN B 1 244 ? 15.859 -38.594 -23.359 1 98.25 244 ASN B C 1
ATOM 5882 O O . ASN B 1 244 ? 16.688 -38.156 -24.156 1 98.25 244 ASN B O 1
ATOM 5886 N N . LEU B 1 245 ? 15.055 -39.594 -23.656 1 98.5 245 LEU B N 1
ATOM 5887 C CA . LEU B 1 245 ? 14.953 -40.062 -25.031 1 98.5 245 LEU B CA 1
ATOM 5888 C C . LEU B 1 245 ? 14.469 -38.938 -25.953 1 98.5 245 LEU B C 1
ATOM 5890 O O . LEU B 1 245 ? 14.953 -38.812 -27.078 1 98.5 245 LEU B O 1
ATOM 5894 N N . VAL B 1 246 ? 13.469 -38.219 -25.5 1 98.56 246 VAL B N 1
ATOM 5895 C CA . VAL B 1 246 ? 12.984 -37.094 -26.281 1 98.56 246 VAL B CA 1
ATOM 5896 C C . VAL B 1 246 ? 14.148 -36.156 -26.625 1 98.56 246 VAL B C 1
ATOM 5898 O O . VAL B 1 246 ? 14.297 -35.719 -27.766 1 98.56 246 VAL B O 1
ATOM 5901 N N . SER B 1 247 ? 14.93 -35.812 -25.625 1 98.06 247 SER B N 1
ATOM 5902 C CA . SER B 1 247 ? 16.094 -34.938 -25.812 1 98.06 247 SER B CA 1
ATOM 5903 C C . SER B 1 247 ? 17.016 -35.5 -26.891 1 98.06 247 SER B C 1
ATOM 5905 O O . SER B 1 247 ? 17.516 -34.75 -27.75 1 98.06 247 SER B O 1
ATOM 5907 N N . SER B 1 248 ? 17.25 -36.75 -26.859 1 97.88 248 SER B N 1
ATOM 5908 C CA . SER B 1 248 ? 18.125 -37.406 -27.828 1 97.88 248 SER B CA 1
ATOM 5909 C C . SER B 1 248 ? 17.516 -37.344 -29.234 1 97.88 248 SER B C 1
ATOM 5911 O O . SER B 1 248 ? 18.219 -37.094 -30.203 1 97.88 248 SER B O 1
ATOM 5913 N N . LEU B 1 249 ? 16.234 -37.625 -29.297 1 98.31 249 LEU B N 1
ATOM 5914 C CA . LEU B 1 249 ? 15.547 -37.688 -30.594 1 98.31 249 LEU B CA 1
ATOM 5915 C C . LEU B 1 249 ? 15.484 -36.312 -31.25 1 98.31 249 LEU B C 1
ATOM 5917 O O . LEU B 1 249 ? 15.445 -36.219 -32.469 1 98.31 249 LEU B O 1
ATOM 5921 N N . LEU B 1 250 ? 15.547 -35.25 -30.5 1 98.12 250 LEU B N 1
ATOM 5922 C CA . LEU B 1 250 ? 15.508 -33.875 -31.016 1 98.12 250 LEU B CA 1
ATOM 5923 C C . LEU B 1 250 ? 16.75 -33.594 -31.859 1 98.12 250 LEU B C 1
ATOM 5925 O O . LEU B 1 250 ? 16.734 -32.688 -32.688 1 98.12 250 LEU B O 1
ATOM 5929 N N . THR B 1 251 ? 17.797 -34.406 -31.719 1 96.75 251 THR B N 1
ATOM 5930 C CA . THR B 1 251 ? 19.078 -34.094 -32.344 1 96.75 251 THR B CA 1
ATOM 5931 C C . THR B 1 251 ? 19.156 -34.656 -33.75 1 96.75 251 THR B C 1
ATOM 5933 O O . THR B 1 251 ? 20.062 -34.312 -34.5 1 96.75 251 THR B O 1
ATOM 5936 N N . THR B 1 252 ? 18.188 -35.531 -34.188 1 97.81 252 THR B N 1
ATOM 5937 C CA . THR B 1 252 ? 18.203 -36.125 -35.5 1 97.81 252 THR B CA 1
ATOM 5938 C C . THR B 1 252 ? 16.922 -35.812 -36.25 1 97.81 252 THR B C 1
ATOM 5940 O O . THR B 1 252 ? 15.867 -35.625 -35.656 1 97.81 252 THR B O 1
ATOM 5943 N N . ALA B 1 253 ? 17.016 -35.875 -37.562 1 97.38 253 ALA B N 1
ATOM 5944 C CA . ALA B 1 253 ? 15.836 -35.625 -38.406 1 97.38 253 ALA B CA 1
ATOM 5945 C C . ALA B 1 253 ? 14.773 -36.688 -38.219 1 97.38 253 ALA B C 1
ATOM 5947 O O . ALA B 1 253 ? 13.586 -36.375 -38.094 1 97.38 253 ALA B O 1
ATOM 5948 N N . SER B 1 254 ? 15.188 -37.906 -38.219 1 97.88 254 SER B N 1
ATOM 5949 C CA . SER B 1 254 ? 14.25 -39 -38.031 1 97.88 254 SER B CA 1
ATOM 5950 C C . SER B 1 254 ? 13.633 -38.969 -36.625 1 97.88 254 SER B C 1
ATOM 5952 O O . SER B 1 254 ? 12.453 -39.281 -36.469 1 97.88 254 SER B O 1
ATOM 5954 N N . GLY B 1 255 ? 14.445 -38.625 -35.656 1 98.44 255 GLY B N 1
ATOM 5955 C CA . GLY B 1 255 ? 13.93 -38.469 -34.312 1 98.44 255 GLY B CA 1
ATOM 5956 C C . GLY B 1 255 ? 12.867 -37.406 -34.188 1 98.44 255 GLY B C 1
ATOM 5957 O O . GLY B 1 255 ? 11.844 -37.594 -33.531 1 98.44 255 GLY B O 1
ATOM 5958 N N . ARG B 1 256 ? 13.102 -36.219 -34.812 1 98.5 256 ARG B N 1
ATOM 5959 C CA . ARG B 1 256 ? 12.156 -35.125 -34.781 1 98.5 256 ARG B CA 1
ATOM 5960 C C . ARG B 1 256 ? 10.844 -35.5 -35.469 1 98.5 256 ARG B C 1
ATOM 5962 O O . ARG B 1 256 ? 9.766 -35.062 -35.031 1 98.5 256 ARG B O 1
ATOM 5969 N N . LEU B 1 257 ? 10.891 -36.281 -36.5 1 97.94 257 LEU B N 1
ATOM 5970 C CA . LEU B 1 257 ? 9.688 -36.781 -37.156 1 97.94 257 LEU B CA 1
ATOM 5971 C C . LEU B 1 257 ? 8.906 -37.688 -36.219 1 97.94 257 LEU B C 1
ATOM 5973 O O . LEU B 1 257 ? 7.68 -37.656 -36.188 1 97.94 257 LEU B O 1
ATOM 5977 N N . SER B 1 258 ? 9.625 -38.594 -35.5 1 98.12 258 SER B N 1
ATOM 5978 C CA . SER B 1 258 ? 8.992 -39.469 -34.531 1 98.12 258 SER B CA 1
ATOM 5979 C C . SER B 1 258 ? 8.297 -38.688 -33.438 1 98.12 258 SER B C 1
ATOM 5981 O O . SER B 1 258 ? 7.195 -39.031 -33.031 1 98.12 258 SER B O 1
ATOM 5983 N N . LEU B 1 259 ? 8.977 -37.656 -33.031 1 98.5 259 LEU B N 1
ATOM 5984 C CA . LEU B 1 259 ? 8.414 -36.812 -31.969 1 98.5 259 LEU B CA 1
ATOM 5985 C C . LEU B 1 259 ? 7.168 -36.094 -32.469 1 98.5 259 LEU B C 1
ATOM 5987 O O . LEU B 1 259 ? 6.199 -35.938 -31.703 1 98.5 259 LEU B O 1
ATOM 5991 N N . LYS B 1 260 ? 7.215 -35.531 -33.656 1 97.56 260 LYS B N 1
ATOM 5992 C CA . LYS B 1 260 ? 6.039 -34.875 -34.219 1 97.56 260 LYS B CA 1
ATOM 5993 C C . LYS B 1 260 ? 4.832 -35.812 -34.219 1 97.56 260 LYS B C 1
ATOM 5995 O O . LYS B 1 260 ? 3.727 -35.406 -33.844 1 97.56 260 LYS B O 1
ATOM 6000 N N . THR B 1 261 ? 5.043 -37.062 -34.562 1 96.44 261 THR B N 1
ATOM 6001 C CA . THR B 1 261 ? 3.975 -38.031 -34.594 1 96.44 261 THR B CA 1
ATOM 6002 C C . THR B 1 261 ? 3.525 -38.406 -33.188 1 96.44 261 THR B C 1
ATOM 6004 O O . THR B 1 261 ? 2.326 -38.469 -32.906 1 96.44 261 THR B O 1
ATOM 6007 N N . THR B 1 262 ? 4.48 -38.625 -32.344 1 97.12 262 THR B N 1
ATOM 6008 C CA . THR B 1 262 ? 4.215 -39.062 -30.969 1 97.12 262 THR B CA 1
ATOM 6009 C C . THR B 1 262 ? 3.316 -38.031 -30.266 1 97.12 262 THR B C 1
ATOM 6011 O O . THR B 1 262 ? 2.357 -38.406 -29.594 1 97.12 262 THR B O 1
ATOM 6014 N N . PHE B 1 263 ? 3.578 -36.75 -30.453 1 95.69 263 PHE B N 1
ATOM 6015 C CA . PHE B 1 263 ? 2.871 -35.719 -29.703 1 95.69 263 PHE B CA 1
ATOM 6016 C C . PHE B 1 263 ? 1.846 -35 -30.578 1 95.69 263 PHE B C 1
ATOM 6018 O O . PHE B 1 263 ? 1.244 -34.031 -30.172 1 95.69 263 PHE B O 1
ATOM 6025 N N . ASN B 1 264 ? 1.643 -35.5 -31.75 1 93.44 264 ASN B N 1
ATOM 6026 C CA . ASN B 1 264 ? 0.688 -34.938 -32.688 1 93.44 264 ASN B CA 1
ATOM 6027 C C . ASN B 1 264 ? 0.875 -33.438 -32.875 1 93.44 264 ASN B C 1
ATOM 6029 O O . ASN B 1 264 ? -0.064 -32.656 -32.656 1 93.44 264 ASN B O 1
ATOM 6033 N N . LEU B 1 265 ? 2.1 -33.031 -33.281 1 94.88 265 LEU B N 1
ATOM 6034 C CA . LEU B 1 265 ? 2.438 -31.609 -33.406 1 94.88 265 LEU B CA 1
ATOM 6035 C C . LEU B 1 265 ? 1.927 -31.047 -34.719 1 94.88 265 LEU B C 1
ATOM 6037 O O . LEU B 1 265 ? 1.943 -31.719 -35.75 1 94.88 265 LEU B O 1
ATOM 6041 N N . CYS B 1 266 ? 1.511 -29.781 -34.719 1 92.31 266 CYS B N 1
ATOM 6042 C CA . CYS B 1 266 ? 1.051 -29.109 -35.906 1 92.31 266 CYS B CA 1
ATOM 6043 C C . CYS B 1 266 ? 2.223 -28.766 -36.844 1 92.31 266 CYS B C 1
ATOM 6045 O O . CYS B 1 266 ? 2.074 -28.75 -38.062 1 92.31 266 CYS B O 1
ATOM 6047 N N . GLU B 1 267 ? 3.332 -28.469 -36.25 1 94.31 267 GLU B N 1
ATOM 6048 C CA . GLU B 1 267 ? 4.504 -28.016 -36.969 1 94.31 267 GLU B CA 1
ATOM 6049 C C . GLU B 1 267 ? 5.633 -29.047 -36.906 1 94.31 267 GLU B C 1
ATOM 6051 O O . GLU B 1 267 ? 5.695 -29.844 -35.969 1 94.31 267 GLU B O 1
ATOM 6056 N N . ASP B 1 268 ? 6.496 -28.953 -37.906 1 96.75 268 ASP B N 1
ATOM 6057 C CA . ASP B 1 268 ? 7.738 -29.703 -37.812 1 96.75 268 ASP B CA 1
ATOM 6058 C C . ASP B 1 268 ? 8.688 -29.078 -36.781 1 96.75 268 ASP B C 1
ATOM 6060 O O . ASP B 1 268 ? 8.703 -27.859 -36.625 1 96.75 268 ASP B O 1
ATOM 6064 N N . LEU B 1 269 ? 9.453 -29.938 -36.156 1 98.12 269 LEU B N 1
ATOM 6065 C CA . LEU B 1 269 ? 10.461 -29.453 -35.219 1 98.12 269 LEU B CA 1
ATOM 6066 C C . LEU B 1 269 ? 11.703 -28.984 -35.938 1 98.12 269 LEU B C 1
ATOM 6068 O O . LEU B 1 269 ? 12.297 -29.734 -36.719 1 98.12 269 LEU B O 1
ATOM 6072 N N . ASP B 1 270 ? 12.047 -27.734 -35.719 1 97.25 270 ASP B N 1
ATOM 6073 C CA . ASP B 1 270 ? 13.234 -27.109 -36.312 1 97.25 270 ASP B CA 1
ATOM 6074 C C . ASP B 1 270 ? 14.297 -26.844 -35.25 1 97.25 270 ASP B C 1
ATOM 6076 O O . ASP B 1 270 ? 14.195 -25.891 -34.5 1 97.25 270 ASP B O 1
ATOM 6080 N N . PRO B 1 271 ? 15.352 -27.688 -35.219 1 94.94 271 PRO B N 1
ATOM 6081 C CA . PRO B 1 271 ? 16.359 -27.562 -34.156 1 94.94 271 PRO B CA 1
ATOM 6082 C C . PRO B 1 271 ? 17.078 -26.219 -34.188 1 94.94 271 PRO B C 1
ATOM 6084 O O . PRO B 1 271 ? 17.75 -25.844 -33.219 1 94.94 271 PRO B O 1
ATOM 6087 N N . SER B 1 272 ? 17.016 -25.484 -35.281 1 95.56 272 SER B N 1
ATOM 6088 C CA . SER B 1 272 ? 17.672 -24.188 -35.406 1 95.56 272 SER B CA 1
ATOM 6089 C C . SER B 1 272 ? 16.828 -23.078 -34.812 1 95.56 272 SER B C 1
ATOM 6091 O O . SER B 1 272 ? 17.281 -21.953 -34.656 1 95.56 272 SER B O 1
ATOM 6093 N N . ASN B 1 273 ? 15.633 -23.375 -34.531 1 97.06 273 ASN B N 1
ATOM 6094 C CA . ASN B 1 273 ? 14.719 -22.422 -33.875 1 97.06 273 ASN B CA 1
ATOM 6095 C C . ASN B 1 273 ? 14.562 -22.719 -32.406 1 97.06 273 ASN B C 1
ATOM 6097 O O . ASN B 1 273 ? 13.617 -23.391 -31.984 1 97.06 273 ASN B O 1
ATOM 6101 N N . ALA B 1 274 ? 15.359 -22.125 -31.578 1 96.81 274 ALA B N 1
ATOM 6102 C CA . ALA B 1 274 ? 15.438 -22.406 -30.141 1 96.81 274 ALA B CA 1
ATOM 6103 C C . ALA B 1 274 ? 14.102 -22.141 -29.453 1 96.81 274 ALA B C 1
ATOM 6105 O O . ALA B 1 274 ? 13.688 -22.891 -28.578 1 96.81 274 ALA B O 1
ATOM 6106 N N . GLN B 1 275 ? 13.43 -21.094 -29.875 1 96.44 275 GLN B N 1
ATOM 6107 C CA . GLN B 1 275 ? 12.164 -20.719 -29.234 1 96.44 275 GLN B CA 1
ATOM 6108 C C . GLN B 1 275 ? 11.078 -21.75 -29.531 1 96.44 275 GLN B C 1
ATOM 6110 O O . GLN B 1 275 ? 10.25 -22.047 -28.672 1 96.44 275 GLN B O 1
ATOM 6115 N N . GLN B 1 276 ? 11.078 -22.219 -30.688 1 96.62 276 GLN B N 1
ATOM 6116 C CA . GLN B 1 276 ? 10.109 -23.266 -31.016 1 96.62 276 GLN B CA 1
ATOM 6117 C C . GLN B 1 276 ? 10.367 -24.531 -30.203 1 96.62 276 GLN B C 1
ATOM 6119 O O . GLN B 1 276 ? 9.43 -25.188 -29.75 1 96.62 276 GLN B O 1
ATOM 6124 N N . ILE B 1 277 ? 11.672 -24.891 -30.141 1 97.62 277 ILE B N 1
ATOM 6125 C CA . ILE B 1 277 ? 12.039 -26.078 -29.375 1 97.62 277 ILE B CA 1
ATOM 6126 C C . ILE B 1 277 ? 11.633 -25.906 -27.922 1 97.62 277 ILE B C 1
ATOM 6128 O O . ILE B 1 277 ? 11.125 -26.828 -27.297 1 97.62 277 ILE B O 1
ATOM 6132 N N . GLU B 1 278 ? 11.844 -24.734 -27.375 1 96.94 278 GLU B N 1
ATOM 6133 C CA . GLU B 1 278 ? 11.453 -24.453 -26 1 96.94 278 GLU B CA 1
ATOM 6134 C C . GLU B 1 278 ? 9.938 -24.5 -25.844 1 96.94 278 GLU B C 1
ATOM 6136 O O . GLU B 1 278 ? 9.43 -25.016 -24.844 1 96.94 278 GLU B O 1
ATOM 6141 N N . THR B 1 279 ? 9.227 -23.969 -26.781 1 95.56 279 THR B N 1
ATOM 6142 C CA . THR B 1 279 ? 7.766 -24.062 -26.766 1 95.56 279 THR B CA 1
ATOM 6143 C C . THR B 1 279 ? 7.312 -25.516 -26.812 1 95.56 279 THR B C 1
ATOM 6145 O O . THR B 1 279 ? 6.328 -25.891 -26.172 1 95.56 279 THR B O 1
ATOM 6148 N N . PHE B 1 280 ? 8.023 -26.312 -27.609 1 96.06 280 PHE B N 1
ATOM 6149 C CA . PHE B 1 280 ? 7.77 -27.75 -27.672 1 96.06 280 PHE B CA 1
ATOM 6150 C C . PHE B 1 280 ? 7.918 -28.375 -26.297 1 96.06 280 PHE B C 1
ATOM 6152 O O . PHE B 1 280 ? 7.039 -29.125 -25.844 1 96.06 280 PHE B O 1
ATOM 6159 N N . TRP B 1 281 ? 8.992 -28.078 -25.625 1 96.31 281 TRP B N 1
ATOM 6160 C CA . TRP B 1 281 ? 9.219 -28.641 -24.281 1 96.31 281 TRP B CA 1
ATOM 6161 C C . TRP B 1 281 ? 8.102 -28.234 -23.328 1 96.31 281 TRP B C 1
ATOM 6163 O O . TRP B 1 281 ? 7.586 -29.062 -22.578 1 96.31 281 TRP B O 1
ATOM 6173 N N . GLN B 1 282 ? 7.715 -26.953 -23.344 1 94.06 282 GLN B N 1
ATOM 6174 C CA . GLN B 1 282 ? 6.625 -26.5 -22.5 1 94.06 282 GLN B CA 1
ATOM 6175 C C . GLN B 1 282 ? 5.344 -27.281 -22.781 1 94.06 282 GLN B C 1
ATOM 6177 O O . GLN B 1 282 ? 4.602 -27.609 -21.844 1 94.06 282 GLN B O 1
ATOM 6182 N N . THR B 1 283 ? 5.102 -27.547 -24 1 91.38 283 THR B N 1
ATOM 6183 C CA . THR B 1 283 ? 3.904 -28.25 -24.422 1 91.38 283 THR B CA 1
ATOM 6184 C C . THR B 1 283 ? 3.912 -29.688 -23.891 1 91.38 283 THR B C 1
ATOM 6186 O O . THR B 1 283 ? 2.902 -30.172 -23.375 1 91.38 283 THR B O 1
ATOM 6189 N N . VAL B 1 284 ? 5 -30.359 -24 1 93.12 284 VAL B N 1
ATOM 6190 C CA . VAL B 1 284 ? 5.035 -31.781 -23.641 1 93.12 284 VAL B CA 1
ATOM 6191 C C . VAL B 1 284 ? 5.07 -31.938 -22.125 1 93.12 284 VAL B C 1
ATOM 6193 O O . VAL B 1 284 ? 4.652 -32.969 -21.594 1 93.12 284 VAL B O 1
ATOM 6196 N N . TYR B 1 285 ? 5.57 -30.859 -21.406 1 95 285 TYR B N 1
ATOM 6197 C CA . TYR B 1 285 ? 5.574 -30.891 -19.938 1 95 285 TYR B CA 1
ATOM 6198 C C . TYR B 1 285 ? 4.164 -30.703 -19.391 1 95 285 TYR B C 1
ATOM 6200 O O . TYR B 1 285 ? 3.854 -31.188 -18.297 1 95 285 TYR B O 1
ATOM 6208 N N . SER B 1 286 ? 3.271 -30.062 -20.047 1 92.56 286 SER B N 1
ATOM 6209 C CA . SER B 1 286 ? 2.014 -29.516 -19.547 1 92.56 286 SER B CA 1
ATOM 6210 C C . SER B 1 286 ? 1.137 -30.609 -18.938 1 92.56 286 SER B C 1
ATOM 6212 O O . SER B 1 286 ? 0.57 -30.422 -17.859 1 92.56 286 SER B O 1
ATOM 6214 N N . PRO B 1 287 ? 0.956 -31.781 -19.609 1 93.38 287 PRO B N 1
ATOM 6215 C CA . PRO B 1 287 ? 0.113 -32.812 -18.984 1 93.38 287 PRO B CA 1
ATOM 6216 C C . PRO B 1 287 ? 0.642 -33.281 -17.625 1 93.38 287 PRO B C 1
ATOM 6218 O O . PRO B 1 287 ? -0.137 -33.469 -16.703 1 93.38 287 PRO B O 1
ATOM 6221 N N . TYR B 1 288 ? 1.962 -33.438 -17.516 1 96.5 288 TYR B N 1
ATOM 6222 C CA . TYR B 1 288 ? 2.57 -33.906 -16.281 1 96.5 288 TYR B CA 1
ATOM 6223 C C . TYR B 1 288 ? 2.422 -32.844 -15.188 1 96.5 288 TYR B C 1
ATOM 6225 O O . TYR B 1 288 ? 2.1 -33.156 -14.039 1 96.5 288 TYR B O 1
ATOM 6233 N N . MET B 1 289 ? 2.65 -31.594 -15.594 1 96.31 289 MET B N 1
ATOM 6234 C CA . MET B 1 289 ? 2.529 -30.469 -14.664 1 96.31 289 MET B CA 1
ATOM 6235 C C . MET B 1 289 ? 1.1 -30.344 -14.148 1 96.31 289 MET B C 1
ATOM 6237 O O . MET B 1 289 ? 0.878 -30.266 -12.938 1 96.31 289 MET B O 1
ATOM 6241 N N . GLU B 1 290 ? 0.123 -30.328 -15 1 94.44 290 GLU B N 1
ATOM 6242 C CA . GLU B 1 290 ? -1.269 -30.094 -14.625 1 94.44 290 GLU B CA 1
ATOM 6243 C C . GLU B 1 290 ? -1.826 -31.266 -13.812 1 94.44 290 GLU B C 1
ATOM 6245 O O . GLU B 1 290 ? -2.531 -31.062 -12.828 1 94.44 290 GLU B O 1
ATOM 6250 N N . VAL B 1 291 ? -1.531 -32.469 -14.242 1 95.88 291 VAL B N 1
ATOM 6251 C CA . VAL B 1 291 ? -2.008 -33.656 -13.516 1 95.88 291 VAL B CA 1
ATOM 6252 C C . VAL B 1 291 ? -1.488 -33.625 -12.078 1 95.88 291 VAL B C 1
ATOM 6254 O O . VAL B 1 291 ? -2.25 -33.844 -11.133 1 95.88 291 VAL B O 1
ATOM 6257 N N . VAL B 1 292 ? -0.23 -33.375 -11.906 1 97.44 292 VAL B N 1
ATOM 6258 C CA . VAL B 1 292 ? 0.358 -33.344 -10.578 1 97.44 292 VAL B CA 1
ATOM 6259 C C . VAL B 1 292 ? -0.248 -32.219 -9.758 1 97.44 292 VAL B C 1
ATOM 6261 O O . VAL B 1 292 ? -0.592 -32.406 -8.586 1 97.44 292 VAL B O 1
ATOM 6264 N N . GLN B 1 293 ? -0.418 -31.078 -10.328 1 96.19 293 GLN B N 1
ATOM 6265 C CA . GLN B 1 293 ? -0.879 -29.859 -9.648 1 96.19 293 GLN B CA 1
ATOM 6266 C C . GLN B 1 293 ? -2.266 -30.078 -9.047 1 96.19 293 GLN B C 1
ATOM 6268 O O . GLN B 1 293 ? -2.598 -29.469 -8.016 1 96.19 293 GLN B O 1
ATOM 6273 N N . TYR B 1 294 ? -3.068 -31.016 -9.609 1 94.38 294 TYR B N 1
ATOM 6274 C CA . TYR B 1 294 ? -4.449 -31.109 -9.156 1 94.38 294 TYR B CA 1
ATOM 6275 C C . TYR B 1 294 ? -4.812 -32.562 -8.797 1 94.38 294 TYR B C 1
ATOM 6277 O O . TYR B 1 294 ? -5.98 -32.844 -8.539 1 94.38 294 TYR B O 1
ATOM 6285 N N . SER B 1 295 ? -3.875 -33.406 -8.766 1 95 295 SER B N 1
ATOM 6286 C CA . SER B 1 295 ? -4.109 -34.844 -8.586 1 95 295 SER B CA 1
ATOM 6287 C C . SER B 1 295 ? -4.891 -35.094 -7.305 1 95 295 SER B C 1
ATOM 6289 O O . SER B 1 295 ? -4.441 -34.75 -6.211 1 95 295 SER B O 1
ATOM 6291 N N . GLY B 1 296 ? -6.039 -35.719 -7.449 1 90.94 296 GLY B N 1
ATOM 6292 C CA . GLY B 1 296 ? -6.789 -36.188 -6.293 1 90.94 296 GLY B CA 1
ATOM 6293 C C . GLY B 1 296 ? -7.738 -35.125 -5.742 1 90.94 296 GLY B C 1
ATOM 6294 O O . GLY B 1 296 ? -8.531 -35.406 -4.84 1 90.94 296 GLY B O 1
ATOM 6295 N N . ASP B 1 297 ? -7.688 -33.969 -6.305 1 88.38 297 ASP B N 1
ATOM 6296 C CA . ASP B 1 297 ? -8.602 -32.906 -5.863 1 88.38 297 ASP B CA 1
ATOM 6297 C C . ASP B 1 297 ? -10.047 -33.25 -6.23 1 88.38 297 ASP B C 1
ATOM 6299 O O . ASP B 1 297 ? -10.305 -33.844 -7.281 1 88.38 297 ASP B O 1
ATOM 6303 N N . SER B 1 298 ? -10.906 -32.906 -5.301 1 83.25 298 SER B N 1
ATOM 6304 C CA . SER B 1 298 ? -12.328 -33.094 -5.59 1 83.25 298 SER B CA 1
ATOM 6305 C C . SER B 1 298 ? -12.828 -32.031 -6.586 1 83.25 298 SER B C 1
ATOM 6307 O O . SER B 1 298 ? -13.789 -31.312 -6.309 1 83.25 298 SER B O 1
ATOM 6309 N N . ALA B 1 299 ? -12.219 -32 -7.715 1 81.12 299 ALA B N 1
ATOM 6310 C CA . ALA B 1 299 ? -12.5 -31.031 -8.773 1 81.12 299 ALA B CA 1
ATOM 6311 C C . ALA B 1 299 ? -12.594 -31.719 -10.133 1 81.12 299 ALA B C 1
ATOM 6313 O O . ALA B 1 299 ? -11.633 -31.703 -10.906 1 81.12 299 ALA B O 1
ATOM 6314 N N . GLY B 1 300 ? -13.695 -32.25 -10.398 1 81.62 300 GLY B N 1
ATOM 6315 C CA . GLY B 1 300 ? -13.953 -32.812 -11.703 1 81.62 300 GLY B CA 1
ATOM 6316 C C . GLY B 1 300 ? -13.117 -34.062 -11.992 1 81.62 300 GLY B C 1
ATOM 6317 O O . GLY B 1 300 ? -13.094 -35 -11.195 1 81.62 300 GLY B O 1
ATOM 6318 N N . LEU B 1 301 ? -12.398 -33.906 -13.133 1 87.56 301 LEU B N 1
ATOM 6319 C CA . LEU B 1 301 ? -11.672 -35.062 -13.672 1 87.56 301 LEU B CA 1
ATOM 6320 C C . LEU B 1 301 ? -10.445 -35.375 -12.828 1 87.56 301 LEU B C 1
ATOM 6322 O O . LEU B 1 301 ? -9.906 -36.469 -12.891 1 87.56 301 LEU B O 1
ATOM 6326 N N . PHE B 1 302 ? -10.008 -34.5 -11.977 1 90 302 PHE B N 1
ATOM 6327 C CA . PHE B 1 302 ? -8.758 -34.656 -11.242 1 90 302 PHE B CA 1
ATOM 6328 C C . PHE B 1 302 ? -8.953 -35.531 -10.023 1 90 302 PHE B C 1
ATOM 6330 O O . PHE B 1 302 ? -7.98 -36 -9.43 1 90 302 PHE B O 1
ATOM 6337 N N . GLN B 1 303 ? -10.164 -35.75 -9.664 1 89.31 303 GLN B N 1
ATOM 6338 C CA . GLN B 1 303 ? -10.461 -36.562 -8.492 1 89.31 303 GLN B CA 1
ATOM 6339 C C . GLN B 1 303 ? -10.031 -38.031 -8.727 1 89.31 303 GLN B C 1
ATOM 6341 O O . GLN B 1 303 ? -9.484 -38.656 -7.824 1 89.31 303 GLN B O 1
ATOM 6346 N N . LYS B 1 304 ? -10.25 -38.5 -9.992 1 91.69 304 LYS B N 1
ATOM 6347 C CA . LYS B 1 304 ? -10 -39.906 -10.211 1 91.69 304 LYS B CA 1
ATOM 6348 C C . LYS B 1 304 ? -9.289 -40.125 -11.547 1 91.69 304 LYS B C 1
ATOM 6350 O O . LYS B 1 304 ? -8.328 -40.906 -11.625 1 91.69 304 LYS B O 1
ATOM 6355 N N . GLN B 1 305 ? -9.719 -39.438 -12.609 1 94.31 305 GLN B N 1
ATOM 6356 C CA . GLN B 1 305 ? -9.266 -39.75 -13.961 1 94.31 305 GLN B CA 1
ATOM 6357 C C . GLN B 1 305 ? -7.898 -39.125 -14.234 1 94.31 305 GLN B C 1
ATOM 6359 O O . GLN B 1 305 ? -7.043 -39.75 -14.867 1 94.31 305 GLN B O 1
ATOM 6364 N N . LEU B 1 306 ? -7.719 -37.938 -13.797 1 94.44 306 LEU B N 1
ATOM 6365 C CA . LEU B 1 306 ? -6.48 -37.219 -14.062 1 94.44 306 LEU B CA 1
ATOM 6366 C C . LEU B 1 306 ? -5.609 -37.125 -12.812 1 94.44 306 LEU B C 1
ATOM 6368 O O . LEU B 1 306 ? -5.148 -36.062 -12.438 1 94.44 306 LEU B O 1
ATOM 6372 N N . THR B 1 307 ? -5.418 -38.219 -12.172 1 96.56 307 THR B N 1
ATOM 6373 C CA . THR B 1 307 ? -4.484 -38.344 -11.055 1 96.56 307 THR B CA 1
ATOM 6374 C C . THR B 1 307 ? -3.117 -38.812 -11.539 1 96.56 307 THR B C 1
ATOM 6376 O O . THR B 1 307 ? -2.992 -39.312 -12.656 1 96.56 307 THR B O 1
ATOM 6379 N N . ILE B 1 308 ? -2.117 -38.656 -10.711 1 98.12 308 ILE B N 1
ATOM 6380 C CA . ILE B 1 308 ? -0.771 -39.125 -11.047 1 98.12 308 ILE B CA 1
ATOM 6381 C C . ILE B 1 308 ? -0.79 -40.594 -11.391 1 98.12 308 ILE B C 1
ATOM 6383 O O . ILE B 1 308 ? -0.205 -41.031 -12.398 1 98.12 308 ILE B O 1
ATOM 6387 N N . HIS B 1 309 ? -1.486 -41.375 -10.609 1 97.56 309 HIS B N 1
ATOM 6388 C CA . HIS B 1 309 ? -1.529 -42.812 -10.805 1 97.56 309 HIS B CA 1
ATOM 6389 C C . HIS B 1 309 ? -2.24 -43.188 -12.109 1 97.56 309 HIS B C 1
ATOM 6391 O O . HIS B 1 309 ? -1.73 -43.969 -12.898 1 97.56 309 HIS B O 1
ATOM 6397 N N . ASN B 1 310 ? -3.361 -42.562 -12.352 1 97.75 310 ASN B N 1
ATOM 6398 C CA . ASN B 1 310 ? -4.23 -43 -13.438 1 97.75 310 ASN B CA 1
ATOM 6399 C C . ASN B 1 310 ? -3.846 -42.312 -14.758 1 97.75 310 ASN B C 1
ATOM 6401 O O . ASN B 1 310 ? -4.066 -42.906 -15.836 1 97.75 310 ASN B O 1
ATOM 6405 N N . ALA B 1 311 ? -3.271 -41.188 -14.68 1 98.06 311 ALA B N 1
ATOM 6406 C CA . ALA B 1 311 ? -3.055 -40.438 -15.914 1 98.06 311 ALA B CA 1
ATOM 6407 C C . ALA B 1 311 ? -1.584 -40.438 -16.312 1 98.06 311 ALA B C 1
ATOM 6409 O O . ALA B 1 311 ? -1.243 -40.125 -17.453 1 98.06 311 ALA B O 1
ATOM 6410 N N . ILE B 1 312 ? -0.672 -40.812 -15.445 1 98.44 312 ILE B N 1
ATOM 6411 C CA . ILE B 1 312 ? 0.751 -40.844 -15.766 1 98.44 312 ILE B CA 1
ATOM 6412 C C . ILE B 1 312 ? 1.297 -42.25 -15.539 1 98.44 312 ILE B C 1
ATOM 6414 O O . ILE B 1 312 ? 1.629 -42.969 -16.484 1 98.44 312 ILE B O 1
ATOM 6418 N N . CYS B 1 313 ? 1.228 -42.75 -14.344 1 98.56 313 CYS B N 1
ATOM 6419 C CA . CYS B 1 313 ? 1.959 -43.969 -13.961 1 98.56 313 CYS B CA 1
ATOM 6420 C C . CYS B 1 313 ? 1.323 -45.219 -14.57 1 98.56 313 CYS B C 1
ATOM 6422 O O . CYS B 1 313 ? 2.018 -46.188 -14.891 1 98.56 313 CYS B O 1
ATOM 6424 N N . ARG B 1 314 ? 0.039 -45.125 -14.742 1 98.19 314 ARG B N 1
ATOM 6425 C CA . ARG B 1 314 ? -0.624 -46.25 -15.414 1 98.19 314 ARG B CA 1
ATOM 6426 C C . ARG B 1 314 ? 0.031 -46.531 -16.766 1 98.19 314 ARG B C 1
ATOM 6428 O O . ARG B 1 314 ? 0.141 -47.688 -17.172 1 98.19 314 ARG B O 1
ATOM 6435 N N . PHE B 1 315 ? 0.452 -45.562 -17.469 1 98.19 315 PHE B N 1
ATOM 6436 C CA . PHE B 1 315 ? 1.037 -45.719 -18.797 1 98.19 315 PHE B CA 1
ATOM 6437 C C . PHE B 1 315 ? 2.537 -45.969 -18.703 1 98.19 315 PHE B C 1
ATOM 6439 O O . PHE B 1 315 ? 3.105 -46.688 -19.516 1 98.19 315 PHE B O 1
ATOM 6446 N N . HIS B 1 316 ? 3.193 -45.438 -17.75 1 98.12 316 HIS B N 1
ATOM 6447 C CA . HIS B 1 316 ? 4.645 -45.531 -17.641 1 98.12 316 HIS B CA 1
ATOM 6448 C C . HIS B 1 316 ? 5.066 -46.844 -16.969 1 98.12 316 HIS B C 1
ATOM 6450 O O . HIS B 1 316 ? 6.207 -47.281 -17.109 1 98.12 316 HIS B O 1
ATOM 6456 N N . ASP B 1 317 ? 4.184 -47.375 -16.172 1 96.25 317 ASP B N 1
ATOM 6457 C CA . ASP B 1 317 ? 4.484 -48.656 -15.516 1 96.25 317 ASP B CA 1
ATOM 6458 C C . ASP B 1 317 ? 4.102 -49.844 -16.391 1 96.25 317 ASP B C 1
ATOM 6460 O O . ASP B 1 317 ? 3.344 -50.719 -15.977 1 96.25 317 ASP B O 1
ATOM 6464 N N . THR B 1 318 ? 4.477 -49.812 -17.578 1 96.38 318 THR B N 1
ATOM 6465 C CA . THR B 1 318 ? 4.266 -50.875 -18.547 1 96.38 318 THR B CA 1
ATOM 6466 C C . THR B 1 318 ? 5.57 -51.219 -19.266 1 96.38 318 THR B C 1
ATOM 6468 O O . THR B 1 318 ? 6.605 -50.594 -19.016 1 96.38 318 THR B O 1
ATOM 6471 N N . ASP B 1 319 ? 5.469 -52.219 -20.219 1 95.88 319 ASP B N 1
ATOM 6472 C CA . ASP B 1 319 ? 6.648 -52.625 -20.969 1 95.88 319 ASP B CA 1
ATOM 6473 C C . ASP B 1 319 ? 6.68 -51.969 -22.359 1 95.88 319 ASP B C 1
ATOM 6475 O O . ASP B 1 319 ? 7.496 -52.344 -23.203 1 95.88 319 ASP B O 1
ATOM 6479 N N . ALA B 1 320 ? 5.836 -51.031 -22.531 1 97.12 320 ALA B N 1
ATOM 6480 C CA . ALA B 1 320 ? 5.82 -50.312 -23.812 1 97.12 320 ALA B CA 1
ATOM 6481 C C . ALA B 1 320 ? 7.086 -49.469 -23.984 1 97.12 320 ALA B C 1
ATOM 6483 O O . ALA B 1 320 ? 7.844 -49.281 -23.031 1 97.12 320 ALA B O 1
ATOM 6484 N N . SER B 1 321 ? 7.297 -49.094 -25.266 1 97.62 321 SER B N 1
ATOM 6485 C CA . SER B 1 321 ? 8.43 -48.188 -25.516 1 97.62 321 SER B CA 1
ATOM 6486 C C . SER B 1 321 ? 8.203 -46.812 -24.891 1 97.62 321 SER B C 1
ATOM 6488 O O . SER B 1 321 ? 7.059 -46.406 -24.672 1 97.62 321 SER B O 1
ATOM 6490 N N . SER B 1 322 ? 9.258 -46.125 -24.656 1 97.75 322 SER B N 1
ATOM 6491 C CA . SER B 1 322 ? 9.188 -44.812 -24.047 1 97.75 322 SER B CA 1
ATOM 6492 C C . SER B 1 322 ? 8.305 -43.875 -24.875 1 97.75 322 SER B C 1
ATOM 6494 O O . SER B 1 322 ? 7.5 -43.125 -24.328 1 97.75 322 SER B O 1
ATOM 6496 N N . LEU B 1 323 ? 8.43 -43.875 -26.156 1 97.94 323 LEU B N 1
ATOM 6497 C CA . LEU B 1 323 ? 7.633 -43 -27.016 1 97.94 323 LEU B CA 1
ATOM 6498 C C . LEU B 1 323 ? 6.156 -43.344 -26.938 1 97.94 323 LEU B C 1
ATOM 6500 O O . LEU B 1 323 ? 5.293 -42.469 -26.969 1 97.94 323 LEU B O 1
ATOM 6504 N N . THR B 1 324 ? 5.883 -44.688 -26.891 1 98.12 324 THR B N 1
ATOM 6505 C CA . THR B 1 324 ? 4.496 -45.125 -26.75 1 98.12 324 THR B CA 1
ATOM 6506 C C . THR B 1 324 ? 3.904 -44.625 -25.438 1 98.12 324 THR B C 1
ATOM 6508 O O . THR B 1 324 ? 2.76 -44.156 -25.391 1 98.12 324 THR B O 1
ATOM 6511 N N . LYS B 1 325 ? 4.672 -44.75 -24.406 1 98.5 325 LYS B N 1
ATOM 6512 C CA . LYS B 1 325 ? 4.234 -44.281 -23.094 1 98.5 325 LYS B CA 1
ATOM 6513 C C . LYS B 1 325 ? 3.91 -42.812 -23.094 1 98.5 325 LYS B C 1
ATOM 6515 O O . LYS B 1 325 ? 2.865 -42.375 -22.594 1 98.5 325 LYS B O 1
ATOM 6520 N N . LEU B 1 326 ? 4.832 -41.969 -23.672 1 98.25 326 LEU B N 1
ATOM 6521 C CA . LEU B 1 326 ? 4.625 -40.531 -23.766 1 98.25 326 LEU B CA 1
ATOM 6522 C C . LEU B 1 326 ? 3.377 -40.219 -24.594 1 98.25 326 LEU B C 1
ATOM 6524 O O . LEU B 1 326 ? 2.598 -39.344 -24.234 1 98.25 326 LEU B O 1
ATOM 6528 N N . LYS B 1 327 ? 3.182 -40.906 -25.656 1 97.44 327 LYS B N 1
ATOM 6529 C CA . LYS B 1 327 ? 2.018 -40.75 -26.531 1 97.44 327 LYS B CA 1
ATOM 6530 C C . LYS B 1 327 ? 0.724 -41.031 -25.781 1 97.44 327 LYS B C 1
ATOM 6532 O O . LYS B 1 327 ? -0.258 -40.312 -25.906 1 97.44 327 LYS B O 1
ATOM 6537 N N . GLN B 1 328 ? 0.689 -42.094 -25.016 1 97.81 328 GLN B N 1
ATOM 6538 C CA . GLN B 1 328 ? -0.505 -42.5 -24.281 1 97.81 328 GLN B CA 1
ATOM 6539 C C . GLN B 1 328 ? -0.883 -41.469 -23.219 1 97.81 328 GLN B C 1
ATOM 6541 O O . GLN B 1 328 ? -2.061 -41.156 -23.047 1 97.81 328 GLN B O 1
ATOM 6546 N N . VAL B 1 329 ? 0.144 -40.969 -22.469 1 97.31 329 VAL B N 1
ATOM 6547 C CA . VAL B 1 329 ? -0.125 -39.906 -21.5 1 97.31 329 VAL B CA 1
ATOM 6548 C C . VAL B 1 329 ? -0.702 -38.688 -22.203 1 97.31 329 VAL B C 1
ATOM 6550 O O . VAL B 1 329 ? -1.722 -38.125 -21.781 1 97.31 329 VAL B O 1
ATOM 6553 N N . ASN B 1 330 ? -0.029 -38.25 -23.266 1 94.62 330 ASN B N 1
ATOM 6554 C CA . ASN B 1 330 ? -0.454 -37.094 -24.016 1 94.62 330 ASN B CA 1
ATOM 6555 C C . ASN B 1 330 ? -1.872 -37.25 -24.562 1 94.62 330 ASN B C 1
ATOM 6557 O O . ASN B 1 330 ? -2.701 -36.344 -24.422 1 94.62 330 ASN B O 1
ATOM 6561 N N . ASN B 1 331 ? -2.189 -38.375 -25.188 1 94.19 331 ASN B N 1
ATOM 6562 C CA . ASN B 1 331 ? -3.5 -38.625 -25.766 1 94.19 331 ASN B CA 1
ATOM 6563 C C . ASN B 1 331 ? -4.59 -38.688 -24.703 1 94.19 331 ASN B C 1
ATOM 6565 O O . ASN B 1 331 ? -5.688 -38.156 -24.906 1 94.19 331 ASN B O 1
ATOM 6569 N N . TYR B 1 332 ? -4.316 -39.375 -23.625 1 95.12 332 TYR B N 1
ATOM 6570 C CA . TYR B 1 332 ? -5.285 -39.5 -22.547 1 95.12 332 TYR B CA 1
ATOM 6571 C C . TYR B 1 332 ? -5.641 -38.125 -21.969 1 95.12 332 TYR B C 1
ATOM 6573 O O . TYR B 1 332 ? -6.816 -37.812 -21.781 1 95.12 332 TYR B O 1
ATOM 6581 N N . PHE B 1 333 ? -4.598 -37.375 -21.734 1 93.5 333 PHE B N 1
ATOM 6582 C CA . PHE B 1 333 ? -4.797 -36.031 -21.188 1 93.5 333 PHE B CA 1
ATOM 6583 C C . PHE B 1 333 ? -5.59 -35.156 -22.172 1 93.5 333 PHE B C 1
ATOM 6585 O O . PHE B 1 333 ? -6.539 -34.5 -21.766 1 93.5 333 PHE B O 1
ATOM 6592 N N . ASN B 1 334 ? -5.191 -35.094 -23.406 1 90.25 334 ASN B N 1
ATOM 6593 C CA . ASN B 1 334 ? -5.867 -34.312 -24.422 1 90.25 334 ASN B CA 1
ATOM 6594 C C . ASN B 1 334 ? -7.328 -34.719 -24.578 1 90.25 334 ASN B C 1
ATOM 6596 O O . ASN B 1 334 ? -8.211 -33.875 -24.703 1 90.25 334 ASN B O 1
ATOM 6600 N N . GLN B 1 335 ? -7.551 -35.969 -24.562 1 89.88 335 GLN B N 1
ATOM 6601 C CA . GLN B 1 335 ? -8.906 -36.5 -24.703 1 89.88 335 GLN B CA 1
ATOM 6602 C C . GLN B 1 335 ? -9.805 -36 -23.562 1 89.88 335 GLN B C 1
ATOM 6604 O O . GLN B 1 335 ? -10.898 -35.5 -23.812 1 89.88 335 GLN B O 1
ATOM 6609 N N . LEU B 1 336 ? -9.32 -36.125 -22.391 1 89.06 336 LEU B N 1
ATOM 6610 C CA . LEU B 1 336 ? -10.125 -35.781 -21.234 1 89.06 336 LEU B CA 1
ATOM 6611 C C . LEU B 1 336 ? -10.266 -34.25 -21.109 1 89.06 336 LEU B C 1
ATOM 6613 O O . LEU B 1 336 ? -11.273 -33.781 -20.594 1 89.06 336 LEU B O 1
ATOM 6617 N N . SER B 1 337 ? -9.25 -33.594 -21.609 1 84.38 337 SER B N 1
ATOM 6618 C CA . SER B 1 337 ? -9.289 -32.125 -21.547 1 84.38 337 SER B CA 1
ATOM 6619 C C . SER B 1 337 ? -10.078 -31.547 -22.703 1 84.38 337 SER B C 1
ATOM 6621 O O . SER B 1 337 ? -10.242 -30.328 -22.797 1 84.38 337 SER B O 1
ATOM 6623 N N . GLY B 1 338 ? -10.516 -32.375 -23.578 1 78.81 338 GLY B N 1
ATOM 6624 C CA . GLY B 1 338 ? -11.297 -31.922 -24.719 1 78.81 338 GLY B CA 1
ATOM 6625 C C . GLY B 1 338 ? -10.461 -31.281 -25.797 1 78.81 338 GLY B C 1
ATOM 6626 O O . GLY B 1 338 ? -10.93 -30.375 -26.5 1 78.81 338 GLY B O 1
ATOM 6627 N N . TYR B 1 339 ? -9.305 -31.562 -25.75 1 75.94 339 TYR B N 1
ATOM 6628 C CA . TYR B 1 339 ? -8.398 -31.047 -26.766 1 75.94 339 TYR B CA 1
ATOM 6629 C C . TYR B 1 339 ? -8.281 -32.031 -27.922 1 75.94 339 TYR B C 1
ATOM 6631 O O . TYR B 1 339 ? -7.723 -33.125 -27.781 1 75.94 339 TYR B O 1
ATOM 6639 N N . PHE B 1 340 ? -8.914 -31.484 -29.031 1 78.38 340 PHE B N 1
ATOM 6640 C CA . PHE B 1 340 ? -8.891 -32.344 -30.219 1 78.38 340 PHE B CA 1
ATOM 6641 C C . PHE B 1 340 ? -8.055 -31.719 -31.312 1 78.38 340 PHE B C 1
ATOM 6643 O O . PHE B 1 340 ? -8.047 -30.5 -31.484 1 78.38 340 PHE B O 1
ATOM 6650 N N . GLY B 1 341 ? -7.016 -32.406 -31.781 1 80.56 341 GLY B N 1
ATOM 6651 C CA . GLY B 1 341 ? -6.18 -31.922 -32.875 1 80.56 341 GLY B CA 1
ATOM 6652 C C . GLY B 1 341 ? -4.699 -31.906 -32.531 1 80.56 341 GLY B C 1
ATOM 6653 O O . GLY B 1 341 ? -4.293 -32.469 -31.5 1 80.56 341 GLY B O 1
ATOM 6654 N N . CYS B 1 342 ? -4.023 -31.203 -33.406 1 89.12 342 CYS B N 1
ATOM 6655 C CA . CYS B 1 342 ? -2.576 -31.203 -33.25 1 89.12 342 CYS B CA 1
ATOM 6656 C C . CYS B 1 342 ? -2.158 -30.156 -32.219 1 89.12 342 CYS B C 1
ATOM 6658 O O . CYS B 1 342 ? -2.91 -29.219 -31.938 1 89.12 342 CYS B O 1
ATOM 6660 N N . GLU B 1 343 ? -1.052 -30.297 -31.562 1 89.06 343 GLU B N 1
ATOM 6661 C CA . GLU B 1 343 ? -0.488 -29.375 -30.578 1 89.06 343 GLU B CA 1
ATOM 6662 C C . GLU B 1 343 ? 0.368 -28.312 -31.234 1 89.06 343 GLU B C 1
ATOM 6664 O O . GLU B 1 343 ? 1.274 -28.625 -32 1 89.06 343 GLU B O 1
ATOM 6669 N N . ASP B 1 344 ? 0.096 -27.047 -30.906 1 88 344 ASP B N 1
ATOM 6670 C CA . ASP B 1 344 ? 0.854 -25.922 -31.469 1 88 344 ASP B CA 1
ATOM 6671 C C . ASP B 1 344 ? 2.166 -25.719 -30.719 1 88 344 ASP B C 1
ATOM 6673 O O . ASP B 1 344 ? 2.17 -25.609 -29.5 1 88 344 ASP B O 1
ATOM 6677 N N . ILE B 1 345 ? 3.244 -25.594 -31.453 1 94 345 ILE B N 1
ATOM 6678 C CA . ILE B 1 345 ? 4.527 -25.359 -30.812 1 94 345 ILE B CA 1
ATOM 6679 C C . ILE B 1 345 ? 5.207 -24.141 -31.453 1 94 345 ILE B C 1
ATOM 6681 O O . ILE B 1 345 ? 6.395 -23.906 -31.234 1 94 345 ILE B O 1
ATOM 6685 N N . ASP B 1 346 ? 4.5 -23.422 -32.312 1 93.56 346 ASP B N 1
ATOM 6686 C CA . ASP B 1 346 ? 5.055 -22.234 -32.938 1 93.56 346 ASP B CA 1
ATOM 6687 C C . ASP B 1 346 ? 5.086 -21.062 -31.969 1 93.56 346 ASP B C 1
ATOM 6689 O O . ASP B 1 346 ? 4.035 -20.562 -31.547 1 93.56 346 ASP B O 1
ATOM 6693 N N . TYR B 1 347 ? 6.258 -20.656 -31.656 1 95.25 347 TYR B N 1
ATOM 6694 C CA . TYR B 1 347 ? 6.465 -19.578 -30.688 1 95.25 347 TYR B CA 1
ATOM 6695 C C . TYR B 1 347 ? 5.84 -18.281 -31.172 1 95.25 347 TYR B C 1
ATOM 6697 O O . TYR B 1 347 ? 5.191 -17.578 -30.391 1 95.25 347 TYR B O 1
ATOM 6705 N N . GLN B 1 348 ? 5.996 -17.938 -32.406 1 94.62 348 GLN B N 1
ATOM 6706 C CA . GLN B 1 348 ? 5.496 -16.688 -32.938 1 94.62 348 GLN B CA 1
ATOM 6707 C C . GLN B 1 348 ? 3.973 -16.656 -32.969 1 94.62 348 GLN B C 1
ATOM 6709 O O . GLN B 1 348 ? 3.367 -15.602 -32.719 1 94.62 348 GLN B O 1
ATOM 6714 N N . ASN B 1 349 ? 3.398 -17.828 -33.25 1 92.69 349 ASN B N 1
ATOM 6715 C CA . ASN B 1 349 ? 1.943 -17.906 -33.188 1 92.69 349 ASN B CA 1
ATOM 6716 C C . ASN B 1 349 ? 1.435 -17.594 -31.766 1 92.69 349 ASN B C 1
ATOM 6718 O O . ASN B 1 349 ? 0.422 -16.906 -31.609 1 92.69 349 ASN B O 1
ATOM 6722 N N . PHE B 1 350 ? 2.07 -18.094 -30.812 1 93.19 350 PHE B N 1
ATOM 6723 C CA . PHE B 1 350 ? 1.689 -17.828 -29.422 1 93.19 350 PHE B CA 1
ATOM 6724 C C . PHE B 1 350 ? 1.834 -16.344 -29.109 1 93.19 350 PHE B C 1
ATOM 6726 O O . PHE B 1 350 ? 0.95 -15.75 -28.484 1 93.19 350 PHE B O 1
ATOM 6733 N N . ILE B 1 351 ? 2.945 -15.758 -29.516 1 96.38 351 ILE B N 1
ATOM 6734 C CA . ILE B 1 351 ? 3.199 -14.352 -29.25 1 96.38 351 ILE B CA 1
ATOM 6735 C C . ILE B 1 351 ? 2.1 -13.5 -29.891 1 96.38 351 ILE B C 1
ATOM 6737 O O . ILE B 1 351 ? 1.573 -12.578 -29.266 1 96.38 351 ILE B O 1
ATOM 6741 N N . GLU B 1 352 ? 1.766 -13.789 -31.094 1 94 352 GLU B N 1
ATOM 6742 C CA . GLU B 1 352 ? 0.728 -13.039 -31.797 1 94 352 GLU B CA 1
ATOM 6743 C C . GLU B 1 352 ? -0.62 -13.172 -31.094 1 94 352 GLU B C 1
ATOM 6745 O O . GLU B 1 352 ? -1.36 -12.195 -30.969 1 94 352 GLU B O 1
ATOM 6750 N N . PHE B 1 353 ? -0.942 -14.375 -30.672 1 93.19 353 PHE B N 1
ATOM 6751 C CA . PHE B 1 353 ? -2.152 -14.609 -29.891 1 93.19 353 PHE B CA 1
ATOM 6752 C C . PHE B 1 353 ? -2.172 -13.742 -28.641 1 93.19 353 PHE B C 1
ATOM 6754 O O . PHE B 1 353 ? -3.172 -13.078 -28.359 1 93.19 353 PHE B O 1
ATOM 6761 N N . MET B 1 354 ? -1.054 -13.641 -27.969 1 96.31 354 MET B N 1
ATOM 6762 C CA . MET B 1 354 ? -0.933 -12.93 -26.703 1 96.31 354 MET B CA 1
ATOM 6763 C C . MET B 1 354 ? -0.904 -11.422 -26.922 1 96.31 354 MET B C 1
ATOM 6765 O O . MET B 1 354 ? -1.121 -10.648 -25.984 1 96.31 354 MET B O 1
ATOM 6769 N N . GLN B 1 355 ? -0.661 -10.984 -28.062 1 96.69 355 GLN B N 1
ATOM 6770 C CA . GLN B 1 355 ? -0.579 -9.555 -28.359 1 96.69 355 GLN B CA 1
ATOM 6771 C C . GLN B 1 355 ? -1.961 -8.969 -28.625 1 96.69 355 GLN B C 1
ATOM 6773 O O . GLN B 1 355 ? -2.113 -7.746 -28.734 1 96.69 355 GLN B O 1
ATOM 6778 N N . ASP B 1 356 ? -2.967 -9.883 -28.672 1 95.69 356 ASP B N 1
ATOM 6779 C CA . ASP B 1 356 ? -4.34 -9.391 -28.734 1 95.69 356 ASP B CA 1
ATOM 6780 C C . ASP B 1 356 ? -4.707 -8.625 -27.469 1 95.69 356 ASP B C 1
ATOM 6782 O O . ASP B 1 356 ? -4.738 -9.203 -26.375 1 95.69 356 ASP B O 1
ATOM 6786 N N . THR B 1 357 ? -5.066 -7.363 -27.547 1 97.62 357 THR B N 1
ATOM 6787 C CA . THR B 1 357 ? -5.281 -6.523 -26.375 1 97.62 357 THR B CA 1
ATOM 6788 C C . THR B 1 357 ? -6.773 -6.363 -26.094 1 97.62 357 THR B C 1
ATOM 6790 O O . THR B 1 357 ? -7.168 -5.594 -25.219 1 97.62 357 THR B O 1
ATOM 6793 N N . SER B 1 358 ? -7.617 -7.012 -26.859 1 96.44 358 SER B N 1
ATOM 6794 C CA . SER B 1 358 ? -9.055 -6.965 -26.594 1 96.44 358 SER B CA 1
ATOM 6795 C C . SER B 1 358 ? -9.43 -7.844 -25.422 1 96.44 358 SER B C 1
ATOM 6797 O O . SER B 1 358 ? -8.633 -8.664 -24.969 1 96.44 358 SER B O 1
ATOM 6799 N N . TYR B 1 359 ? -10.633 -7.598 -24.875 1 96.25 359 TYR B N 1
ATOM 6800 C CA . TYR B 1 359 ? -11.203 -8.523 -23.906 1 96.25 359 TYR B CA 1
ATOM 6801 C C . TYR B 1 359 ? -11.789 -9.75 -24.594 1 96.25 359 TYR B C 1
ATOM 6803 O O . TYR B 1 359 ? -12.992 -10.016 -24.484 1 96.25 359 TYR B O 1
ATOM 6811 N N . GLY B 1 360 ? -10.93 -10.477 -25.281 1 92.31 360 GLY B N 1
ATOM 6812 C CA . GLY B 1 360 ? -11.312 -11.641 -26.062 1 92.31 360 GLY B CA 1
ATOM 6813 C C . GLY B 1 360 ? -10.703 -12.93 -25.547 1 92.31 360 GLY B C 1
ATOM 6814 O O . GLY B 1 360 ? -10.602 -13.148 -24.344 1 92.31 360 GLY B O 1
ATOM 6815 N N . ASP B 1 361 ? -10.289 -13.773 -26.391 1 87.75 361 ASP B N 1
ATOM 6816 C CA . ASP B 1 361 ? -9.852 -15.133 -26.078 1 87.75 361 ASP B CA 1
ATOM 6817 C C . ASP B 1 361 ? -8.586 -15.125 -25.234 1 87.75 361 ASP B C 1
ATOM 6819 O O . ASP B 1 361 ? -8.383 -16.016 -24.391 1 87.75 361 ASP B O 1
ATOM 6823 N N . ALA B 1 362 ? -7.738 -14.156 -25.422 1 92.12 362 ALA B N 1
ATOM 6824 C CA . ALA B 1 362 ? -6.449 -14.133 -24.734 1 92.12 362 ALA B CA 1
ATOM 6825 C C . ALA B 1 362 ? -6.555 -13.398 -23.391 1 92.12 362 ALA B C 1
ATOM 6827 O O . ALA B 1 362 ? -5.605 -13.383 -22.609 1 92.12 362 ALA B O 1
ATOM 6828 N N . GLN B 1 363 ? -7.668 -12.844 -23.062 1 94.12 363 GLN B N 1
ATOM 6829 C CA . GLN B 1 363 ? -7.832 -11.883 -21.969 1 94.12 363 GLN B CA 1
ATOM 6830 C C . GLN B 1 363 ? -7.223 -12.422 -20.672 1 94.12 363 GLN B C 1
ATOM 6832 O O . GLN B 1 363 ? -6.312 -11.812 -20.109 1 94.12 363 GLN B O 1
ATOM 6837 N N . GLU B 1 364 ? -7.723 -13.531 -20.266 1 93.75 364 GLU B N 1
ATOM 6838 C CA . GLU B 1 364 ? -7.367 -14.031 -18.938 1 93.75 364 GLU B CA 1
ATOM 6839 C C . GLU B 1 364 ? -5.906 -14.461 -18.875 1 93.75 364 GLU B C 1
ATOM 6841 O O . GLU B 1 364 ? -5.219 -14.234 -17.875 1 93.75 364 GLU B O 1
ATOM 6846 N N . ILE B 1 365 ? -5.453 -15.062 -19.969 1 94.69 365 ILE B N 1
ATOM 6847 C CA . ILE B 1 365 ? -4.059 -15.5 -20.031 1 94.69 365 ILE B CA 1
ATOM 6848 C C . ILE B 1 365 ? -3.145 -14.281 -20.125 1 94.69 365 ILE B C 1
ATOM 6850 O O . ILE B 1 365 ? -2.092 -14.234 -19.484 1 94.69 365 ILE B O 1
ATOM 6854 N N . ARG B 1 366 ? -3.543 -13.359 -20.953 1 96.62 366 ARG B N 1
ATOM 6855 C CA . ARG B 1 366 ? -2.76 -12.133 -21.078 1 96.62 366 ARG B CA 1
ATOM 6856 C C . ARG B 1 366 ? -2.639 -11.422 -19.734 1 96.62 366 ARG B C 1
ATOM 6858 O O . ARG B 1 366 ? -1.568 -10.914 -19.391 1 96.62 366 ARG B O 1
ATOM 6865 N N . ALA B 1 367 ? -3.721 -11.414 -18.953 1 97.69 367 ALA B N 1
ATOM 6866 C CA . ALA B 1 367 ? -3.727 -10.789 -17.641 1 97.69 367 ALA B CA 1
ATOM 6867 C C . ALA B 1 367 ? -2.773 -11.508 -16.688 1 97.69 367 ALA B C 1
ATOM 6869 O O . ALA B 1 367 ? -1.964 -10.875 -16.016 1 97.69 367 ALA B O 1
ATOM 6870 N N . TRP B 1 368 ? -2.852 -12.789 -16.672 1 97.31 368 TRP B N 1
ATOM 6871 C CA . TRP B 1 368 ? -2.018 -13.562 -15.766 1 97.31 368 TRP B CA 1
ATOM 6872 C C . TRP B 1 368 ? -0.542 -13.422 -16.125 1 97.31 368 TRP B C 1
ATOM 6874 O O . TRP B 1 368 ? 0.297 -13.211 -15.242 1 97.31 368 TRP B O 1
ATOM 6884 N N . VAL B 1 369 ? -0.235 -13.523 -17.391 1 97.75 369 VAL B N 1
ATOM 6885 C CA . VAL B 1 369 ? 1.153 -13.406 -17.812 1 97.75 369 VAL B CA 1
ATOM 6886 C C . VAL B 1 369 ? 1.684 -12.016 -17.484 1 97.75 369 VAL B C 1
ATOM 6888 O O . VAL B 1 369 ? 2.844 -11.867 -17.094 1 97.75 369 VAL B O 1
ATOM 6891 N N . TRP B 1 370 ? 0.82 -11.031 -17.609 1 98.25 370 TRP B N 1
ATOM 6892 C CA . TRP B 1 370 ? 1.2 -9.68 -17.203 1 98.25 370 TRP B CA 1
ATOM 6893 C C . TRP B 1 370 ? 1.637 -9.648 -15.742 1 98.25 370 TRP B C 1
ATOM 6895 O O . TRP B 1 370 ? 2.691 -9.102 -15.422 1 98.25 370 TRP B O 1
ATOM 6905 N N . GLN B 1 371 ? 0.862 -10.195 -14.891 1 98.25 371 GLN B N 1
ATOM 6906 C CA . GLN B 1 371 ? 1.177 -10.203 -13.469 1 98.25 371 GLN B CA 1
ATOM 6907 C C . GLN B 1 371 ? 2.471 -10.961 -13.195 1 98.25 371 GLN B C 1
ATOM 6909 O O . GLN B 1 371 ? 3.238 -10.586 -12.297 1 98.25 371 GLN B O 1
ATOM 6914 N N . THR B 1 372 ? 2.73 -12.047 -13.938 1 98.25 372 THR B N 1
ATOM 6915 C CA . THR B 1 372 ? 3.988 -12.758 -13.75 1 98.25 372 THR B CA 1
ATOM 6916 C C . THR B 1 372 ? 5.168 -11.898 -14.188 1 98.25 372 THR B C 1
ATOM 6918 O O . THR B 1 372 ? 6.258 -12 -13.617 1 98.25 372 THR B O 1
ATOM 6921 N N . CYS B 1 373 ? 4.992 -11.062 -15.242 1 98.31 373 CYS B N 1
ATOM 6922 C CA . CYS B 1 373 ? 6.059 -10.227 -15.773 1 98.31 373 CYS B CA 1
ATOM 6923 C C . CYS B 1 373 ? 6.285 -9 -14.891 1 98.31 373 CYS B C 1
ATOM 6925 O O . CYS B 1 373 ? 7.402 -8.484 -14.82 1 98.31 373 CYS B O 1
ATOM 6927 N N . THR B 1 374 ? 5.219 -8.609 -14.156 1 98.25 374 THR B N 1
ATOM 6928 C CA . THR B 1 374 ? 5.312 -7.301 -13.523 1 98.25 374 THR B CA 1
ATOM 6929 C C . THR B 1 374 ? 5.199 -7.422 -12.008 1 98.25 374 THR B C 1
ATOM 6931 O O . THR B 1 374 ? 5.246 -6.418 -11.289 1 98.25 374 THR B O 1
ATOM 6934 N N . GLU B 1 375 ? 5.051 -8.648 -11.5 1 97.94 375 GLU B N 1
ATOM 6935 C CA . GLU B 1 375 ? 4.953 -8.789 -10.055 1 97.94 375 GLU B CA 1
ATOM 6936 C C . GLU B 1 375 ? 5.652 -10.062 -9.578 1 97.94 375 GLU B C 1
ATOM 6938 O O . GLU B 1 375 ? 6.512 -10.016 -8.695 1 97.94 375 GLU B O 1
ATOM 6943 N N . PHE B 1 376 ? 5.379 -11.289 -10.203 1 98.25 376 PHE B N 1
ATOM 6944 C CA . PHE B 1 376 ? 5.547 -12.5 -9.406 1 98.25 376 PHE B CA 1
ATOM 6945 C C . PHE B 1 376 ? 6.68 -13.359 -9.953 1 98.25 376 PHE B C 1
ATOM 6947 O O . PHE B 1 376 ? 7.297 -14.125 -9.219 1 98.25 376 PHE B O 1
ATOM 6954 N N . GLY B 1 377 ? 6.918 -13.25 -11.305 1 98.25 377 GLY B N 1
ATOM 6955 C CA . GLY B 1 377 ? 7.746 -14.289 -11.898 1 98.25 377 GLY B CA 1
ATOM 6956 C C . GLY B 1 377 ? 7.051 -15.633 -11.977 1 98.25 377 GLY B C 1
ATOM 6957 O O . GLY B 1 377 ? 6.031 -15.773 -12.656 1 98.25 377 GLY B O 1
ATOM 6958 N N . TYR B 1 378 ? 7.48 -16.578 -11.195 1 98.19 378 TYR B N 1
ATOM 6959 C CA . TYR B 1 378 ? 6.875 -17.906 -11.086 1 98.19 378 TYR B CA 1
ATOM 6960 C C . TYR B 1 378 ? 7.168 -18.734 -12.328 1 98.19 378 TYR B C 1
ATOM 6962 O O . TYR B 1 378 ? 6.309 -19.484 -12.797 1 98.19 378 TYR B O 1
ATOM 6970 N N . TYR B 1 379 ? 8.344 -18.562 -12.938 1 98.25 379 TYR B N 1
ATOM 6971 C CA . TYR B 1 379 ? 8.633 -19.266 -14.18 1 98.25 379 TYR B CA 1
ATOM 6972 C C . TYR B 1 379 ? 9.102 -20.688 -13.914 1 98.25 379 TYR B C 1
ATOM 6974 O O . TYR B 1 379 ? 10.109 -20.891 -13.227 1 98.25 379 TYR B O 1
ATOM 6982 N N . GLN B 1 380 ? 8.445 -21.656 -14.445 1 97.44 380 GLN B N 1
ATOM 6983 C CA . GLN B 1 380 ? 8.656 -23.078 -14.164 1 97.44 380 GLN B CA 1
ATOM 6984 C C . GLN B 1 380 ? 9.695 -23.672 -15.102 1 97.44 380 GLN B C 1
ATOM 6986 O O . GLN B 1 380 ? 9.391 -24.578 -15.875 1 97.44 380 GLN B O 1
ATOM 6991 N N . SER B 1 381 ? 10.945 -23.297 -14.938 1 97.94 381 SER B N 1
ATOM 6992 C CA . SER B 1 381 ? 12.047 -23.672 -15.828 1 97.94 381 SER B CA 1
ATOM 6993 C C . SER B 1 381 ? 12.617 -25.031 -15.469 1 97.94 381 SER B C 1
ATOM 6995 O O . SER B 1 381 ? 12.25 -25.625 -14.445 1 97.94 381 SER B O 1
ATOM 6997 N N . THR B 1 382 ? 13.445 -25.562 -16.344 1 98.44 382 THR B N 1
ATOM 6998 C CA . THR B 1 382 ? 14.211 -26.781 -16.062 1 98.44 382 THR B CA 1
ATOM 6999 C C . THR B 1 382 ? 15.648 -26.438 -15.672 1 98.44 382 THR B C 1
ATOM 7001 O O . THR B 1 382 ? 16.562 -27.203 -15.953 1 98.44 382 THR B O 1
ATOM 7004 N N . ASP B 1 383 ? 15.812 -25.297 -15.023 1 98.19 383 ASP B N 1
ATOM 7005 C CA . ASP B 1 383 ? 17.141 -24.844 -14.625 1 98.19 383 ASP B CA 1
ATOM 7006 C C . ASP B 1 383 ? 17.641 -25.609 -13.391 1 98.19 383 ASP B C 1
ATOM 7008 O O . ASP B 1 383 ? 18.812 -25.516 -13.023 1 98.19 383 ASP B O 1
ATOM 7012 N N . SER B 1 384 ? 16.797 -26.391 -12.805 1 97.62 384 SER B N 1
ATOM 7013 C CA . SER B 1 384 ? 17.109 -27.125 -11.586 1 97.62 384 SER B CA 1
ATOM 7014 C C . SER B 1 384 ? 18.156 -28.203 -11.852 1 97.62 384 SER B C 1
ATOM 7016 O O . SER B 1 384 ? 18.125 -28.875 -12.891 1 97.62 384 SER B O 1
ATOM 7018 N N . ASP B 1 385 ? 19 -28.453 -10.859 1 96.69 385 ASP B N 1
ATOM 7019 C CA . ASP B 1 385 ? 20.031 -29.5 -10.953 1 96.69 385 ASP B CA 1
ATOM 7020 C C . ASP B 1 385 ? 19.406 -30.891 -10.891 1 96.69 385 ASP B C 1
ATOM 7022 O O . ASP B 1 385 ? 20 -31.859 -11.367 1 96.69 385 ASP B O 1
ATOM 7026 N N . THR B 1 386 ? 18.234 -30.953 -10.297 1 96.19 386 THR B N 1
ATOM 7027 C CA . THR B 1 386 ? 17.594 -32.281 -10.141 1 96.19 386 THR B CA 1
ATOM 7028 C C . THR B 1 386 ? 16.469 -32.438 -11.141 1 96.19 386 THR B C 1
ATOM 7030 O O . THR B 1 386 ? 16.422 -33.438 -11.867 1 96.19 386 THR B O 1
ATOM 7033 N N . ALA B 1 387 ? 15.594 -31.438 -11.289 1 96.81 387 ALA B N 1
ATOM 7034 C CA . ALA B 1 387 ? 14.445 -31.562 -12.18 1 96.81 387 ALA B CA 1
ATOM 7035 C C . ALA B 1 387 ? 14.859 -31.406 -13.641 1 96.81 387 ALA B C 1
ATOM 7037 O O . ALA B 1 387 ? 14.258 -32.031 -14.531 1 96.81 387 ALA B O 1
ATOM 7038 N N . GLY B 1 388 ? 15.898 -30.609 -13.891 1 97.19 388 GLY B N 1
ATOM 7039 C CA . GLY B 1 388 ? 16.359 -30.422 -15.258 1 97.19 388 GLY B CA 1
ATOM 7040 C C . GLY B 1 388 ? 16.672 -31.734 -15.961 1 97.19 388 GLY B C 1
ATOM 7041 O O . GLY B 1 388 ? 15.977 -32.125 -16.906 1 97.19 388 GLY B O 1
ATOM 7042 N N . PRO B 1 389 ? 17.641 -32.5 -15.391 1 97.38 389 PRO B N 1
ATOM 7043 C CA . PRO B 1 389 ? 17.984 -33.781 -15.992 1 97.38 389 PRO B CA 1
ATOM 7044 C C . PRO B 1 389 ? 16.828 -34.75 -16 1 97.38 389 PRO B C 1
ATOM 7046 O O . PRO B 1 389 ? 16.703 -35.594 -16.906 1 97.38 389 PRO B O 1
ATOM 7049 N N . PHE B 1 390 ? 15.969 -34.656 -15.023 1 97.88 390 PHE B N 1
ATOM 7050 C CA . PHE B 1 390 ? 14.797 -35.5 -14.945 1 97.88 390 PHE B CA 1
ATOM 7051 C C . PHE B 1 390 ? 13.867 -35.25 -16.141 1 97.88 390 PHE B C 1
ATOM 7053 O O . PHE B 1 390 ? 13.273 -36.188 -16.672 1 97.88 390 PHE B O 1
ATOM 7060 N N . PHE B 1 391 ? 13.805 -34.031 -16.547 1 97.94 391 PHE B N 1
ATOM 7061 C CA . PHE B 1 391 ? 12.875 -33.656 -17.609 1 97.94 391 PHE B CA 1
ATOM 7062 C C . PHE B 1 391 ? 13.617 -33.375 -18.922 1 97.94 391 PHE B C 1
ATOM 7064 O O . PHE B 1 391 ? 13.195 -32.531 -19.703 1 97.94 391 PHE B O 1
ATOM 7071 N N . GLY B 1 392 ? 14.734 -34.031 -19.188 1 96.75 392 GLY B N 1
ATOM 7072 C CA . GLY B 1 392 ? 15.32 -34.125 -20.516 1 96.75 392 GLY B CA 1
ATOM 7073 C C . GLY B 1 392 ? 16.438 -33.125 -20.75 1 96.75 392 GLY B C 1
ATOM 7074 O O . GLY B 1 392 ? 17.031 -33.094 -21.828 1 96.75 392 GLY B O 1
ATOM 7075 N N . GLY B 1 393 ? 16.734 -32.188 -19.672 1 95.5 393 GLY B N 1
ATOM 7076 C CA . GLY B 1 393 ? 17.859 -31.297 -19.906 1 95.5 393 GLY B CA 1
ATOM 7077 C C . GLY B 1 393 ? 17.938 -30.188 -18.875 1 95.5 393 GLY B C 1
ATOM 7078 O O . GLY B 1 393 ? 16.922 -29.688 -18.391 1 95.5 393 GLY B O 1
ATOM 7079 N N . LYS B 1 394 ? 19.141 -29.766 -18.703 1 95.94 394 LYS B N 1
ATOM 7080 C CA . LYS B 1 394 ? 19.422 -28.641 -17.812 1 95.94 394 LYS B CA 1
ATOM 7081 C C . LYS B 1 394 ? 20.141 -27.516 -18.547 1 95.94 394 LYS B C 1
ATOM 7083 O O . LYS B 1 394 ? 21.375 -27.438 -18.516 1 95.94 394 LYS B O 1
ATOM 7088 N N . PRO B 1 395 ? 19.438 -26.484 -19.203 1 94.88 395 PRO B N 1
ATOM 7089 C CA . PRO B 1 395 ? 17.969 -26.484 -19.25 1 94.88 395 PRO B CA 1
ATOM 7090 C C . PRO B 1 395 ? 17.438 -26.891 -20.625 1 94.88 395 PRO B C 1
ATOM 7092 O O . PRO B 1 395 ? 18.047 -26.578 -21.656 1 94.88 395 PRO B O 1
ATOM 7095 N N . ALA B 1 396 ? 16.438 -27.609 -20.672 1 96.88 396 ALA B N 1
ATOM 7096 C CA . ALA B 1 396 ? 15.633 -27.781 -21.875 1 96.88 396 ALA B CA 1
ATOM 7097 C C . ALA B 1 396 ? 14.664 -26.625 -22.047 1 96.88 396 ALA B C 1
ATOM 7099 O O . ALA B 1 396 ? 14.359 -26.219 -23.188 1 96.88 396 ALA B O 1
ATOM 7100 N N . LEU B 1 397 ? 14.227 -26.062 -21.016 1 97.62 397 LEU B N 1
ATOM 7101 C CA . LEU B 1 397 ? 13.344 -24.906 -20.953 1 97.62 397 LEU B CA 1
ATOM 7102 C C . LEU B 1 397 ? 13.867 -23.875 -19.938 1 97.62 397 LEU B C 1
ATOM 7104 O O . LEU B 1 397 ? 13.445 -23.875 -18.781 1 97.62 397 LEU B O 1
ATOM 7108 N N . PRO B 1 398 ? 14.68 -22.969 -20.422 1 98.19 398 PRO B N 1
ATOM 7109 C CA . PRO B 1 398 ? 15.336 -22.016 -19.531 1 98.19 398 PRO B CA 1
ATOM 7110 C C . PRO B 1 398 ? 14.406 -20.891 -19.078 1 98.19 398 PRO B C 1
ATOM 7112 O O . PRO B 1 398 ? 13.445 -20.562 -19.781 1 98.19 398 PRO B O 1
ATOM 7115 N N . VAL B 1 399 ? 14.719 -20.281 -17.969 1 98.44 399 VAL B N 1
ATOM 7116 C CA . VAL B 1 399 ? 13.969 -19.156 -17.422 1 98.44 399 VAL B CA 1
ATOM 7117 C C . VAL B 1 399 ? 13.922 -18.031 -18.453 1 98.44 399 VAL B C 1
ATOM 7119 O O . VAL B 1 399 ? 12.922 -17.312 -18.547 1 98.44 399 VAL B O 1
ATOM 7122 N N . LYS B 1 400 ? 14.93 -17.906 -19.281 1 97.88 400 LYS B N 1
ATOM 7123 C CA . LYS B 1 400 ? 15.008 -16.859 -20.297 1 97.88 400 LYS B CA 1
ATOM 7124 C C . LYS B 1 400 ? 13.836 -16.953 -21.266 1 97.88 400 LYS B C 1
ATOM 7126 O O . LYS B 1 400 ? 13.359 -15.922 -21.766 1 97.88 400 LYS B O 1
ATOM 7131 N N . TYR B 1 401 ? 13.367 -18.125 -21.562 1 97.5 401 TYR B N 1
ATOM 7132 C CA . TYR B 1 401 ? 12.219 -18.328 -22.422 1 97.5 401 TYR B CA 1
ATOM 7133 C C . TYR B 1 401 ? 11.016 -17.531 -21.938 1 97.5 401 TYR B C 1
ATOM 7135 O O . TYR B 1 401 ? 10.359 -16.844 -22.734 1 97.5 401 TYR B O 1
ATOM 7143 N N . TYR B 1 402 ? 10.75 -17.562 -20.656 1 98 402 TYR B N 1
ATOM 7144 C CA . TYR B 1 402 ? 9.609 -16.875 -20.062 1 98 402 TYR B CA 1
ATOM 7145 C C . TYR B 1 402 ? 9.82 -15.367 -20.062 1 98 402 TYR B C 1
ATOM 7147 O O . TYR B 1 402 ? 8.891 -14.609 -20.344 1 98 402 TYR B O 1
ATOM 7155 N N . ILE B 1 403 ? 10.984 -14.961 -19.766 1 98.31 403 ILE B N 1
ATOM 7156 C CA . ILE B 1 403 ? 11.305 -13.539 -19.734 1 98.31 403 ILE B CA 1
ATOM 7157 C C . ILE B 1 403 ? 11.203 -12.953 -21.141 1 98.31 403 ILE B C 1
ATOM 7159 O O . ILE B 1 403 ? 10.68 -11.852 -21.312 1 98.31 403 ILE B O 1
ATOM 7163 N N . ASP B 1 404 ? 11.695 -13.727 -22.156 1 97.88 404 ASP B N 1
ATOM 7164 C CA . ASP B 1 404 ? 11.586 -13.281 -23.547 1 97.88 404 ASP B CA 1
ATOM 7165 C C . ASP B 1 404 ? 10.125 -13.109 -23.953 1 97.88 404 ASP B C 1
ATOM 7167 O O . ASP B 1 404 ? 9.789 -12.211 -24.734 1 97.88 404 ASP B O 1
ATOM 7171 N N . GLU B 1 405 ? 9.281 -13.977 -23.453 1 97.75 405 GLU B N 1
ATOM 7172 C CA . GLU B 1 405 ? 7.855 -13.836 -23.719 1 97.75 405 GLU B CA 1
ATOM 7173 C C . GLU B 1 405 ? 7.328 -12.5 -23.188 1 97.75 405 GLU B C 1
ATOM 7175 O O . GLU B 1 405 ? 6.5 -11.852 -23.844 1 97.75 405 GLU B O 1
ATOM 7180 N N . CYS B 1 406 ? 7.781 -12.109 -21.969 1 98.25 406 CYS B N 1
ATOM 7181 C CA . CYS B 1 406 ? 7.367 -10.812 -21.438 1 98.25 406 CYS B CA 1
ATOM 7182 C C . CYS B 1 406 ? 7.738 -9.688 -22.391 1 98.25 406 CYS B C 1
ATOM 7184 O O . CYS B 1 406 ? 6.906 -8.828 -22.703 1 98.25 406 CYS B O 1
ATOM 7186 N N . THR B 1 407 ? 8.961 -9.742 -22.859 1 98.19 407 THR B N 1
ATOM 7187 C CA . THR B 1 407 ? 9.469 -8.727 -23.766 1 98.19 407 THR B CA 1
ATOM 7188 C C . THR B 1 407 ? 8.688 -8.734 -25.078 1 98.19 407 THR B C 1
ATOM 7190 O O . THR B 1 407 ? 8.281 -7.684 -25.578 1 98.19 407 THR B O 1
ATOM 7193 N N . ASN B 1 408 ? 8.477 -9.914 -25.625 1 98.25 408 ASN B N 1
ATOM 7194 C CA . ASN B 1 408 ? 7.871 -10.055 -26.938 1 98.25 408 ASN B CA 1
ATOM 7195 C C . ASN B 1 408 ? 6.379 -9.734 -26.906 1 98.25 408 ASN B C 1
ATOM 7197 O O . ASN B 1 408 ? 5.82 -9.25 -27.891 1 98.25 408 ASN B O 1
ATOM 7201 N N . ILE B 1 409 ? 5.727 -9.984 -25.781 1 98.19 409 ILE B N 1
ATOM 7202 C CA . ILE B 1 409 ? 4.285 -9.789 -25.688 1 98.19 409 ILE B CA 1
ATOM 7203 C C . ILE B 1 409 ? 3.984 -8.328 -25.344 1 98.19 409 ILE B C 1
ATOM 7205 O O . ILE B 1 409 ? 3.078 -7.723 -25.906 1 98.19 409 ILE B O 1
ATOM 7209 N N . TYR B 1 410 ? 4.816 -7.738 -24.406 1 98.19 410 TYR B N 1
ATOM 7210 C CA . TYR B 1 410 ? 4.375 -6.484 -23.797 1 98.19 410 TYR B CA 1
ATOM 7211 C C . TYR B 1 410 ? 5.301 -5.336 -24.188 1 98.19 410 TYR B C 1
ATOM 7213 O O . TYR B 1 410 ? 4.934 -4.168 -24.062 1 98.19 410 TYR B O 1
ATOM 7221 N N . GLY B 1 411 ? 6.539 -5.637 -24.547 1 96.81 411 GLY B N 1
ATOM 7222 C CA . GLY B 1 411 ? 7.465 -4.59 -24.938 1 96.81 411 GLY B CA 1
ATOM 7223 C C . GLY B 1 411 ? 8.852 -4.773 -24.359 1 96.81 411 GLY B C 1
ATOM 7224 O O . GLY B 1 411 ? 9.031 -5.512 -23.375 1 96.81 411 GLY B O 1
ATOM 7225 N N . SER B 1 412 ? 9.805 -4.078 -24.875 1 95.81 412 SER B N 1
ATOM 7226 C CA . SER B 1 412 ? 11.219 -4.277 -24.594 1 95.81 412 SER B CA 1
ATOM 7227 C C . SER B 1 412 ? 11.547 -3.885 -23.156 1 95.81 412 SER B C 1
ATOM 7229 O O . SER B 1 412 ? 12.539 -4.352 -22.594 1 95.81 412 SER B O 1
ATOM 7231 N N . GLN B 1 413 ? 10.727 -3.076 -22.531 1 93.56 413 GLN B N 1
ATOM 7232 C CA . GLN B 1 413 ? 11.008 -2.645 -21.156 1 93.56 413 GLN B CA 1
ATOM 7233 C C . GLN B 1 413 ? 10.75 -3.771 -20.156 1 93.56 413 GLN B C 1
ATOM 7235 O O . GLN B 1 413 ? 11.195 -3.703 -19.016 1 93.56 413 GLN B O 1
ATOM 7240 N N . TYR B 1 414 ? 10.008 -4.723 -20.578 1 97.12 414 TYR B N 1
ATOM 7241 C CA . TYR B 1 414 ? 9.758 -5.887 -19.734 1 97.12 414 TYR B CA 1
ATOM 7242 C C . TYR B 1 414 ? 10.773 -6.992 -20.031 1 97.12 414 TYR B C 1
ATOM 7244 O O . TYR B 1 414 ? 10.531 -7.859 -20.875 1 97.12 414 TYR B O 1
ATOM 7252 N N . ASN B 1 415 ? 11.891 -6.953 -19.359 1 97.38 415 ASN B N 1
ATOM 7253 C CA . ASN B 1 415 ? 13.055 -7.805 -19.578 1 97.38 415 ASN B CA 1
ATOM 7254 C C . ASN B 1 415 ? 13.578 -8.383 -18.266 1 97.38 415 ASN B C 1
ATOM 7256 O O . ASN B 1 415 ? 12.898 -8.336 -17.234 1 97.38 415 ASN B O 1
ATOM 7260 N N . SER B 1 416 ? 14.742 -8.977 -18.344 1 97.25 416 SER B N 1
ATOM 7261 C CA . SER B 1 416 ? 15.305 -9.672 -17.188 1 97.25 416 SER B CA 1
ATOM 7262 C C . SER B 1 416 ? 15.43 -8.734 -16 1 97.25 416 SER B C 1
ATOM 7264 O O . SER B 1 416 ? 15.062 -9.094 -14.875 1 97.25 416 SER B O 1
ATOM 7266 N N . ALA B 1 417 ? 15.906 -7.562 -16.234 1 95.06 417 ALA B N 1
ATOM 7267 C CA . ALA B 1 417 ? 16.125 -6.602 -15.156 1 95.06 417 ALA B CA 1
ATOM 7268 C C . ALA B 1 417 ? 14.789 -6.141 -14.555 1 95.06 417 ALA B C 1
ATOM 7270 O O . ALA B 1 417 ? 14.656 -6.039 -13.336 1 95.06 417 ALA B O 1
ATOM 7271 N N . SER B 1 418 ? 13.805 -5.805 -15.383 1 95.5 418 SER B N 1
ATOM 7272 C CA . SER B 1 418 ? 12.516 -5.324 -14.898 1 95.5 418 SER B CA 1
ATOM 7273 C C . SER B 1 418 ? 11.773 -6.41 -14.133 1 95.5 418 SER B C 1
ATOM 7275 O O . SER B 1 418 ? 11.117 -6.133 -13.125 1 95.5 418 SER B O 1
ATOM 7277 N N . VAL B 1 419 ? 11.883 -7.648 -14.594 1 97.31 419 VAL B N 1
ATOM 7278 C CA . VAL B 1 419 ? 11.227 -8.766 -13.914 1 97.31 419 VAL B CA 1
ATOM 7279 C C . VAL B 1 419 ? 11.859 -8.977 -12.539 1 97.31 419 VAL B C 1
ATOM 7281 O O . VAL B 1 419 ? 11.148 -9.18 -11.555 1 97.31 419 VAL B O 1
ATOM 7284 N N . ALA B 1 420 ? 13.133 -8.953 -12.5 1 96.38 420 ALA B N 1
ATOM 7285 C CA . ALA B 1 420 ? 13.828 -9.102 -11.227 1 96.38 420 ALA B CA 1
ATOM 7286 C C . ALA B 1 420 ? 13.414 -8 -10.25 1 96.38 420 ALA B C 1
ATOM 7288 O O . ALA B 1 420 ? 13.188 -8.273 -9.062 1 96.38 420 ALA B O 1
ATOM 7289 N N . SER B 1 421 ? 13.336 -6.816 -10.75 1 93.56 421 SER B N 1
ATOM 7290 C CA . SER B 1 421 ? 12.938 -5.68 -9.922 1 93.56 421 SER B CA 1
ATOM 7291 C C . SER B 1 421 ? 11.5 -5.832 -9.43 1 93.56 421 SER B C 1
ATOM 7293 O O . SER B 1 421 ? 11.203 -5.516 -8.273 1 93.56 421 SER B O 1
ATOM 7295 N N . ALA B 1 422 ? 10.664 -6.285 -10.266 1 95.31 422 ALA B N 1
ATOM 7296 C CA . ALA B 1 422 ? 9.258 -6.469 -9.922 1 95.31 422 ALA B CA 1
ATOM 7297 C C . ALA B 1 422 ? 9.094 -7.492 -8.805 1 95.31 422 ALA B C 1
ATOM 7299 O O . ALA B 1 422 ? 8.336 -7.277 -7.855 1 95.31 422 ALA B O 1
ATOM 7300 N N . VAL B 1 423 ? 9.781 -8.57 -8.922 1 97.06 423 VAL B N 1
ATOM 7301 C CA . VAL B 1 423 ? 9.727 -9.641 -7.926 1 97.06 423 VAL B CA 1
ATOM 7302 C C . VAL B 1 423 ? 10.25 -9.125 -6.586 1 97.06 423 VAL B C 1
ATOM 7304 O O . VAL B 1 423 ? 9.641 -9.375 -5.539 1 97.06 423 VAL B O 1
ATOM 7307 N N . ALA B 1 424 ? 11.312 -8.398 -6.621 1 93.69 424 ALA B N 1
ATOM 7308 C CA . ALA B 1 424 ? 11.875 -7.82 -5.402 1 93.69 424 ALA B CA 1
ATOM 7309 C C . ALA B 1 424 ? 10.891 -6.852 -4.75 1 93.69 424 ALA B C 1
ATOM 7311 O O . ALA B 1 424 ? 10.758 -6.82 -3.523 1 93.69 424 ALA B O 1
ATOM 7312 N N . ASN B 1 425 ? 10.227 -6.078 -5.562 1 92.88 425 ASN B N 1
ATOM 7313 C CA . ASN B 1 425 ? 9.273 -5.094 -5.066 1 92.88 425 ASN B CA 1
ATOM 7314 C C . ASN B 1 425 ? 8.094 -5.758 -4.355 1 92.88 425 ASN B C 1
ATOM 7316 O O . ASN B 1 425 ? 7.656 -5.293 -3.301 1 92.88 425 ASN B O 1
ATOM 7320 N N . VAL B 1 426 ? 7.605 -6.801 -4.906 1 95.94 426 VAL B N 1
ATOM 7321 C CA . VAL B 1 426 ? 6.461 -7.492 -4.32 1 95.94 426 VAL B CA 1
ATOM 7322 C C . VAL B 1 426 ? 6.855 -8.102 -2.979 1 95.94 426 VAL B C 1
ATOM 7324 O O . VAL B 1 426 ? 6.109 -7.996 -2 1 95.94 426 VAL B O 1
ATOM 7327 N N . ASN B 1 427 ? 7.996 -8.734 -2.957 1 95.31 427 ASN B N 1
ATOM 7328 C CA . ASN B 1 427 ? 8.461 -9.344 -1.713 1 95.31 427 ASN B CA 1
ATOM 7329 C C . ASN B 1 427 ? 8.719 -8.289 -0.637 1 95.31 427 ASN B C 1
ATOM 7331 O O . ASN B 1 427 ? 8.461 -8.531 0.544 1 95.31 427 ASN B O 1
ATOM 7335 N N . ALA B 1 428 ? 9.18 -7.172 -1.081 1 91.62 428 ALA B N 1
ATOM 7336 C CA . ALA B 1 428 ? 9.391 -6.082 -0.13 1 91.62 428 ALA B CA 1
ATOM 7337 C C . ALA B 1 428 ? 8.07 -5.516 0.367 1 91.62 428 ALA B C 1
ATOM 7339 O O . ALA B 1 428 ? 7.938 -5.164 1.542 1 91.62 428 ALA B O 1
ATOM 7340 N N . TYR B 1 429 ? 7.109 -5.352 -0.515 1 94.56 429 TYR B N 1
ATOM 7341 C CA . TYR B 1 429 ? 5.824 -4.727 -0.215 1 94.56 429 TYR B CA 1
ATOM 7342 C C . TYR B 1 429 ? 5.02 -5.578 0.758 1 94.56 429 TYR B C 1
ATOM 7344 O O . TYR B 1 429 ? 4.359 -5.051 1.657 1 94.56 429 TYR B O 1
ATOM 7352 N N . TYR B 1 430 ? 5.121 -6.938 0.667 1 96 430 TYR B N 1
ATOM 7353 C CA . TYR B 1 430 ? 4.266 -7.82 1.453 1 96 430 TYR B CA 1
ATOM 7354 C C . TYR B 1 430 ? 5.07 -8.562 2.512 1 96 430 TYR B C 1
ATOM 7356 O O . TYR B 1 430 ? 4.5 -9.18 3.412 1 96 430 TYR B O 1
ATOM 7364 N N . GLY B 1 431 ? 6.352 -8.602 2.381 1 93.25 431 GLY B N 1
ATOM 7365 C CA . GLY B 1 431 ? 7.211 -9.273 3.344 1 93.25 431 GLY B CA 1
ATOM 7366 C C . GLY B 1 431 ? 7.645 -10.648 2.893 1 93.25 431 GLY B C 1
ATOM 7367 O O . GLY B 1 431 ? 8.484 -11.289 3.537 1 93.25 431 GLY B O 1
ATOM 7368 N N . GLY B 1 432 ? 7.113 -11.141 1.709 1 94.88 432 GLY B N 1
ATOM 7369 C CA . GLY B 1 432 ? 7.414 -12.5 1.3 1 94.88 432 GLY B CA 1
ATOM 7370 C C . GLY B 1 432 ? 7.043 -13.539 2.348 1 94.88 432 GLY B C 1
ATOM 7371 O O . GLY B 1 432 ? 6.328 -13.227 3.303 1 94.88 432 GLY B O 1
ATOM 7372 N N . ARG B 1 433 ? 7.508 -14.727 2.119 1 95 433 ARG B N 1
ATOM 7373 C CA . ARG B 1 433 ? 7.188 -15.852 2.994 1 95 433 ARG B CA 1
ATOM 7374 C C . ARG B 1 433 ? 7.863 -15.695 4.352 1 95 433 ARG B C 1
ATOM 7376 O O . ARG B 1 433 ? 7.277 -16.031 5.387 1 95 433 ARG B O 1
ATOM 7383 N N . ASP B 1 434 ? 9 -15.148 4.367 1 92 434 ASP B N 1
ATOM 7384 C CA . ASP B 1 434 ? 9.852 -15.219 5.555 1 92 434 ASP B CA 1
ATOM 7385 C C . ASP B 1 434 ? 9.672 -13.984 6.434 1 92 434 ASP B C 1
ATOM 7387 O O . ASP B 1 434 ? 9.906 -14.039 7.645 1 92 434 ASP B O 1
ATOM 7391 N N . ASN B 1 435 ? 9.203 -12.906 5.82 1 91 435 ASN B N 1
ATOM 7392 C CA . ASN B 1 435 ? 9.156 -11.664 6.582 1 91 435 ASN B CA 1
ATOM 7393 C C . ASN B 1 435 ? 7.727 -11.133 6.691 1 91 435 ASN B C 1
ATOM 7395 O O . ASN B 1 435 ? 7.516 -9.984 7.098 1 91 435 ASN B O 1
ATOM 7399 N N . MET B 1 436 ? 6.773 -11.93 6.359 1 91.81 436 MET B N 1
ATOM 7400 C CA . MET B 1 436 ? 5.379 -11.523 6.512 1 91.81 436 MET B CA 1
ATOM 7401 C C . MET B 1 436 ? 5.031 -11.297 7.977 1 91.81 436 MET B C 1
ATOM 7403 O O . MET B 1 436 ? 5.137 -12.211 8.797 1 91.81 436 MET B O 1
ATOM 7407 N N . GLN B 1 437 ? 4.742 -10.062 8.359 1 89 437 GLN B N 1
ATOM 7408 C CA . GLN B 1 437 ? 4.363 -9.719 9.727 1 89 437 GLN B CA 1
ATOM 7409 C C . GLN B 1 437 ? 2.891 -9.32 9.805 1 89 437 GLN B C 1
ATOM 7411 O O . GLN B 1 437 ? 2.48 -8.32 9.219 1 89 437 GLN B O 1
ATOM 7416 N N . SER B 1 438 ? 2.119 -10.102 10.414 1 92.5 438 SER B N 1
ATOM 7417 C CA . SER B 1 438 ? 0.685 -9.93 10.625 1 92.5 438 SER B CA 1
ATOM 7418 C C . SER B 1 438 ? 0.16 -10.906 11.68 1 92.5 438 SER B C 1
ATOM 7420 O O . SER B 1 438 ? 0.932 -11.438 12.477 1 92.5 438 SER B O 1
ATOM 7422 N N . SER B 1 439 ? -1.141 -11.016 11.766 1 92.81 439 SER B N 1
ATOM 7423 C CA . SER B 1 439 ? -1.779 -11.938 12.695 1 92.81 439 SER B CA 1
ATOM 7424 C C . SER B 1 439 ? -3.062 -12.516 12.109 1 92.81 439 SER B C 1
ATOM 7426 O O . SER B 1 439 ? -3.654 -11.93 11.195 1 92.81 439 SER B O 1
ATOM 7428 N N . TYR B 1 440 ? -3.43 -13.711 12.586 1 97.19 440 TYR B N 1
ATOM 7429 C CA . TYR B 1 440 ? -4.711 -14.359 12.328 1 97.19 440 TYR B CA 1
ATOM 7430 C C . TYR B 1 440 ? -4.844 -14.734 10.852 1 97.19 440 TYR B C 1
ATOM 7432 O O . TYR B 1 440 ? -5.828 -14.367 10.203 1 97.19 440 TYR B O 1
ATOM 7440 N N . ILE B 1 441 ? -3.822 -15.445 10.383 1 98.56 441 ILE B N 1
ATOM 7441 C CA . ILE B 1 441 ? -3.793 -15.945 9.008 1 98.56 441 ILE B CA 1
ATOM 7442 C C . ILE B 1 441 ? -3.566 -17.453 9.008 1 98.56 441 ILE B C 1
ATOM 7444 O O . ILE B 1 441 ? -2.65 -17.953 9.672 1 98.56 441 ILE B O 1
ATOM 7448 N N . VAL B 1 442 ? -4.457 -18.203 8.359 1 98.81 442 VAL B N 1
ATOM 7449 C CA . VAL B 1 442 ? -4.266 -19.641 8.141 1 98.81 442 VAL B CA 1
ATOM 7450 C C . VAL B 1 442 ? -3.838 -19.891 6.699 1 98.81 442 VAL B C 1
ATOM 7452 O O . VAL B 1 442 ? -4.473 -19.391 5.762 1 98.81 442 VAL B O 1
ATOM 7455 N N . LEU B 1 443 ? -2.752 -20.672 6.492 1 98.69 443 LEU B N 1
ATOM 7456 C CA . LEU B 1 443 ? -2.188 -20.891 5.164 1 98.69 443 LEU B CA 1
ATOM 7457 C C . LEU B 1 443 ? -2.068 -22.391 4.863 1 98.69 443 LEU B C 1
ATOM 7459 O O . LEU B 1 443 ? -1.01 -22.984 5.07 1 98.69 443 LEU B O 1
ATOM 7463 N N . PRO B 1 444 ? -3.121 -22.969 4.297 1 98.62 444 PRO B N 1
ATOM 7464 C CA . PRO B 1 444 ? -3.057 -24.375 3.891 1 98.62 444 PRO B CA 1
ATOM 7465 C C . PRO B 1 444 ? -2.223 -24.594 2.629 1 98.62 444 PRO B C 1
ATOM 7467 O O . PRO B 1 444 ? -2.312 -23.797 1.687 1 98.62 444 PRO B O 1
ATOM 7470 N N . ASN B 1 445 ? -1.396 -25.672 2.596 1 98.31 445 ASN B N 1
ATOM 7471 C CA . ASN B 1 445 ? -0.569 -26.062 1.458 1 98.31 445 ASN B CA 1
ATOM 7472 C C . ASN B 1 445 ? -0.448 -27.578 1.345 1 98.31 445 ASN B C 1
ATOM 7474 O O . ASN B 1 445 ? 0.008 -28.25 2.277 1 98.31 445 ASN B O 1
ATOM 7478 N N . GLY B 1 446 ? -0.845 -28.156 0.179 1 97.94 446 GLY B N 1
ATOM 7479 C CA . GLY B 1 446 ? -0.581 -29.562 -0.068 1 97.94 446 GLY B CA 1
ATOM 7480 C C . GLY B 1 446 ? 0.831 -29.828 -0.556 1 97.94 446 GLY B C 1
ATOM 7481 O O . GLY B 1 446 ? 1.374 -29.062 -1.349 1 97.94 446 GLY B O 1
ATOM 7482 N N . ASN B 1 447 ? 1.398 -30.906 -0.155 1 97.12 447 ASN B N 1
ATOM 7483 C CA . ASN B 1 447 ? 2.807 -31.109 -0.477 1 97.12 447 ASN B CA 1
ATOM 7484 C C . ASN B 1 447 ? 2.98 -31.766 -1.839 1 97.12 447 ASN B C 1
ATOM 7486 O O . ASN B 1 447 ? 4.098 -31.859 -2.352 1 97.12 447 ASN B O 1
ATOM 7490 N N . ILE B 1 448 ? 1.878 -32.25 -2.473 1 96.88 448 ILE B N 1
ATOM 7491 C CA . ILE B 1 448 ? 1.899 -32.656 -3.867 1 96.88 448 ILE B CA 1
ATOM 7492 C C . ILE B 1 448 ? 1.827 -31.453 -4.785 1 96.88 448 ILE B C 1
ATOM 7494 O O . ILE B 1 448 ? 2.295 -31.5 -5.926 1 96.88 448 ILE B O 1
ATOM 7498 N N . ASP B 1 449 ? 1.284 -30.391 -4.309 1 97.25 449 ASP B N 1
ATOM 7499 C CA . ASP B 1 449 ? 1.111 -29.125 -5.008 1 97.25 449 ASP B CA 1
ATOM 7500 C C . ASP B 1 449 ? 2.459 -28.453 -5.277 1 97.25 449 ASP B C 1
ATOM 7502 O O . ASP B 1 449 ? 3.164 -28.062 -4.344 1 97.25 449 ASP B O 1
ATOM 7506 N N . PRO B 1 450 ? 2.801 -28.281 -6.527 1 98.12 450 PRO B N 1
ATOM 7507 C CA . PRO B 1 450 ? 4.086 -27.625 -6.785 1 98.12 450 PRO B CA 1
ATOM 7508 C C . PRO B 1 450 ? 4.164 -26.219 -6.184 1 98.12 450 PRO B C 1
ATOM 7510 O O . PRO B 1 450 ? 5.238 -25.781 -5.766 1 98.12 450 PRO B O 1
ATOM 7513 N N . TRP B 1 451 ? 3.064 -25.578 -6.035 1 98.06 451 TRP B N 1
ATOM 7514 C CA . TRP B 1 451 ? 3.033 -24.172 -5.613 1 98.06 451 TRP B CA 1
ATOM 7515 C C . TRP B 1 451 ? 3.32 -24.047 -4.121 1 98.06 451 TRP B C 1
ATOM 7517 O O . TRP B 1 451 ? 3.635 -22.969 -3.631 1 98.06 451 TRP B O 1
ATOM 7527 N N . HIS B 1 452 ? 3.229 -25.156 -3.336 1 98.25 452 HIS B N 1
ATOM 7528 C CA . HIS B 1 452 ? 3.482 -25.078 -1.902 1 98.25 452 HIS B CA 1
ATOM 7529 C C . HIS B 1 452 ? 4.914 -24.625 -1.621 1 98.25 452 HIS B C 1
ATOM 7531 O O . HIS B 1 452 ? 5.199 -24.078 -0.553 1 98.25 452 HIS B O 1
ATOM 7537 N N . ALA B 1 453 ? 5.781 -24.859 -2.643 1 98.25 453 ALA B N 1
ATOM 7538 C CA . ALA B 1 453 ? 7.184 -24.484 -2.488 1 98.25 453 ALA B CA 1
ATOM 7539 C C . ALA B 1 453 ? 7.328 -22.984 -2.273 1 98.25 453 ALA B C 1
ATOM 7541 O O . ALA B 1 453 ? 8.32 -22.516 -1.705 1 98.25 453 ALA B O 1
ATOM 7542 N N . LEU B 1 454 ? 6.328 -22.234 -2.701 1 98.25 454 LEU B N 1
ATOM 7543 C CA . LEU B 1 454 ? 6.363 -20.781 -2.559 1 98.25 454 LEU B CA 1
ATOM 7544 C C . LEU B 1 454 ? 5.406 -20.328 -1.464 1 98.25 454 LEU B C 1
ATOM 7546 O O . LEU B 1 454 ? 5.238 -19.125 -1.248 1 98.25 454 LEU B O 1
ATOM 7550 N N . GLY B 1 455 ? 4.75 -21.25 -0.783 1 98.12 455 GLY B N 1
ATOM 7551 C CA . GLY B 1 455 ? 3.895 -20.938 0.35 1 98.12 455 GLY B CA 1
ATOM 7552 C C . GLY B 1 455 ? 4.66 -20.766 1.647 1 98.12 455 GLY B C 1
ATOM 7553 O O . GLY B 1 455 ? 5.879 -20.938 1.684 1 98.12 455 GLY B O 1
ATOM 7554 N N . LYS B 1 456 ? 4.051 -20.312 2.629 1 97.44 456 LYS B N 1
ATOM 7555 C CA . LYS B 1 456 ? 4.605 -20.281 3.98 1 97.44 456 LYS B CA 1
ATOM 7556 C C . LYS B 1 456 ? 4.332 -21.594 4.711 1 97.44 456 LYS B C 1
ATOM 7558 O O . LYS B 1 456 ? 3.193 -21.875 5.09 1 97.44 456 LYS B O 1
ATOM 7563 N N . LEU B 1 457 ? 5.375 -22.391 4.98 1 97.56 457 LEU B N 1
ATOM 7564 C CA . LEU B 1 457 ? 5.211 -23.75 5.449 1 97.56 457 LEU B CA 1
ATOM 7565 C C . LEU B 1 457 ? 5.566 -23.875 6.926 1 97.56 457 LEU B C 1
ATOM 7567 O O . LEU B 1 457 ? 5.262 -24.891 7.562 1 97.56 457 LEU B O 1
ATOM 7571 N N . ASN B 1 458 ? 6.191 -22.859 7.438 1 95.75 458 ASN B N 1
ATOM 7572 C CA . ASN B 1 458 ? 6.516 -22.719 8.852 1 95.75 458 ASN B CA 1
ATOM 7573 C C . ASN B 1 458 ? 6.406 -21.281 9.32 1 95.75 458 ASN B C 1
ATOM 7575 O O . ASN B 1 458 ? 6.461 -20.359 8.508 1 95.75 458 ASN B O 1
ATOM 7579 N N . SER B 1 459 ? 6.105 -21.125 10.578 1 94.69 459 SER B N 1
ATOM 7580 C CA . SER B 1 459 ? 5.973 -19.781 11.094 1 94.69 459 SER B CA 1
ATOM 7581 C C . SER B 1 459 ? 6.418 -19.703 12.555 1 94.69 459 SER B C 1
ATOM 7583 O O . SER B 1 459 ? 6.176 -20.625 13.336 1 94.69 459 SER B O 1
ATOM 7585 N N . THR B 1 460 ? 7.09 -18.562 12.922 1 90.94 460 THR B N 1
ATOM 7586 C CA . THR B 1 460 ? 7.438 -18.281 14.312 1 90.94 460 THR B CA 1
ATOM 7587 C C . THR B 1 460 ? 6.371 -17.422 14.977 1 90.94 460 THR B C 1
ATOM 7589 O O . THR B 1 460 ? 6.391 -17.234 16.203 1 90.94 460 THR B O 1
ATOM 7592 N N . ILE B 1 461 ? 5.496 -16.891 14.219 1 90.94 461 ILE B N 1
ATOM 7593 C CA . ILE B 1 461 ? 4.371 -16.109 14.734 1 90.94 461 ILE B CA 1
ATOM 7594 C C . ILE B 1 461 ? 3.203 -17.047 15.047 1 90.94 461 ILE B C 1
ATOM 7596 O O . ILE B 1 461 ? 2.697 -17.734 14.156 1 90.94 461 ILE B O 1
ATOM 7600 N N . SER B 1 462 ? 2.67 -17.047 16.219 1 93.44 462 SER B N 1
ATOM 7601 C CA . SER B 1 462 ? 1.717 -18.047 16.703 1 93.44 462 SER B CA 1
ATOM 7602 C C . SER B 1 462 ? 0.365 -17.891 16.016 1 93.44 462 SER B C 1
ATOM 7604 O O . SER B 1 462 ? -0.408 -18.844 15.938 1 93.44 462 SER B O 1
ATOM 7606 N N . THR B 1 463 ? 0.096 -16.688 15.469 1 95.81 463 THR B N 1
ATOM 7607 C CA . THR B 1 463 ? -1.223 -16.469 14.883 1 95.81 463 THR B CA 1
ATOM 7608 C C . THR B 1 463 ? -1.156 -16.516 13.359 1 95.81 463 THR B C 1
ATOM 7610 O O . THR B 1 463 ? -2.129 -16.172 12.68 1 95.81 463 THR B O 1
ATOM 7613 N N . ILE B 1 464 ? -0.024 -16.75 12.836 1 97.38 464 ILE B N 1
ATOM 7614 C CA . ILE B 1 464 ? 0.105 -17.188 11.445 1 97.38 464 ILE B CA 1
ATOM 7615 C C . ILE B 1 464 ? 0.313 -18.688 11.391 1 97.38 464 ILE B C 1
ATOM 7617 O O . ILE B 1 464 ? 1.371 -19.203 11.773 1 97.38 464 ILE B O 1
ATOM 7621 N N . ILE B 1 465 ? -0.676 -19.391 10.852 1 98 465 ILE B N 1
ATOM 7622 C CA . ILE B 1 465 ? -0.723 -20.844 11.023 1 98 465 ILE B CA 1
ATOM 7623 C C . ILE B 1 465 ? -0.606 -21.531 9.672 1 98 465 ILE B C 1
ATOM 7625 O O . ILE B 1 465 ? -1.609 -21.734 8.984 1 98 465 ILE B O 1
ATOM 7629 N N . PRO B 1 466 ? 0.577 -22.016 9.32 1 98 466 PRO B N 1
ATOM 7630 C CA . PRO B 1 466 ? 0.675 -22.906 8.164 1 98 466 PRO B CA 1
ATOM 7631 C C . PRO B 1 466 ? 0.034 -24.266 8.422 1 98 466 PRO B C 1
ATOM 7633 O O . PRO B 1 466 ? 0.198 -24.844 9.5 1 98 466 PRO B O 1
ATOM 7636 N N . VAL B 1 467 ? -0.76 -24.75 7.469 1 98.38 467 VAL B N 1
ATOM 7637 C CA . VAL B 1 467 ? -1.351 -26.078 7.512 1 98.38 467 VAL B CA 1
ATOM 7638 C C . VAL B 1 467 ? -0.852 -26.906 6.328 1 98.38 467 VAL B C 1
ATOM 7640 O O . VAL B 1 467 ? -1.47 -26.906 5.262 1 98.38 467 VAL B O 1
ATOM 7643 N N . VAL B 1 468 ? 0.22 -27.672 6.523 1 98 468 VAL B N 1
ATOM 7644 C CA . VAL B 1 468 ? 0.757 -28.516 5.461 1 98 468 VAL B CA 1
ATOM 7645 C C . VAL B 1 468 ? -0.026 -29.828 5.391 1 98 468 VAL B C 1
ATOM 7647 O O . VAL B 1 468 ? -0.131 -30.547 6.387 1 98 468 VAL B O 1
ATOM 7650 N N . ILE B 1 469 ? -0.517 -30.141 4.273 1 98.25 469 ILE B N 1
ATOM 7651 C CA . ILE B 1 469 ? -1.39 -31.297 4.102 1 98.25 469 ILE B CA 1
ATOM 7652 C C . ILE B 1 469 ? -0.66 -32.375 3.309 1 98.25 469 ILE B C 1
ATOM 7654 O O . ILE B 1 469 ? -0.417 -32.219 2.109 1 98.25 469 ILE B O 1
ATOM 7658 N N . ASP B 1 470 ? -0.45 -33.438 3.941 1 97.12 470 ASP B N 1
ATOM 7659 C CA . ASP B 1 470 ? 0.284 -34.531 3.301 1 97.12 470 ASP B CA 1
ATOM 7660 C C . ASP B 1 470 ? -0.573 -35.219 2.242 1 97.12 470 ASP B C 1
ATOM 7662 O O . ASP B 1 470 ? -1.696 -35.625 2.523 1 97.12 470 ASP B O 1
ATOM 7666 N N . GLY B 1 471 ? -0.059 -35.281 1.019 1 95.75 471 GLY B N 1
ATOM 7667 C CA . GLY B 1 471 ? -0.675 -36.094 -0.021 1 95.75 471 GLY B CA 1
ATOM 7668 C C . GLY B 1 471 ? -1.739 -35.344 -0.805 1 95.75 471 GLY B C 1
ATOM 7669 O O . GLY B 1 471 ? -2.537 -35.969 -1.517 1 95.75 471 GLY B O 1
ATOM 7670 N N . THR B 1 472 ? -1.765 -34.094 -0.62 1 96.25 472 THR B N 1
ATOM 7671 C CA . THR B 1 472 ? -2.809 -33.344 -1.33 1 96.25 472 THR B CA 1
ATOM 7672 C C . THR B 1 472 ? -2.201 -32.375 -2.312 1 96.25 472 THR B C 1
ATOM 7674 O O . THR B 1 472 ? -1.039 -31.969 -2.17 1 96.25 472 THR B O 1
ATOM 7677 N N . ALA B 1 473 ? -3.07 -32.031 -3.271 1 95.88 473 ALA B N 1
ATOM 7678 C CA . ALA B 1 473 ? -2.637 -31.156 -4.352 1 95.88 473 ALA B CA 1
ATOM 7679 C C . ALA B 1 473 ? -3.172 -29.734 -4.156 1 95.88 473 ALA B C 1
ATOM 7681 O O . ALA B 1 473 ? -3.434 -29.312 -3.027 1 95.88 473 ALA B O 1
ATOM 7682 N N . HIS B 1 474 ? -3.172 -28.953 -5.281 1 95.56 474 HIS B N 1
ATOM 7683 C CA . HIS B 1 474 ? -3.389 -27.516 -5.293 1 95.56 474 HIS B CA 1
ATOM 7684 C C . HIS B 1 474 ? -4.816 -27.156 -4.879 1 95.56 474 HIS B C 1
ATOM 7686 O O . HIS B 1 474 ? -5.773 -27.547 -5.555 1 95.56 474 HIS B O 1
ATOM 7692 N N . CYS B 1 475 ? -5.023 -26.453 -3.723 1 95.19 475 CYS B N 1
ATOM 7693 C CA . CYS B 1 475 ? -6.277 -25.922 -3.217 1 95.19 475 CYS B CA 1
ATOM 7694 C C . CYS B 1 475 ? -7.242 -27.031 -2.84 1 95.19 475 CYS B C 1
ATOM 7696 O O . CYS B 1 475 ? -8.461 -26.844 -2.818 1 95.19 475 CYS B O 1
ATOM 7698 N N . ALA B 1 476 ? -6.77 -28.219 -2.549 1 95 476 ALA B N 1
ATOM 7699 C CA . ALA B 1 476 ? -7.617 -29.375 -2.26 1 95 476 ALA B CA 1
ATOM 7700 C C . ALA B 1 476 ? -8.555 -29.078 -1.091 1 95 476 ALA B C 1
ATOM 7702 O O . ALA B 1 476 ? -9.688 -29.562 -1.063 1 95 476 ALA B O 1
ATOM 7703 N N . ASP B 1 477 ? -8.109 -28.328 -0.188 1 96.19 477 ASP B N 1
ATOM 7704 C CA . ASP B 1 477 ? -8.836 -28.078 1.054 1 96.19 477 ASP B CA 1
ATOM 7705 C C . ASP B 1 477 ? -10.078 -27.234 0.803 1 96.19 477 ASP B C 1
ATOM 7707 O O . ASP B 1 477 ? -10.961 -27.156 1.656 1 96.19 477 ASP B O 1
ATOM 7711 N N . MET B 1 478 ? -10.172 -26.609 -0.34 1 94.94 478 MET B N 1
ATOM 7712 C CA . MET B 1 478 ? -11.234 -25.641 -0.574 1 94.94 478 MET B CA 1
ATOM 7713 C C . MET B 1 478 ? -12.523 -26.328 -0.991 1 94.94 478 MET B C 1
ATOM 7715 O O . MET B 1 478 ? -13.609 -25.75 -0.894 1 94.94 478 MET B O 1
ATOM 7719 N N . TYR B 1 479 ? -12.406 -27.516 -1.487 1 91.69 479 TYR B N 1
ATOM 7720 C CA . TYR B 1 479 ? -13.57 -28.219 -2.008 1 91.69 479 TYR B CA 1
ATOM 7721 C C . TYR B 1 479 ? -14.312 -28.953 -0.894 1 91.69 479 TYR B C 1
ATOM 7723 O O . TYR B 1 479 ? -13.852 -28.984 0.249 1 91.69 479 TYR B O 1
ATOM 7731 N N . GLY B 1 480 ? -15.477 -29.469 -1.244 1 87.62 480 GLY B N 1
ATOM 7732 C CA . GLY B 1 480 ? -16.281 -30.188 -0.257 1 87.62 480 GLY B CA 1
ATOM 7733 C C . GLY B 1 480 ? -15.688 -31.531 0.128 1 87.62 480 GLY B C 1
ATOM 7734 O O . GLY B 1 480 ? -14.906 -32.125 -0.626 1 87.62 480 GLY B O 1
ATOM 7735 N N . SER B 1 481 ? -16.109 -31.922 1.284 1 87.62 481 SER B N 1
ATOM 7736 C CA . SER B 1 481 ? -15.68 -33.219 1.758 1 87.62 481 SER B CA 1
ATOM 7737 C C . SER B 1 481 ? -16.141 -34.344 0.808 1 87.62 481 SER B C 1
ATOM 7739 O O . SER B 1 481 ? -17.172 -34.219 0.162 1 87.62 481 SER B O 1
ATOM 7741 N N . SER B 1 482 ? -15.344 -35.281 0.739 1 85.25 482 SER B N 1
ATOM 7742 C CA . SER B 1 482 ? -15.602 -36.438 -0.1 1 85.25 482 SER B CA 1
ATOM 7743 C C . SER B 1 482 ? -15.18 -37.75 0.602 1 85.25 482 SER B C 1
ATOM 7745 O O . SER B 1 482 ? -14.297 -37.719 1.459 1 85.25 482 SER B O 1
ATOM 7747 N N . LEU B 1 483 ? -15.852 -38.812 0.219 1 85.75 483 LEU B N 1
ATOM 7748 C CA . LEU B 1 483 ? -15.484 -40.125 0.759 1 85.75 483 LEU B CA 1
ATOM 7749 C C . LEU B 1 483 ? -14.078 -40.5 0.335 1 85.75 483 LEU B C 1
ATOM 7751 O O . LEU B 1 483 ? -13.445 -41.344 0.973 1 85.75 483 LEU B O 1
ATOM 7755 N N . ASN B 1 484 ? -13.562 -39.875 -0.584 1 84.38 484 ASN B N 1
ATOM 7756 C CA . ASN B 1 484 ? -12.234 -40.188 -1.103 1 84.38 484 ASN B CA 1
ATOM 7757 C C . ASN B 1 484 ? -11.156 -39.344 -0.431 1 84.38 484 ASN B C 1
ATOM 7759 O O . ASN B 1 484 ? -9.969 -39.5 -0.715 1 84.38 484 ASN B O 1
ATOM 7763 N N . ASP B 1 485 ? -11.555 -38.531 0.471 1 91.06 485 ASP B N 1
ATOM 7764 C CA . ASP B 1 485 ? -10.586 -37.656 1.133 1 91.06 485 ASP B CA 1
ATOM 7765 C C . ASP B 1 485 ? -9.578 -38.469 1.945 1 91.06 485 ASP B C 1
ATOM 7767 O O . ASP B 1 485 ? -9.945 -39.469 2.584 1 91.06 485 ASP B O 1
ATOM 7771 N N . SER B 1 486 ? -8.336 -38.094 1.859 1 92.38 486 SER B N 1
ATOM 7772 C CA . SER B 1 486 ? -7.355 -38.656 2.777 1 92.38 486 SER B CA 1
ATOM 7773 C C . SER B 1 486 ? -7.59 -38.188 4.203 1 92.38 486 SER B C 1
ATOM 7775 O O . SER B 1 486 ? -8.195 -37.125 4.422 1 92.38 486 SER B O 1
ATOM 7777 N N . PRO B 1 487 ? -7.109 -38.969 5.172 1 95.06 487 PRO B N 1
ATOM 7778 C CA . PRO B 1 487 ? -7.215 -38.531 6.562 1 95.06 487 PRO B CA 1
ATOM 7779 C C . PRO B 1 487 ? -6.539 -37.156 6.801 1 95.06 487 PRO B C 1
ATOM 7781 O O . PRO B 1 487 ? -7.035 -36.344 7.586 1 95.06 487 PRO B O 1
ATOM 7784 N N . SER B 1 488 ? -5.43 -36.938 6.105 1 97.06 488 SER B N 1
ATOM 7785 C CA . SER B 1 488 ? -4.711 -35.688 6.266 1 97.06 488 SER B CA 1
ATOM 7786 C C . SER B 1 488 ? -5.547 -34.5 5.781 1 97.06 488 SER B C 1
ATOM 7788 O O . SER B 1 488 ? -5.527 -33.438 6.387 1 97.06 488 SER B O 1
ATOM 7790 N N . LEU B 1 489 ? -6.227 -34.656 4.711 1 97.12 489 LEU B N 1
ATOM 7791 C CA . LEU B 1 489 ? -7.086 -33.625 4.184 1 97.12 489 LEU B CA 1
ATOM 7792 C C . LEU B 1 489 ? -8.242 -33.312 5.137 1 97.12 489 LEU B C 1
ATOM 7794 O O . 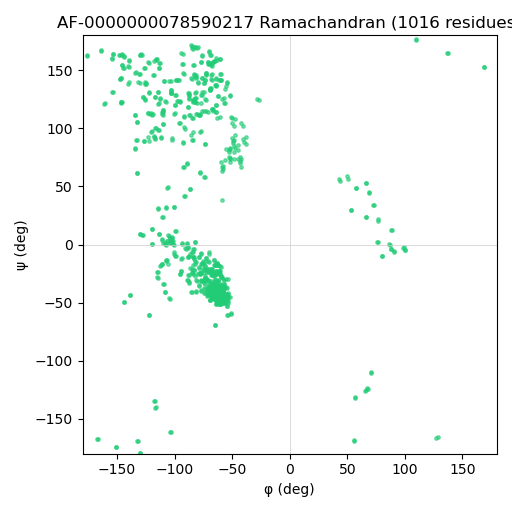LEU B 1 489 ? -8.562 -32.156 5.391 1 97.12 489 LEU B O 1
ATOM 7798 N N . THR B 1 490 ? -8.867 -34.375 5.629 1 96.5 490 THR B N 1
ATOM 7799 C CA . THR B 1 490 ? -9.945 -34.219 6.598 1 96.5 490 THR B CA 1
ATOM 7800 C C . THR B 1 490 ? -9.469 -33.469 7.836 1 96.5 490 THR B C 1
ATOM 7802 O O . THR B 1 490 ? -10.133 -32.531 8.305 1 96.5 490 THR B O 1
ATOM 7805 N N . ALA B 1 491 ? -8.32 -33.875 8.312 1 97.5 491 ALA B N 1
ATOM 7806 C CA . ALA B 1 491 ? -7.758 -33.219 9.5 1 97.5 491 ALA B CA 1
ATOM 7807 C C . ALA B 1 491 ? -7.445 -31.766 9.242 1 97.5 491 ALA B C 1
ATOM 7809 O O . ALA B 1 491 ? -7.625 -30.922 10.125 1 97.5 491 ALA B O 1
ATOM 7810 N N . ALA B 1 492 ? -6.914 -31.516 8.086 1 97.88 492 ALA B N 1
ATOM 7811 C CA . ALA B 1 492 ? -6.57 -30.141 7.734 1 97.88 492 ALA B CA 1
ATOM 7812 C C . ALA B 1 492 ? -7.812 -29.25 7.711 1 97.88 492 ALA B C 1
ATOM 7814 O O . ALA B 1 492 ? -7.797 -28.125 8.227 1 97.88 492 ALA B O 1
ATOM 7815 N N . ARG B 1 493 ? -8.859 -29.688 7.102 1 97.25 493 ARG B N 1
ATOM 7816 C CA . ARG B 1 493 ? -10.109 -28.938 7.055 1 97.25 493 ARG B CA 1
ATOM 7817 C C . ARG B 1 493 ? -10.641 -28.656 8.461 1 97.25 493 ARG B C 1
ATOM 7819 O O . ARG B 1 493 ? -11.102 -27.562 8.75 1 97.25 493 ARG B O 1
ATOM 7826 N N . GLN B 1 494 ? -10.562 -29.656 9.281 1 96.81 494 GLN B N 1
ATOM 7827 C CA . GLN B 1 494 ? -11 -29.484 10.664 1 96.81 494 GLN B CA 1
ATOM 7828 C C . GLN B 1 494 ? -10.148 -28.453 11.391 1 96.81 494 GLN B C 1
ATOM 7830 O O . GLN B 1 494 ? -10.664 -27.641 12.148 1 96.81 494 GLN B O 1
ATOM 7835 N N . LYS B 1 495 ? -8.875 -28.531 11.117 1 97.81 495 LYS B N 1
ATOM 7836 C CA . LYS B 1 495 ? -7.969 -27.578 11.75 1 97.81 495 LYS B CA 1
ATOM 7837 C C . LYS B 1 495 ? -8.273 -26.156 11.312 1 97.81 495 LYS B C 1
ATOM 7839 O O . LYS B 1 495 ? -8.297 -25.234 12.141 1 97.81 495 LYS B O 1
ATOM 7844 N N . ILE B 1 496 ? -8.492 -25.953 10.086 1 98.19 496 ILE B N 1
ATOM 7845 C CA . ILE B 1 496 ? -8.797 -24.641 9.539 1 98.19 496 ILE B CA 1
ATOM 7846 C C . ILE B 1 496 ? -10.094 -24.109 10.148 1 98.19 496 ILE B C 1
ATOM 7848 O O . ILE B 1 496 ? -10.141 -22.984 10.664 1 98.19 496 ILE B O 1
ATOM 7852 N N . SER B 1 497 ? -11.117 -24.938 10.102 1 97.81 497 SER B N 1
ATOM 7853 C CA . SER B 1 497 ? -12.43 -24.547 10.609 1 97.81 497 SER B CA 1
ATOM 7854 C C . SER B 1 497 ? -12.375 -24.266 12.102 1 97.81 497 SER B C 1
ATOM 7856 O O . SER B 1 497 ? -12.945 -23.266 12.57 1 97.81 497 SER B O 1
ATOM 7858 N N . ALA B 1 498 ? -11.719 -25.094 12.836 1 97.88 498 ALA B N 1
ATOM 7859 C CA . ALA B 1 498 ? -11.625 -24.922 14.289 1 97.88 498 ALA B CA 1
ATOM 7860 C C . ALA B 1 498 ? -10.891 -23.641 14.648 1 97.88 498 ALA B C 1
ATOM 7862 O O . ALA B 1 498 ? -11.258 -22.953 15.609 1 97.88 498 ALA B O 1
ATOM 7863 N N . GLN B 1 499 ? -9.852 -23.344 13.906 1 97.88 499 GLN B N 1
ATOM 7864 C CA . GLN B 1 499 ? -9.055 -22.156 14.188 1 97.88 499 GLN B CA 1
ATOM 7865 C C . GLN B 1 499 ? -9.867 -20.891 13.945 1 97.88 499 GLN B C 1
ATOM 7867 O O . GLN B 1 499 ? -9.812 -19.953 14.742 1 97.88 499 GLN B O 1
ATOM 7872 N N . ILE B 1 500 ? -10.562 -20.812 12.852 1 98 500 ILE B N 1
ATOM 7873 C CA . ILE B 1 500 ? -11.391 -19.656 12.539 1 98 500 ILE B CA 1
ATOM 7874 C C . ILE B 1 500 ? -12.477 -19.5 13.609 1 98 500 ILE B C 1
ATOM 7876 O O . ILE B 1 500 ? -12.734 -18.391 14.078 1 98 500 ILE B O 1
ATOM 7880 N N . LYS B 1 501 ? -13.117 -20.594 13.969 1 97 501 LYS B N 1
ATOM 7881 C CA . LYS B 1 501 ? -14.148 -20.578 15 1 97 501 LYS B CA 1
ATOM 7882 C C . LYS B 1 501 ? -13.594 -20.047 16.312 1 97 501 LYS B C 1
ATOM 7884 O O . LYS B 1 501 ? -14.219 -19.219 16.969 1 97 501 LYS B O 1
ATOM 7889 N N . GLU B 1 502 ? -12.438 -20.5 16.672 1 97.19 502 GLU B N 1
ATOM 7890 C CA . GLU B 1 502 ? -11.805 -20.078 17.922 1 97.19 502 GLU B CA 1
ATOM 7891 C C . GLU B 1 502 ? -11.516 -18.578 17.922 1 97.19 502 GLU B C 1
ATOM 7893 O O . GLU B 1 502 ? -11.805 -17.875 18.891 1 97.19 502 GLU B O 1
ATOM 7898 N N . TRP B 1 503 ? -10.953 -18.125 16.844 1 97.25 503 TRP B N 1
ATOM 7899 C CA . TRP B 1 503 ? -10.609 -16.703 16.75 1 97.25 503 TRP B CA 1
ATOM 7900 C C . TRP B 1 503 ? -11.875 -15.844 16.75 1 97.25 503 TRP B C 1
ATOM 7902 O O . TRP B 1 503 ? -11.883 -14.75 17.312 1 97.25 503 TRP B O 1
ATOM 7912 N N . LEU B 1 504 ? -12.93 -16.297 16.078 1 96.38 504 LEU B N 1
ATOM 7913 C CA . LEU B 1 504 ? -14.188 -15.555 16.047 1 96.38 504 LEU B CA 1
ATOM 7914 C C . LEU B 1 504 ? -14.797 -15.469 17.438 1 96.38 504 LEU B C 1
ATOM 7916 O O . LEU B 1 504 ? -15.367 -14.438 17.812 1 96.38 504 LEU B O 1
ATOM 7920 N N . GLN B 1 505 ? -14.648 -16.516 18.188 1 94.25 505 GLN B N 1
ATOM 7921 C CA . GLN B 1 505 ? -15.133 -16.5 19.562 1 94.25 505 GLN B CA 1
ATOM 7922 C C . GLN B 1 505 ? -14.352 -15.523 20.422 1 94.25 505 GLN B C 1
ATOM 7924 O O . GLN B 1 505 ? -14.922 -14.844 21.281 1 94.25 505 GLN B O 1
ATOM 7929 N N . GLN B 1 506 ? -13.086 -15.406 20.172 1 91.44 506 GLN B N 1
ATOM 7930 C CA . GLN B 1 506 ? -12.234 -14.469 20.906 1 91.44 506 GLN B CA 1
ATOM 7931 C C . GLN B 1 506 ? -12.625 -13.023 20.625 1 91.44 506 GLN B C 1
ATOM 7933 O O . GLN B 1 506 ? -12.609 -12.18 21.516 1 91.44 506 GLN B O 1
ATOM 7938 N N . ILE B 1 507 ? -12.898 -12.711 19.375 1 86.44 507 ILE B N 1
ATOM 7939 C CA . ILE B 1 507 ? -13.281 -11.367 18.969 1 86.44 507 ILE B CA 1
ATOM 7940 C C . ILE B 1 507 ? -14.609 -10.984 19.625 1 86.44 507 ILE B C 1
ATOM 7942 O O . ILE B 1 507 ? -14.805 -9.836 20.031 1 86.44 507 ILE B O 1
ATOM 7946 N N . ASN B 1 508 ? -15.547 -11.883 19.766 1 80.44 508 ASN B N 1
ATOM 7947 C CA . ASN B 1 508 ? -16.875 -11.625 20.312 1 80.44 508 ASN B CA 1
ATOM 7948 C C . ASN B 1 508 ? -16.812 -11.422 21.828 1 80.44 508 ASN B C 1
ATOM 7950 O O . ASN B 1 508 ? -17.703 -10.797 22.406 1 80.44 508 ASN B O 1
ATOM 7954 N N . GLN B 1 509 ? -15.797 -11.906 22.422 1 74.06 509 GLN B N 1
ATOM 7955 C CA . GLN B 1 509 ? -15.648 -11.75 23.875 1 74.06 509 GLN B CA 1
ATOM 7956 C C . GLN B 1 509 ? -15.008 -10.414 24.219 1 74.06 509 GLN B C 1
ATOM 7958 O O . GLN B 1 509 ? -15.164 -9.914 25.344 1 74.06 509 GLN B O 1
ATOM 7963 N N . ASN B 1 510 ? -14.266 -9.797 23.328 1 63.28 510 ASN B N 1
ATOM 7964 C CA . ASN B 1 510 ? -13.609 -8.516 23.578 1 63.28 510 ASN B CA 1
ATOM 7965 C C . ASN B 1 510 ? -14.461 -7.344 23.109 1 63.28 510 ASN B C 1
ATOM 7967 O O . ASN B 1 510 ? -14.258 -6.207 23.547 1 63.28 510 ASN B O 1
#

Solvent-accessible surface area (backbone atoms only — not comparable to full-atom values): 51856 Å² total; per-residue (Å²): 132,84,77,75,78,76,75,76,77,76,74,76,74,75,75,72,71,71,69,68,67,81,75,77,71,74,61,64,70,50,61,81,86,26,36,81,76,22,78,68,70,68,51,64,81,52,70,91,45,58,88,60,71,64,44,47,79,49,73,42,83,39,67,42,42,83,82,30,72,84,49,78,51,59,26,54,32,40,32,32,33,22,59,87,38,42,40,94,79,22,34,34,37,35,38,44,37,39,66,25,59,72,65,63,58,76,57,41,38,64,58,25,41,66,39,41,46,24,51,76,56,16,16,31,36,36,37,38,41,22,74,59,16,62,82,12,50,56,50,99,44,52,42,63,89,49,42,55,55,59,46,73,67,46,48,47,51,49,49,52,55,46,53,58,50,46,26,66,74,37,63,80,41,59,82,33,53,25,32,29,27,23,50,29,72,11,1,26,48,14,41,48,38,27,44,60,34,48,65,66,24,60,27,17,37,11,26,26,14,44,45,32,50,32,56,72,26,29,56,35,42,37,30,42,52,50,40,43,31,70,74,30,58,66,23,34,54,39,49,25,53,29,31,37,47,49,48,57,26,56,77,39,72,70,33,27,53,50,49,29,62,47,61,36,39,67,54,83,75,50,84,89,39,61,60,33,50,29,37,37,47,55,57,70,43,36,60,59,50,54,25,36,31,32,22,56,19,70,33,57,56,17,42,61,61,32,14,49,60,62,41,45,34,58,49,36,64,52,91,65,54,50,62,56,26,52,26,49,32,52,50,53,47,30,56,76,69,67,51,82,77,59,37,61,32,56,45,66,60,46,40,56,48,48,51,50,33,53,89,53,92,34,25,43,57,43,47,48,53,45,40,28,44,45,31,29,39,50,32,70,20,22,66,28,88,64,33,1,55,40,63,31,22,74,54,54,33,44,50,62,60,58,38,48,47,34,21,71,44,69,33,78,77,39,30,70,67,45,31,54,50,19,16,52,48,45,27,65,67,61,26,23,48,86,38,52,57,70,60,43,32,39,29,38,26,15,70,30,10,28,54,34,78,30,26,45,80,68,63,90,49,89,44,38,41,45,42,76,22,68,81,28,9,54,42,38,68,55,37,42,86,56,93,80,54,49,71,43,49,55,50,46,47,50,49,54,49,51,50,52,52,50,53,51,53,53,61,74,74,106,135,83,81,76,78,73,76,76,75,77,75,77,74,73,73,74,70,70,68,68,65,81,74,77,71,74,61,62,69,49,59,80,86,26,37,83,76,22,78,67,71,67,53,64,83,52,71,91,45,57,89,62,70,63,44,47,78,48,72,42,81,37,67,42,43,85,81,30,72,84,50,78,53,58,26,55,31,41,32,32,34,21,59,87,39,42,40,95,79,23,33,34,38,36,36,46,36,39,66,26,58,72,65,63,56,75,57,42,40,66,59,25,40,67,37,40,46,23,51,75,55,16,16,31,36,36,38,38,42,22,76,58,15,63,80,12,51,59,50,98,43,52,42,64,89,48,42,55,54,57,45,73,69,46,47,48,51,48,48,53,55,45,54,60,50,46,26,65,75,36,63,79,41,60,82,35,53,25,32,28,26,22,50,30,71,10,2,25,47,14,41,46,39,26,44,60,34,49,63,65,24,59,27,17,36,10,25,28,14,46,46,32,50,32,55,71,27,30,56,35,43,37,29,41,52,50,41,43,31,71,74,30,59,66,24,34,53,39,50,26,54,29,33,38,47,50,48,58,27,56,77,38,72,69,34,28,54,51,48,32,62,47,63,36,39,68,53,84,75,48,84,87,39,62,60,32,51,29,36,40,50,55,56,70,44,34,61,59,51,52,25,36,31,31,22,55,18,70,33,56,57,17,41,63,61,34,15,49,60,59,41,43,33,58,48,38,64,54,90,66,53,51,61,56,27,54,25,50,33,51,50,53,47,29,56,76,69,67,52,82,75,61,38,61,31,55,45,65,61,46,40,56,45,48,51,50,32,52,88,53,92,35,26,46,59,44,46,48,53,47,41,26,44,46,32,30,36,49,31,69,19,21,66,28,89,65,34,2,54,41,64,30,21,72,54,52,34,44,52,62,60,59,38,50,47,34,20,72,43,70,32,79,77,40,32,69,68,44,31,52,49,18,17,51,48,45,27,65,68,61,24,24,49,87,38,52,56,70,62,42,31,38,30,37,24,16,71,31,11,28,52,32,77,29,27,45,81,67,64,92,49,90,43,38,40,46,41,77,24,68,82,28,10,54,43,39,68,56,37,43,86,53,94,80,55,50,72,44,50,54,50,46,47,50,49,53,48,50,51,54,51,51,52,53,53,54,60,74,74,106

Nearest PDB structures (foldseek):
  3n2z-assembly1_B-2  TM=8.307E-01  e=1.133E-26  Homo sapiens
  4ebb-assembly2_B  TM=8.259E-01  e=4.302E-26  Homo sapiens
  4ebb-assembly1_A  TM=8.126E-01  e=1.768E-26  Homo sapiens
  7wab-assembly1_A  TM=8.048E-01  e=4.607E-25  Aspergillus niger
  8bbx-assembly2_B  TM=7.875E-01  e=3.668E-24  Aspergillus niger

Secondary structure (DSSP, 8-state):
----------------------------SEETTEETT-SSPPPPP-TTTTTS--SEEEEEEEES-TT-TT---EEEEEEEEE-TT--TT--EEEEEP-SS---THHHH-TTSHHHHHHHHHT-EEEEEPPTTBTTB-SSSS--HHHHTT-SHHHHHHHHHHHHHHHHHH-GGGTTPPEEEEEETHHHHHHHHHHHH-TTT--EEEEET---S-EEE-THHHHHHHHHHHHH-HHHHHHHHHHHHHHHHHTTSHHHHHHHHHHTTBSS---TT-HHHHHHHHHHHHHHHHHHHHHTT-SSGGGGTTTSHIIIIIHHHSSSS-HHHHHHHHHHHHHHHHT--SPBP--HHHHHHHHT--SSSTTHHHHHHHHHIIIIIEEE--S-STTHHHHTT-TTSS-HHHHHHHHHHHH-TTSSHHHHHHHHHHHHHHH-HHHH---SSEEEEEESSSGGGGGS----SSTTEEEEEETT--TTGGGSPP-TT--HHHHHHHHHHHHHHHHHHHHHHH-/----------------------------SEETTEETT-SSPPPPP-TTTTTS--SEEEEEEEES-TT-TT---EEEEEEEEE-TT--TT--EEEEEP-SS---THHHH-TTSHHHHHHHHHT-EEEEEPPTTBTTB-SSSS--HHHHTT-SHHHHHHHHHHHHHHHHHH-GGGTTPPEEEEEETHHHHHHHHHHHH-TTT--EEEEET---S-EEE-THHHHHHHHHHHHH-HHHHHHHHHHHHHHHHHTTSHHHHHHHHHHTTBSS---TT-HHHHHHHHHHHHHHHHHHHHHTT-SSGGGGTTTSIIIIIIHHHSSSS-HHHHHHHHHHHHHHHHT--SPBP--HHHHHHHHT--SSSTTHHHHHHHHHIIIIIEEE--S-STTHHHHTT-TTSS-HHHHHHHHHHHH-TTSSHHHHHHHHHHHHHHH-HHHH---SSEEEEEESSSGGGGGS----SSTTEEEEEETT--TTGGGSPP-TT--HHHHHHHHHHHHHHHHHHHHHHH-

Foldseek 3Di:
DPCPVPPPPPPPPPPPPPVPPPPLDQDFQDDLLAGLAGLDFDFDDDPVQPPVPQKDKDWDWAFLAPPDPVRRATFTWIKIWGQPLADQQFAEEEEEADLAADDCCLHRVCQWLVNVLCNVRRYIYMYTHFELHDPNDRDQWQALVSLVSQALVNRLVRVVVVLVVVCVVPVSHVPHAYEYEYFACSLLSRLLNCLVCVVRHVAYERELYLVAFDQALQLLLVLLLVLLCVVPVQLLVLLLVLLQLLLVLLVDQVSQVLLCVLLVAPDGRDSVDLLLLLLVLSRLCRLSSNLLQAACFSHPCNVPCSHSVNLRSVLSVDPDDSSNSSSSSNVSSCVVVVNDHHRYSDRVSVLVSLLGTHSDSCRSVVSVLVHCLQAGNSRNFLCDPPSCSSNNHNGSHDSQSSQVSQCSNRHVVSHDVNNVVRSVVSCVVQVFQQGHDGFRYEYEDESSRSSCVSHNQDDPDPRYHYQYAYPGHGSRLRGGDDPSDDPSSVVSSVVVSVSVVVSSVVVVVD/DPDPPVPPPPPPPPPPPPVPPPPLDQDFQDDLLAGLAGQDFDFDDDPVQPPVPQKDKDWDWAFLAPPDPVRRATFTWIKIWGQPLADQQFAEEEEEADLAADDCCLHRVCQWLVNVLCNVRRYIYMYTHFELHDPNDRDQWQALVSLVSQALVNRLVRVVVVLVVVCVVPVSNVPHAYEYEYFACSLLSRLLNCLVCVVRHVAYERELYLVAFDAELQLLLVLLLVLLCVVPVQLLVLLLVLLQLLLVLLVDQVSQVLLCVLLVAPDGRDSVDLLLLLLVLSRLCRLSSNLLQAACFSHPCNVPCSHSVNLRSVLSVDPDDSSNSSSSSNVSSCVVVVNDHGRYSDRVSVLVSLLGTHSDSCRSVVSVLVHCLQAGNSRNFLCDPPSCSSNNHNGSHDSQSSQVSQCSNRHVVSHDVNNVVRSVVSCVVQVFLQGHDGFRYEYEDESSRSSCVSHNQDDPDPRYHYQYAYPGHGSSLRGGDDPSDDPSSVVSSVVVSVSVVVSSVVVVVD

pLDDT: mean 91.54, std 14.57, range [22.38, 98.88]

Organism: NCBI:txid53326